Protein AF-0000000077058831 (afdb_homodimer)

Secondary structure (DSSP, 8-state):
-PPPEE-TT-SSEEEEEEEETTEEEEEEEEEEES-TT-HHHHTT-EEEEEEEEE--TT--EEEEE---TTT--HHHHHHHHHHHHHHHH-TTEEEEEE--TBSTTSBSBP-S-SSHHHHGGGTT---SSTTTTHHHHHHHHHHHHHHHHHHHGGGGGG-SHHHHHHHHHHHHHHTT---BS-TTT-GGGB-S-EEES---HHHHTSSS--GGGGTTHHHHHHHHHHHHHHHGGG-GGGGG-SSHHHHHHHHHHHHHHHHHSPEEEEEETTEEEEE-HHIIIIIIIHHHHH-GGGHHHHHHHHHHHHTT--HHHIIIIISS-S---SSSHHHHHHHHHS--STTTS-SSHHHHHHHHHHHHTTSTTGGGGHHHHHHHHH--SPP-------S-B--SSPPEEEEEEE-SSS-HHHHHHHHHHBTT-EEEEEEEESSSGGGS--HHHHHHHHHHHHH-PPPSS-EEEE--S-S--PPPTT-----SS--SSHHHHHHHHHHHHHHHTPPP---/-PPPEE-TT-SSEEEEEEEETTEEEEEEEEEEES-TT-HHHHTT-EEEEEEEEEPPTT--EEEEE---TTT--HHHHHHHHHHHHHHHH-TTEEEEEE--TBSTTSBSBP-S-SSHHHHGGGTT---SSTTTTHHHHHHHHHHHHHHHHHHHGGGGGG-SHHHHHHHHHHHHHHTT---BS-TTT-GGGB-S-EEES---HHHHTSSS--GGGGTTHHHHHHHHHHHHHHHGGG-GGGGG-SSHHHHHHHHHHHHHHHHHSPEEEEEETTEEEEE-HHIIIIIIIHHHHH-GGGHHHHHHHHHHHHTT--HHHIIIIISS-S---SSSHHHHHHHHHS--STTTS-SSHHHHHHHHHHHHTTSTTGGGGHHHHHHHHH--SPP-------S-B--SSPPEEEEEEE-SSS-HHHHHHHHHHBTT-EEEEEEEESSSGGGS--HHHHHHHHHHHHH-PPPSS-EEEE--S-S--PPPTT-----SS--SSHHHHHHHHHHHHHHHTPPP---

Nearest PDB structures (foldseek):
  5uno-assembly1_A  TM=7.651E-01  e=1.658E-23  Mycobacterium tuberculosis H37Rv
  5uoh-assembly1_A  TM=7.602E-01  e=5.276E-22  Mycobacterium tuberculosis H37Rv
  8e19-assembly1_A  TM=7.749E-01  e=6.687E-18  Streptomyces sp. CB03234
  5w8o-assembly1_A  TM=3.656E-01  e=7.103E-04  Mycolicibacterium hassiacum DSM 44199
  2vat-assembly4_H  TM=3.428E-01  e=1.626E-02  Hapsidospora chrysogena

Structure (mmCIF, N/CA/C/O backbone):
data_AF-0000000077058831-model_v1
#
loop_
_entity.id
_entity.type
_entity.pdbx_description
1 polymer 'Peptidase S33 tripeptidyl aminopeptidase-like C-terminal domain-containing protein'
#
loop_
_atom_site.group_PDB
_atom_site.id
_atom_site.type_symbol
_atom_site.label_atom_id
_atom_site.label_alt_id
_atom_site.label_comp_id
_atom_site.label_asym_id
_atom_site.label_entity_id
_atom_site.label_seq_id
_atom_site.pdbx_PDB_ins_code
_atom_site.Cartn_x
_atom_site.Cartn_y
_atom_site.Cartn_z
_atom_site.occupancy
_atom_site.B_iso_or_equiv
_atom_site.auth_seq_id
_atom_site.auth_comp_id
_atom_site.auth_asym_id
_atom_site.auth_atom_id
_atom_site.pdbx_PDB_model_num
ATOM 1 N N . MET A 1 1 ? -5.125 9.812 45.875 1 47.66 1 MET A N 1
ATOM 2 C CA . MET A 1 1 ? -5.676 10.695 44.844 1 47.66 1 MET A CA 1
ATOM 3 C C . MET A 1 1 ? -5.043 12.078 44.938 1 47.66 1 MET A C 1
ATOM 5 O O . MET A 1 1 ? -4.988 12.68 46 1 47.66 1 MET A O 1
ATOM 9 N N . THR A 1 2 ? -4.172 12.352 44.062 1 62.72 2 THR A N 1
ATOM 10 C CA . THR A 1 2 ? -3.475 13.625 44.219 1 62.72 2 THR A CA 1
ATOM 11 C C . THR A 1 2 ? -4.469 14.766 44.438 1 62.72 2 THR A C 1
ATOM 13 O O . THR A 1 2 ? -5.473 14.852 43.719 1 62.72 2 THR A O 1
ATOM 16 N N . PRO A 1 3 ? -4.414 15.438 45.469 1 80.38 3 PRO A N 1
ATOM 17 C CA . PRO A 1 3 ? -5.375 16.484 45.844 1 80.38 3 PRO A CA 1
ATOM 18 C C . PRO A 1 3 ? -5.578 17.516 44.75 1 80.38 3 PRO A C 1
ATOM 20 O O . PRO A 1 3 ? -4.617 17.906 44.062 1 80.38 3 PRO A O 1
ATOM 23 N N . ARG A 1 4 ? -6.855 17.719 44.312 1 90.88 4 ARG A N 1
ATOM 24 C CA . ARG A 1 4 ? -7.227 18.781 43.375 1 90.88 4 ARG A CA 1
ATOM 25 C C . ARG A 1 4 ? -7.219 20.141 44.094 1 90.88 4 ARG A C 1
ATOM 27 O O . ARG A 1 4 ? -7.531 20.25 45.281 1 90.88 4 ARG A O 1
ATOM 34 N N . ILE A 1 5 ? -6.734 21.188 43.406 1 94.88 5 ILE A N 1
ATOM 35 C CA . ILE A 1 5 ? -6.637 22.547 43.938 1 94.88 5 ILE A CA 1
ATOM 36 C C . ILE A 1 5 ? -7.547 23.469 43.125 1 94.88 5 ILE A C 1
ATOM 38 O O . ILE A 1 5 ? -7.52 23.469 41.906 1 94.88 5 ILE A O 1
ATOM 42 N N . GLN A 1 6 ? -8.344 24.203 43.812 1 95.25 6 GLN A N 1
ATOM 43 C CA . GLN A 1 6 ? -9.133 25.266 43.188 1 95.25 6 GLN A CA 1
ATOM 44 C C . GLN A 1 6 ? -8.609 26.641 43.594 1 95.25 6 GLN A C 1
ATOM 46 O O . GLN A 1 6 ? -8.516 26.953 44.781 1 95.25 6 GLN A O 1
ATOM 51 N N . TYR A 1 7 ? -8.281 27.406 42.656 1 94 7 TYR A N 1
ATOM 52 C CA . TYR A 1 7 ? -7.754 28.734 42.906 1 94 7 TYR A CA 1
ATOM 53 C C . TYR A 1 7 ? -8.883 29.75 43.062 1 94 7 TYR A C 1
ATOM 55 O O . TYR A 1 7 ? -9.977 29.547 42.531 1 94 7 TYR A O 1
ATOM 63 N N . ALA A 1 8 ? -8.586 30.844 43.719 1 91.69 8 ALA A N 1
ATOM 64 C CA . ALA A 1 8 ? -9.586 31.891 43.938 1 91.69 8 ALA A CA 1
ATOM 65 C C . ALA A 1 8 ? -10.07 32.469 42.594 1 91.69 8 ALA A C 1
ATOM 67 O O . ALA A 1 8 ? -9.266 32.812 41.719 1 91.69 8 ALA A O 1
ATOM 68 N N . GLY A 1 9 ? -11.352 32.469 42.5 1 91.5 9 GLY A N 1
ATOM 69 C CA . GLY A 1 9 ? -11.945 33.062 41.312 1 91.5 9 GLY A CA 1
ATOM 70 C C . GLY A 1 9 ? -12.188 32.062 40.188 1 91.5 9 GLY A C 1
ATOM 71 O O . GLY A 1 9 ? -12.867 32.375 39.188 1 91.5 9 GLY A O 1
ATOM 72 N N . GLU A 1 10 ? -11.664 30.953 40.375 1 94.75 10 GLU A N 1
ATOM 73 C CA . GLU A 1 10 ? -11.844 29.938 39.344 1 94.75 10 GLU A CA 1
ATOM 74 C C . GLU A 1 10 ? -12.969 28.969 39.688 1 94.75 10 GLU A C 1
ATOM 76 O O . GLU A 1 10 ? -13.234 28.75 40.875 1 94.75 10 GLU A O 1
ATOM 81 N N . LYS A 1 11 ? -13.625 28.5 38.688 1 95.94 11 LYS A N 1
ATOM 82 C CA . LYS A 1 11 ? -14.727 27.562 38.875 1 95.94 11 LYS A CA 1
ATOM 83 C C . LYS A 1 11 ? -14.305 26.141 38.531 1 95.94 11 LYS A C 1
ATOM 85 O O . LYS A 1 11 ? -15.148 25.297 38.25 1 95.94 11 LYS A O 1
ATOM 90 N N . ILE A 1 12 ? -13.055 25.922 38.406 1 96.75 12 ILE A N 1
ATOM 91 C CA . ILE A 1 12 ? -12.492 24.625 38.062 1 96.75 12 ILE A CA 1
ATOM 92 C C . ILE A 1 12 ? -11.367 24.266 39.062 1 96.75 12 ILE A C 1
ATOM 94 O O . ILE A 1 12 ? -10.805 25.156 39.688 1 96.75 12 ILE A O 1
ATOM 98 N N . SER A 1 13 ? -11.133 22.969 39.219 1 97.44 13 SER A N 1
ATOM 99 C CA . SER A 1 13 ? -10.031 22.484 40.031 1 97.44 13 SER A CA 1
ATOM 100 C C . SER A 1 13 ? -8.953 21.812 39.188 1 97.44 13 SER A C 1
ATOM 102 O O . SER A 1 13 ? -9.227 21.328 38.094 1 97.44 13 SER A O 1
ATOM 104 N N . TRP A 1 14 ? -7.77 21.859 39.656 1 97.75 14 TRP A N 1
ATOM 105 C CA . TRP A 1 14 ? -6.609 21.375 38.938 1 97.75 14 TRP A CA 1
ATOM 106 C C . TRP A 1 14 ? -5.898 20.266 39.719 1 97.75 14 TRP A C 1
ATOM 108 O O . TRP A 1 14 ? -5.949 20.25 40.938 1 97.75 14 TRP A O 1
ATOM 118 N N . GLU A 1 15 ? -5.273 19.391 39.062 1 97.06 15 GLU A N 1
ATOM 119 C CA . GLU A 1 15 ? -4.395 18.375 39.656 1 97.06 15 GLU A CA 1
ATOM 120 C C . GLU A 1 15 ? -3.023 18.375 38.969 1 97.06 15 GLU A C 1
ATOM 122 O O . GLU A 1 15 ? -2.916 18.609 37.781 1 97.06 15 GLU A O 1
ATOM 127 N N . PRO A 1 16 ? -2.025 18.172 39.812 1 95.38 16 PRO A N 1
ATOM 128 C CA . PRO A 1 16 ? -0.715 18.031 39.188 1 95.38 16 PRO A CA 1
ATOM 129 C C . PRO A 1 16 ? -0.685 16.938 38.125 1 95.38 16 PRO A C 1
ATOM 131 O O . PRO A 1 16 ? -1.271 15.867 38.344 1 95.38 16 PRO A O 1
ATOM 134 N N . CYS A 1 17 ? -0.046 17.281 37.031 1 95.06 17 CYS A N 1
ATOM 135 C CA . CYS A 1 17 ? -0.061 16.266 36 1 95.06 17 CYS A CA 1
ATOM 136 C C . CYS A 1 17 ? 1.304 16.141 35.312 1 95.06 17 CYS A C 1
ATOM 138 O O . CYS A 1 17 ? 1.396 15.75 34.156 1 95.06 17 CYS A O 1
ATOM 140 N N . GLY A 1 18 ? 2.322 16.562 35.938 1 92.75 18 GLY A N 1
ATOM 141 C CA . GLY A 1 18 ? 3.668 16.375 35.438 1 92.75 18 GLY A CA 1
ATOM 142 C C . GLY A 1 18 ? 4.547 17.594 35.594 1 92.75 18 GLY A C 1
ATOM 143 O O . GLY A 1 18 ? 4.258 18.469 36.406 1 92.75 18 GLY A O 1
ATOM 144 N N . ASP A 1 19 ? 5.715 17.516 34.781 1 91.06 19 ASP A N 1
ATOM 145 C CA . ASP A 1 19 ? 6.738 18.562 34.844 1 91.06 19 ASP A CA 1
ATOM 146 C C . ASP A 1 19 ? 7.301 18.828 33.438 1 91.06 19 ASP A C 1
ATOM 148 O O . ASP A 1 19 ? 7.488 17.891 32.656 1 91.06 19 ASP A O 1
ATOM 152 N N . VAL A 1 20 ? 7.441 20.094 33.188 1 91.06 20 VAL A N 1
ATOM 153 C CA . VAL A 1 20 ? 8.055 20.531 31.938 1 91.06 20 VAL A CA 1
ATOM 154 C C . VAL A 1 20 ? 9.359 21.266 32.219 1 91.06 20 VAL A C 1
ATOM 156 O O . VAL A 1 20 ? 9.352 22.438 32.594 1 91.06 20 VAL A O 1
ATOM 159 N N . SER A 1 21 ? 10.445 20.547 31.969 1 86.94 21 SER A N 1
ATOM 160 C CA . SER A 1 21 ? 11.781 21.109 32.156 1 86.94 21 SER A CA 1
ATOM 161 C C . SER A 1 21 ? 11.914 21.734 33.562 1 86.94 21 SER A C 1
ATOM 163 O O . SER A 1 21 ? 12.375 22.875 33.688 1 86.94 21 SER A O 1
ATOM 165 N N . GLY A 1 22 ? 11.422 21.172 34.562 1 87.06 22 GLY A N 1
ATOM 166 C CA . GLY A 1 22 ? 11.562 21.594 35.938 1 87.06 22 GLY A CA 1
ATOM 167 C C . GLY A 1 22 ? 10.406 22.438 36.438 1 87.06 22 GLY A C 1
ATOM 168 O O . GLY A 1 22 ? 10.359 22.812 37.594 1 87.06 22 GLY A O 1
ATOM 169 N N . ARG A 1 23 ? 9.484 22.766 35.562 1 91.44 23 ARG A N 1
ATOM 170 C CA . ARG A 1 23 ? 8.312 23.531 35.969 1 91.44 23 ARG A CA 1
ATOM 171 C C . ARG A 1 23 ? 7.078 22.641 36.062 1 91.44 23 ARG A C 1
ATOM 173 O O . ARG A 1 23 ? 6.723 21.969 35.094 1 91.44 23 ARG A O 1
ATOM 180 N N . PRO A 1 24 ? 6.543 22.688 37.219 1 93.56 24 PRO A N 1
ATOM 181 C CA . PRO A 1 24 ? 5.336 21.859 37.344 1 93.56 24 PRO A CA 1
ATOM 182 C C . PRO A 1 24 ? 4.195 22.359 36.438 1 93.56 24 PRO A C 1
ATOM 184 O O . PRO A 1 24 ? 4.039 23.562 36.25 1 93.56 24 PRO A O 1
ATOM 187 N N . VAL A 1 25 ? 3.369 21.422 35.969 1 96.94 25 VAL A N 1
ATOM 188 C CA . VAL A 1 25 ? 2.158 21.734 35.219 1 96.94 25 VAL A CA 1
ATOM 189 C C . VAL A 1 25 ? 0.95 21.094 35.906 1 96.94 25 VAL A C 1
ATOM 191 O O . VAL A 1 25 ? 1.091 20.109 36.625 1 96.94 25 VAL A O 1
ATOM 194 N N . GLU A 1 26 ? -0.157 21.688 35.719 1 97.56 26 GLU A N 1
ATOM 195 C CA . GLU A 1 26 ? -1.413 21.156 36.25 1 97.56 26 GLU A CA 1
ATOM 196 C C . GLU A 1 26 ? -2.43 20.953 35.125 1 97.56 26 GLU A C 1
ATOM 198 O O . GLU A 1 26 ? -2.377 21.625 34.094 1 97.56 26 GLU A O 1
ATOM 203 N N . CYS A 1 27 ? -3.275 19.953 35.344 1 97.75 27 CYS A N 1
ATOM 204 C CA . CYS A 1 27 ? -4.242 19.578 34.312 1 97.75 27 CYS A CA 1
ATOM 205 C C . CYS A 1 27 ? -5.656 19.562 34.875 1 97.75 27 CYS A C 1
ATOM 207 O O . CYS A 1 27 ? -5.844 19.469 36.094 1 97.75 27 CYS A O 1
ATOM 209 N N . SER A 1 28 ? -6.582 19.719 34.062 1 97.88 28 SER A N 1
ATOM 210 C CA . SER A 1 28 ? -8.008 19.625 34.344 1 97.88 28 SER A CA 1
ATOM 211 C C . SER A 1 28 ? -8.797 19.25 33.094 1 97.88 28 SER A C 1
ATOM 213 O O . SER A 1 28 ? -8.211 18.906 32.062 1 97.88 28 SER A O 1
ATOM 215 N N . ASN A 1 29 ? -10.078 19.156 33.25 1 97.88 29 ASN A N 1
ATOM 216 C CA . ASN A 1 29 ? -10.977 18.828 32.156 1 97.88 29 ASN A CA 1
ATOM 217 C C . ASN A 1 29 ? -12.312 19.562 32.281 1 97.88 29 ASN A C 1
ATOM 219 O O . ASN A 1 29 ? -12.82 19.734 33.375 1 97.88 29 ASN A O 1
ATOM 223 N N . ILE A 1 30 ? -12.82 19.969 31.141 1 98.06 30 ILE A N 1
ATOM 224 C CA . ILE A 1 30 ? -14.18 20.5 31.172 1 98.06 30 ILE A CA 1
ATOM 225 C C . ILE A 1 30 ? -15.055 19.703 30.219 1 98.06 30 ILE A C 1
ATOM 227 O O . ILE A 1 30 ? -14.555 19.078 29.266 1 98.06 30 ILE A O 1
ATOM 231 N N . THR A 1 31 ? -16.312 19.656 30.5 1 98.19 31 THR A N 1
ATOM 232 C CA . THR A 1 31 ? -17.312 19.047 29.625 1 98.19 31 THR A CA 1
ATOM 233 C C . THR A 1 31 ? -18.156 20.125 28.938 1 98.19 31 THR A C 1
ATOM 235 O O . THR A 1 31 ? -18.656 21.031 29.609 1 98.19 31 THR A O 1
ATOM 238 N N . VAL A 1 32 ? -18.266 20.047 27.641 1 98.19 32 VAL A N 1
ATOM 239 C CA . VAL A 1 32 ? -19.031 21.031 26.891 1 98.19 32 VAL A CA 1
ATOM 240 C C . VAL A 1 32 ? -20.094 20.312 26.047 1 98.19 32 VAL A C 1
ATOM 242 O O . VAL A 1 32 ? -19.953 19.141 25.719 1 98.19 32 VAL A O 1
ATOM 245 N N . PRO A 1 33 ? -21.172 21.062 25.703 1 98.12 33 PRO A N 1
ATOM 246 C CA . PRO A 1 33 ? -22.188 20.422 24.859 1 98.12 33 PRO A CA 1
ATOM 247 C C . PRO A 1 33 ? -21.672 20.109 23.453 1 98.12 33 PRO A C 1
ATOM 249 O O . PRO A 1 33 ? -20.719 20.719 22.984 1 98.12 33 PRO A O 1
ATOM 252 N N . MET A 1 34 ? -22.25 19.141 22.797 1 98.5 34 MET A N 1
ATOM 253 C CA . MET A 1 34 ? -21.922 18.812 21.406 1 98.5 34 MET A CA 1
ATOM 254 C C . MET A 1 34 ? -22.062 20.031 20.5 1 98.5 34 MET A C 1
ATOM 256 O O . MET A 1 34 ? -21.203 20.312 19.688 1 98.5 34 MET A O 1
ATOM 260 N N . ASP A 1 35 ? -23.172 20.703 20.688 1 98.25 35 ASP A N 1
ATOM 261 C CA . ASP A 1 35 ? -23.438 21.953 19.969 1 98.25 35 ASP A CA 1
ATOM 262 C C . ASP A 1 35 ? -23.5 23.125 20.938 1 98.25 35 ASP A C 1
ATOM 264 O O . ASP A 1 35 ? -24.469 23.281 21.688 1 98.25 35 ASP A O 1
ATOM 268 N N . GLN A 1 36 ? -22.516 23.953 20.875 1 96.75 36 GLN A N 1
ATOM 269 C CA . GLN A 1 36 ? -22.406 25.109 21.766 1 96.75 36 GLN A CA 1
ATOM 270 C C . GLN A 1 36 ? -23.469 26.156 21.453 1 96.75 36 GLN A C 1
ATOM 272 O O . GLN A 1 36 ? -23.75 27.031 22.281 1 96.75 36 GLN A O 1
ATOM 277 N N . PHE A 1 37 ? -24.047 26.109 20.312 1 96 37 PHE A N 1
ATOM 278 C CA . PHE A 1 37 ? -24.875 27.203 19.828 1 96 37 PHE A CA 1
ATOM 279 C C . PHE A 1 37 ? -26.359 26.844 19.906 1 96 37 PHE A C 1
ATOM 281 O O . PHE A 1 37 ? -27.219 27.703 19.734 1 96 37 PHE A O 1
ATOM 288 N N . ASP A 1 38 ? -26.609 25.609 20.047 1 95.88 38 ASP A N 1
ATOM 289 C CA . ASP A 1 38 ? -27.984 25.141 20.172 1 95.88 38 ASP A CA 1
ATOM 290 C C . ASP A 1 38 ? -28.078 23.922 21.109 1 95.88 38 ASP A C 1
ATOM 292 O O . ASP A 1 38 ? -27.891 22.781 20.672 1 95.88 38 ASP A O 1
ATOM 296 N N . ALA A 1 39 ? -28.453 24.125 22.266 1 92.31 39 ALA A N 1
ATOM 297 C CA . ALA A 1 39 ? -28.516 23.094 23.297 1 92.31 39 ALA A CA 1
ATOM 298 C C . ALA A 1 39 ? -29.453 21.969 22.891 1 92.31 39 ALA A C 1
ATOM 300 O O . ALA A 1 39 ? -29.266 20.812 23.281 1 92.31 39 ALA A O 1
ATOM 301 N N . ALA A 1 40 ? -30.453 22.297 22.125 1 94.5 40 ALA A N 1
ATOM 302 C CA . ALA A 1 40 ? -31.438 21.297 21.719 1 94.5 40 ALA A CA 1
ATOM 303 C C . ALA A 1 40 ? -30.797 20.25 20.812 1 94.5 40 ALA A C 1
ATOM 305 O O . ALA A 1 40 ? -31.219 19.078 20.812 1 94.5 40 ALA A O 1
ATOM 306 N N . ASN A 1 41 ? -29.812 20.641 20.062 1 93.88 41 ASN A N 1
ATOM 307 C CA . ASN A 1 41 ? -29.094 19.719 19.188 1 93.88 41 ASN A CA 1
ATOM 308 C C . ASN A 1 41 ? -28.25 18.734 19.984 1 93.88 41 ASN A C 1
ATOM 310 O O . ASN A 1 41 ? -27.938 17.641 19.5 1 93.88 41 ASN A O 1
ATOM 314 N N . SER A 1 42 ? -27.844 19.094 21.141 1 94.62 42 SER A N 1
ATOM 315 C CA . SER A 1 42 ? -26.906 18.297 21.922 1 94.62 42 SER A CA 1
ATOM 316 C C . SER A 1 42 ? -27.609 17.172 22.656 1 94.62 42 SER A C 1
ATOM 318 O O . SER A 1 42 ? -27.109 16.031 22.688 1 94.62 42 SER A O 1
ATOM 320 N N . GLY A 1 43 ? -28.797 17.484 23.25 1 93.88 43 GLY A N 1
ATOM 321 C CA . GLY A 1 43 ? -29.312 16.562 24.234 1 93.88 43 GLY A CA 1
ATOM 322 C C . GLY A 1 43 ? -28.344 16.266 25.375 1 93.88 43 GLY A C 1
ATOM 323 O O . GLY A 1 43 ? -27.891 17.188 26.047 1 93.88 43 GLY A O 1
ATOM 324 N N . ASP A 1 44 ? -27.984 14.992 25.516 1 95 44 ASP A N 1
ATOM 325 C CA . ASP A 1 44 ? -27.031 14.617 26.562 1 95 44 ASP A CA 1
ATOM 326 C C . ASP A 1 44 ? -25.641 14.406 26 1 95 44 ASP A C 1
ATOM 328 O O . ASP A 1 44 ? -24.719 14.031 26.719 1 95 44 ASP A O 1
ATOM 332 N N . LYS A 1 45 ? -25.438 14.68 24.734 1 96.94 45 LYS A N 1
ATOM 333 C CA . LYS A 1 45 ? -24.172 14.461 24.062 1 96.94 45 LYS A CA 1
ATOM 334 C C . LYS A 1 45 ? -23.188 15.586 24.359 1 96.94 45 LYS A C 1
ATOM 336 O O . LYS A 1 45 ? -23.562 16.766 24.344 1 96.94 45 LYS A O 1
ATOM 341 N N . THR A 1 46 ? -21.938 15.258 24.688 1 98.5 46 THR A N 1
ATOM 342 C CA . THR A 1 46 ? -20.922 16.219 25.109 1 98.5 46 THR A CA 1
ATOM 343 C C . THR A 1 46 ? -19.578 15.898 24.484 1 98.5 46 THR A C 1
ATOM 345 O O . THR A 1 46 ? -19.406 14.852 23.859 1 98.5 46 THR A O 1
ATOM 348 N N . PHE A 1 47 ? -18.719 16.844 24.547 1 98.56 47 PHE A N 1
ATOM 349 C CA . PHE A 1 47 ? -17.281 16.656 24.375 1 98.56 47 PHE A CA 1
ATOM 350 C C . PHE A 1 47 ? -16.547 16.875 25.688 1 98.56 47 PHE A C 1
ATOM 352 O O . PHE A 1 47 ? -16.891 17.781 26.453 1 98.56 47 PHE A O 1
ATOM 359 N N . SER A 1 48 ? -15.586 16.016 25.953 1 98.62 48 SER A N 1
ATOM 360 C CA . SER A 1 48 ? -14.633 16.25 27.016 1 98.62 48 SER A CA 1
ATOM 361 C C . SER A 1 48 ? -13.391 16.969 26.516 1 98.62 48 SER A C 1
ATOM 363 O O . SER A 1 48 ? -12.734 16.5 25.578 1 98.62 48 SER A O 1
ATOM 365 N N . ILE A 1 49 ? -13.016 18.125 27.125 1 98.5 49 ILE A N 1
ATOM 366 C CA . ILE A 1 49 ? -11.906 18.969 26.672 1 98.5 49 ILE A CA 1
ATOM 367 C C . ILE A 1 49 ? -10.82 19 27.734 1 98.5 49 ILE A C 1
ATOM 369 O O . ILE A 1 49 ? -10.938 19.734 28.719 1 98.5 49 ILE A O 1
ATOM 373 N N . PRO A 1 50 ? -9.719 18.328 27.516 1 98.31 50 PRO A N 1
ATOM 374 C CA . PRO A 1 50 ? -8.609 18.375 28.469 1 98.31 50 PRO A CA 1
ATOM 375 C C . PRO A 1 50 ? -7.867 19.703 28.453 1 98.31 50 PRO A C 1
ATOM 377 O O . PRO A 1 50 ? -7.656 20.297 27.391 1 98.31 50 PRO A O 1
ATOM 380 N N . LEU A 1 51 ? -7.445 20.141 29.656 1 98.19 51 LEU A N 1
ATOM 381 C CA . LEU A 1 51 ? -6.703 21.375 29.844 1 98.19 51 LEU A CA 1
ATOM 382 C C . LEU A 1 51 ? -5.352 21.125 30.5 1 98.19 51 LEU A C 1
ATOM 384 O O . LEU A 1 51 ? -5.211 20.188 31.297 1 98.19 51 LEU A O 1
ATOM 388 N N . ILE A 1 52 ? -4.43 21.969 30.141 1 97.94 52 ILE A N 1
ATOM 389 C CA . ILE A 1 52 ? -3.123 21.984 30.781 1 97.94 52 ILE A CA 1
ATOM 390 C C . ILE A 1 52 ? -2.699 23.422 31.078 1 97.94 52 ILE A C 1
ATOM 392 O O . ILE A 1 52 ? -2.957 24.312 30.266 1 97.94 52 ILE A O 1
ATOM 396 N N . ARG A 1 53 ? -2.035 23.625 32.219 1 97.56 53 ARG A N 1
ATOM 397 C CA . ARG A 1 53 ? -1.605 24.984 32.562 1 97.56 53 ARG A CA 1
ATOM 398 C C . ARG A 1 53 ? -0.233 24.953 33.25 1 97.56 53 ARG A C 1
ATOM 400 O O . ARG A 1 53 ? 0.046 24.094 34.094 1 97.56 53 ARG A O 1
ATOM 407 N N . MET A 1 54 ? 0.603 25.766 32.75 1 97.12 54 MET A N 1
ATOM 408 C CA . MET A 1 54 ? 1.856 26.125 33.406 1 97.12 54 MET A CA 1
ATOM 409 C C . MET A 1 54 ? 1.74 27.469 34.094 1 97.12 54 MET A C 1
ATOM 411 O O . MET A 1 54 ? 1.602 28.5 33.469 1 97.12 54 MET A O 1
ATOM 415 N N . ARG A 1 55 ? 1.854 27.484 35.375 1 95.38 55 ARG A N 1
ATOM 416 C CA . ARG A 1 55 ? 1.633 28.703 36.125 1 95.38 55 ARG A CA 1
ATOM 417 C C . ARG A 1 55 ? 2.836 29.641 36.031 1 95.38 55 ARG A C 1
ATOM 419 O O . ARG A 1 55 ? 3.982 29.188 36.062 1 95.38 55 ARG A O 1
ATOM 426 N N . GLY A 1 56 ? 2.543 30.875 35.875 1 94.69 56 GLY A N 1
ATOM 427 C CA . GLY A 1 56 ? 3.564 31.906 35.969 1 94.69 56 GLY A CA 1
ATOM 428 C C . GLY A 1 56 ? 3.842 32.312 37.406 1 94.69 56 GLY A C 1
ATOM 429 O O . GLY A 1 56 ? 2.943 32.281 38.25 1 94.69 56 GLY A O 1
ATOM 430 N N . LYS A 1 57 ? 5.012 32.812 37.656 1 91.62 57 LYS A N 1
ATOM 431 C CA . LYS A 1 57 ? 5.426 33.156 39.031 1 91.62 57 LYS A CA 1
ATOM 432 C C . LYS A 1 57 ? 4.727 34.438 39.5 1 91.62 57 LYS A C 1
ATOM 434 O O . LYS A 1 57 ? 4.414 34.562 40.688 1 91.62 57 LYS A O 1
ATOM 439 N N . ASN A 1 58 ? 4.492 35.281 38.656 1 89.88 58 ASN A N 1
ATOM 440 C CA . ASN A 1 58 ? 3.875 36.562 39 1 89.88 58 ASN A CA 1
ATOM 441 C C . ASN A 1 58 ? 2.564 36.781 38.25 1 89.88 58 ASN A C 1
ATOM 443 O O . ASN A 1 58 ? 2.188 37.906 37.969 1 89.88 58 ASN A O 1
ATOM 447 N N . ALA A 1 59 ? 1.881 35.688 38.031 1 91.5 59 ALA A N 1
ATOM 448 C CA . ALA A 1 59 ? 0.773 35.781 37.062 1 91.5 59 ALA A CA 1
ATOM 449 C C . ALA A 1 59 ? -0.568 35.812 37.812 1 91.5 59 ALA A C 1
ATOM 451 O O . ALA A 1 59 ? -0.738 35.156 38.844 1 91.5 59 ALA A O 1
ATOM 452 N N . THR A 1 60 ? -1.428 36.656 37.25 1 87.5 60 THR A N 1
ATOM 453 C CA . THR A 1 60 ? -2.803 36.656 37.719 1 87.5 60 THR A CA 1
ATOM 454 C C . THR A 1 60 ? -3.777 36.344 36.594 1 87.5 60 THR A C 1
ATOM 456 O O . THR A 1 60 ? -4.969 36.125 36.844 1 87.5 60 THR A O 1
ATOM 459 N N . GLN A 1 61 ? -3.291 36.281 35.406 1 90.5 61 GLN A N 1
ATOM 460 C CA . GLN A 1 61 ? -4.141 36 34.25 1 90.5 61 GLN A CA 1
ATOM 461 C C . GLN A 1 61 ? -3.631 34.812 33.469 1 90.5 61 GLN A C 1
ATOM 463 O O . GLN A 1 61 ? -2.449 34.469 33.531 1 90.5 61 GLN A O 1
ATOM 468 N N . ASN A 1 62 ? -4.57 34.219 32.812 1 94.75 62 ASN A N 1
ATOM 469 C CA . ASN A 1 62 ? -4.227 33.094 31.906 1 94.75 62 ASN A CA 1
ATOM 470 C C . ASN A 1 62 ? -4.051 33.594 30.469 1 94.75 62 ASN A C 1
ATOM 472 O O . ASN A 1 62 ? -4.809 34.438 30 1 94.75 62 ASN A O 1
ATOM 476 N N . LEU A 1 63 ? -3.035 33.156 29.828 1 95.31 63 LEU A N 1
ATOM 477 C CA . LEU A 1 63 ? -2.904 33.25 28.375 1 95.31 63 LEU A CA 1
ATOM 478 C C . LEU A 1 63 ? -3.33 31.953 27.703 1 95.31 63 LEU A C 1
ATOM 480 O O . LEU A 1 63 ? -2.645 30.938 27.828 1 95.31 63 LEU A O 1
ATOM 484 N N . LEU A 1 64 ? -4.445 32 27.031 1 95.62 64 LEU A N 1
ATOM 485 C CA . LEU A 1 64 ? -4.957 30.812 26.359 1 95.62 64 LEU A CA 1
ATOM 486 C C . LEU A 1 64 ? -4.234 30.594 25.031 1 95.62 64 LEU A C 1
ATOM 488 O O . LEU A 1 64 ? -4.199 31.484 24.188 1 95.62 64 LEU A O 1
ATOM 492 N N . LEU A 1 65 ? -3.625 29.438 24.906 1 95 65 LEU A N 1
ATOM 493 C CA . LEU A 1 65 ? -2.879 29.047 23.719 1 95 65 LEU A CA 1
ATOM 494 C C . LEU A 1 65 ? -3.668 28.047 22.875 1 95 65 LEU A C 1
ATOM 496 O O . LEU A 1 65 ? -4.004 26.969 23.359 1 95 65 LEU A O 1
ATOM 500 N N . ASN A 1 66 ? -3.994 28.438 21.703 1 92.44 66 ASN A N 1
ATOM 501 C CA . ASN A 1 66 ? -4.555 27.531 20.719 1 92.44 66 ASN A CA 1
ATOM 502 C C . ASN A 1 66 ? -3.469 26.938 19.812 1 92.44 66 ASN A C 1
ATOM 504 O O . ASN A 1 66 ? -2.834 27.672 19.047 1 92.44 66 ASN A O 1
ATOM 508 N N . PRO A 1 67 ? -3.17 25.703 19.984 1 84.81 67 PRO A N 1
ATOM 509 C CA . PRO A 1 67 ? -2.043 25.094 19.266 1 84.81 67 PRO A CA 1
ATOM 510 C C . PRO A 1 67 ? -2.199 25.188 17.75 1 84.81 67 PRO A C 1
ATOM 512 O O . PRO A 1 67 ? -1.202 25.203 17.016 1 84.81 67 PRO A O 1
ATOM 515 N N . GLY A 1 68 ? -3.477 25.203 17.344 1 82.25 68 GLY A N 1
ATOM 516 C CA . GLY A 1 68 ? -3.729 25.297 15.914 1 82.25 68 GLY A CA 1
ATOM 517 C C . GLY A 1 68 ? -3.541 23.984 15.188 1 82.25 68 GLY A C 1
ATOM 518 O O . GLY A 1 68 ? -3.791 22.922 15.75 1 82.25 68 GLY A O 1
ATOM 519 N N . GLY A 1 69 ? -3.234 24.062 14.016 1 73.44 69 GLY A N 1
ATOM 520 C CA . GLY A 1 69 ? -3.131 22.938 13.094 1 73.44 69 GLY A CA 1
ATOM 521 C C . GLY A 1 69 ? -3.795 23.203 11.75 1 73.44 69 GLY A C 1
ATOM 522 O O . GLY A 1 69 ? -3.113 23.453 10.75 1 73.44 69 GLY A O 1
ATOM 523 N N . PRO A 1 70 ? -5.484 23.047 11.93 1 79.38 70 PRO A N 1
ATOM 524 C CA . PRO A 1 70 ? -6.117 22.328 13.039 1 79.38 70 PRO A CA 1
ATOM 525 C C . PRO A 1 70 ? -5.531 20.938 13.273 1 79.38 70 PRO A C 1
ATOM 527 O O . PRO A 1 70 ? -4.824 20.422 12.406 1 79.38 70 PRO A O 1
ATOM 530 N N . GLY A 1 71 ? -5.664 20.422 14.531 1 83.75 71 GLY A N 1
ATOM 531 C CA . GLY A 1 71 ? -5.285 19.062 14.875 1 83.75 71 GLY A CA 1
ATOM 532 C C . GLY A 1 71 ? -4.199 19 15.938 1 83.75 71 GLY A C 1
ATOM 533 O O . GLY A 1 71 ? -3.908 17.922 16.469 1 83.75 71 GLY A O 1
ATOM 534 N N . GLY A 1 72 ? -3.711 20.141 16.219 1 89.62 72 GLY A N 1
ATOM 535 C CA . GLY A 1 72 ? -2.668 20.172 17.234 1 89.62 72 GLY A CA 1
ATOM 536 C C . GLY A 1 72 ? -3.201 19.984 18.641 1 89.62 72 GLY A C 1
ATOM 537 O O . GLY A 1 72 ? -4.277 20.484 18.984 1 89.62 72 GLY A O 1
ATOM 538 N N . SER A 1 73 ? -2.406 19.344 19.391 1 93.06 73 SER A N 1
ATOM 539 C CA . SER A 1 73 ? -2.719 19.125 20.797 1 93.06 73 SER A CA 1
ATOM 540 C C . SER A 1 73 ? -2.141 20.234 21.672 1 93.06 73 SER A C 1
ATOM 542 O O . SER A 1 73 ? -0.936 20.5 21.641 1 93.06 73 SER A O 1
ATOM 544 N N . GLY A 1 74 ? -3.014 20.828 22.453 1 94.69 74 GLY A N 1
ATOM 545 C CA . GLY A 1 74 ? -2.531 21.812 23.406 1 94.69 74 GLY A CA 1
ATOM 546 C C . GLY A 1 74 ? -1.738 21.219 24.547 1 94.69 74 GLY A C 1
ATOM 547 O O . GLY A 1 74 ? -0.774 21.828 25.016 1 94.69 74 GLY A O 1
ATOM 548 N N . THR A 1 75 ? -2.129 20.047 24.938 1 94.75 75 THR A N 1
ATOM 549 C CA . THR A 1 75 ? -1.414 19.344 26 1 94.75 75 THR A CA 1
ATOM 550 C C . THR A 1 75 ? 0.01 19.016 25.562 1 94.75 75 THR A C 1
ATOM 552 O O . THR A 1 75 ? 0.968 19.312 26.281 1 94.75 75 THR A O 1
ATOM 555 N N . GLU A 1 76 ? 0.092 18.484 24.438 1 91.88 76 GLU A N 1
ATOM 556 C CA . GLU A 1 76 ? 1.418 18.172 23.906 1 91.88 76 GLU A CA 1
ATOM 557 C C . GLU A 1 76 ? 2.238 19.453 23.688 1 91.88 76 GLU A C 1
ATOM 559 O O . GLU A 1 76 ? 3.445 19.469 23.938 1 91.88 76 GLU A O 1
ATOM 564 N N . PHE A 1 77 ? 1.561 20.422 23.219 1 92.38 77 PHE A N 1
ATOM 565 C CA . PHE A 1 77 ? 2.197 21.703 22.938 1 92.38 77 PHE A CA 1
ATOM 566 C C . PHE A 1 77 ? 2.879 22.266 24.188 1 92.38 77 PHE A C 1
ATOM 568 O O . PHE A 1 77 ? 4.055 22.641 24.141 1 92.38 77 PHE A O 1
ATOM 575 N N . VAL A 1 78 ? 2.232 22.266 25.281 1 94.88 78 VAL A N 1
ATOM 576 C CA . VAL A 1 78 ? 2.768 22.812 26.516 1 94.88 78 VAL A CA 1
ATOM 577 C C . VAL A 1 78 ? 3.871 21.906 27.062 1 94.88 78 VAL A C 1
ATOM 579 O O . VAL A 1 78 ? 4.902 22.391 27.531 1 94.88 78 VAL A O 1
ATOM 582 N N . PHE A 1 79 ? 3.697 20.641 26.969 1 92.81 79 PHE A N 1
ATOM 583 C CA . PHE A 1 79 ? 4.727 19.719 27.438 1 92.81 79 PHE A CA 1
ATOM 584 C C . PHE A 1 79 ? 6.016 19.891 26.641 1 92.81 79 PHE A C 1
ATOM 586 O O . PHE A 1 79 ? 7.109 19.797 27.203 1 92.81 79 PHE A O 1
ATOM 593 N N . ARG A 1 80 ? 5.859 20.188 25.406 1 90.44 80 ARG A N 1
ATOM 594 C CA . ARG A 1 80 ? 7.035 20.234 24.531 1 90.44 80 ARG A CA 1
ATOM 595 C C . ARG A 1 80 ? 7.668 21.625 24.547 1 90.44 80 ARG A C 1
ATOM 597 O O . ARG A 1 80 ? 8.891 21.766 24.453 1 90.44 80 ARG A O 1
ATOM 604 N N . ARG A 1 81 ? 6.785 22.688 24.672 1 92.25 81 ARG A N 1
ATOM 605 C CA . ARG A 1 81 ? 7.316 24.016 24.359 1 92.25 81 ARG A CA 1
ATOM 606 C C . ARG A 1 81 ? 6.949 25.016 25.453 1 92.25 81 ARG A C 1
ATOM 608 O O . ARG A 1 81 ? 7.246 26.203 25.328 1 92.25 81 ARG A O 1
ATOM 615 N N . GLY A 1 82 ? 6.391 24.578 26.469 1 93.31 82 GLY A N 1
ATOM 616 C CA . GLY A 1 82 ? 5.945 25.453 27.531 1 93.31 82 GLY A CA 1
ATOM 617 C C . GLY A 1 82 ? 7.062 26.297 28.125 1 93.31 82 GLY A C 1
ATOM 618 O O . GLY A 1 82 ? 6.875 27.484 28.391 1 93.31 82 GLY A O 1
ATOM 619 N N . LYS A 1 83 ? 8.203 25.734 28.297 1 93.25 83 LYS A N 1
ATOM 620 C CA . LYS A 1 83 ? 9.328 26.453 28.875 1 93.25 83 LYS A CA 1
ATOM 621 C C . LYS A 1 83 ? 9.758 27.609 27.984 1 93.25 83 LYS A C 1
ATOM 623 O O . LYS A 1 83 ? 9.945 28.734 28.469 1 93.25 83 LYS A O 1
ATOM 628 N N . GLN A 1 84 ? 9.93 27.344 26.734 1 93.81 84 GLN A N 1
ATOM 629 C CA . GLN A 1 84 ? 10.359 28.375 25.797 1 93.81 84 GLN A CA 1
ATOM 630 C C . GLN A 1 84 ? 9.328 29.5 25.688 1 93.81 84 GLN A C 1
ATOM 632 O O . GLN A 1 84 ? 9.68 30.672 25.656 1 93.81 84 GLN A O 1
ATOM 637 N N . LEU A 1 85 ? 8.062 29.109 25.688 1 94.75 85 LEU A N 1
ATOM 638 C CA . LEU A 1 85 ? 7.004 30.109 25.625 1 94.75 85 LEU A CA 1
ATOM 639 C C . LEU A 1 85 ? 6.992 30.984 26.859 1 94.75 85 LEU A C 1
ATOM 641 O O . LEU A 1 85 ? 6.809 32.188 26.781 1 94.75 85 LEU A O 1
ATOM 645 N N . ALA A 1 86 ? 7.172 30.375 27.953 1 94.62 86 ALA A N 1
ATOM 646 C CA . ALA A 1 86 ? 7.203 31.109 29.219 1 94.62 86 ALA A CA 1
ATOM 647 C C . ALA A 1 86 ? 8.352 32.125 29.219 1 94.62 86 ALA A C 1
ATOM 649 O O . ALA A 1 86 ? 8.219 33.219 29.75 1 94.62 86 ALA A O 1
ATOM 650 N N . GLU A 1 87 ? 9.453 31.688 28.703 1 93.94 87 GLU A N 1
ATOM 651 C CA . GLU A 1 87 ? 10.617 32.562 28.641 1 93.94 87 GLU A CA 1
ATOM 652 C C . GLU A 1 87 ? 10.359 33.75 27.703 1 93.94 87 GLU A C 1
ATOM 654 O O . GLU A 1 87 ? 10.82 34.844 27.969 1 93.94 87 GLU A O 1
ATOM 659 N N . ILE A 1 88 ? 9.711 33.562 26.656 1 95.62 88 ILE A N 1
ATOM 660 C CA . ILE A 1 88 ? 9.461 34.594 25.641 1 95.62 88 ILE A CA 1
ATOM 661 C C . ILE A 1 88 ? 8.375 35.562 26.141 1 95.62 88 ILE A C 1
ATOM 663 O O . ILE A 1 88 ? 8.539 36.781 26.062 1 95.62 88 ILE A O 1
ATOM 667 N N . VAL A 1 89 ? 7.309 34.969 26.672 1 95.31 89 VAL A N 1
ATOM 668 C CA . VAL A 1 89 ? 6.148 35.75 27.094 1 95.31 89 VAL A CA 1
ATOM 669 C C . VAL A 1 89 ? 6.434 36.438 28.422 1 95.31 89 VAL A C 1
ATOM 671 O O . VAL A 1 89 ? 5.973 37.562 28.672 1 95.31 89 VAL A O 1
ATOM 674 N N . GLY A 1 90 ? 7.164 35.781 29.297 1 94.31 90 GLY A N 1
ATOM 675 C CA . GLY A 1 90 ? 7.422 36.281 30.641 1 94.31 90 GLY A CA 1
ATOM 676 C C . GLY A 1 90 ? 6.578 35.594 31.703 1 94.31 90 GLY A C 1
ATOM 677 O O . GLY A 1 90 ? 5.707 34.781 31.375 1 94.31 90 GLY A O 1
ATOM 678 N N . GLU A 1 91 ? 6.746 36 32.938 1 95.06 91 GLU A N 1
ATOM 679 C CA . GLU A 1 91 ? 6.164 35.312 34.094 1 95.06 91 GLU A CA 1
ATOM 680 C C . GLU A 1 91 ? 4.871 35.969 34.531 1 95.06 91 GLU A C 1
ATOM 682 O O . GLU A 1 91 ? 4.32 35.656 35.562 1 95.06 91 GLU A O 1
ATOM 687 N N . GLY A 1 92 ? 4.391 36.844 33.688 1 95.31 92 GLY A N 1
ATOM 688 C CA . GLY A 1 92 ? 3.201 37.594 34.062 1 95.31 92 GLY A CA 1
ATOM 689 C C . GLY A 1 92 ? 1.91 36.906 33.656 1 95.31 92 GLY A C 1
ATOM 690 O O . GLY A 1 92 ? 0.819 37.406 33.938 1 95.31 92 GLY A O 1
ATOM 691 N N . PHE A 1 93 ? 1.984 35.719 33.031 1 95.88 93 PHE A N 1
ATOM 692 C CA . PHE A 1 93 ? 0.818 34.969 32.594 1 95.88 93 PHE A CA 1
ATOM 693 C C . PHE A 1 93 ? 0.962 33.5 32.969 1 95.88 93 PHE A C 1
ATOM 695 O O . PHE A 1 93 ? 2.07 32.969 32.938 1 95.88 93 PHE A O 1
ATOM 702 N N . HIS A 1 94 ? -0.179 32.875 33.344 1 96.19 94 HIS A N 1
ATOM 703 C CA . HIS A 1 94 ? -0.251 31.406 33.25 1 96.19 94 HIS A CA 1
ATOM 704 C C . HIS A 1 94 ? -0.438 30.969 31.797 1 96.19 94 HIS A C 1
ATOM 706 O O . HIS A 1 94 ? -1.249 31.531 31.062 1 96.19 94 HIS A O 1
ATOM 712 N N . LEU A 1 95 ? 0.344 30.031 31.391 1 96.94 95 LEU A N 1
ATOM 713 C CA . LEU A 1 95 ? 0.121 29.453 30.062 1 96.94 95 LEU A CA 1
ATOM 714 C C . LEU A 1 95 ? -0.916 28.344 30.125 1 96.94 95 LEU A C 1
ATOM 716 O O . LEU A 1 95 ? -0.683 27.312 30.75 1 96.94 95 LEU A O 1
ATOM 720 N N . LEU A 1 96 ? -2.023 28.625 29.531 1 97.25 96 LEU A N 1
ATOM 721 C CA . LEU A 1 96 ? -3.146 27.703 29.516 1 97.25 96 LEU A CA 1
ATOM 722 C C . LEU A 1 96 ? -3.43 27.203 28.109 1 97.25 96 LEU A C 1
ATOM 724 O O . LEU A 1 96 ? -3.545 28 27.172 1 97.25 96 LEU A O 1
ATOM 728 N N . SER A 1 97 ? -3.447 25.875 27.938 1 97.31 97 SER A N 1
ATOM 729 C CA . SER A 1 97 ? -3.801 25.297 26.641 1 97.31 97 SER A CA 1
ATOM 730 C C . SER A 1 97 ? -4.789 24.156 26.797 1 97.31 97 SER A C 1
ATOM 732 O O . SER A 1 97 ? -5.254 23.875 27.906 1 97.31 97 SER A O 1
ATOM 734 N N . PHE A 1 98 ? -5.207 23.594 25.672 1 97.25 98 PHE A N 1
ATOM 735 C CA . PHE A 1 98 ? -6.25 22.578 25.672 1 97.25 98 PHE A CA 1
ATOM 736 C C . PHE A 1 98 ? -6.168 21.703 24.438 1 97.25 98 PHE A C 1
ATOM 738 O O . PHE A 1 98 ? -5.523 22.078 23.453 1 97.25 98 PHE A O 1
ATOM 745 N N . ASP A 1 99 ? -6.707 20.516 24.562 1 96.94 99 ASP A N 1
ATOM 746 C CA . ASP A 1 99 ? -6.945 19.703 23.375 1 96.94 99 ASP A CA 1
ATOM 747 C C . ASP A 1 99 ? -8.305 20.016 22.75 1 96.94 99 ASP A C 1
ATOM 749 O O . ASP A 1 99 ? -9.344 19.672 23.312 1 96.94 99 ASP A O 1
ATOM 753 N N . PRO A 1 100 ? -8.289 20.609 21.625 1 96.75 100 PRO A N 1
ATOM 754 C CA . PRO A 1 100 ? -9.57 20.922 21 1 96.75 100 PRO A CA 1
ATOM 755 C C . PRO A 1 100 ? -10.469 19.703 20.812 1 96.75 100 PRO A C 1
ATOM 757 O O . PRO A 1 100 ? -9.984 18.578 20.828 1 96.75 100 PRO A O 1
ATOM 760 N N . ARG A 1 101 ? -11.75 20 20.75 1 97.44 101 ARG A N 1
ATOM 761 C CA . ARG A 1 101 ? -12.695 18.906 20.547 1 97.44 101 ARG A CA 1
ATOM 762 C C . ARG A 1 101 ? -12.266 18.016 19.375 1 97.44 101 ARG A C 1
ATOM 764 O O . ARG A 1 101 ? -11.922 18.516 18.312 1 97.44 101 ARG A O 1
ATOM 771 N N . GLY A 1 102 ? -12.234 16.703 19.641 1 96.44 102 GLY A N 1
ATOM 772 C CA . GLY A 1 102 ? -11.898 15.711 18.625 1 96.44 102 GLY A CA 1
ATOM 773 C C . GLY A 1 102 ? -10.406 15.484 18.484 1 96.44 102 GLY A C 1
ATOM 774 O O . GLY A 1 102 ? -9.969 14.672 17.656 1 96.44 102 GLY A O 1
ATOM 775 N N . ILE A 1 103 ? -9.57 16.125 19.266 1 95.25 103 ILE A N 1
ATOM 776 C CA . ILE A 1 103 ? -8.133 16.062 19.047 1 95.25 103 ILE A CA 1
ATOM 777 C C . ILE A 1 103 ? -7.445 15.5 20.281 1 95.25 103 ILE A C 1
ATOM 779 O O . ILE A 1 103 ? -7.746 15.898 21.406 1 95.25 103 ILE A O 1
ATOM 783 N N . ASN A 1 104 ? -6.551 14.539 19.984 1 93.62 104 ASN A N 1
ATOM 784 C CA . ASN A 1 104 ? -5.691 13.938 21 1 93.62 104 ASN A CA 1
ATOM 785 C C . ASN A 1 104 ? -6.508 13.375 22.156 1 93.62 104 ASN A C 1
ATOM 787 O O . ASN A 1 104 ? -7.336 12.484 21.969 1 93.62 104 ASN A O 1
ATOM 791 N N . ALA A 1 105 ? -6.504 14.039 23.422 1 95.81 105 ALA A N 1
ATOM 792 C CA . ALA A 1 105 ? -7.121 13.438 24.594 1 95.81 105 ALA A CA 1
ATOM 793 C C . ALA A 1 105 ? -8.586 13.859 24.719 1 95.81 105 ALA A C 1
ATOM 795 O O . ALA A 1 105 ? -9.312 13.344 25.562 1 95.81 105 ALA A O 1
ATOM 796 N N . SER A 1 106 ? -9.008 14.695 23.844 1 97.06 106 SER A N 1
ATOM 797 C CA . SER A 1 106 ? -10.43 15.031 23.828 1 97.06 106 SER A CA 1
ATOM 798 C C . SER A 1 106 ? -11.273 13.828 23.422 1 97.06 106 SER A C 1
ATOM 800 O O . SER A 1 106 ? -10.797 12.922 22.734 1 97.06 106 SER A O 1
ATOM 802 N N . ARG A 1 107 ? -12.547 13.852 23.984 1 97.44 107 ARG A N 1
ATOM 803 C CA . ARG A 1 107 ? -13.477 12.766 23.672 1 97.44 107 ARG A CA 1
ATOM 804 C C . ARG A 1 107 ? -14.859 13.312 23.344 1 97.44 107 ARG A C 1
ATOM 806 O O . ARG A 1 107 ? -15.359 14.203 24.031 1 97.44 107 ARG A O 1
ATOM 813 N N . PRO A 1 108 ? -15.422 12.672 22.344 1 97.06 108 PRO A N 1
ATOM 814 C CA . PRO A 1 108 ? -14.859 11.641 21.484 1 97.06 108 PRO A CA 1
ATOM 815 C C . PRO A 1 108 ? -13.719 12.164 20.609 1 97.06 108 PRO A C 1
ATOM 817 O O . PRO A 1 108 ? -13.672 13.352 20.297 1 97.06 108 PRO A O 1
ATOM 820 N N . LEU A 1 109 ? -12.797 11.258 20.281 1 96.5 109 LEU A N 1
ATOM 821 C CA . LEU A 1 109 ? -11.727 11.539 19.328 1 96.5 109 LEU A CA 1
ATOM 822 C C . LEU A 1 109 ? -12.242 11.5 17.891 1 96.5 109 LEU A C 1
ATOM 824 O O . LEU A 1 109 ? -13.023 10.617 17.531 1 96.5 109 LEU A O 1
ATOM 828 N N . ALA A 1 110 ? -11.852 12.484 17.141 1 96.62 110 ALA A N 1
ATOM 829 C CA . ALA A 1 110 ? -12.211 12.469 15.734 1 96.62 110 ALA A CA 1
ATOM 830 C C . ALA A 1 110 ? -11.531 11.305 15.008 1 96.62 110 ALA A C 1
ATOM 832 O O . ALA A 1 110 ? -10.305 11.266 14.898 1 96.62 110 ALA A O 1
ATOM 833 N N . GLU A 1 111 ? -12.367 10.438 14.484 1 95.38 111 GLU A N 1
ATOM 834 C CA . GLU A 1 111 ? -11.828 9.25 13.82 1 95.38 111 GLU A CA 1
ATOM 835 C C . GLU A 1 111 ? -12.695 8.844 12.633 1 95.38 111 GLU A C 1
ATOM 837 O O . GLU A 1 111 ? -13.922 8.961 12.688 1 95.38 111 GLU A O 1
ATOM 842 N N . CYS A 1 112 ? -12.023 8.367 11.602 1 95.81 112 CYS A N 1
ATOM 843 C CA . CYS A 1 112 ? -12.727 7.746 10.492 1 95.81 112 CYS A CA 1
ATOM 844 C C . CYS A 1 112 ? -12.539 6.234 10.5 1 95.81 112 CYS A C 1
ATOM 846 O O . CYS A 1 112 ? -13.281 5.504 9.836 1 95.81 112 CYS A O 1
ATOM 848 N N . PHE A 1 113 ? -11.547 5.824 11.234 1 93.81 113 PHE A N 1
ATOM 849 C CA . PHE A 1 113 ? -11.133 4.43 11.297 1 93.81 113 PHE A CA 1
ATOM 850 C C . PHE A 1 113 ? -11.227 3.902 12.727 1 93.81 113 PHE A C 1
ATOM 852 O O . PHE A 1 113 ? -10.344 4.172 13.547 1 93.81 113 PHE A O 1
ATOM 859 N N . PRO A 1 114 ? -12.133 3.1 13.023 1 92.69 114 PRO A N 1
ATOM 860 C CA . PRO A 1 114 ? -12.32 2.682 14.414 1 92.69 114 PRO A CA 1
ATOM 861 C C . PRO A 1 114 ? -11.234 1.716 14.891 1 92.69 114 PRO A C 1
ATOM 863 O O . PRO A 1 114 ? -11.094 1.489 16.094 1 92.69 114 PRO A O 1
ATOM 866 N N . THR A 1 115 ? -10.523 1.086 13.938 1 92.81 115 THR A N 1
ATOM 867 C CA . THR A 1 115 ? -9.445 0.167 14.305 1 92.81 115 THR A CA 1
ATOM 868 C C . THR A 1 115 ? -8.18 0.469 13.508 1 92.81 115 THR A C 1
ATOM 870 O O . THR A 1 115 ? -8.234 1.164 12.492 1 92.81 115 THR A O 1
ATOM 873 N N . ARG A 1 116 ? -7.121 -0.04 14.047 1 87.81 116 ARG A N 1
ATOM 874 C CA . ARG A 1 116 ? -5.863 0.078 13.312 1 87.81 116 ARG A CA 1
ATOM 875 C C . ARG A 1 116 ? -5.949 -0.626 11.961 1 87.81 116 ARG A C 1
ATOM 877 O O . ARG A 1 116 ? -5.387 -0.156 10.977 1 87.81 116 ARG A O 1
ATOM 884 N N . GLU A 1 117 ? -6.66 -1.701 11.93 1 89.75 117 GLU A N 1
ATOM 885 C CA . GLU A 1 117 ? -6.824 -2.471 10.703 1 89.75 117 GLU A CA 1
ATOM 886 C C . GLU A 1 117 ? -7.621 -1.688 9.664 1 89.75 117 GLU A C 1
ATOM 888 O O . GLU A 1 117 ? -7.293 -1.713 8.477 1 89.75 117 GLU A O 1
ATOM 893 N N . SER A 1 118 ? -8.586 -1.034 10.141 1 91.06 118 SER A N 1
ATOM 894 C CA . SER A 1 118 ? -9.391 -0.267 9.195 1 91.06 118 SER A CA 1
ATOM 895 C C . SER A 1 118 ? -8.609 0.921 8.641 1 91.06 118 SER A C 1
ATOM 897 O O . SER A 1 118 ? -8.828 1.343 7.504 1 91.06 118 SER A O 1
ATOM 899 N N . ARG A 1 119 ? -7.699 1.408 9.43 1 88.56 119 ARG A N 1
ATOM 900 C CA . ARG A 1 119 ? -6.859 2.5 8.945 1 88.56 119 ARG A CA 1
ATOM 901 C C . ARG A 1 119 ? -5.973 2.045 7.793 1 88.56 119 ARG A C 1
ATOM 903 O O . ARG A 1 119 ? -5.676 2.824 6.887 1 88.56 119 ARG A O 1
ATOM 910 N N . ARG A 1 120 ? -5.672 0.827 7.789 1 85.44 120 ARG A N 1
ATOM 911 C CA . ARG A 1 120 ? -4.758 0.29 6.785 1 85.44 120 ARG A CA 1
ATOM 912 C C . ARG A 1 120 ? -5.477 0.047 5.465 1 85.44 120 ARG A C 1
ATOM 914 O O . ARG A 1 120 ? -4.84 -0.172 4.434 1 85.44 120 ARG A O 1
ATOM 921 N N . LEU A 1 121 ? -6.762 0.16 5.449 1 85.31 121 LEU A N 1
ATOM 922 C CA . LEU A 1 121 ? -7.531 -0.068 4.23 1 85.31 121 LEU A CA 1
ATOM 923 C C . LEU A 1 121 ? -7.18 0.965 3.164 1 85.31 121 LEU A C 1
ATOM 925 O O . LEU A 1 121 ? -7.32 0.701 1.968 1 85.31 121 LEU A O 1
ATOM 929 N N . THR A 1 122 ? -6.699 2.055 3.596 1 82.12 122 THR A N 1
ATOM 930 C CA . THR A 1 122 ? -6.406 3.125 2.648 1 82.12 122 THR A CA 1
ATOM 931 C C . THR A 1 122 ? -4.926 3.127 2.273 1 82.12 122 THR A C 1
ATOM 933 O O . THR A 1 122 ? -4.492 3.924 1.44 1 82.12 122 THR A O 1
ATOM 936 N N . ASP A 1 123 ? -4.242 2.156 2.885 1 80.38 123 ASP A N 1
ATOM 937 C CA . ASP A 1 123 ? -2.814 2.084 2.58 1 80.38 123 ASP A CA 1
ATOM 938 C C . ASP A 1 123 ? -2.584 1.855 1.089 1 80.38 123 ASP A C 1
ATOM 940 O O . ASP A 1 123 ? -3.295 1.071 0.458 1 80.38 123 ASP A O 1
ATOM 944 N N . GLY A 1 124 ? -1.757 2.645 0.542 1 81.69 124 GLY A N 1
ATOM 945 C CA . GLY A 1 124 ? -1.374 2.436 -0.845 1 81.69 124 GLY A CA 1
ATOM 946 C C . GLY A 1 124 ? -2.168 3.285 -1.818 1 81.69 124 GLY A C 1
ATOM 947 O O . GLY A 1 124 ? -1.884 3.295 -3.018 1 81.69 124 GLY A O 1
ATOM 948 N N . THR A 1 125 ? -3.217 3.945 -1.319 1 89.44 125 THR A N 1
ATOM 949 C CA . THR A 1 125 ? -3.961 4.848 -2.189 1 89.44 125 THR A CA 1
ATOM 950 C C . THR A 1 125 ? -3.061 5.973 -2.699 1 89.44 125 THR A C 1
ATOM 952 O O . THR A 1 125 ? -2.328 6.59 -1.923 1 89.44 125 THR A O 1
ATOM 955 N N . ARG A 1 126 ? -3.111 6.219 -3.965 1 91.81 126 ARG A N 1
ATOM 956 C CA . ARG A 1 126 ? -2.273 7.254 -4.562 1 91.81 126 ARG A CA 1
ATOM 957 C C . ARG A 1 126 ? -3.109 8.453 -5.008 1 91.81 126 ARG A C 1
ATOM 959 O O . ARG A 1 126 ? -4.184 8.281 -5.586 1 91.81 126 ARG A O 1
ATOM 966 N N . THR A 1 127 ? -2.613 9.609 -4.695 1 94.06 127 THR A N 1
ATOM 967 C CA . THR A 1 127 ? -3.334 10.836 -5.035 1 94.06 127 THR A CA 1
ATOM 968 C C . THR A 1 127 ? -2.373 11.898 -5.551 1 94.06 127 THR A C 1
ATOM 970 O O . THR A 1 127 ? -2.783 13.031 -5.824 1 94.06 127 THR A O 1
ATOM 973 N N . SER A 1 128 ? -1.134 11.602 -5.715 1 92.94 128 SER A N 1
ATOM 974 C CA . SER A 1 128 ? -0.127 12.625 -5.957 1 92.94 128 SER A CA 1
ATOM 975 C C . SER A 1 128 ? -0.107 13.047 -7.422 1 92.94 128 SER A C 1
ATOM 977 O O . SER A 1 128 ? 0.188 14.203 -7.738 1 92.94 128 SER A O 1
ATOM 979 N N . GLU A 1 129 ? -0.279 12.094 -8.352 1 96 129 GLU A N 1
ATOM 980 C CA . GLU A 1 129 ? -0.453 12.453 -9.758 1 96 129 GLU A CA 1
ATOM 981 C C . GLU A 1 129 ? -1.893 12.867 -10.047 1 96 129 GLU A C 1
ATOM 983 O O . GLU A 1 129 ? -2.73 12.031 -10.383 1 96 129 GLU A O 1
ATOM 988 N N . VAL A 1 130 ? -2.125 14.102 -10.07 1 97.75 130 VAL A N 1
ATOM 989 C CA . VAL A 1 130 ? -3.459 14.688 -10 1 97.75 130 VAL A CA 1
ATOM 990 C C . VAL A 1 130 ? -4.352 14.07 -11.078 1 97.75 130 VAL A C 1
ATOM 992 O O . VAL A 1 130 ? -5.488 13.688 -10.805 1 97.75 130 VAL A O 1
ATOM 995 N N . GLU A 1 131 ? -3.834 13.961 -12.32 1 97.5 131 GLU A N 1
ATOM 996 C CA . GLU A 1 131 ? -4.652 13.453 -13.414 1 97.5 131 GLU A CA 1
ATOM 997 C C . GLU A 1 131 ? -4.734 11.93 -13.375 1 97.5 131 GLU A C 1
ATOM 999 O O . GLU A 1 131 ? -5.832 11.359 -13.375 1 97.5 131 GLU A O 1
ATOM 1004 N N . HIS A 1 132 ? -3.662 11.258 -13.25 1 96.62 132 HIS A N 1
ATOM 1005 C CA . HIS A 1 132 ? -3.613 9.805 -13.328 1 96.62 132 HIS A CA 1
ATOM 1006 C C . HIS A 1 132 ? -4.328 9.164 -12.133 1 96.62 132 HIS A C 1
ATOM 1008 O O . HIS A 1 132 ? -4.996 8.141 -12.281 1 96.62 132 HIS A O 1
ATOM 1014 N N . ASP A 1 133 ? -4.164 9.781 -10.945 1 97.12 133 ASP A N 1
ATOM 1015 C CA . ASP A 1 133 ? -4.684 9.18 -9.719 1 97.12 133 ASP A CA 1
ATOM 1016 C C . ASP A 1 133 ? -6.125 9.609 -9.469 1 97.12 133 ASP A C 1
ATOM 1018 O O . ASP A 1 133 ? -6.742 9.195 -8.484 1 97.12 133 ASP A O 1
ATOM 1022 N N . SER A 1 134 ? -6.695 10.445 -10.344 1 98.12 134 SER A N 1
ATOM 1023 C CA . SER A 1 134 ? -7.992 11.055 -10.078 1 98.12 134 SER A CA 1
ATOM 1024 C C . SER A 1 134 ? -9.07 9.992 -9.867 1 98.12 134 SER A C 1
ATOM 1026 O O . SER A 1 134 ? -9.938 10.148 -9.008 1 98.12 134 SER A O 1
ATOM 1028 N N . ALA A 1 135 ? -9.055 8.906 -10.609 1 98 135 ALA A N 1
ATOM 1029 C CA . ALA A 1 135 ? -10.086 7.875 -10.5 1 98 135 ALA A CA 1
ATOM 1030 C C . ALA A 1 135 ? -10.031 7.188 -9.141 1 98 135 ALA A C 1
ATOM 1032 O O . ALA A 1 135 ? -11.062 6.969 -8.508 1 98 135 ALA A O 1
ATOM 1033 N N . GLU A 1 136 ? -8.852 6.816 -8.781 1 96.75 136 GLU A N 1
ATOM 1034 C CA . GLU A 1 136 ? -8.656 6.184 -7.477 1 96.75 136 GLU A CA 1
ATOM 1035 C C . GLU A 1 136 ? -8.992 7.148 -6.34 1 96.75 136 GLU A C 1
ATOM 1037 O O . GLU A 1 136 ? -9.633 6.762 -5.363 1 96.75 136 GLU A O 1
ATOM 1042 N N . ALA A 1 137 ? -8.508 8.383 -6.426 1 97.44 137 ALA A N 1
ATOM 1043 C CA . ALA A 1 137 ? -8.781 9.398 -5.41 1 97.44 137 ALA A CA 1
ATOM 1044 C C . ALA A 1 137 ? -10.281 9.602 -5.227 1 97.44 137 ALA A C 1
ATOM 1046 O O . ALA A 1 137 ? -10.773 9.641 -4.094 1 97.44 137 ALA A O 1
ATOM 1047 N N . TYR A 1 138 ? -10.992 9.695 -6.316 1 98 138 TYR A N 1
ATOM 1048 C CA . TYR A 1 138 ? -12.445 9.883 -6.285 1 98 138 TYR A CA 1
ATOM 1049 C C . TYR A 1 138 ? -13.133 8.711 -5.605 1 98 138 TYR A C 1
ATOM 1051 O O . TYR A 1 138 ? -13.914 8.898 -4.672 1 98 138 TYR A O 1
ATOM 1059 N N . ALA A 1 139 ? -12.805 7.512 -6.012 1 97.75 139 ALA A N 1
ATOM 1060 C CA . ALA A 1 139 ? -13.469 6.324 -5.484 1 97.75 139 ALA A CA 1
ATOM 1061 C C . ALA A 1 139 ? -13.203 6.164 -3.988 1 97.75 139 ALA A C 1
ATOM 1063 O O . ALA A 1 139 ? -14.109 5.867 -3.217 1 97.75 139 ALA A O 1
ATOM 1064 N N . TRP A 1 140 ? -12.008 6.371 -3.572 1 96.81 140 TRP A N 1
ATOM 1065 C CA . TRP A 1 140 ? -11.648 6.203 -2.168 1 96.81 140 TRP A CA 1
ATOM 1066 C C . TRP A 1 140 ? -12.289 7.289 -1.309 1 96.81 140 TRP A C 1
ATOM 1068 O O . TRP A 1 140 ? -12.641 7.047 -0.153 1 96.81 140 TRP A O 1
ATOM 1078 N N . SER A 1 141 ? -12.398 8.492 -1.829 1 97.25 141 SER A N 1
ATOM 1079 C CA . SER A 1 141 ? -12.984 9.578 -1.051 1 97.25 141 SER A CA 1
ATOM 1080 C C . SER A 1 141 ? -14.445 9.297 -0.712 1 97.25 141 SER A C 1
ATOM 1082 O O . SER A 1 141 ? -14.93 9.703 0.346 1 97.25 141 SER A O 1
ATOM 1084 N N . LEU A 1 142 ? -15.188 8.602 -1.607 1 97.56 142 LEU A N 1
ATOM 1085 C CA . LEU A 1 142 ? -16.562 8.195 -1.317 1 97.56 142 LEU A CA 1
ATOM 1086 C C . LEU A 1 142 ? -16.609 7.293 -0.087 1 97.56 142 LEU A C 1
ATOM 1088 O O . LEU A 1 142 ? -17.422 7.512 0.815 1 97.56 142 LEU A O 1
ATOM 1092 N N . ASN A 1 143 ? -15.695 6.32 -0.06 1 97.38 143 ASN A N 1
ATOM 1093 C CA . ASN A 1 143 ? -15.625 5.395 1.066 1 97.38 143 ASN A CA 1
ATOM 1094 C C . ASN A 1 143 ? -15.227 6.109 2.354 1 97.38 143 ASN A C 1
ATOM 1096 O O . ASN A 1 143 ? -15.828 5.883 3.406 1 97.38 143 ASN A O 1
ATOM 1100 N N . LEU A 1 144 ? -14.25 6.957 2.223 1 96.56 144 LEU A N 1
ATOM 1101 C CA . LEU A 1 144 ? -13.742 7.648 3.402 1 96.56 144 LEU A CA 1
ATOM 1102 C C . LEU A 1 144 ? -14.812 8.555 4.004 1 96.56 144 LEU A C 1
ATOM 1104 O O . LEU A 1 144 ? -14.984 8.594 5.223 1 96.56 144 LEU A O 1
ATOM 1108 N N . ALA A 1 145 ? -15.5 9.258 3.18 1 97.25 145 ALA A N 1
ATOM 1109 C CA . ALA A 1 145 ? -16.562 10.133 3.645 1 97.25 145 ALA A CA 1
ATOM 1110 C C . ALA A 1 145 ? -17.625 9.352 4.418 1 97.25 145 ALA A C 1
ATOM 1112 O O . ALA A 1 145 ? -18.047 9.766 5.504 1 97.25 145 ALA A O 1
ATOM 1113 N N . GLN A 1 146 ? -18.016 8.227 3.914 1 97.62 146 GLN A N 1
ATOM 1114 C CA . GLN A 1 146 ? -19.031 7.406 4.566 1 97.62 146 GLN A CA 1
ATOM 1115 C C . GLN A 1 146 ? -18.484 6.797 5.863 1 97.62 146 GLN A C 1
ATOM 1117 O O . GLN A 1 146 ? -19.203 6.727 6.863 1 97.62 146 GLN A O 1
ATOM 1122 N N . ALA A 1 147 ? -17.25 6.344 5.844 1 97.69 147 ALA A N 1
ATOM 1123 C CA . ALA A 1 147 ? -16.641 5.762 7.035 1 97.69 147 ALA A CA 1
ATOM 1124 C C . ALA A 1 147 ? -16.547 6.785 8.164 1 97.69 147 ALA A C 1
ATOM 1126 O O . ALA A 1 147 ? -16.812 6.461 9.328 1 97.69 147 ALA A O 1
ATOM 1127 N N . CYS A 1 148 ? -16.156 7.965 7.84 1 97.62 148 CYS A N 1
ATOM 1128 C CA . CYS A 1 148 ? -16.094 9.023 8.844 1 97.62 148 CYS A CA 1
ATOM 1129 C C . CYS A 1 148 ? -17.453 9.273 9.469 1 97.62 148 CYS A C 1
ATOM 1131 O O . CYS A 1 148 ? -17.578 9.359 10.695 1 97.62 148 CYS A O 1
ATOM 1133 N N . LYS A 1 149 ? -18.438 9.375 8.625 1 98.12 149 LYS A N 1
ATOM 1134 C CA . LYS A 1 149 ? -19.797 9.609 9.102 1 98.12 149 LYS A CA 1
ATOM 1135 C C . LYS A 1 149 ? -20.266 8.484 10.023 1 98.12 149 LYS A C 1
ATOM 1137 O O . LYS A 1 149 ? -20.766 8.742 11.125 1 98.12 149 LYS A O 1
ATOM 1142 N N . ASP A 1 150 ? -20.016 7.262 9.578 1 97.94 150 ASP A N 1
ATOM 1143 C CA . ASP A 1 150 ? -20.5 6.109 10.336 1 97.94 150 ASP A CA 1
ATOM 1144 C C . ASP A 1 150 ? -19.734 5.957 11.648 1 97.94 150 ASP A C 1
ATOM 1146 O O . ASP A 1 150 ? -20.297 5.496 12.648 1 97.94 150 ASP A O 1
ATOM 1150 N N . THR A 1 151 ? -18.484 6.34 11.688 1 97.44 151 THR A N 1
ATOM 1151 C CA . THR A 1 151 ? -17.672 6.188 12.883 1 97.44 151 THR A CA 1
ATOM 1152 C C . THR A 1 151 ? -18.016 7.258 13.914 1 97.44 151 THR A C 1
ATOM 1154 O O . THR A 1 151 ? -18.094 6.965 15.109 1 97.44 151 THR A O 1
ATOM 1157 N N . MET A 1 152 ? -18.25 8.5 13.539 1 97.31 152 MET A N 1
ATOM 1158 C CA . MET A 1 152 ? -18.375 9.617 14.461 1 97.31 152 MET A CA 1
ATOM 1159 C C . MET A 1 152 ? -19.844 9.891 14.789 1 97.31 152 MET A C 1
ATOM 1161 O O . MET A 1 152 ? -20.156 10.586 15.758 1 97.31 152 MET A O 1
ATOM 1165 N N . SER A 1 153 ? -20.734 9.312 13.984 1 94.56 153 SER A N 1
ATOM 1166 C CA . SER A 1 153 ? -22.156 9.594 14.133 1 94.56 153 SER A CA 1
ATOM 1167 C C . SER A 1 153 ? -22.406 11.094 14.25 1 94.56 153 SER A C 1
ATOM 1169 O O . SER A 1 153 ? -21.844 11.883 13.492 1 94.56 153 SER A O 1
ATOM 1171 N N . GLU A 1 154 ? -23.203 11.562 15.195 1 96.56 154 GLU A N 1
ATOM 1172 C CA . GLU A 1 154 ? -23.656 12.945 15.25 1 96.56 154 GLU A CA 1
ATOM 1173 C C . GLU A 1 154 ? -22.531 13.875 15.68 1 96.56 154 GLU A C 1
ATOM 1175 O O . GLU A 1 154 ? -22.484 15.039 15.266 1 96.56 154 GLU A O 1
ATOM 1180 N N . HIS A 1 155 ? -21.562 13.383 16.469 1 98 155 HIS A N 1
ATOM 1181 C CA . HIS A 1 155 ? -20.484 14.219 16.984 1 98 155 HIS A CA 1
ATOM 1182 C C . HIS A 1 155 ? -19.625 14.758 15.852 1 98 155 HIS A C 1
ATOM 1184 O O . HIS A 1 155 ? -19.031 15.828 15.977 1 98 155 HIS A O 1
ATOM 1190 N N . GLY A 1 156 ? -19.578 14.039 14.727 1 97.94 156 GLY A N 1
ATOM 1191 C CA . GLY A 1 156 ? -18.688 14.406 13.633 1 97.94 156 GLY A CA 1
ATOM 1192 C C . GLY A 1 156 ? -18.984 15.781 13.055 1 97.94 156 GLY A C 1
ATOM 1193 O O . GLY A 1 156 ? -18.078 16.5 12.641 1 97.94 156 GLY A O 1
ATOM 1194 N N . GLY A 1 157 ? -20.234 16.125 13.055 1 97.94 157 GLY A N 1
ATOM 1195 C CA . GLY A 1 157 ? -20.641 17.391 12.461 1 97.94 157 GLY A CA 1
ATOM 1196 C C . GLY A 1 157 ? -20.266 18.594 13.297 1 97.94 157 GLY A C 1
ATOM 1197 O O . GLY A 1 157 ? -20.312 19.719 12.812 1 97.94 157 GLY A O 1
ATOM 1198 N N . TYR A 1 158 ? -19.812 18.344 14.508 1 98.38 158 TYR A N 1
ATOM 1199 C CA . TYR A 1 158 ? -19.609 19.453 15.422 1 98.38 158 TYR A CA 1
ATOM 1200 C C . TYR A 1 158 ? -18.141 19.594 15.797 1 98.38 158 TYR A C 1
ATOM 1202 O O . TYR A 1 158 ? -17.797 20.188 16.812 1 98.38 158 TYR A O 1
ATOM 1210 N N . ILE A 1 159 ? -17.297 18.953 15.047 1 97.88 159 ILE A N 1
ATOM 1211 C CA . ILE A 1 159 ? -15.859 19.188 15.109 1 97.88 159 ILE A CA 1
ATOM 1212 C C . ILE A 1 159 ? -15.453 20.203 14.055 1 97.88 159 ILE A C 1
ATOM 1214 O O . ILE A 1 159 ? -15.148 19.844 12.914 1 97.88 159 ILE A O 1
ATOM 1218 N N . ASN A 1 160 ? -15.547 21.406 14.422 1 96.62 160 ASN A N 1
ATOM 1219 C CA . ASN A 1 160 ? -15.273 22.516 13.531 1 96.62 160 ASN A CA 1
ATOM 1220 C C . ASN A 1 160 ? -14.805 23.75 14.305 1 96.62 160 ASN A C 1
ATOM 1222 O O . ASN A 1 160 ? -14.812 23.75 15.539 1 96.62 160 ASN A O 1
ATOM 1226 N N . THR A 1 161 ? -14.367 24.766 13.648 1 95.38 161 THR A N 1
ATOM 1227 C CA . THR A 1 161 ? -13.719 25.922 14.234 1 95.38 161 THR A CA 1
ATOM 1228 C C . THR A 1 161 ? -14.703 26.75 15.062 1 95.38 161 THR A C 1
ATOM 1230 O O . THR A 1 161 ? -14.391 27.172 16.172 1 95.38 161 THR A O 1
ATOM 1233 N N . PRO A 1 162 ? -15.945 26.984 14.656 1 95.69 162 PRO A N 1
ATOM 1234 C CA . PRO A 1 162 ? -16.875 27.75 15.492 1 95.69 162 PRO A CA 1
ATOM 1235 C C . PRO A 1 162 ? -17.125 27.078 16.844 1 95.69 162 PRO A C 1
ATOM 1237 O O . PRO A 1 162 ? -17.156 27.766 17.875 1 95.69 162 PRO A O 1
ATOM 1240 N N . GLN A 1 163 ? -17.328 25.812 16.797 1 96.94 163 GLN A N 1
ATOM 1241 C CA . GLN A 1 163 ? -17.516 25.094 18.047 1 96.94 163 GLN A CA 1
ATOM 1242 C C . GLN A 1 163 ? -16.297 25.219 18.953 1 96.94 163 GLN A C 1
ATOM 1244 O O . GLN A 1 163 ? -16.422 25.438 20.156 1 96.94 163 GLN A O 1
ATOM 1249 N N . THR A 1 164 ? -15.141 25.016 18.375 1 96.06 164 THR A N 1
ATOM 1250 C CA . THR A 1 164 ? -13.898 25.141 19.125 1 96.06 164 THR A CA 1
ATOM 1251 C C . THR A 1 164 ? -13.766 26.531 19.734 1 96.06 164 THR A C 1
ATOM 1253 O O . THR A 1 164 ? -13.32 26.672 20.875 1 96.06 164 THR A O 1
ATOM 1256 N N . ALA A 1 165 ? -14.078 27.547 18.969 1 94.5 165 ALA A N 1
ATOM 1257 C CA . ALA A 1 165 ? -14.062 28.922 19.469 1 94.5 165 ALA A CA 1
ATOM 1258 C C . ALA A 1 165 ? -14.969 29.062 20.703 1 94.5 165 ALA A C 1
ATOM 1260 O O . ALA A 1 165 ? -14.586 29.703 21.688 1 94.5 165 ALA A O 1
ATOM 1261 N N . ALA A 1 166 ? -16.141 28.5 20.625 1 95.38 166 ALA A N 1
ATOM 1262 C CA . ALA A 1 166 ? -17.062 28.547 21.75 1 95.38 166 ALA A CA 1
ATOM 1263 C C . ALA A 1 166 ? -16.531 27.766 22.953 1 95.38 166 ALA A C 1
ATOM 1265 O O . ALA A 1 166 ? -16.75 28.141 24.094 1 95.38 166 ALA A O 1
ATOM 1266 N N . ASP A 1 167 ? -15.867 26.656 22.656 1 96.44 167 ASP A N 1
ATOM 1267 C CA . ASP A 1 167 ? -15.219 25.906 23.734 1 96.44 167 ASP A CA 1
ATOM 1268 C C . ASP A 1 167 ? -14.211 26.781 24.469 1 96.44 167 ASP A C 1
ATOM 1270 O O . ASP A 1 167 ? -14.07 26.688 25.688 1 96.44 167 ASP A O 1
ATOM 1274 N N . MET A 1 168 ? -13.477 27.562 23.75 1 95.5 168 MET A N 1
ATOM 1275 C CA . MET A 1 168 ? -12.5 28.453 24.359 1 95.5 168 MET A CA 1
ATOM 1276 C C . MET A 1 168 ? -13.172 29.422 25.328 1 95.5 168 MET A C 1
ATOM 1278 O O . MET A 1 168 ? -12.617 29.75 26.375 1 95.5 168 MET A O 1
ATOM 1282 N N . ASN A 1 169 ? -14.344 29.891 25 1 94 169 ASN A N 1
ATOM 1283 C CA . ASN A 1 169 ? -15.102 30.734 25.938 1 94 169 ASN A CA 1
ATOM 1284 C C . ASN A 1 169 ? -15.469 29.969 27.203 1 94 169 ASN A C 1
ATOM 1286 O O . ASN A 1 169 ? -15.406 30.531 28.297 1 94 169 ASN A O 1
ATOM 1290 N N . SER A 1 170 ? -15.867 28.75 26.984 1 95.56 170 SER A N 1
ATOM 1291 C CA . SER A 1 170 ? -16.188 27.922 28.141 1 95.56 170 SER A CA 1
ATOM 1292 C C . SER A 1 170 ? -14.969 27.75 29.047 1 95.56 170 SER A C 1
ATOM 1294 O O . SER A 1 170 ? -15.102 27.719 30.266 1 95.56 170 SER A O 1
ATOM 1296 N N . ILE A 1 171 ? -13.852 27.562 28.469 1 96.44 171 ILE A N 1
ATOM 1297 C CA . ILE A 1 171 ? -12.617 27.422 29.219 1 96.44 171 ILE A CA 1
ATOM 1298 C C . ILE A 1 171 ? -12.344 28.703 30.016 1 96.44 171 ILE A C 1
ATOM 1300 O O . ILE A 1 171 ? -12.039 28.656 31.203 1 96.44 171 ILE A O 1
ATOM 1304 N N . LEU A 1 172 ? -12.43 29.844 29.375 1 94.44 172 LEU A N 1
ATOM 1305 C CA . LEU A 1 172 ? -12.188 31.125 30.016 1 94.44 172 LEU A CA 1
ATOM 1306 C C . LEU A 1 172 ? -13.172 31.359 31.156 1 94.44 172 LEU A C 1
ATOM 1308 O O . LEU A 1 172 ? -12.797 31.875 32.219 1 94.44 172 LEU A O 1
ATOM 1312 N N . ASP A 1 173 ? -14.406 31.016 30.938 1 94.12 173 ASP A N 1
ATOM 1313 C CA . ASP A 1 173 ? -15.406 31.109 32 1 94.12 173 ASP A CA 1
ATOM 1314 C C . ASP A 1 173 ? -15.016 30.25 33.219 1 94.12 173 ASP A C 1
ATOM 1316 O O . ASP A 1 173 ? -15.18 30.672 34.344 1 94.12 173 ASP A O 1
ATOM 1320 N N . ALA A 1 174 ? -14.523 29.141 32.906 1 95.75 174 ALA A N 1
ATOM 1321 C CA . ALA A 1 174 ? -14.141 28.203 33.969 1 95.75 174 ALA A CA 1
ATOM 1322 C C . ALA A 1 174 ? -13 28.766 34.812 1 95.75 174 ALA A C 1
ATOM 1324 O O . ALA A 1 174 ? -12.93 28.516 36.031 1 95.75 174 ALA A O 1
ATOM 1325 N N . VAL A 1 175 ? -12.125 29.516 34.156 1 94.75 175 VAL A N 1
ATOM 1326 C CA . VAL A 1 175 ? -10.984 30.031 34.906 1 94.75 175 VAL A CA 1
ATOM 1327 C C . VAL A 1 175 ? -11.258 31.453 35.375 1 94.75 175 VAL A C 1
ATOM 1329 O O . VAL A 1 175 ? -10.359 32.156 35.844 1 94.75 175 VAL A O 1
ATOM 1332 N N . GLY A 1 176 ? -12.453 31.922 35.125 1 89.5 176 GLY A N 1
ATOM 1333 C CA . GLY A 1 176 ? -12.914 33.188 35.688 1 89.5 176 GLY A CA 1
ATOM 1334 C C . GLY A 1 176 ? -12.438 34.406 34.906 1 89.5 176 GLY A C 1
ATOM 1335 O O . GLY A 1 176 ? -12.188 35.469 35.469 1 89.5 176 GLY A O 1
ATOM 1336 N N . GLN A 1 177 ? -12.195 34.188 33.688 1 85.06 177 GLN A N 1
ATOM 1337 C CA . GLN A 1 177 ? -11.75 35.281 32.844 1 85.06 177 GLN A CA 1
ATOM 1338 C C . GLN A 1 177 ? -12.812 35.625 31.797 1 85.06 177 GLN A C 1
ATOM 1340 O O . GLN A 1 177 ? -13.43 34.75 31.203 1 85.06 177 GLN A O 1
ATOM 1345 N N . GLU A 1 178 ? -13.156 36.906 31.703 1 73.31 178 GLU A N 1
ATOM 1346 C CA . GLU A 1 178 ? -14.273 37.344 30.844 1 73.31 178 GLU A CA 1
ATOM 1347 C C . GLU A 1 178 ? -13.805 37.594 29.422 1 73.31 178 GLU A C 1
ATOM 1349 O O . GLU A 1 178 ? -14.578 37.469 28.469 1 73.31 178 GLU A O 1
ATOM 1354 N N . ASP A 1 179 ? -12.633 38.031 29.172 1 56.75 179 ASP A N 1
ATOM 1355 C CA . ASP A 1 179 ? -12.25 38.469 27.828 1 56.75 179 ASP A CA 1
ATOM 1356 C C . ASP A 1 179 ? -11.727 37.312 26.984 1 56.75 179 ASP A C 1
ATOM 1358 O O . ASP A 1 179 ? -11.094 36.406 27.516 1 56.75 179 ASP A O 1
ATOM 1362 N N . LEU A 1 180 ? -12.422 37.156 25.609 1 62.59 180 LEU A N 1
ATOM 1363 C CA . LEU A 1 180 ? -12.281 35.906 24.859 1 62.59 180 LEU A CA 1
ATOM 1364 C C . LEU A 1 180 ? -11.477 36.156 23.578 1 62.59 180 LEU A C 1
ATOM 1366 O O . LEU A 1 180 ? -11.352 37.281 23.125 1 62.59 180 LEU A O 1
ATOM 1370 N N . THR A 1 181 ? -11.227 34.969 22.688 1 50.22 181 THR A N 1
ATOM 1371 C CA . THR A 1 181 ? -10.203 34.594 21.719 1 50.22 181 THR A CA 1
ATOM 1372 C C . THR A 1 181 ? -10.727 34.75 20.297 1 50.22 181 THR A C 1
ATOM 1374 O O . THR A 1 181 ? -10.055 35.344 19.453 1 50.22 181 THR A O 1
ATOM 1377 N N . TYR A 1 182 ? -11.859 34.25 19.969 1 65.44 182 TYR A N 1
ATOM 1378 C CA . TYR A 1 182 ? -12.117 34.219 18.531 1 65.44 182 TYR A CA 1
ATOM 1379 C C . TYR A 1 182 ? -12.891 35.469 18.094 1 65.44 182 TYR A C 1
ATOM 1381 O O . TYR A 1 182 ? -14.125 35.5 18.188 1 65.44 182 TYR A O 1
ATOM 1389 N N . ALA A 1 183 ? -12.203 36.25 17.406 1 75.12 183 ALA A N 1
ATOM 1390 C CA . ALA A 1 183 ? -12.469 37.656 17.281 1 75.12 183 ALA A CA 1
ATOM 1391 C C . ALA A 1 183 ? -13.656 37.938 16.359 1 75.12 183 ALA A C 1
ATOM 1393 O O . ALA A 1 183 ? -14.414 38.875 16.562 1 75.12 183 ALA A O 1
ATOM 1394 N N . SER A 1 184 ? -13.797 36.938 15.453 1 82.56 184 SER A N 1
ATOM 1395 C CA . SER A 1 184 ? -14.883 37.188 14.523 1 82.56 184 SER A CA 1
ATOM 1396 C C . SER A 1 184 ? -16.234 36.75 15.109 1 82.56 184 SER A C 1
ATOM 1398 O O . SER A 1 184 ? -17.25 37.406 14.883 1 82.56 184 SER A O 1
ATOM 1400 N N . LEU A 1 185 ? -16.25 35.719 15.875 1 88.25 185 LEU A N 1
ATOM 1401 C CA . LEU A 1 185 ? -17.484 35.156 16.438 1 88.25 185 LEU A CA 1
ATOM 1402 C C . LEU A 1 185 ? -17.875 35.906 17.719 1 88.25 185 LEU A C 1
ATOM 1404 O O . LEU A 1 185 ? -19.062 36.062 18 1 88.25 185 LEU A O 1
ATOM 1408 N N . PHE A 1 186 ? -16.828 36.312 18.422 1 90.81 186 PHE A N 1
ATOM 1409 C CA . PHE A 1 186 ? -17.062 36.938 19.719 1 90.81 186 PHE A CA 1
ATOM 1410 C C . PHE A 1 186 ? -16.234 38.219 19.859 1 90.81 186 PHE A C 1
ATOM 1412 O O . PHE A 1 186 ? -15.422 38.344 20.781 1 90.81 186 PHE A O 1
ATOM 1419 N N . PRO A 1 187 ? -16.469 39.188 19 1 91.25 187 PRO A N 1
ATOM 1420 C CA . PRO A 1 187 ? -15.625 40.375 18.984 1 91.25 187 PRO A CA 1
ATOM 1421 C C . PRO A 1 187 ? -15.656 41.156 20.297 1 91.25 187 PRO A C 1
ATOM 1423 O O . PRO A 1 187 ? -14.68 41.812 20.656 1 91.25 187 PRO A O 1
ATOM 1426 N N . GLU A 1 188 ? -16.672 41.062 21.031 1 89.06 188 GLU A N 1
ATOM 1427 C CA . GLU A 1 188 ? -16.828 41.812 22.281 1 89.06 188 GLU A CA 1
ATOM 1428 C C . GLU A 1 188 ? -16 41.188 23.391 1 89.06 188 GLU A C 1
ATOM 1430 O O . GLU A 1 188 ? -15.75 41.844 24.422 1 89.06 188 GLU A O 1
ATOM 1435 N N . ARG A 1 189 ? -15.523 40.031 23.188 1 88 189 ARG A N 1
ATOM 1436 C CA . ARG A 1 189 ? -14.727 39.344 24.188 1 88 189 ARG A CA 1
ATOM 1437 C C . ARG A 1 189 ? -13.266 39.281 23.781 1 88 189 ARG A C 1
ATOM 1439 O O . ARG A 1 189 ? -12.469 38.562 24.391 1 88 189 ARG A O 1
ATOM 1446 N N . SER A 1 190 ? -12.945 40 22.812 1 87.25 190 SER A N 1
ATOM 1447 C CA . SER A 1 190 ? -11.602 39.906 22.266 1 87.25 190 SER A CA 1
ATOM 1448 C C . SER A 1 190 ? -10.648 40.906 22.938 1 87.25 190 SER A C 1
ATOM 1450 O O . SER A 1 190 ? -10.766 42.094 22.719 1 87.25 190 SER A O 1
ATOM 1452 N N . SER A 1 191 ? -9.828 40.375 23.781 1 89 191 SER A N 1
ATOM 1453 C CA . SER A 1 191 ? -8.773 41.156 24.406 1 89 191 SER A CA 1
ATOM 1454 C C . SER A 1 191 ? -7.43 40.438 24.344 1 89 191 SER A C 1
ATOM 1456 O O . SER A 1 191 ? -7.34 39.25 24.672 1 89 191 SER A O 1
ATOM 1458 N N . ARG A 1 192 ? -6.402 41.156 23.938 1 92.56 192 ARG A N 1
ATOM 1459 C CA . ARG A 1 192 ? -5.039 40.625 23.844 1 92.56 192 ARG A CA 1
ATOM 1460 C C . ARG A 1 192 ? -4.988 39.375 22.969 1 92.56 192 ARG A C 1
ATOM 1462 O O . ARG A 1 192 ? -4.453 38.344 23.375 1 92.56 192 ARG A O 1
ATOM 1469 N N . VAL A 1 193 ? -5.57 39.469 21.781 1 94.94 193 VAL A N 1
ATOM 1470 C CA . VAL A 1 193 ? -5.59 38.375 20.859 1 94.94 193 VAL A CA 1
ATOM 1471 C C . VAL A 1 193 ? -4.469 38.531 19.828 1 94.94 193 VAL A C 1
ATOM 1473 O O . VAL A 1 193 ? -4.379 39.531 19.156 1 94.94 193 VAL A O 1
ATOM 1476 N N . ILE A 1 194 ? -3.652 37.531 19.781 1 96.19 194 ILE A N 1
ATOM 1477 C CA . ILE A 1 194 ? -2.6 37.469 18.766 1 96.19 194 ILE A CA 1
ATOM 1478 C C . ILE A 1 194 ? -2.904 36.344 17.781 1 96.19 194 ILE A C 1
ATOM 1480 O O . ILE A 1 194 ? -3.213 35.219 18.188 1 96.19 194 ILE A O 1
ATOM 1484 N N . ILE A 1 195 ? -2.939 36.594 16.5 1 96 195 ILE A N 1
ATOM 1485 C CA . ILE A 1 195 ? -3.045 35.562 15.484 1 96 195 ILE A CA 1
ATOM 1486 C C . ILE A 1 195 ? -1.76 35.5 14.664 1 96 195 ILE A C 1
ATOM 1488 O O . ILE A 1 195 ? -1.19 36.562 14.32 1 96 195 ILE A O 1
ATOM 1492 N N . ASP A 1 196 ? -1.229 34.344 14.523 1 95.94 196 ASP A N 1
ATOM 1493 C CA . ASP A 1 196 ? 0.036 34.062 13.844 1 95.94 196 ASP A CA 1
ATOM 1494 C C . ASP A 1 196 ? -0.119 32.969 12.812 1 95.94 196 ASP A C 1
ATOM 1496 O O . ASP A 1 196 ? -0.798 31.953 13.062 1 95.94 196 ASP A O 1
ATOM 1500 N N . GLY A 1 197 ? 0.565 33.094 11.625 1 94.88 197 GLY A N 1
ATOM 1501 C CA . GLY A 1 197 ? 0.3 32.156 10.555 1 94.88 197 GLY A CA 1
ATOM 1502 C C . GLY A 1 197 ? -1.138 32.188 10.07 1 94.88 197 GLY A C 1
ATOM 1503 O O . GLY A 1 197 ? -1.856 31.172 10.172 1 94.88 197 GLY A O 1
ATOM 1504 N N . VAL A 1 198 ? -1.518 33.25 9.445 1 95.56 198 VAL A N 1
ATOM 1505 C CA . VAL A 1 198 ? -2.918 33.562 9.203 1 95.56 198 VAL A CA 1
ATOM 1506 C C . VAL A 1 198 ? -3.354 33.031 7.848 1 95.56 198 VAL A C 1
ATOM 1508 O O . VAL A 1 198 ? -2.814 33.406 6.809 1 95.56 198 VAL A O 1
ATOM 1511 N N . ALA A 1 199 ? -4.258 32.094 7.891 1 94.38 199 ALA A N 1
ATOM 1512 C CA . ALA A 1 199 ? -4.926 31.688 6.664 1 94.38 199 ALA A CA 1
ATOM 1513 C C . ALA A 1 199 ? -6.012 32.688 6.258 1 94.38 199 ALA A C 1
ATOM 1515 O O . ALA A 1 199 ? -6.57 33.375 7.105 1 94.38 199 ALA A O 1
ATOM 1516 N N . ASN A 1 200 ? -6.25 32.781 4.953 1 96.5 200 ASN A N 1
ATOM 1517 C CA . ASN A 1 200 ? -7.352 33.625 4.5 1 96.5 200 ASN A CA 1
ATOM 1518 C C . ASN A 1 200 ? -8.703 33.031 4.875 1 96.5 200 ASN A C 1
ATOM 1520 O O . ASN A 1 200 ? -9.164 32.062 4.242 1 96.5 200 ASN A O 1
ATOM 1524 N N . ALA A 1 201 ? -9.352 33.594 5.84 1 95.38 201 ALA A N 1
ATOM 1525 C CA . ALA A 1 201 ? -10.602 33.062 6.379 1 95.38 201 ALA A CA 1
ATOM 1526 C C . ALA A 1 201 ? -11.703 33.094 5.324 1 95.38 201 ALA A C 1
ATOM 1528 O O . ALA A 1 201 ? -12.602 32.25 5.34 1 95.38 201 ALA A O 1
ATOM 1529 N N . PHE A 1 202 ? -11.641 34.062 4.406 1 95.75 202 PHE A N 1
ATOM 1530 C CA . PHE A 1 202 ? -12.625 34.125 3.334 1 95.75 202 PHE A CA 1
ATOM 1531 C C . PHE A 1 202 ? -12.523 32.906 2.443 1 95.75 202 PHE A C 1
ATOM 1533 O O . PHE A 1 202 ? -13.539 32.312 2.051 1 95.75 202 PHE A O 1
ATOM 1540 N N . ASN A 1 203 ? -11.328 32.469 2.127 1 95.5 203 ASN A N 1
ATOM 1541 C CA . ASN A 1 203 ? -11.094 31.281 1.33 1 95.5 203 ASN A CA 1
ATOM 1542 C C . ASN A 1 203 ? -11.375 30.016 2.131 1 95.5 203 ASN A C 1
ATOM 1544 O O . ASN A 1 203 ? -11.914 29.047 1.595 1 95.5 203 ASN A O 1
ATOM 1548 N N . TRP A 1 204 ? -11.07 30.016 3.412 1 94.75 204 TRP A N 1
ATOM 1549 C CA . TRP A 1 204 ? -11.188 28.859 4.293 1 94.75 204 TRP A CA 1
ATOM 1550 C C . TRP A 1 204 ? -12.633 28.359 4.355 1 94.75 204 TRP A C 1
ATOM 1552 O O . TRP A 1 204 ? -12.883 27.156 4.363 1 94.75 204 TRP A O 1
ATOM 1562 N N . TYR A 1 205 ? -13.562 29.25 4.34 1 95.19 205 TYR A N 1
ATOM 1563 C CA . TYR A 1 205 ? -14.969 28.906 4.527 1 95.19 205 TYR A CA 1
ATOM 1564 C C . TYR A 1 205 ? -15.719 28.906 3.201 1 95.19 205 TYR A C 1
ATOM 1566 O O . TYR A 1 205 ? -16.953 28.906 3.178 1 95.19 205 TYR A O 1
ATOM 1574 N N . SER A 1 206 ? -15.023 28.844 2.1 1 93.06 206 SER A N 1
ATOM 1575 C CA . SER A 1 206 ? -15.648 28.938 0.786 1 93.06 206 SER A CA 1
ATOM 1576 C C . SER A 1 206 ? -15.664 27.578 0.087 1 93.06 206 SER A C 1
ATOM 1578 O O . SER A 1 206 ? -15.18 26.578 0.634 1 93.06 206 SER A O 1
ATOM 1580 N N . ASP A 1 207 ? -16.266 27.484 -1.074 1 91.38 207 ASP A N 1
ATOM 1581 C CA . ASP A 1 207 ? -16.266 26.281 -1.902 1 91.38 207 ASP A CA 1
ATOM 1582 C C . ASP A 1 207 ? -15.266 26.391 -3.047 1 91.38 207 ASP A C 1
ATOM 1584 O O . ASP A 1 207 ? -15.406 25.734 -4.078 1 91.38 207 ASP A O 1
ATOM 1588 N N . GLU A 1 208 ? -14.188 27.172 -2.826 1 92.44 208 GLU A N 1
ATOM 1589 C CA . GLU A 1 208 ? -13.172 27.359 -3.855 1 92.44 208 GLU A CA 1
ATOM 1590 C C . GLU A 1 208 ? -11.883 26.625 -3.504 1 92.44 208 GLU A C 1
ATOM 1592 O O . GLU A 1 208 ? -11.609 26.375 -2.328 1 92.44 208 GLU A O 1
ATOM 1597 N N . VAL A 1 209 ? -11.125 26.281 -4.562 1 94.62 209 VAL A N 1
ATOM 1598 C CA . VAL A 1 209 ? -9.766 25.781 -4.375 1 94.62 209 VAL A CA 1
ATOM 1599 C C . VAL A 1 209 ? -8.859 26.922 -3.918 1 94.62 209 VAL A C 1
ATOM 1601 O O . VAL A 1 209 ? -8.742 27.938 -4.602 1 94.62 209 VAL A O 1
ATOM 1604 N N . ASP A 1 210 ? -8.289 26.734 -2.779 1 93.94 210 ASP A N 1
ATOM 1605 C CA . ASP A 1 210 ? -7.496 27.797 -2.174 1 93.94 210 ASP A CA 1
ATOM 1606 C C . ASP A 1 210 ? -6.047 27.75 -2.654 1 93.94 210 ASP A C 1
ATOM 1608 O O . ASP A 1 210 ? -5.168 27.25 -1.94 1 93.94 210 ASP A O 1
ATOM 1612 N N . ILE A 1 211 ? -5.75 28.391 -3.734 1 95.19 211 ILE A N 1
ATOM 1613 C CA . ILE A 1 211 ? -4.398 28.391 -4.285 1 95.19 211 ILE A CA 1
ATOM 1614 C C . ILE A 1 211 ? -3.586 29.516 -3.643 1 95.19 211 ILE A C 1
ATOM 1616 O O . ILE A 1 211 ? -2.355 29.531 -3.73 1 95.19 211 ILE A O 1
ATOM 1620 N N . GLU A 1 212 ? -4.273 30.438 -2.938 1 96.88 212 GLU A N 1
ATOM 1621 C CA . GLU A 1 212 ? -3.586 31.531 -2.273 1 96.88 212 GLU A CA 1
ATOM 1622 C C . GLU A 1 212 ? -2.584 31.016 -1.243 1 96.88 212 GLU A C 1
ATOM 1624 O O . GLU A 1 212 ? -1.526 31.625 -1.044 1 96.88 212 GLU A O 1
ATOM 1629 N N . SER A 1 213 ? -2.896 29.906 -0.637 1 96.69 213 SER A N 1
ATOM 1630 C CA . SER A 1 213 ? -2.029 29.328 0.388 1 96.69 213 SER A CA 1
ATOM 1631 C C . SER A 1 213 ? -0.626 29.078 -0.151 1 96.69 213 SER A C 1
ATOM 1633 O O . SER A 1 213 ? 0.352 29.141 0.597 1 96.69 213 SER A O 1
ATOM 1635 N N . PHE A 1 214 ? -0.5 28.891 -1.504 1 97.62 214 PHE A N 1
ATOM 1636 C CA . PHE A 1 214 ? 0.785 28.531 -2.088 1 97.62 214 PHE A CA 1
ATOM 1637 C C . PHE A 1 214 ? 1.464 29.75 -2.707 1 97.62 214 PHE A C 1
ATOM 1639 O O . PHE A 1 214 ? 2.465 29.609 -3.416 1 97.62 214 PHE A O 1
ATOM 1646 N N . THR A 1 215 ? 0.973 30.922 -2.418 1 98 215 THR A N 1
ATOM 1647 C CA . THR A 1 215 ? 1.433 32.156 -3.047 1 98 215 THR A CA 1
ATOM 1648 C C . THR A 1 215 ? 2.945 32.312 -2.918 1 98 215 THR A C 1
ATOM 1650 O O . THR A 1 215 ? 3.615 32.75 -3.85 1 98 215 THR A O 1
ATOM 1653 N N . ASN A 1 216 ? 3.477 31.922 -1.749 1 98.38 216 ASN A N 1
ATOM 1654 C CA . ASN A 1 216 ? 4.887 32.188 -1.487 1 98.38 216 ASN A CA 1
ATOM 1655 C C . ASN A 1 216 ? 5.668 30.906 -1.263 1 98.38 216 ASN A C 1
ATOM 1657 O O . ASN A 1 216 ? 6.809 30.938 -0.795 1 98.38 216 ASN A O 1
ATOM 1661 N N . THR A 1 217 ? 5.074 29.734 -1.57 1 98.19 217 THR A N 1
ATOM 1662 C CA . THR A 1 217 ? 5.75 28.469 -1.3 1 98.19 217 THR A CA 1
ATOM 1663 C C . THR A 1 217 ? 7.059 28.375 -2.078 1 98.19 217 THR A C 1
ATOM 1665 O O . THR A 1 217 ? 8.109 28.094 -1.5 1 98.19 217 THR A O 1
ATOM 1668 N N . GLU A 1 218 ? 7.016 28.656 -3.393 1 98.19 218 GLU A N 1
ATOM 1669 C CA . GLU A 1 218 ? 8.219 28.609 -4.219 1 98.19 218 GLU A CA 1
ATOM 1670 C C . GLU A 1 218 ? 9.18 29.734 -3.867 1 98.19 218 GLU A C 1
ATOM 1672 O O . GLU A 1 218 ? 10.398 29.578 -3.988 1 98.19 218 GLU A O 1
ATOM 1677 N N . ASP A 1 219 ? 8.617 30.828 -3.332 1 98.56 219 ASP A N 1
ATOM 1678 C CA . ASP A 1 219 ? 9.492 31.906 -2.873 1 98.56 219 ASP A CA 1
ATOM 1679 C C . ASP A 1 219 ? 10.367 31.453 -1.71 1 98.56 219 ASP A C 1
ATOM 1681 O O . ASP A 1 219 ? 11.531 31.844 -1.613 1 98.56 219 ASP A O 1
ATOM 1685 N N . VAL A 1 220 ? 9.766 30.688 -0.822 1 98.75 220 VAL A N 1
ATOM 1686 C CA . VAL A 1 220 ? 10.547 30.156 0.296 1 98.75 220 VAL A CA 1
ATOM 1687 C C . VAL A 1 220 ? 11.641 2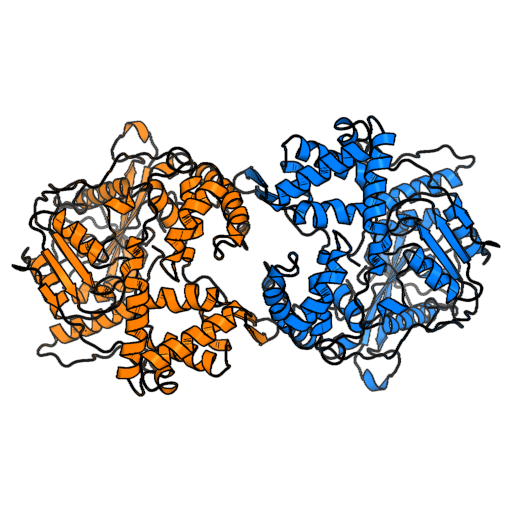9.234 -0.227 1 98.75 220 VAL A C 1
ATOM 1689 O O . VAL A 1 220 ? 12.781 29.266 0.249 1 98.75 220 VAL A O 1
ATOM 1692 N N . LEU A 1 221 ? 11.305 28.375 -1.219 1 98.62 221 LEU A N 1
ATOM 1693 C CA . LEU A 1 221 ? 12.297 27.484 -1.823 1 98.62 221 LEU A CA 1
ATOM 1694 C C . LEU A 1 221 ? 13.43 28.297 -2.453 1 98.62 221 LEU A C 1
ATOM 1696 O O . LEU A 1 221 ? 14.602 27.953 -2.289 1 98.62 221 LEU A O 1
ATOM 1700 N N . GLU A 1 222 ? 13.094 29.375 -3.176 1 98.5 222 GLU A N 1
ATOM 1701 C CA . GLU A 1 222 ? 14.109 30.25 -3.742 1 98.5 222 GLU A CA 1
ATOM 1702 C C . GLU A 1 222 ? 14.953 30.906 -2.646 1 98.5 222 GLU A C 1
ATOM 1704 O O . GLU A 1 222 ? 16.156 31.078 -2.812 1 98.5 222 GLU A O 1
ATOM 1709 N N . GLY A 1 223 ? 14.273 31.281 -1.546 1 98.5 223 GLY A N 1
ATOM 1710 C CA . GLY A 1 223 ? 14.992 31.781 -0.389 1 98.5 223 GLY A CA 1
ATOM 1711 C C . GLY A 1 223 ? 15.992 30.797 0.175 1 98.5 223 GLY A C 1
ATOM 1712 O O . GLY A 1 223 ? 17.094 31.172 0.571 1 98.5 223 GLY A O 1
ATOM 1713 N N . PHE A 1 224 ? 15.664 29.547 0.226 1 98.44 224 PHE A N 1
ATOM 1714 C CA . PHE A 1 224 ? 16.547 28.484 0.654 1 98.44 224 PHE A CA 1
ATOM 1715 C C . PHE A 1 224 ? 17.828 28.469 -0.18 1 98.44 224 PHE A C 1
ATOM 1717 O O . PHE A 1 224 ? 18.938 28.391 0.364 1 98.44 224 PHE A O 1
ATOM 1724 N N . PHE A 1 225 ? 17.672 28.531 -1.565 1 98.56 225 PHE A N 1
ATOM 1725 C CA . PHE A 1 225 ? 18.844 28.547 -2.439 1 98.56 225 PHE A CA 1
ATOM 1726 C C . PHE A 1 225 ? 19.688 29.781 -2.199 1 98.56 225 PHE A C 1
ATOM 1728 O O . PHE A 1 225 ? 20.906 29.703 -2.125 1 98.56 225 PHE A O 1
ATOM 1735 N N . ASP A 1 226 ? 19.047 30.891 -2.051 1 98.06 226 ASP A N 1
ATOM 1736 C CA . ASP A 1 226 ? 19.734 32.156 -1.837 1 98.06 226 ASP A CA 1
ATOM 1737 C C . ASP A 1 226 ? 20.531 32.125 -0.534 1 98.06 226 ASP A C 1
ATOM 1739 O O . ASP A 1 226 ? 21.719 32.469 -0.518 1 98.06 226 ASP A O 1
ATOM 1743 N N . GLU A 1 227 ? 19.859 31.766 0.538 1 97.81 227 GLU A N 1
ATOM 1744 C CA . GLU A 1 227 ? 20.5 31.734 1.851 1 97.81 227 GLU A CA 1
ATOM 1745 C C . GLU A 1 227 ? 21.609 30.672 1.903 1 97.81 227 GLU A C 1
ATOM 1747 O O . GLU A 1 227 ? 22.594 30.828 2.627 1 97.81 227 GLU A O 1
ATOM 1752 N N . CYS A 1 228 ? 21.406 29.641 1.167 1 97.94 228 CYS A N 1
ATOM 1753 C CA . CYS A 1 228 ? 22.422 28.609 1.098 1 97.94 228 CYS A CA 1
ATOM 1754 C C . CYS A 1 228 ? 23.719 29.156 0.51 1 97.94 228 CYS A C 1
ATOM 1756 O O . CYS A 1 228 ? 24.797 28.938 1.058 1 97.94 228 CYS A O 1
ATOM 1758 N N . ILE A 1 229 ? 23.641 29.875 -0.583 1 97.5 229 ILE A N 1
ATOM 1759 C CA . ILE A 1 229 ? 24.812 30.469 -1.215 1 97.5 229 ILE A CA 1
ATOM 1760 C C . ILE A 1 229 ? 25.469 31.453 -0.253 1 97.5 229 ILE A C 1
ATOM 1762 O O . ILE A 1 229 ? 26.688 31.453 -0.095 1 97.5 229 ILE A O 1
ATOM 1766 N N . LYS A 1 230 ? 24.703 32.188 0.484 1 96.25 230 LYS A N 1
ATOM 1767 C CA . LYS A 1 230 ? 25.203 33.188 1.426 1 96.25 230 LYS A CA 1
ATOM 1768 C C . LYS A 1 230 ? 25.891 32.531 2.607 1 96.25 230 LYS A C 1
ATOM 1770 O O . LYS A 1 230 ? 26.812 33.094 3.193 1 96.25 230 LYS A O 1
ATOM 1775 N N . ALA A 1 231 ? 25.469 31.344 2.877 1 95.69 231 ALA A N 1
ATOM 1776 C CA . ALA A 1 231 ? 25.953 30.656 4.074 1 95.69 231 ALA A CA 1
ATOM 1777 C C . ALA A 1 231 ? 27.344 30.094 3.861 1 95.69 231 ALA A C 1
ATOM 1779 O O . ALA A 1 231 ? 28.031 29.719 4.82 1 95.69 231 ALA A O 1
ATOM 1780 N N . GLY A 1 232 ? 27.812 29.984 2.645 1 94.06 232 GLY A N 1
ATOM 1781 C CA . GLY A 1 232 ? 29.156 29.469 2.363 1 94.06 232 GLY A CA 1
ATOM 1782 C C . GLY A 1 232 ? 29.359 28.047 2.842 1 94.06 232 GLY A C 1
ATOM 1783 O O . GLY A 1 232 ? 28.578 27.156 2.496 1 94.06 232 GLY A O 1
ATOM 1784 N N . LYS A 1 233 ? 30.266 27.844 3.766 1 92 233 LYS A N 1
ATOM 1785 C CA . LYS A 1 233 ? 30.672 26.5 4.199 1 92 233 LYS A CA 1
ATOM 1786 C C . LYS A 1 233 ? 29.594 25.859 5.066 1 92 233 LYS A C 1
ATOM 1788 O O . LYS A 1 233 ? 29.594 24.641 5.266 1 92 233 LYS A O 1
ATOM 1793 N N . ASN A 1 234 ? 28.703 26.641 5.527 1 93.25 234 ASN A N 1
ATOM 1794 C CA . ASN A 1 234 ? 27.672 26.125 6.414 1 93.25 234 ASN A CA 1
ATOM 1795 C C . ASN A 1 234 ? 26.516 25.516 5.629 1 93.25 234 ASN A C 1
ATOM 1797 O O . ASN A 1 234 ? 25.547 25.031 6.219 1 93.25 234 ASN A O 1
ATOM 1801 N N . CYS A 1 235 ? 26.578 25.547 4.352 1 96.38 235 CYS A N 1
ATOM 1802 C CA . CYS A 1 235 ? 25.625 24.859 3.49 1 96.38 235 CYS A CA 1
ATOM 1803 C C . CYS A 1 235 ? 26.328 23.953 2.508 1 96.38 235 CYS A C 1
ATOM 1805 O O . CYS A 1 235 ? 26.922 24.406 1.527 1 96.38 235 CYS A O 1
ATOM 1807 N N . THR A 1 236 ? 26.188 22.703 2.689 1 95.81 236 THR A N 1
ATOM 1808 C CA . THR A 1 236 ? 26.906 21.719 1.888 1 95.81 236 THR A CA 1
ATOM 1809 C C . THR A 1 236 ? 26.391 21.719 0.448 1 95.81 236 THR A C 1
ATOM 1811 O O . THR A 1 236 ? 27.156 21.438 -0.484 1 95.81 236 THR A O 1
ATOM 1814 N N . LEU A 1 237 ? 25.156 22.031 0.206 1 97.12 237 LEU A N 1
ATOM 1815 C CA . LEU A 1 237 ? 24.578 22.109 -1.134 1 97.12 237 LEU A CA 1
ATOM 1816 C C . LEU A 1 237 ? 25.219 23.234 -1.94 1 97.12 237 LEU A C 1
ATOM 1818 O O . LEU A 1 237 ? 25.406 23.109 -3.152 1 97.12 237 LEU A O 1
ATOM 1822 N N . GLY A 1 238 ? 25.531 24.297 -1.244 1 95.81 238 GLY A N 1
ATOM 1823 C CA . GLY A 1 238 ? 26.156 25.453 -1.875 1 95.81 238 GLY A CA 1
ATOM 1824 C C . GLY A 1 238 ? 27.531 25.172 -2.438 1 95.81 238 GLY A C 1
ATOM 1825 O O . GLY A 1 238 ? 28.031 25.922 -3.266 1 95.81 238 GLY A O 1
ATOM 1826 N N . GLU A 1 239 ? 28.094 24.094 -2.012 1 95.31 239 GLU A N 1
ATOM 1827 C CA . GLU A 1 239 ? 29.406 23.719 -2.529 1 95.31 239 GLU A CA 1
ATOM 1828 C C . GLU A 1 239 ? 29.297 23.234 -3.973 1 95.31 239 GLU A C 1
ATOM 1830 O O . GLU A 1 239 ? 30.312 23.141 -4.672 1 95.31 239 GLU A O 1
ATOM 1835 N N . LEU A 1 240 ? 28.172 22.906 -4.398 1 97.06 240 LEU A N 1
ATOM 1836 C CA . LEU A 1 240 ? 27.984 22.297 -5.711 1 97.06 240 LEU A CA 1
ATOM 1837 C C . LEU A 1 240 ? 27.766 23.359 -6.777 1 97.06 240 LEU A C 1
ATOM 1839 O O . LEU A 1 240 ? 27.797 23.078 -7.973 1 97.06 240 LEU A O 1
ATOM 1843 N N . ALA A 1 241 ? 27.5 24.547 -6.375 1 96.38 241 ALA A N 1
ATOM 1844 C CA . ALA A 1 241 ? 27.25 25.656 -7.297 1 96.38 241 ALA A CA 1
ATOM 1845 C C . ALA A 1 241 ? 27.672 26.984 -6.684 1 96.38 241 ALA A C 1
ATOM 1847 O O . ALA A 1 241 ? 27.656 27.141 -5.461 1 96.38 241 ALA A O 1
ATOM 1848 N N . ASP A 1 242 ? 27.891 28.031 -7.504 1 94.94 242 ASP A N 1
ATOM 1849 C CA . ASP A 1 242 ? 28.422 29.297 -6.996 1 94.94 242 ASP A CA 1
ATOM 1850 C C . ASP A 1 242 ? 27.359 30.391 -7.062 1 94.94 242 ASP A C 1
ATOM 1852 O O . ASP A 1 242 ? 27.656 31.562 -6.84 1 94.94 242 ASP A O 1
ATOM 1856 N N . SER A 1 243 ? 26.172 30.016 -7.438 1 97.56 243 SER A N 1
ATOM 1857 C CA . SER A 1 243 ? 25.078 31 -7.469 1 97.56 243 SER A CA 1
ATOM 1858 C C . SER A 1 243 ? 23.734 30.328 -7.203 1 97.56 243 SER A C 1
ATOM 1860 O O . SER A 1 243 ? 23.578 29.125 -7.398 1 97.56 243 SER A O 1
ATOM 1862 N N . LYS A 1 244 ? 22.828 31.172 -6.766 1 97.25 244 LYS A N 1
ATOM 1863 C CA . LYS A 1 244 ? 21.469 30.703 -6.504 1 97.25 244 LYS A CA 1
ATOM 1864 C C . LYS A 1 244 ? 20.844 30.094 -7.754 1 97.25 244 LYS A C 1
ATOM 1866 O O . LYS A 1 244 ? 20.188 29.047 -7.68 1 97.25 244 LYS A O 1
ATOM 1871 N N . HIS A 1 245 ? 21.078 30.719 -8.922 1 97.88 245 HIS A N 1
ATOM 1872 C CA . HIS A 1 245 ? 20.484 30.25 -10.172 1 97.88 245 HIS A CA 1
ATOM 1873 C C . HIS A 1 245 ? 21.031 28.875 -10.562 1 97.88 245 HIS A C 1
ATOM 1875 O O . HIS A 1 245 ? 20.281 28 -11.008 1 97.88 245 HIS A O 1
ATOM 1881 N N . LYS A 1 246 ? 22.297 28.719 -10.422 1 98 246 LYS A N 1
ATOM 1882 C CA . LYS A 1 246 ? 22.922 27.422 -10.75 1 98 246 LYS A CA 1
ATOM 1883 C C . LYS A 1 246 ? 22.453 26.344 -9.797 1 98 246 LYS A C 1
ATOM 1885 O O . LYS A 1 246 ? 22.219 25.203 -10.203 1 98 246 LYS A O 1
ATOM 1890 N N . LEU A 1 247 ? 22.391 26.719 -8.547 1 97.75 247 LEU A N 1
ATOM 1891 C CA . LEU A 1 247 ? 21.906 25.766 -7.551 1 97.75 247 LEU A CA 1
ATOM 1892 C C . LEU A 1 247 ? 20.484 25.328 -7.855 1 97.75 247 LEU A C 1
ATOM 1894 O O . LEU A 1 247 ? 20.156 24.141 -7.785 1 97.75 247 LEU A O 1
ATOM 1898 N N . HIS A 1 248 ? 19.625 26.297 -8.109 1 98.19 248 HIS A N 1
ATOM 1899 C CA . HIS A 1 248 ? 18.25 26.016 -8.531 1 98.19 248 HIS A CA 1
ATOM 1900 C C . HIS A 1 248 ? 18.234 25.047 -9.711 1 98.19 248 HIS A C 1
ATOM 1902 O O . HIS A 1 248 ? 17.516 24.047 -9.68 1 98.19 248 HIS A O 1
ATOM 1908 N N . LYS A 1 249 ? 18.984 25.281 -10.734 1 98.31 249 LYS A N 1
ATOM 1909 C CA . LYS A 1 249 ? 19.016 24.453 -11.938 1 98.31 249 LYS A CA 1
ATOM 1910 C C . LYS A 1 249 ? 19.469 23.031 -11.617 1 98.31 249 LYS A C 1
ATOM 1912 O O . LYS A 1 249 ? 18.906 22.078 -12.133 1 98.31 249 LYS A O 1
ATOM 1917 N N . LEU A 1 250 ? 20.484 22.953 -10.82 1 98.06 250 LEU A N 1
ATOM 1918 C CA . LEU A 1 250 ? 21.016 21.641 -10.453 1 98.06 250 LEU A CA 1
ATOM 1919 C C . LEU A 1 250 ? 19.938 20.797 -9.773 1 98.06 250 LEU A C 1
ATOM 1921 O O . LEU A 1 250 ? 19.75 19.625 -10.102 1 98.06 250 LEU A O 1
ATOM 1925 N N . VAL A 1 251 ? 19.234 21.359 -8.836 1 98.5 251 VAL A N 1
ATOM 1926 C CA . VAL A 1 251 ? 18.219 20.641 -8.062 1 98.5 251 VAL A CA 1
ATOM 1927 C C . VAL A 1 251 ? 17.047 20.281 -8.961 1 98.5 251 VAL A C 1
ATOM 1929 O O . VAL A 1 251 ? 16.531 19.172 -8.914 1 98.5 251 VAL A O 1
ATOM 1932 N N . PHE A 1 252 ? 16.625 21.188 -9.82 1 98.44 252 PHE A N 1
ATOM 1933 C CA . PHE A 1 252 ? 15.461 20.953 -10.664 1 98.44 252 PHE A CA 1
ATOM 1934 C C . PHE A 1 252 ? 15.789 19.984 -11.789 1 98.44 252 PHE A C 1
ATOM 1936 O O . PHE A 1 252 ? 14.938 19.188 -12.203 1 98.44 252 PHE A O 1
ATOM 1943 N N . ASP A 1 253 ? 17.047 20.047 -12.328 1 98.38 253 ASP A N 1
ATOM 1944 C CA . ASP A 1 253 ? 17.469 19.047 -13.305 1 98.38 253 ASP A CA 1
ATOM 1945 C C . ASP A 1 253 ? 17.438 17.641 -12.688 1 98.38 253 ASP A C 1
ATOM 1947 O O . ASP A 1 253 ? 16.969 16.703 -13.32 1 98.38 253 ASP A O 1
ATOM 1951 N N . PHE A 1 254 ? 18 17.578 -11.562 1 98.12 254 PHE A N 1
ATOM 1952 C CA . PHE A 1 254 ? 17.953 16.297 -10.859 1 98.12 254 PHE A CA 1
ATOM 1953 C C . PHE A 1 254 ? 16.516 15.859 -10.617 1 98.12 254 PHE A C 1
ATOM 1955 O O . PHE A 1 254 ? 16.188 14.68 -10.734 1 98.12 254 PHE A O 1
ATOM 1962 N N . SER A 1 255 ? 15.648 16.797 -10.211 1 97.88 255 SER A N 1
ATOM 1963 C CA . SER A 1 255 ? 14.227 16.562 -9.977 1 97.88 255 SER A CA 1
ATOM 1964 C C . SER A 1 255 ? 13.57 15.914 -11.195 1 97.88 255 SER A C 1
ATOM 1966 O O . SER A 1 255 ? 12.789 14.969 -11.062 1 97.88 255 SER A O 1
ATOM 1968 N N . ASP A 1 256 ? 13.844 16.422 -12.367 1 97.81 256 ASP A N 1
ATOM 1969 C CA . ASP A 1 256 ? 13.266 15.898 -13.602 1 97.81 256 ASP A CA 1
ATOM 1970 C C . ASP A 1 256 ? 13.68 14.438 -13.82 1 97.81 256 ASP A C 1
ATOM 1972 O O . ASP A 1 256 ? 12.867 13.617 -14.234 1 97.81 256 ASP A O 1
ATOM 1976 N N . LYS A 1 257 ? 14.914 14.156 -13.531 1 97.62 257 LYS A N 1
ATOM 1977 C CA . LYS A 1 257 ? 15.406 12.789 -13.656 1 97.62 257 LYS A CA 1
ATOM 1978 C C . LYS A 1 257 ? 14.727 11.867 -12.641 1 97.62 257 LYS A C 1
ATOM 1980 O O . LYS A 1 257 ? 14.375 10.727 -12.969 1 97.62 257 LYS A O 1
ATOM 1985 N N . LEU A 1 258 ? 14.586 12.359 -11.438 1 98.06 258 LEU A N 1
ATOM 1986 C CA . LEU A 1 258 ? 13.953 11.578 -10.383 1 98.06 258 LEU A CA 1
ATOM 1987 C C . LEU A 1 258 ? 12.492 11.297 -10.719 1 98.06 258 LEU A C 1
ATOM 1989 O O . LEU A 1 258 ? 11.969 10.234 -10.375 1 98.06 258 LEU A O 1
ATOM 1993 N N . LYS A 1 259 ? 11.836 12.281 -11.312 1 96.62 259 LYS A N 1
ATOM 1994 C CA . LYS A 1 259 ? 10.445 12.102 -11.719 1 96.62 259 LYS A CA 1
ATOM 1995 C C . LYS A 1 259 ? 10.32 10.992 -12.758 1 96.62 259 LYS A C 1
ATOM 1997 O O . LYS A 1 259 ? 9.328 10.25 -12.766 1 96.62 259 LYS A O 1
ATOM 2002 N N . GLU A 1 260 ? 11.305 10.852 -13.57 1 96.38 260 GLU A N 1
ATOM 2003 C CA . GLU A 1 260 ? 11.312 9.836 -14.617 1 96.38 260 GLU A CA 1
ATOM 2004 C C . GLU A 1 260 ? 11.641 8.461 -14.055 1 96.38 260 GLU A C 1
ATOM 2006 O O . GLU A 1 260 ? 11.078 7.453 -14.484 1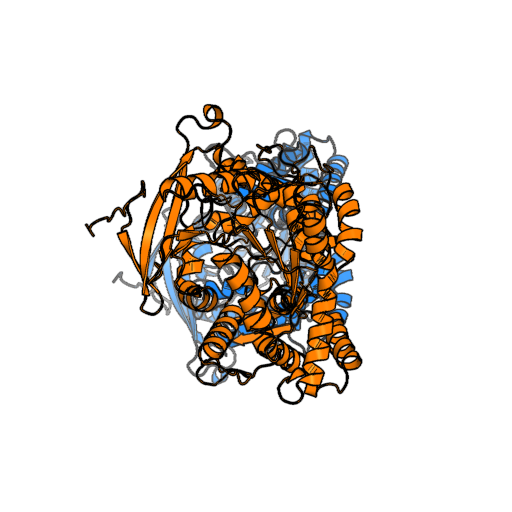 96.38 260 GLU A O 1
ATOM 2011 N N . GLN A 1 261 ? 12.578 8.461 -13.141 1 97.44 261 GLN A N 1
ATOM 2012 C CA . GLN A 1 261 ? 13.023 7.188 -12.586 1 97.44 261 GLN A CA 1
ATOM 2013 C C . GLN A 1 261 ? 13.344 7.316 -11.102 1 97.44 261 GLN A C 1
ATOM 2015 O O . GLN A 1 261 ? 14.391 7.855 -10.727 1 97.44 261 GLN A O 1
ATOM 2020 N N . PRO A 1 262 ? 12.438 6.777 -10.234 1 97.69 262 PRO A N 1
ATOM 2021 C CA . PRO A 1 262 ? 12.781 6.734 -8.812 1 97.69 262 PRO A CA 1
ATOM 2022 C C . PRO A 1 262 ? 14.062 5.957 -8.539 1 97.69 262 PRO A C 1
ATOM 2024 O O . PRO A 1 262 ? 14.445 5.09 -9.328 1 97.69 262 PRO A O 1
ATOM 2027 N N . ILE A 1 263 ? 14.703 6.18 -7.445 1 98.25 263 ILE A N 1
ATOM 2028 C CA . ILE A 1 263 ? 16 5.598 -7.129 1 98.25 263 ILE A CA 1
ATOM 2029 C C . ILE A 1 263 ? 15.82 4.434 -6.156 1 98.25 263 ILE A C 1
ATOM 2031 O O . ILE A 1 263 ? 15.156 4.578 -5.125 1 98.25 263 ILE A O 1
ATOM 2035 N N . SER A 1 264 ? 16.359 3.275 -6.469 1 97.69 264 SER A N 1
ATOM 2036 C CA . SER A 1 264 ? 16.406 2.154 -5.535 1 97.69 264 SER A CA 1
ATOM 2037 C C . SER A 1 264 ? 17.422 2.42 -4.418 1 97.69 264 SER A C 1
ATOM 2039 O O . SER A 1 264 ? 18.547 2.83 -4.676 1 97.69 264 SER A O 1
ATOM 2041 N N . VAL A 1 265 ? 17 2.254 -3.223 1 98.25 265 VAL A N 1
ATOM 2042 C CA . VAL A 1 265 ? 17.859 2.391 -2.057 1 98.25 265 VAL A CA 1
ATOM 2043 C C . VAL A 1 265 ? 17.891 1.078 -1.279 1 98.25 265 VAL A C 1
ATOM 2045 O O . VAL A 1 265 ? 16.859 0.598 -0.816 1 98.25 265 VAL A O 1
ATOM 2048 N N . TYR A 1 266 ? 19.078 0.535 -1.104 1 97.5 266 TYR A N 1
ATOM 2049 C CA . TYR A 1 266 ? 19.25 -0.737 -0.413 1 97.5 266 TYR A CA 1
ATOM 2050 C C . TYR A 1 266 ? 20.25 -0.597 0.734 1 97.5 266 TYR A C 1
ATOM 2052 O O . TYR A 1 266 ? 21.453 -0.453 0.508 1 97.5 266 TYR A O 1
ATOM 2060 N N . VAL A 1 267 ? 19.734 -0.609 1.93 1 97.06 267 VAL A N 1
ATOM 2061 C CA . VAL A 1 267 ? 20.594 -0.574 3.105 1 97.06 267 VAL A CA 1
ATOM 2062 C C . VAL A 1 267 ? 21 -1.996 3.5 1 97.06 267 VAL A C 1
ATOM 2064 O O . VAL A 1 267 ? 22.188 -2.299 3.652 1 97.06 267 VAL A O 1
ATOM 2067 N N . ASN A 1 268 ? 20.094 -2.889 3.66 1 96.5 268 ASN A N 1
ATOM 2068 C CA . ASN A 1 268 ? 20.234 -4.32 3.9 1 96.5 268 ASN A CA 1
ATOM 2069 C C . ASN A 1 268 ? 18.938 -5.07 3.602 1 96.5 268 ASN A C 1
ATOM 2071 O O . ASN A 1 268 ? 17.969 -4.484 3.109 1 96.5 268 ASN A O 1
ATOM 2075 N N . ASN A 1 269 ? 18.844 -6.336 3.93 1 95.88 269 ASN A N 1
ATOM 2076 C CA . ASN A 1 269 ? 17.734 -7.172 3.486 1 95.88 269 ASN A CA 1
ATOM 2077 C C . ASN A 1 269 ? 16.484 -6.93 4.328 1 95.88 269 ASN A C 1
ATOM 2079 O O . ASN A 1 269 ? 15.414 -7.473 4.031 1 95.88 269 ASN A O 1
ATOM 2083 N N . THR A 1 270 ? 16.547 -6.113 5.301 1 95.75 270 THR A N 1
ATOM 2084 C CA . THR A 1 270 ? 15.344 -5.773 6.062 1 95.75 270 THR A CA 1
ATOM 2085 C C . THR A 1 270 ? 15.047 -4.281 5.957 1 95.75 270 THR A C 1
ATOM 2087 O O . THR A 1 270 ? 14.062 -3.801 6.523 1 95.75 270 THR A O 1
ATOM 2090 N N . MET A 1 271 ? 15.945 -3.506 5.285 1 95.5 271 MET A N 1
ATOM 2091 C CA . MET A 1 271 ? 15.773 -2.059 5.188 1 95.5 271 MET A CA 1
ATOM 2092 C C . MET A 1 271 ? 16.109 -1.565 3.785 1 95.5 271 MET A C 1
ATOM 2094 O O . MET A 1 271 ? 17.281 -1.275 3.49 1 95.5 271 MET A O 1
ATOM 2098 N N . TYR A 1 272 ? 15.188 -1.467 2.945 1 96.31 272 TYR A N 1
ATOM 2099 C CA . TYR A 1 272 ? 15.344 -0.989 1.576 1 96.31 272 TYR A CA 1
ATOM 2100 C C . TYR A 1 272 ? 14.031 -0.429 1.041 1 96.31 272 TYR A C 1
ATOM 2102 O O . TYR A 1 272 ? 12.969 -0.664 1.62 1 96.31 272 TYR A O 1
ATOM 2110 N N . GLY A 1 273 ? 14.047 0.335 0.011 1 96.5 273 GLY A N 1
ATOM 2111 C CA . GLY A 1 273 ? 12.906 0.95 -0.646 1 96.5 273 GLY A CA 1
ATOM 2112 C C . GLY A 1 273 ? 13.289 1.83 -1.818 1 96.5 273 GLY A C 1
ATOM 2113 O O . GLY A 1 273 ? 14.391 1.703 -2.359 1 96.5 273 GLY A O 1
ATOM 2114 N N . ILE A 1 274 ? 12.344 2.578 -2.354 1 97.06 274 ILE A N 1
ATOM 2115 C CA . ILE A 1 274 ? 12.641 3.457 -3.477 1 97.06 274 ILE A CA 1
ATOM 2116 C C . ILE A 1 274 ? 12.43 4.91 -3.066 1 97.06 274 ILE A C 1
ATOM 2118 O O . ILE A 1 274 ? 11.508 5.219 -2.305 1 97.06 274 ILE A O 1
ATOM 2122 N N . LEU A 1 275 ? 13.289 5.766 -3.445 1 97.94 275 LEU A N 1
ATOM 2123 C CA . LEU A 1 275 ? 13.156 7.211 -3.285 1 97.94 275 LEU A CA 1
ATOM 2124 C C . LEU A 1 275 ? 12.484 7.832 -4.504 1 97.94 275 LEU A C 1
ATOM 2126 O O . LEU A 1 275 ? 13.062 7.867 -5.59 1 97.94 275 LEU A O 1
ATOM 2130 N N . THR A 1 276 ? 11.273 8.328 -4.355 1 97.12 276 THR A N 1
ATOM 2131 C CA . THR A 1 276 ? 10.5 8.883 -5.453 1 97.12 276 THR A CA 1
ATOM 2132 C C . THR A 1 276 ? 10.594 10.406 -5.461 1 97.12 276 THR A C 1
ATOM 2134 O O . THR A 1 276 ? 11.125 11.008 -4.52 1 97.12 276 THR A O 1
ATOM 2137 N N . TRP A 1 277 ? 10.172 10.969 -6.574 1 97.81 277 TRP A N 1
ATOM 2138 C CA . TRP A 1 277 ? 10.062 12.422 -6.684 1 97.81 277 TRP A CA 1
ATOM 2139 C C . TRP A 1 277 ? 9.188 12.984 -5.562 1 97.81 277 TRP A C 1
ATOM 2141 O O . TRP A 1 277 ? 9.562 13.969 -4.918 1 97.81 277 TRP A O 1
ATOM 2151 N N . GLU A 1 278 ? 8.07 12.336 -5.211 1 96.19 278 GLU A N 1
ATOM 2152 C CA . GLU A 1 278 ? 7.152 12.766 -4.16 1 96.19 278 GLU A CA 1
ATOM 2153 C C . GLU A 1 278 ? 7.82 12.719 -2.787 1 96.19 278 GLU A C 1
AT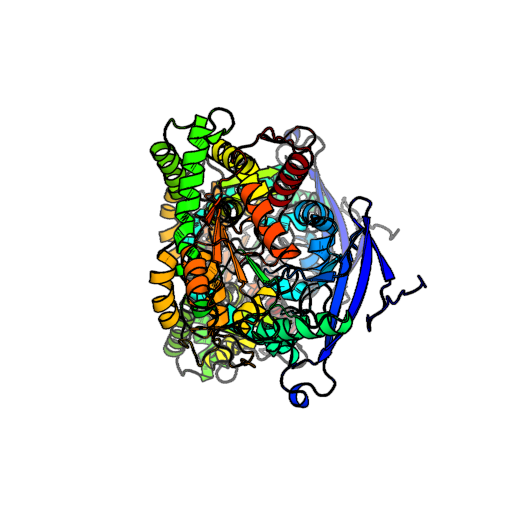OM 2155 O O . GLU A 1 278 ? 7.602 13.594 -1.952 1 96.19 278 GLU A O 1
ATOM 2160 N N . SER A 1 279 ? 8.633 11.656 -2.568 1 96.19 279 SER A N 1
ATOM 2161 C CA . SER A 1 279 ? 9.367 11.547 -1.312 1 96.19 279 SER A CA 1
ATOM 2162 C C . SER A 1 279 ? 10.227 12.789 -1.068 1 96.19 279 SER A C 1
ATOM 2164 O O . SER A 1 279 ? 10.227 13.344 0.031 1 96.19 279 SER A O 1
ATOM 2166 N N . VAL A 1 280 ? 10.875 13.18 -2.082 1 98.19 280 VAL A N 1
ATOM 2167 C CA . VAL A 1 280 ? 11.828 14.273 -1.936 1 98.19 280 VAL A CA 1
ATOM 2168 C C . VAL A 1 280 ? 11.086 15.602 -1.865 1 98.19 280 VAL A C 1
ATOM 2170 O O . VAL A 1 280 ? 11.367 16.438 -0.995 1 98.19 280 VAL A O 1
ATOM 2173 N N . TRP A 1 281 ? 10.125 15.797 -2.703 1 98 281 TRP A N 1
ATOM 2174 C CA . TRP A 1 281 ? 9.492 17.109 -2.826 1 98 281 TRP A CA 1
ATOM 2175 C C . TRP A 1 281 ? 8.406 17.297 -1.778 1 98 281 TRP A C 1
ATOM 2177 O O . TRP A 1 281 ? 8.312 18.344 -1.143 1 98 281 TRP A O 1
ATOM 2187 N N . PHE A 1 282 ? 7.59 16.266 -1.521 1 96.31 282 PHE A N 1
ATOM 2188 C CA . PHE A 1 282 ? 6.43 16.422 -0.648 1 96.31 282 PHE A CA 1
ATOM 2189 C C . PHE A 1 282 ? 6.785 16.047 0.789 1 96.31 282 PHE A C 1
ATOM 2191 O O . PHE A 1 282 ? 6.273 16.656 1.732 1 96.31 282 PHE A O 1
ATOM 2198 N N . ASN A 1 283 ? 7.66 15.078 0.989 1 95.44 283 ASN A N 1
ATOM 2199 C CA . ASN A 1 283 ? 8.023 14.641 2.332 1 95.44 283 ASN A CA 1
ATOM 2200 C C . ASN A 1 283 ? 9.336 15.273 2.795 1 95.44 283 ASN A C 1
ATOM 2202 O O . ASN A 1 283 ? 9.625 15.297 3.992 1 95.44 283 ASN A O 1
ATOM 2206 N N . GLY A 1 284 ? 10.125 15.719 1.888 1 96.56 284 GLY A N 1
ATOM 2207 C CA . GLY A 1 284 ? 11.398 16.344 2.213 1 96.56 284 GLY A CA 1
ATOM 2208 C C . GLY A 1 284 ? 11.367 17.859 2.119 1 96.56 284 GLY A C 1
ATOM 2209 O O . GLY A 1 284 ? 11.164 18.531 3.125 1 96.56 284 GLY A O 1
ATOM 2210 N N . ILE A 1 285 ? 11.297 18.375 0.893 1 98 285 ILE A N 1
ATOM 2211 C CA . ILE A 1 285 ? 11.453 19.812 0.63 1 98 285 ILE A CA 1
ATOM 2212 C C . ILE A 1 285 ? 10.289 20.578 1.246 1 98 285 ILE A C 1
ATOM 2214 O O . ILE A 1 285 ? 10.492 21.531 2.004 1 98 285 ILE A O 1
ATOM 2218 N N . PHE A 1 286 ? 9.117 20.203 1.03 1 97 286 PHE A N 1
ATOM 2219 C CA . PHE A 1 286 ? 7.938 20.969 1.42 1 97 286 PHE A CA 1
ATOM 2220 C C . PHE A 1 286 ? 7.895 21.172 2.932 1 97 286 PHE A C 1
ATOM 2222 O O . PHE A 1 286 ? 7.785 22.297 3.414 1 97 286 PHE A O 1
ATOM 2229 N N . PRO A 1 287 ? 8.023 20.094 3.742 1 95.5 287 PRO A N 1
ATOM 2230 C CA . PRO A 1 287 ? 7.992 20.297 5.191 1 95.5 287 PRO A CA 1
ATOM 2231 C C . PRO A 1 287 ? 9.086 21.234 5.684 1 95.5 287 PRO A C 1
ATOM 2233 O O . PRO A 1 287 ? 8.891 21.969 6.652 1 95.5 287 PRO A O 1
ATOM 2236 N N . TYR A 1 288 ? 10.164 21.281 5.02 1 95.56 288 TYR A N 1
ATOM 2237 C CA . TYR A 1 288 ? 11.281 22.109 5.461 1 95.56 288 TYR A CA 1
ATOM 2238 C C . TYR A 1 288 ? 11.078 23.562 5.031 1 95.56 288 TYR A C 1
ATOM 2240 O O . TYR A 1 288 ? 11.797 24.453 5.488 1 95.56 288 TYR A O 1
ATOM 2248 N N . MET A 1 289 ? 10.117 23.797 4.141 1 97.25 289 MET A N 1
ATOM 2249 C CA . MET A 1 289 ? 9.727 25.172 3.871 1 97.25 289 MET A CA 1
ATOM 2250 C C . MET A 1 289 ? 9 25.781 5.066 1 97.25 289 MET A C 1
ATOM 2252 O O . MET A 1 289 ? 9.047 27 5.281 1 97.25 289 MET A O 1
ATOM 2256 N N . TYR A 1 290 ? 8.453 24.906 5.879 1 95.56 290 TYR A N 1
ATOM 2257 C CA . TYR A 1 290 ? 7.781 25.359 7.094 1 95.56 290 TYR A CA 1
ATOM 2258 C C . TYR A 1 290 ? 8.797 25.75 8.156 1 95.56 290 TYR A C 1
ATOM 2260 O O . TYR A 1 290 ? 8.578 26.703 8.914 1 95.56 290 TYR A O 1
ATOM 2268 N N . ARG A 1 291 ? 9.914 25.047 8.164 1 94.31 291 ARG A N 1
ATOM 2269 C CA . ARG A 1 291 ? 10.828 25.125 9.297 1 94.31 291 ARG A CA 1
ATOM 2270 C C . ARG A 1 291 ? 12.266 25.344 8.836 1 94.31 291 ARG A C 1
ATOM 2272 O O . ARG A 1 291 ? 13.07 24.406 8.844 1 94.31 291 ARG A O 1
ATOM 2279 N N . PRO A 1 292 ? 12.664 26.516 8.719 1 95.25 292 PRO A N 1
ATOM 2280 C CA . PRO A 1 292 ? 14.016 26.812 8.227 1 95.25 292 PRO A CA 1
ATOM 2281 C C . PRO A 1 292 ? 15.109 26.281 9.156 1 95.25 292 PRO A C 1
ATOM 2283 O O . PRO A 1 292 ? 16.25 26.094 8.727 1 95.25 292 PRO A O 1
ATOM 2286 N N . SER A 1 293 ? 14.828 26.031 10.422 1 92.62 293 SER A N 1
ATOM 2287 C CA . SER A 1 293 ? 15.82 25.484 11.344 1 92.62 293 SER A CA 1
ATOM 2288 C C . SER A 1 293 ? 16.359 24.156 10.852 1 92.62 293 SER A C 1
ATOM 2290 O O . SER A 1 293 ? 17.438 23.719 11.289 1 92.62 293 SER A O 1
ATOM 2292 N N . GLY A 1 294 ? 15.633 23.516 9.938 1 93.81 294 GLY A N 1
ATOM 2293 C CA . GLY A 1 294 ? 16.047 22.25 9.383 1 93.81 294 GLY A CA 1
ATOM 2294 C C . GLY A 1 294 ? 16.766 22.375 8.055 1 93.81 294 GLY A C 1
ATOM 2295 O O . GLY A 1 294 ? 17.109 21.375 7.43 1 93.81 294 GLY A O 1
ATOM 2296 N N . TRP A 1 295 ? 17.062 23.547 7.598 1 96.81 295 TRP A N 1
ATOM 2297 C CA . TRP A 1 295 ? 17.594 23.781 6.258 1 96.81 295 TRP A CA 1
ATOM 2298 C C . TRP A 1 295 ? 19 23.203 6.129 1 96.81 295 TRP A C 1
ATOM 2300 O O . TRP A 1 295 ? 19.391 22.75 5.047 1 96.81 295 TRP A O 1
ATOM 2310 N N . TYR A 1 296 ? 19.766 23.234 7.215 1 95.44 296 TYR A N 1
ATOM 2311 C CA . TYR A 1 296 ? 21.094 22.609 7.164 1 95.44 296 TYR A CA 1
ATOM 2312 C C . TYR A 1 296 ? 20.984 21.141 6.777 1 95.44 296 TYR A C 1
ATOM 2314 O O . TYR A 1 296 ? 21.672 20.672 5.875 1 95.44 296 TYR A O 1
ATOM 2322 N N . SER A 1 297 ? 20.078 20.422 7.453 1 95.25 297 SER A N 1
ATOM 2323 C CA . SER A 1 297 ? 19.891 19 7.195 1 95.25 297 SER A CA 1
ATOM 2324 C C . SER A 1 297 ? 19.344 18.75 5.793 1 95.25 297 SER A C 1
ATOM 2326 O O . SER A 1 297 ? 19.766 17.812 5.113 1 95.25 297 SER A O 1
ATOM 2328 N N . LEU A 1 298 ? 18.391 19.547 5.34 1 97.25 298 LEU A N 1
ATOM 2329 C CA . LEU A 1 298 ? 17.844 19.422 3.992 1 97.25 298 LEU A CA 1
ATOM 2330 C C . LEU A 1 298 ? 18.938 19.594 2.945 1 97.25 298 LEU A C 1
ATOM 2332 O O . LEU A 1 298 ? 19.031 18.797 2.01 1 97.25 298 LEU A O 1
ATOM 2336 N N . ALA A 1 299 ? 19.75 20.656 3.148 1 98.12 299 ALA A N 1
ATOM 2337 C CA . ALA A 1 299 ? 20.844 20.938 2.215 1 98.12 299 ALA A CA 1
ATOM 2338 C C . ALA A 1 299 ? 21.828 19.766 2.162 1 98.12 299 ALA A C 1
ATOM 2340 O O . ALA A 1 299 ? 22.297 19.391 1.084 1 98.12 299 ALA A O 1
ATOM 2341 N N . ASP A 1 300 ? 22.125 19.25 3.309 1 97.56 300 ASP A N 1
ATOM 2342 C CA . ASP A 1 300 ? 23.078 18.156 3.387 1 97.56 300 ASP A CA 1
ATOM 2343 C C . ASP A 1 300 ? 22.547 16.922 2.666 1 97.56 300 ASP A C 1
ATOM 2345 O O . ASP A 1 300 ? 23.281 16.266 1.909 1 97.56 300 ASP A O 1
ATOM 2349 N N . ASN A 1 301 ? 21.328 16.562 2.895 1 98 301 ASN A N 1
ATOM 2350 C CA . ASN A 1 301 ? 20.719 15.422 2.225 1 98 301 ASN A CA 1
ATOM 2351 C C . ASN A 1 301 ? 20.672 15.617 0.713 1 98 301 ASN A C 1
ATOM 2353 O O . ASN A 1 301 ? 20.953 14.688 -0.047 1 98 301 ASN A O 1
ATOM 2357 N N . LEU A 1 302 ? 20.297 16.797 0.242 1 98.5 302 LEU A N 1
ATOM 2358 C CA . LEU A 1 302 ? 20.219 17.078 -1.186 1 98.5 302 LEU A CA 1
ATOM 2359 C C . LEU A 1 302 ? 21.594 17.016 -1.829 1 98.5 302 LEU A C 1
ATOM 2361 O O . LEU A 1 302 ? 21.734 16.531 -2.951 1 98.5 302 LEU A O 1
ATOM 2365 N N . ALA A 1 303 ? 22.578 17.562 -1.11 1 98.38 303 ALA A N 1
ATOM 2366 C CA . ALA A 1 303 ? 23.938 17.516 -1.63 1 98.38 303 ALA A CA 1
ATOM 2367 C C . ALA A 1 303 ? 24.391 16.078 -1.842 1 98.38 303 ALA A C 1
ATOM 2369 O O . ALA A 1 303 ? 24.922 15.734 -2.904 1 98.38 303 ALA A O 1
ATOM 2370 N N . LYS A 1 304 ? 24.203 15.242 -0.805 1 98.38 304 LYS A N 1
ATOM 2371 C CA . LYS A 1 304 ? 24.562 13.836 -0.918 1 98.38 304 LYS A CA 1
ATOM 2372 C C . LYS A 1 304 ? 23.812 13.164 -2.061 1 98.38 304 LYS A C 1
ATOM 2374 O O . LYS A 1 304 ? 24.391 12.383 -2.82 1 98.38 304 LYS A O 1
ATOM 2379 N N . LEU A 1 305 ? 22.516 13.453 -2.174 1 98.19 305 LEU A N 1
ATOM 2380 C CA . LEU A 1 305 ? 21.688 12.898 -3.229 1 98.19 305 LEU A CA 1
ATOM 2381 C C . LEU A 1 305 ? 22.219 13.273 -4.605 1 98.19 305 LEU A C 1
ATOM 2383 O O . LEU A 1 305 ? 22.312 12.43 -5.492 1 98.19 305 LEU A O 1
ATOM 2387 N N . LEU A 1 306 ? 22.578 14.562 -4.805 1 98.12 306 LEU A N 1
ATOM 2388 C CA . LEU A 1 306 ? 23.078 15.062 -6.078 1 98.12 306 LEU A CA 1
ATOM 2389 C C . LEU A 1 306 ? 24.438 14.445 -6.41 1 98.12 306 LEU A C 1
ATOM 2391 O O . LEU A 1 306 ? 24.812 14.352 -7.578 1 98.12 306 LEU A O 1
ATOM 2395 N N . LYS A 1 307 ? 25.156 14.031 -5.383 1 97.56 307 LYS A N 1
ATOM 2396 C CA . LYS A 1 307 ? 26.453 13.398 -5.574 1 97.56 307 LYS A CA 1
ATOM 2397 C C . LYS A 1 307 ? 26.297 11.891 -5.777 1 97.56 307 LYS A C 1
ATOM 2399 O O . LYS A 1 307 ? 27.297 11.164 -5.867 1 97.56 307 LYS A O 1
ATOM 2404 N N . GLY A 1 308 ? 25.062 11.359 -5.711 1 97.44 308 GLY A N 1
ATOM 2405 C CA . GLY A 1 308 ? 24.828 9.977 -6.094 1 97.44 308 GLY A CA 1
ATOM 2406 C C . GLY A 1 308 ? 24.531 9.07 -4.91 1 97.44 308 GLY A C 1
ATOM 2407 O O . GLY A 1 308 ? 24.453 7.852 -5.059 1 97.44 308 GLY A O 1
ATOM 2408 N N . ASN A 1 309 ? 24.375 9.648 -3.711 1 98.25 309 ASN A N 1
ATOM 2409 C CA . ASN A 1 309 ? 24.047 8.875 -2.52 1 98.25 309 ASN A CA 1
ATOM 2410 C C . ASN A 1 309 ? 22.641 9.203 -2.01 1 98.25 309 ASN A C 1
ATOM 2412 O O . ASN A 1 309 ? 22.438 10.242 -1.381 1 98.25 309 ASN A O 1
ATOM 2416 N N . ALA A 1 310 ? 21.688 8.273 -2.168 1 98.44 310 ALA A N 1
ATOM 2417 C CA . ALA A 1 310 ? 20.281 8.539 -1.873 1 98.44 310 ALA A CA 1
ATOM 2418 C C . ALA A 1 310 ? 19.906 8.023 -0.485 1 98.44 310 ALA A C 1
ATOM 2420 O O . ALA A 1 310 ? 18.766 8.188 -0.041 1 98.44 310 ALA A O 1
ATOM 2421 N N . THR A 1 311 ? 20.812 7.43 0.256 1 98.25 311 THR A N 1
ATOM 2422 C CA . THR A 1 311 ? 20.5 6.691 1.476 1 98.25 311 THR A CA 1
ATOM 2423 C C . THR A 1 311 ? 19.906 7.621 2.533 1 98.25 311 THR A C 1
ATOM 2425 O O . THR A 1 311 ? 18.828 7.355 3.066 1 98.25 311 THR A O 1
ATOM 2428 N N . ASP A 1 312 ? 20.531 8.758 2.84 1 98 312 ASP A N 1
ATOM 2429 C CA . ASP A 1 312 ? 20.062 9.648 3.898 1 98 312 ASP A CA 1
ATOM 2430 C C . ASP A 1 312 ? 18.719 10.266 3.547 1 98 312 ASP A C 1
ATOM 2432 O O . ASP A 1 312 ? 17.844 10.375 4.406 1 98 312 ASP A O 1
ATOM 2436 N N . ALA A 1 313 ? 18.594 10.664 2.277 1 98.25 313 ALA A N 1
ATOM 2437 C CA . ALA A 1 313 ? 17.312 11.219 1.835 1 98.25 313 ALA A CA 1
ATOM 2438 C C . ALA A 1 313 ? 16.188 10.188 1.972 1 98.25 313 ALA A C 1
ATOM 2440 O O . ALA A 1 313 ? 15.094 10.516 2.426 1 98.25 313 ALA A O 1
ATOM 2441 N N . TRP A 1 314 ? 16.438 8.922 1.586 1 97.94 314 TRP A N 1
ATOM 2442 C CA . TRP A 1 314 ? 15.414 7.887 1.684 1 97.94 314 TRP A CA 1
ATOM 2443 C C . TRP A 1 314 ? 15.055 7.617 3.141 1 97.94 314 TRP A C 1
ATOM 2445 O O . TRP A 1 314 ? 13.875 7.461 3.473 1 97.94 314 TRP A O 1
ATOM 2455 N N . LEU A 1 315 ? 16.078 7.551 4.016 1 96.94 315 LEU A N 1
ATOM 2456 C CA . LEU A 1 315 ? 15.82 7.316 5.434 1 96.94 315 LEU A CA 1
ATOM 2457 C C . LEU A 1 315 ? 14.984 8.445 6.027 1 96.94 315 LEU A C 1
ATOM 2459 O O . LEU A 1 315 ? 14.133 8.211 6.887 1 96.94 315 LEU A O 1
ATOM 2463 N N . ALA A 1 316 ? 15.18 9.648 5.523 1 96.12 316 ALA A N 1
ATOM 2464 C CA . ALA A 1 316 ? 14.508 10.82 6.082 1 96.12 316 ALA A CA 1
ATOM 2465 C C . ALA A 1 316 ? 13.125 11.008 5.473 1 96.12 316 ALA A C 1
ATOM 2467 O O . ALA A 1 316 ? 12.18 11.406 6.164 1 96.12 316 ALA A O 1
ATOM 2468 N N . TYR A 1 317 ? 13.047 10.695 4.145 1 96.31 317 TYR A N 1
ATOM 2469 C CA . TYR A 1 317 ? 11.859 11.164 3.436 1 96.31 317 TYR A CA 1
ATOM 2470 C C . TYR A 1 317 ? 11.117 10.008 2.787 1 96.31 317 TYR A C 1
ATOM 2472 O O . TYR A 1 317 ? 9.969 10.156 2.361 1 96.31 317 TYR A O 1
ATOM 2480 N N . GLY A 1 318 ? 11.719 8.883 2.635 1 93.69 318 GLY A N 1
ATOM 2481 C CA . GLY A 1 318 ? 11.203 7.836 1.761 1 93.69 318 GLY A CA 1
ATOM 2482 C C . GLY A 1 318 ? 10.469 6.742 2.506 1 93.69 318 GLY A C 1
ATOM 2483 O O . GLY A 1 318 ? 9.828 5.883 1.889 1 93.69 318 GLY A O 1
ATOM 2484 N N . ARG A 1 319 ? 10.469 6.719 3.822 1 88.12 319 ARG A N 1
ATOM 2485 C CA . ARG A 1 319 ? 9.945 5.582 4.574 1 88.12 319 ARG A CA 1
ATOM 2486 C C . ARG A 1 319 ? 8.555 5.879 5.113 1 88.12 319 ARG A C 1
ATOM 2488 O O . ARG A 1 319 ? 7.766 4.961 5.359 1 88.12 319 ARG A O 1
ATOM 2495 N N . GLN A 1 320 ? 8.305 7.109 5.316 1 81.25 320 GLN A N 1
ATOM 2496 C CA . GLN A 1 320 ? 7.02 7.5 5.887 1 81.25 320 GLN A CA 1
ATOM 2497 C C . GLN A 1 320 ? 6.617 8.898 5.434 1 81.25 320 GLN A C 1
ATOM 2499 O O . GLN A 1 320 ? 7.461 9.68 4.984 1 81.25 320 GLN A O 1
ATOM 2504 N N . ALA A 1 321 ? 5.355 9.125 5.566 1 78.12 321 ALA A N 1
ATOM 2505 C CA . ALA A 1 321 ? 4.871 10.469 5.27 1 78.12 321 ALA A CA 1
ATOM 2506 C C . ALA A 1 321 ? 5.395 11.477 6.289 1 78.12 321 ALA A C 1
ATOM 2508 O O . ALA A 1 321 ? 5.641 11.125 7.445 1 78.12 321 ALA A O 1
ATOM 2509 N N . ALA A 1 322 ? 5.566 12.648 5.797 1 76.81 322 ALA A N 1
ATOM 2510 C CA . ALA A 1 322 ? 6.168 13.688 6.621 1 76.81 322 ALA A CA 1
ATOM 2511 C C . ALA A 1 322 ? 5.207 14.141 7.719 1 76.81 322 ALA A C 1
ATOM 2513 O O . ALA A 1 322 ? 5.641 14.57 8.789 1 76.81 322 ALA A O 1
ATOM 2514 N N . TRP A 1 323 ? 3.924 14.047 7.406 1 73.19 323 TRP A N 1
ATOM 2515 C CA . TRP A 1 323 ? 2.941 14.617 8.32 1 73.19 323 TRP A CA 1
ATOM 2516 C C . TRP A 1 323 ? 2.125 13.523 9 1 73.19 323 TRP A C 1
ATOM 2518 O O . TRP A 1 323 ? 1.383 12.789 8.336 1 73.19 323 TRP A O 1
ATOM 2528 N N . GLU A 1 324 ? 2.535 12.984 10.078 1 66.88 324 GLU A N 1
ATOM 2529 C CA . GLU A 1 324 ? 1.755 11.977 10.797 1 66.88 324 GLU A CA 1
ATOM 2530 C C . GLU A 1 324 ? 0.975 12.602 11.953 1 66.88 324 GLU A C 1
ATOM 2532 O O . GLU A 1 324 ? 1.523 13.391 12.719 1 66.88 324 GLU A O 1
ATOM 2537 N N . MET A 1 325 ? -0.31 12.609 11.727 1 69.12 325 MET A N 1
ATOM 2538 C CA . MET A 1 325 ? -1.169 13.07 12.812 1 69.12 325 MET A CA 1
ATOM 2539 C C . MET A 1 325 ? -2.023 11.93 13.352 1 69.12 325 MET A C 1
ATOM 2541 O O . MET A 1 325 ? -2.494 11.086 12.586 1 69.12 325 MET A O 1
ATOM 2545 N N . GLU A 1 326 ? -2.02 11.938 14.672 1 71.94 326 GLU A N 1
ATOM 2546 C CA . GLU A 1 326 ? -2.938 10.977 15.273 1 71.94 326 GLU A CA 1
ATOM 2547 C C . GLU A 1 326 ? -4.391 11.406 15.086 1 71.94 326 GLU A C 1
ATOM 2549 O O . GLU A 1 326 ? -4.73 12.57 15.297 1 71.94 326 GLU A O 1
ATOM 2554 N N . GLY A 1 327 ? -5.137 10.516 14.664 1 79.25 327 GLY A N 1
ATOM 2555 C CA . GLY A 1 327 ? -6.547 10.797 14.469 1 79.25 327 GLY A CA 1
ATOM 2556 C C . GLY A 1 327 ? -6.832 11.57 13.195 1 79.25 327 GLY A C 1
ATOM 2557 O O . GLY A 1 327 ? -5.965 11.695 12.328 1 79.25 327 GLY A O 1
ATOM 2558 N N . GLU A 1 328 ? -8.07 12 13.086 1 92.12 328 GLU A N 1
ATOM 2559 C CA . GLU A 1 328 ? -8.531 12.641 11.859 1 92.12 328 GLU A CA 1
ATOM 2560 C C . GLU A 1 328 ? -9.039 14.055 12.141 1 92.12 328 GLU A C 1
ATOM 2562 O O . GLU A 1 328 ? -9.891 14.57 11.406 1 92.12 328 GLU A O 1
ATOM 2567 N N . GLY A 1 329 ? -8.547 14.648 13.266 1 93.19 329 GLY A N 1
ATOM 2568 C CA . GLY A 1 329 ? -9.039 15.961 13.656 1 93.19 329 GLY A CA 1
ATOM 2569 C C . GLY A 1 329 ? -8.867 17.016 12.578 1 93.19 329 GLY A C 1
ATOM 2570 O O . GLY A 1 329 ? -9.781 17.812 12.328 1 93.19 329 GLY A O 1
ATOM 2571 N N . ASN A 1 330 ? -7.746 17.016 11.953 1 93.06 330 ASN A N 1
ATOM 2572 C CA . ASN A 1 330 ? -7.484 17.984 10.891 1 93.06 330 ASN A CA 1
ATOM 2573 C C . ASN A 1 330 ? -8.469 17.828 9.742 1 93.06 330 ASN A C 1
ATOM 2575 O O . ASN A 1 330 ? -8.992 18.828 9.234 1 93.06 330 ASN A O 1
ATOM 2579 N N . ARG A 1 331 ? -8.711 16.672 9.391 1 94 331 ARG A N 1
ATOM 2580 C CA . ARG A 1 331 ? -9.641 16.406 8.305 1 94 331 ARG A CA 1
ATOM 2581 C C . ARG A 1 331 ? -11.047 16.891 8.664 1 94 331 ARG A C 1
ATOM 2583 O O . ARG A 1 331 ? -11.711 17.531 7.84 1 94 331 ARG A O 1
ATOM 2590 N N . PHE A 1 332 ? -11.484 16.594 9.836 1 96.69 332 PHE A N 1
ATOM 2591 C CA . PHE A 1 332 ? -12.828 16.984 10.25 1 96.69 332 PHE A CA 1
ATOM 2592 C C . PHE A 1 332 ? -12.961 18.5 10.305 1 96.69 332 PHE A C 1
ATOM 2594 O O . PHE A 1 332 ? -13.922 19.062 9.766 1 96.69 332 PHE A O 1
ATOM 2601 N N . VAL A 1 333 ? -11.992 19.172 10.914 1 95.81 333 VAL A N 1
ATOM 2602 C CA . VAL A 1 333 ? -12.102 20.609 11.078 1 95.81 333 VAL A CA 1
ATOM 2603 C C . VAL A 1 333 ? -12.078 21.297 9.711 1 95.81 333 VAL A C 1
ATOM 2605 O O . VAL A 1 333 ? -12.953 22.109 9.406 1 95.81 333 VAL A O 1
ATOM 2608 N N . THR A 1 334 ? -11.18 20.922 8.867 1 95 334 THR A N 1
ATOM 2609 C CA . THR A 1 334 ? -11.023 21.562 7.574 1 95 334 THR A CA 1
ATOM 2610 C C . THR A 1 334 ? -12.242 21.312 6.691 1 95 334 THR A C 1
ATOM 2612 O O . THR A 1 334 ? -12.734 22.234 6.027 1 95 334 THR A O 1
ATOM 2615 N N . THR A 1 335 ? -12.742 20.156 6.746 1 96.5 335 THR A N 1
ATOM 2616 C CA . THR A 1 335 ? -13.828 19.797 5.848 1 96.5 335 THR A CA 1
ATOM 2617 C C . THR A 1 335 ? -15.164 20.281 6.391 1 96.5 335 THR A C 1
ATOM 2619 O O . THR A 1 335 ? -16.047 20.672 5.625 1 96.5 335 THR A O 1
ATOM 2622 N N . ASN A 1 336 ? -15.32 20.281 7.707 1 97.25 336 ASN A N 1
ATOM 2623 C CA . ASN A 1 336 ? -16.547 20.781 8.305 1 97.25 336 ASN A CA 1
ATOM 2624 C C . ASN A 1 336 ? -16.641 22.297 8.219 1 97.25 336 ASN A C 1
ATOM 2626 O O . ASN A 1 336 ? -17.734 22.875 8.18 1 97.25 336 ASN A O 1
ATOM 2630 N N . ASP A 1 337 ? -15.508 22.953 8.266 1 96.31 337 ASP A N 1
ATOM 2631 C CA . ASP A 1 337 ? -15.477 24.406 8.156 1 96.31 337 ASP A CA 1
ATOM 2632 C C . ASP A 1 337 ? -15.836 24.859 6.742 1 96.31 337 ASP A C 1
ATOM 2634 O O . ASP A 1 337 ? -16.609 25.812 6.562 1 96.31 337 ASP A O 1
ATOM 2638 N N . ALA A 1 338 ? -15.344 24.188 5.793 1 95.88 338 ALA A N 1
ATOM 2639 C CA . ALA A 1 338 ? -15.539 24.547 4.391 1 95.88 338 ALA A CA 1
ATOM 2640 C C . ALA A 1 338 ? -16.938 24.156 3.908 1 95.88 338 ALA A C 1
ATOM 2642 O O . ALA A 1 338 ? -17.656 23.438 4.602 1 95.88 338 ALA A O 1
ATOM 2643 N N . LEU A 1 339 ? -17.281 24.781 2.75 1 96.44 339 LEU A N 1
ATOM 2644 C CA . LEU A 1 339 ? -18.453 24.281 2.049 1 96.44 339 LEU A CA 1
ATOM 2645 C C . LEU A 1 339 ? -18.156 22.938 1.395 1 96.44 339 LEU A C 1
ATOM 2647 O O . LEU A 1 339 ? -17.578 22.875 0.308 1 96.44 339 LEU A O 1
ATOM 2651 N N . SER A 1 340 ? -18.594 21.859 2.07 1 97.44 340 SER A N 1
ATOM 2652 C CA . SER A 1 340 ? -18.234 20.5 1.653 1 97.44 340 SER A CA 1
ATOM 2653 C C . SER A 1 340 ? -19.484 19.688 1.354 1 97.44 340 SER A C 1
ATOM 2655 O O . SER A 1 340 ? -20.547 19.906 1.939 1 97.44 340 SER A O 1
ATOM 2657 N N . GLY A 1 341 ? -19.312 18.75 0.49 1 96.75 341 GLY A N 1
ATOM 2658 C CA . GLY A 1 341 ? -20.391 17.844 0.115 1 96.75 341 GLY A CA 1
ATOM 2659 C C . GLY A 1 341 ? -20.891 18.078 -1.303 1 96.75 341 GLY A C 1
ATOM 2660 O O . GLY A 1 341 ? -20.5 19.047 -1.951 1 96.75 341 GLY A O 1
ATOM 2661 N N . PRO A 1 342 ? -21.688 17.172 -1.74 1 94 342 PRO A N 1
ATOM 2662 C CA . PRO A 1 342 ? -22.125 17.188 -3.139 1 94 342 PRO A CA 1
ATOM 2663 C C . PRO A 1 342 ? -22.969 18.406 -3.488 1 94 342 PRO A C 1
ATOM 2665 O O . PRO A 1 342 ? -23.141 18.719 -4.668 1 94 342 PRO A O 1
ATOM 2668 N N . GLU A 1 343 ? -23.469 19.109 -2.545 1 94.19 343 GLU A N 1
ATOM 2669 C CA . GLU A 1 343 ? -24.266 20.312 -2.789 1 94.19 343 GLU A CA 1
ATOM 2670 C C . GLU A 1 343 ? -23.391 21.469 -3.262 1 94.19 343 GLU A C 1
ATOM 2672 O O . GLU A 1 343 ? -23.875 22.391 -3.93 1 94.19 343 GLU A O 1
ATOM 2677 N N . TYR A 1 344 ? -22.109 21.391 -2.971 1 95.5 344 TYR A N 1
ATOM 2678 C CA . TYR A 1 344 ? -21.266 22.562 -3.189 1 95.5 344 TYR A CA 1
ATOM 2679 C C . TYR A 1 344 ? -20.234 22.281 -4.273 1 95.5 344 TYR A C 1
ATOM 2681 O O . TYR A 1 344 ? -19.578 23.203 -4.766 1 95.5 344 TYR A O 1
ATOM 2689 N N . TRP A 1 345 ? -20.031 21.031 -4.656 1 96.62 345 TRP A N 1
ATOM 2690 C CA . TRP A 1 345 ? -19 20.641 -5.609 1 96.62 345 TRP A CA 1
ATOM 2691 C C . TRP A 1 345 ? -19.594 19.797 -6.734 1 96.62 345 TRP A C 1
ATOM 2693 O O . TRP A 1 345 ? -20.641 19.172 -6.562 1 96.62 345 TRP A O 1
ATOM 2703 N N . PRO A 1 346 ? -18.859 19.812 -7.906 1 95.88 346 PRO A N 1
ATOM 2704 C CA . PRO A 1 346 ? -19.328 18.906 -8.953 1 95.88 346 PRO A CA 1
ATOM 2705 C C . PRO A 1 346 ? -19.391 17.453 -8.477 1 95.88 346 PRO A C 1
ATOM 2707 O O . PRO A 1 346 ? -18.516 17 -7.738 1 95.88 346 PRO A O 1
ATOM 2710 N N . HIS A 1 347 ? -20.391 16.797 -8.93 1 91.88 347 HIS A N 1
ATOM 2711 C CA . HIS A 1 347 ? -20.625 15.445 -8.422 1 91.88 347 HIS A CA 1
ATOM 2712 C C . HIS A 1 347 ? -19.719 14.43 -9.094 1 91.88 347 HIS A C 1
ATOM 2714 O O . HIS A 1 347 ? -19.266 13.477 -8.453 1 91.88 347 HIS A O 1
ATOM 2720 N N . ASP A 1 348 ? -19.328 14.672 -10.32 1 95.81 348 ASP A N 1
ATOM 2721 C CA . ASP A 1 348 ? -18.594 13.633 -11.031 1 95.81 348 ASP A CA 1
ATOM 2722 C C . ASP A 1 348 ? -17.094 13.914 -11.008 1 95.81 348 ASP A C 1
ATOM 2724 O O . ASP A 1 348 ? -16.672 15.062 -10.859 1 95.81 348 ASP A O 1
ATOM 2728 N N . ARG A 1 349 ? -16.297 12.844 -11.172 1 97.38 349 ARG A N 1
ATOM 2729 C CA . ARG A 1 349 ? -14.844 12.891 -11.102 1 97.38 349 ARG A CA 1
ATOM 2730 C C . ARG A 1 349 ? -14.273 13.828 -12.156 1 97.38 349 ARG A C 1
ATOM 2732 O O . ARG A 1 349 ? -13.406 14.656 -11.859 1 97.38 349 ARG A O 1
ATOM 2739 N N . GLN A 1 350 ? -14.711 13.688 -13.383 1 97.62 350 GLN A N 1
ATOM 2740 C CA . GLN A 1 350 ? -14.109 14.43 -14.484 1 97.62 350 GLN A CA 1
ATOM 2741 C C . GLN A 1 350 ? -14.297 15.938 -14.305 1 97.62 350 GLN A C 1
ATOM 2743 O O . GLN A 1 350 ? -13.367 16.719 -14.516 1 97.62 350 GLN A O 1
ATOM 2748 N N . SER A 1 351 ? -15.516 16.359 -13.945 1 97.75 351 SER A N 1
ATOM 2749 C CA . SER A 1 351 ? -15.773 17.766 -13.703 1 97.75 351 SER A CA 1
ATOM 2750 C C . SER A 1 351 ? -14.906 18.297 -12.562 1 97.75 351 SER A C 1
ATOM 2752 O O . SER A 1 351 ? -14.391 19.422 -12.641 1 97.75 351 SER A O 1
ATOM 2754 N N . MET A 1 352 ? -14.781 17.5 -11.531 1 97.62 352 MET A N 1
ATOM 2755 C CA . MET A 1 352 ? -13.922 17.891 -10.422 1 97.62 352 MET A CA 1
ATOM 2756 C C . MET A 1 352 ? -12.469 18.016 -10.875 1 97.62 352 MET A C 1
ATOM 2758 O O . MET A 1 352 ? -11.797 18.984 -10.523 1 97.62 352 MET A O 1
ATOM 2762 N N . LEU A 1 353 ? -11.984 17.047 -11.641 1 98 353 LEU A N 1
ATOM 2763 C CA . LEU A 1 353 ? -10.625 17.078 -12.156 1 98 353 LEU A CA 1
ATOM 2764 C C . LEU A 1 353 ? -10.383 18.312 -13 1 98 353 LEU A C 1
ATOM 2766 O O . LEU A 1 353 ? -9.328 18.953 -12.891 1 98 353 LEU A O 1
ATOM 2770 N N . ASP A 1 354 ? -11.312 18.688 -13.82 1 97.69 354 ASP A N 1
ATOM 2771 C CA . ASP A 1 354 ? -11.203 19.859 -14.68 1 97.69 354 ASP A CA 1
ATOM 2772 C C . ASP A 1 354 ? -11.055 21.125 -13.852 1 97.69 354 ASP A C 1
ATOM 2774 O O . ASP A 1 354 ? -10.375 22.078 -14.266 1 97.69 354 ASP A O 1
ATOM 2778 N N . GLU A 1 355 ? -11.664 21.141 -12.734 1 95.81 355 GLU A N 1
ATOM 2779 C CA . GLU A 1 355 ? -11.578 22.281 -11.836 1 95.81 355 GLU A CA 1
ATOM 2780 C C . GLU A 1 355 ? -10.25 22.297 -11.078 1 95.81 355 GLU A C 1
ATOM 2782 O O . GLU A 1 355 ? -9.633 23.344 -10.906 1 95.81 355 GLU A O 1
ATOM 2787 N N . LEU A 1 356 ? -9.773 21.156 -10.633 1 97.38 356 LEU A N 1
ATOM 2788 C CA . LEU A 1 356 ? -8.625 21.031 -9.75 1 97.38 356 LEU A CA 1
ATOM 2789 C C . LEU A 1 356 ? -7.32 21.219 -10.516 1 97.38 356 LEU A C 1
ATOM 2791 O O . LEU A 1 356 ? -6.406 21.891 -10.047 1 97.38 356 LEU A O 1
ATOM 2795 N N . LEU A 1 357 ? -7.258 20.609 -11.727 1 97.06 357 LEU A N 1
ATOM 2796 C CA . LEU A 1 357 ? -5.992 20.406 -12.422 1 97.06 357 LEU A CA 1
ATOM 2797 C C . LEU A 1 357 ? -5.301 21.734 -12.695 1 97.06 357 LEU A C 1
ATOM 2799 O O . LEU A 1 357 ? -4.148 21.938 -12.297 1 97.06 357 LEU A O 1
ATOM 2803 N N . PRO A 1 358 ? -5.957 22.766 -13.312 1 97 358 PRO A N 1
ATOM 2804 C CA . PRO A 1 358 ? -5.258 24.016 -13.578 1 97 358 PRO A CA 1
ATOM 2805 C C . PRO A 1 358 ? -4.852 24.75 -12.305 1 97 358 PRO A C 1
ATOM 2807 O O . PRO A 1 358 ? -3.838 25.453 -12.289 1 97 358 PRO A O 1
ATOM 2810 N N . LYS A 1 359 ? -5.598 24.641 -11.242 1 97.06 359 LYS A N 1
ATOM 2811 C CA . LYS A 1 359 ? -5.324 25.328 -9.984 1 97.06 359 LYS A CA 1
ATOM 2812 C C . LYS A 1 359 ? -4.176 24.672 -9.234 1 97.06 359 LYS A C 1
ATOM 2814 O O . LYS A 1 359 ? -3.23 25.328 -8.812 1 97.06 359 LYS A O 1
ATOM 2819 N N . LEU A 1 360 ? -4.227 23.359 -9.102 1 97.06 360 LEU A N 1
ATOM 2820 C CA . LEU A 1 360 ? -3.205 22.641 -8.344 1 97.06 360 LEU A CA 1
ATOM 2821 C C . LEU A 1 360 ? -1.865 22.672 -9.07 1 97.06 360 LEU A C 1
ATOM 2823 O O . LEU A 1 360 ? -0.813 22.5 -8.453 1 97.06 360 LEU A O 1
ATOM 2827 N N . ASN A 1 361 ? -1.885 22.969 -10.414 1 96.19 361 ASN A N 1
ATOM 2828 C CA . ASN A 1 361 ? -0.656 23.031 -11.195 1 96.19 361 ASN A CA 1
ATOM 2829 C C . ASN A 1 361 ? 0.046 24.375 -11.023 1 96.19 361 ASN A C 1
ATOM 2831 O O . ASN A 1 361 ? 1.157 24.562 -11.523 1 96.19 361 ASN A O 1
ATOM 2835 N N . GLN A 1 362 ? -0.553 25.25 -10.266 1 96.94 362 GLN A N 1
ATOM 2836 C CA . GLN A 1 362 ? 0.038 26.562 -10.062 1 96.94 362 GLN A CA 1
ATOM 2837 C C . GLN A 1 362 ? 1.216 26.5 -9.094 1 96.94 362 GLN A C 1
ATOM 2839 O O . GLN A 1 362 ? 1.998 27.438 -8.992 1 96.94 362 GLN A O 1
ATOM 2844 N N . SER A 1 363 ? 1.335 25.453 -8.383 1 97.75 363 SER A N 1
ATOM 2845 C CA . SER A 1 363 ? 2.461 25.203 -7.492 1 97.75 363 SER A CA 1
ATOM 2846 C C . SER A 1 363 ? 2.953 23.766 -7.613 1 97.75 363 SER A C 1
ATOM 2848 O O . SER A 1 363 ? 2.152 22.844 -7.758 1 97.75 363 SER A O 1
ATOM 2850 N N . ILE A 1 364 ? 4.273 23.594 -7.496 1 97.06 364 ILE A N 1
ATOM 2851 C CA . ILE A 1 364 ? 4.867 22.266 -7.48 1 97.06 364 ILE A CA 1
ATOM 2852 C C . ILE A 1 364 ? 4.273 21.453 -6.332 1 97.06 364 ILE A C 1
ATOM 2854 O O . ILE A 1 364 ? 4.184 20.219 -6.414 1 97.06 364 ILE A O 1
ATOM 2858 N N . PHE A 1 365 ? 3.74 22.125 -5.34 1 97.31 365 PHE A N 1
ATOM 2859 C CA . PHE A 1 365 ? 3.295 21.469 -4.117 1 97.31 365 PHE A CA 1
ATOM 2860 C C . PHE A 1 365 ? 1.773 21.391 -4.07 1 97.31 365 PHE A C 1
ATOM 2862 O O . PHE A 1 365 ? 1.204 20.859 -3.119 1 97.31 365 PHE A O 1
ATOM 2869 N N . GLY A 1 366 ? 1.085 21.906 -5.09 1 96.69 366 GLY A N 1
ATOM 2870 C CA . GLY A 1 366 ? -0.367 21.891 -5.172 1 96.69 366 GLY A CA 1
ATOM 2871 C C . GLY A 1 366 ? -0.969 20.516 -4.996 1 96.69 366 GLY A C 1
ATOM 2872 O O . GLY A 1 366 ? -1.942 20.344 -4.258 1 96.69 366 GLY A O 1
ATOM 2873 N N . PRO A 1 367 ? -0.301 19.484 -5.605 1 96.88 367 PRO A N 1
ATOM 2874 C CA . PRO A 1 367 ? -0.843 18.125 -5.566 1 96.88 367 PRO A CA 1
ATOM 2875 C C . PRO A 1 367 ? -0.949 17.578 -4.148 1 96.88 367 PRO A C 1
ATOM 2877 O O . PRO A 1 367 ? -1.665 16.594 -3.914 1 96.88 367 PRO A O 1
ATOM 2880 N N . THR A 1 368 ? -0.253 18.125 -3.168 1 95.12 368 THR A N 1
ATOM 2881 C CA . THR A 1 368 ? -0.335 17.656 -1.792 1 95.12 368 THR A CA 1
ATOM 2882 C C . THR A 1 368 ? -1.743 17.844 -1.236 1 95.12 368 THR A C 1
ATOM 2884 O O . THR A 1 368 ? -2.127 17.188 -0.263 1 95.12 368 THR A O 1
ATOM 2887 N N . GLU A 1 369 ? -2.564 18.719 -1.833 1 95.19 369 GLU A N 1
ATOM 2888 C CA . GLU A 1 369 ? -3.916 19 -1.361 1 95.19 369 GLU A CA 1
ATOM 2889 C C . GLU A 1 369 ? -4.953 18.203 -2.148 1 95.19 369 GLU A C 1
ATOM 2891 O O . GLU A 1 369 ? -6.148 18.266 -1.849 1 95.19 369 GLU A O 1
ATOM 2896 N N . ASN A 1 370 ? -4.527 17.453 -3.117 1 96.62 370 ASN A N 1
ATOM 2897 C CA . ASN A 1 370 ? -5.434 16.812 -4.066 1 96.62 370 ASN A CA 1
ATOM 2898 C C . ASN A 1 370 ? -6.445 15.922 -3.359 1 96.62 370 ASN A C 1
ATOM 2900 O O . ASN A 1 370 ? -7.648 16.016 -3.609 1 96.62 370 ASN A O 1
ATOM 2904 N N . SER A 1 371 ? -6.008 15.117 -2.484 1 95.25 371 SER A N 1
ATOM 2905 C CA . SER A 1 371 ? -6.883 14.18 -1.781 1 95.25 371 SER A CA 1
ATOM 2906 C C . SER A 1 371 ? -7.914 14.922 -0.938 1 95.25 371 SER A C 1
ATOM 2908 O O . SER A 1 371 ? -9.055 14.469 -0.792 1 95.25 371 SER A O 1
ATOM 2910 N N . ASP A 1 372 ? -7.543 16.031 -0.346 1 94.62 372 ASP A N 1
ATOM 2911 C CA . ASP A 1 372 ? -8.438 16.812 0.508 1 94.62 372 ASP A CA 1
ATOM 2912 C C . ASP A 1 372 ? -9.625 17.344 -0.283 1 94.62 372 ASP A C 1
ATOM 2914 O O . ASP A 1 372 ? -10.734 17.422 0.241 1 94.62 372 ASP A O 1
ATOM 2918 N N . TYR A 1 373 ? -9.406 17.688 -1.463 1 97 373 TYR A N 1
ATOM 2919 C CA . TYR A 1 373 ? -10.492 18.25 -2.254 1 97 373 TYR A CA 1
ATOM 2920 C C . TYR A 1 373 ? -11.492 17.172 -2.656 1 97 373 TYR A C 1
ATOM 2922 O O . TYR A 1 373 ? -12.695 17.422 -2.709 1 97 373 TYR A O 1
ATOM 2930 N N . TYR A 1 374 ? -10.992 16.016 -2.926 1 97.31 374 TYR A N 1
ATOM 2931 C CA . TYR A 1 374 ? -11.945 14.93 -3.166 1 97.31 374 TYR A CA 1
ATOM 2932 C C . TYR A 1 374 ? -12.734 14.609 -1.902 1 97.31 374 TYR A C 1
ATOM 2934 O O . TYR A 1 374 ? -13.906 14.242 -1.974 1 97.31 374 TYR A O 1
ATOM 2942 N N . ASN A 1 375 ? -12.078 14.695 -0.787 1 95.62 375 ASN A N 1
ATOM 2943 C CA . ASN A 1 375 ? -12.797 14.547 0.477 1 95.62 375 ASN A CA 1
ATOM 2944 C C . ASN A 1 375 ? -13.883 15.602 0.63 1 95.62 375 ASN A C 1
ATOM 2946 O O . ASN A 1 375 ? -14.992 15.297 1.08 1 95.62 375 ASN A O 1
ATOM 2950 N N . ARG A 1 376 ? -13.602 16.828 0.289 1 97.06 376 ARG A N 1
ATOM 2951 C CA . ARG A 1 376 ? -14.594 17.891 0.334 1 97.06 376 ARG A CA 1
ATOM 2952 C C . ARG A 1 376 ? -15.758 17.594 -0.603 1 97.06 376 ARG A C 1
ATOM 2954 O O . ARG A 1 376 ? -16.922 17.766 -0.229 1 97.06 376 ARG A O 1
ATOM 2961 N N . GLN A 1 377 ? -15.438 17.188 -1.761 1 97.75 377 GLN A N 1
ATOM 2962 C CA . GLN A 1 377 ? -16.438 16.875 -2.777 1 97.75 377 GLN A CA 1
ATOM 2963 C C . GLN A 1 377 ? -17.469 15.875 -2.254 1 97.75 377 GLN A C 1
ATOM 2965 O O . GLN A 1 377 ? -18.672 16.047 -2.471 1 97.75 377 GLN A O 1
ATOM 2970 N N . ASN A 1 378 ? -16.953 14.867 -1.546 1 97.94 378 ASN A N 1
ATOM 2971 C CA . ASN A 1 378 ? -17.812 13.719 -1.254 1 97.94 378 ASN A CA 1
ATOM 2972 C C . ASN A 1 378 ? -18.156 13.641 0.23 1 97.94 378 ASN A C 1
ATOM 2974 O O . ASN A 1 378 ? -18.688 12.633 0.694 1 97.94 378 ASN A O 1
ATOM 2978 N N . TRP A 1 379 ? -17.781 14.688 0.995 1 98.06 379 TRP A N 1
ATOM 2979 C CA . TRP A 1 379 ? -18.016 14.703 2.436 1 98.06 379 TRP A CA 1
ATOM 2980 C C . TRP A 1 379 ? -19.469 14.398 2.764 1 98.06 379 TRP A C 1
ATOM 2982 O O . TRP A 1 379 ? -20.375 14.977 2.17 1 98.06 379 TRP A O 1
ATOM 2992 N N . ALA A 1 380 ? -19.703 13.438 3.693 1 97.56 380 ALA A N 1
ATOM 2993 C CA . ALA A 1 380 ? -21.047 12.922 3.947 1 97.56 380 ALA A CA 1
ATOM 2994 C C . ALA A 1 380 ? -21.609 13.477 5.25 1 97.56 380 ALA A C 1
ATOM 2996 O O . ALA A 1 380 ? -22.75 13.203 5.605 1 97.56 380 ALA A O 1
ATOM 2997 N N . ILE A 1 381 ? -20.812 14.203 5.969 1 97.56 381 ILE A N 1
ATOM 2998 C CA . ILE A 1 381 ? -21.25 14.82 7.219 1 97.56 381 ILE A CA 1
ATOM 2999 C C . ILE A 1 381 ? -21.797 16.219 6.941 1 97.56 381 ILE A C 1
ATOM 3001 O O . ILE A 1 381 ? -21.109 17.047 6.34 1 97.56 381 ILE A O 1
ATOM 3005 N N . PRO A 1 382 ? -22.969 16.469 7.332 1 95.38 382 PRO A N 1
ATOM 3006 C CA . PRO A 1 382 ? -23.578 17.766 7.039 1 95.38 382 PRO A CA 1
ATOM 3007 C C . PRO A 1 382 ? -22.875 18.922 7.766 1 95.38 382 PRO A C 1
ATOM 3009 O O . PRO A 1 382 ? -22.422 18.75 8.898 1 95.38 382 PRO A O 1
ATOM 3012 N N . ARG A 1 383 ? -22.828 19.984 7.098 1 94.44 383 ARG A N 1
ATOM 3013 C CA . ARG A 1 383 ? -22.344 21.203 7.723 1 94.44 383 ARG A CA 1
ATOM 3014 C C . ARG A 1 383 ? -23.297 21.672 8.812 1 94.44 383 ARG A C 1
ATOM 3016 O O . ARG A 1 383 ? -24.516 21.75 8.602 1 94.44 383 ARG A O 1
ATOM 3023 N N . THR A 1 384 ? -22.797 22.062 9.992 1 96.75 384 THR A N 1
ATOM 3024 C CA . THR A 1 384 ? -23.656 22.344 11.133 1 96.75 384 THR A CA 1
ATOM 3025 C C . THR A 1 384 ? -23.5 23.797 11.57 1 96.75 384 THR A C 1
ATOM 3027 O O . THR A 1 384 ? -23.938 24.172 12.664 1 96.75 384 THR A O 1
ATOM 3030 N N . HIS A 1 385 ? -22.875 24.625 10.82 1 95.56 385 HIS A N 1
ATOM 3031 C CA . HIS A 1 385 ? -22.75 26.047 11.086 1 95.56 385 HIS A CA 1
ATOM 3032 C C . HIS A 1 385 ? -22.922 26.859 9.805 1 95.56 385 HIS A C 1
ATOM 3034 O O . HIS A 1 385 ? -22.828 26.312 8.703 1 95.56 385 HIS A O 1
ATOM 3040 N N . ASN A 1 386 ? -23.172 28.109 9.992 1 93.75 386 ASN A N 1
ATOM 3041 C CA . ASN A 1 386 ? -23.328 29 8.844 1 93.75 386 ASN A CA 1
ATOM 3042 C C . ASN A 1 386 ? -22.328 30.156 8.867 1 93.75 386 ASN A C 1
ATOM 3044 O O . ASN A 1 386 ? -22.578 31.203 8.281 1 93.75 386 ASN A O 1
ATOM 3048 N N . PHE A 1 387 ? -21.25 29.906 9.555 1 94.44 387 PHE A N 1
ATOM 3049 C CA . PHE A 1 387 ? -20.281 30.969 9.703 1 94.44 387 PHE A CA 1
ATOM 3050 C C . PHE A 1 387 ? -19.641 31.312 8.367 1 94.44 387 PHE A C 1
ATOM 3052 O O . PHE A 1 387 ? -19.312 30.422 7.582 1 94.44 387 PHE A O 1
ATOM 3059 N N . SER A 1 388 ? -19.5 32.531 8.07 1 93.19 388 SER A N 1
ATOM 3060 C CA . SER A 1 388 ? -18.672 33.125 7.02 1 93.19 388 SER A CA 1
ATOM 3061 C C . SER A 1 388 ? -17.922 34.344 7.535 1 93.19 388 SER A C 1
ATOM 3063 O O . SER A 1 388 ? -18.422 35.094 8.383 1 93.19 388 SER A O 1
ATOM 3065 N N . GLN A 1 389 ? -16.75 34.5 7.055 1 94.25 389 GLN A N 1
ATOM 3066 C CA . GLN A 1 389 ? -15.922 35.625 7.539 1 94.25 389 GLN A CA 1
ATOM 3067 C C . GLN A 1 389 ? -16.516 36.969 7.145 1 94.25 389 GLN A C 1
ATOM 3069 O O . GLN A 1 389 ? -16.703 37.25 5.957 1 94.25 389 GLN A O 1
ATOM 3074 N N . PRO A 1 390 ? -16.781 37.781 8.172 1 95.31 390 PRO A N 1
ATOM 3075 C CA . PRO A 1 390 ? -17.266 39.125 7.84 1 95.31 390 PRO A CA 1
ATOM 3076 C C . PRO A 1 390 ? -16.156 40 7.234 1 95.31 390 PRO A C 1
ATOM 3078 O O . PRO A 1 390 ? -15 39.906 7.637 1 95.31 390 PRO A O 1
ATOM 3081 N N . GLU A 1 391 ? -16.578 40.938 6.395 1 95.81 391 GLU A N 1
ATOM 3082 C CA . GLU A 1 391 ? -15.625 41.844 5.738 1 95.81 391 GLU A CA 1
ATOM 3083 C C . GLU A 1 391 ? -15 42.812 6.738 1 95.81 391 GLU A C 1
ATOM 3085 O O . GLU A 1 391 ? -13.867 43.25 6.551 1 95.81 391 GLU A O 1
ATOM 3090 N N . SER A 1 392 ? -15.828 43.125 7.719 1 95.94 392 SER A N 1
ATOM 3091 C CA . SER A 1 392 ? -15.367 44.062 8.758 1 95.94 392 SER A CA 1
ATOM 3092 C C . SER A 1 392 ? -15.781 43.562 10.141 1 95.94 392 SER A C 1
ATOM 3094 O O . SER A 1 392 ? -16.953 43.281 10.383 1 95.94 392 SER A O 1
ATOM 3096 N N . VAL A 1 393 ? -14.781 43.469 10.961 1 95.75 393 VAL A N 1
ATOM 3097 C CA . VAL A 1 393 ? -15.016 43.062 12.336 1 95.75 393 VAL A CA 1
ATOM 3098 C C . VAL A 1 393 ? -14.477 44.125 13.305 1 95.75 393 VAL A C 1
ATOM 3100 O O . VAL A 1 393 ? -13.312 44.5 13.211 1 95.75 393 VAL A O 1
ATOM 3103 N N . HIS A 1 394 ? -15.32 44.562 14.227 1 94.31 394 HIS A N 1
ATOM 3104 C CA . HIS A 1 394 ? -14.922 45.469 15.289 1 94.31 394 HIS A CA 1
ATOM 3105 C C . HIS A 1 394 ? -14.828 44.75 16.625 1 94.31 394 HIS A C 1
ATOM 3107 O O . HIS A 1 394 ? -15.852 44.469 17.266 1 94.31 394 HIS A O 1
ATOM 3113 N N . THR A 1 395 ? -13.586 44.469 17.016 1 93.56 395 THR A N 1
ATOM 3114 C CA . THR A 1 395 ? -13.352 43.781 18.266 1 93.56 395 THR A CA 1
ATOM 3115 C C . THR A 1 395 ? -13.258 44.781 19.422 1 93.56 395 THR A C 1
ATOM 3117 O O . THR A 1 395 ? -13.039 45.969 19.219 1 93.56 395 THR A O 1
ATOM 3120 N N . ALA A 1 396 ? -13.461 44.281 20.672 1 91.44 396 ALA A N 1
ATOM 3121 C CA . ALA A 1 396 ? -13.344 45.125 21.875 1 91.44 396 ALA A CA 1
ATOM 3122 C C . ALA A 1 396 ? -11.969 45.781 21.953 1 91.44 396 ALA A C 1
ATOM 3124 O O . ALA A 1 396 ? -11.852 46.938 22.375 1 91.44 396 ALA A O 1
ATOM 3125 N N . HIS A 1 397 ? -10.961 45.031 21.688 1 92 397 HIS A N 1
ATOM 3126 C CA . HIS A 1 397 ? -9.586 45.5 21.562 1 92 397 HIS A CA 1
ATOM 3127 C C . HIS A 1 397 ? -8.945 45.031 20.266 1 92 397 HIS A C 1
ATOM 3129 O O . HIS A 1 397 ? -9.281 43.969 19.766 1 92 397 HIS A O 1
ATOM 3135 N N . PRO A 1 398 ? -8.109 45.875 19.734 1 93.19 398 PRO A N 1
ATOM 3136 C CA . PRO A 1 398 ? -7.465 45.469 18.484 1 93.19 398 PRO A CA 1
ATOM 3137 C C . PRO A 1 398 ? -6.648 44.188 18.641 1 93.19 398 PRO A C 1
ATOM 3139 O O . PRO A 1 398 ? -6.164 43.875 19.734 1 93.19 398 PRO A O 1
ATOM 3142 N N . LEU A 1 399 ? -6.531 43.5 17.484 1 95.88 399 LEU A N 1
ATOM 3143 C CA . LEU A 1 399 ? -5.691 42.312 17.438 1 95.88 399 LEU A CA 1
ATOM 3144 C C . LEU A 1 399 ? -4.254 42.656 17.078 1 95.88 399 LEU A C 1
ATOM 3146 O O . LEU A 1 399 ? -4 43.719 16.516 1 95.88 399 LEU A O 1
ATOM 3150 N N . LEU A 1 400 ? -3.334 41.812 17.5 1 97.56 400 LEU A N 1
ATOM 3151 C CA . LEU A 1 400 ? -1.98 41.812 16.953 1 97.56 400 LEU A CA 1
ATOM 3152 C C . LEU A 1 400 ? -1.801 40.656 15.953 1 97.56 400 LEU A C 1
ATOM 3154 O O . LEU A 1 400 ? -1.927 39.5 16.312 1 97.56 400 LEU A O 1
ATOM 3158 N N . ILE A 1 401 ? -1.544 41.031 14.703 1 97.88 401 ILE A N 1
ATOM 3159 C CA . ILE A 1 401 ? -1.392 40.031 13.625 1 97.88 401 ILE A CA 1
ATOM 3160 C C . ILE A 1 401 ? 0.09 39.875 13.305 1 97.88 401 ILE A C 1
ATOM 3162 O O . ILE A 1 401 ? 0.817 40.844 13.117 1 97.88 401 ILE A O 1
ATOM 3166 N N . LEU A 1 402 ? 0.539 38.656 13.297 1 98.38 402 LEU A N 1
ATOM 3167 C CA . LEU A 1 402 ? 1.937 38.344 13.023 1 98.38 402 LEU A CA 1
ATOM 3168 C C . LEU A 1 402 ? 2.064 37.531 11.742 1 98.38 402 LEU A C 1
ATOM 3170 O O . LEU A 1 402 ? 1.216 36.688 11.453 1 98.38 402 LEU A O 1
ATOM 3174 N N . SER A 1 403 ? 3.07 37.719 10.945 1 98.25 403 SER A N 1
ATOM 3175 C CA . SER A 1 403 ? 3.361 36.938 9.742 1 98.25 403 SER A CA 1
ATOM 3176 C C . SER A 1 403 ? 4.828 37.062 9.344 1 98.25 403 SER A C 1
ATOM 3178 O O . SER A 1 403 ? 5.449 38.094 9.578 1 98.25 403 SER A O 1
ATOM 3180 N N . THR A 1 404 ? 5.363 36.031 8.805 1 98.38 404 THR A N 1
ATOM 3181 C CA . THR A 1 404 ? 6.617 36.188 8.078 1 98.38 404 THR A CA 1
ATOM 3182 C C . THR A 1 404 ? 6.367 36.719 6.672 1 98.38 404 THR A C 1
ATOM 3184 O O . THR A 1 404 ? 5.25 36.656 6.16 1 98.38 404 THR A O 1
ATOM 3187 N N . THR A 1 405 ? 7.434 37.281 6.109 1 98.62 405 THR A N 1
ATOM 3188 C CA . THR A 1 405 ? 7.309 37.781 4.742 1 98.62 405 THR A CA 1
ATOM 3189 C C . THR A 1 405 ? 6.973 36.625 3.783 1 98.62 405 THR A C 1
ATOM 3191 O O . THR A 1 405 ? 6.152 36.781 2.881 1 98.62 405 THR A O 1
ATOM 3194 N N . TYR A 1 406 ? 7.672 35.562 3.986 1 98.62 406 TYR A N 1
ATOM 3195 C CA . TYR A 1 406 ? 7.469 34.406 3.117 1 98.62 406 TYR A CA 1
ATOM 3196 C C . TYR A 1 406 ? 7.078 33.156 3.928 1 98.62 406 TYR A C 1
ATOM 3198 O O . TYR A 1 406 ? 7.941 32.438 4.402 1 98.62 406 TYR A O 1
ATOM 3206 N N . ASP A 1 407 ? 5.832 33 4.062 1 98.31 407 ASP A N 1
ATOM 3207 C CA . ASP A 1 407 ? 5.238 31.812 4.656 1 98.31 407 ASP A CA 1
ATOM 3208 C C . ASP A 1 407 ? 4.762 30.844 3.576 1 98.31 407 ASP A C 1
ATOM 3210 O O . ASP A 1 407 ? 4.062 31.234 2.643 1 98.31 407 ASP A O 1
ATOM 3214 N N . PRO A 1 408 ? 5.117 29.609 3.707 1 97.5 408 PRO A N 1
ATOM 3215 C CA . PRO A 1 408 ? 4.855 28.672 2.605 1 97.5 408 PRO A CA 1
ATOM 3216 C C . PRO A 1 408 ? 3.381 28.297 2.488 1 97.5 408 PRO A C 1
ATOM 3218 O O . PRO A 1 408 ? 2.959 27.75 1.47 1 97.5 408 PRO A O 1
ATOM 3221 N N . ILE A 1 409 ? 2.576 28.578 3.539 1 96.5 409 ILE A N 1
ATOM 3222 C CA . ILE A 1 409 ? 1.207 28.078 3.455 1 96.5 409 ILE A CA 1
ATOM 3223 C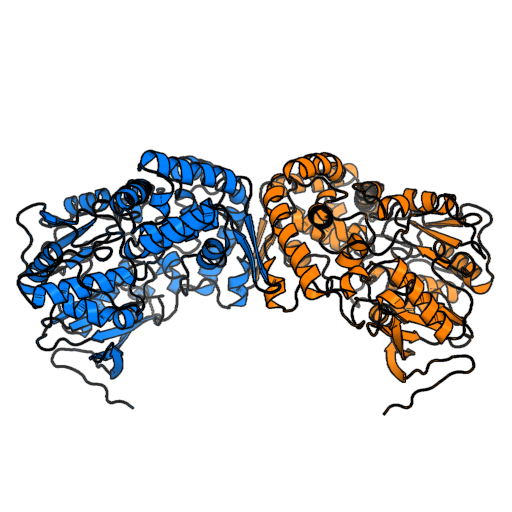 C . ILE A 1 409 ? 0.242 29.141 3.988 1 96.5 409 ILE A C 1
ATOM 3225 O O . ILE A 1 409 ? -0.973 29.031 3.807 1 96.5 409 ILE A O 1
ATOM 3229 N N . CYS A 1 410 ? 0.726 30.109 4.699 1 97.12 410 CYS A N 1
ATOM 3230 C CA . CYS A 1 410 ? -0.016 31.281 5.16 1 97.12 410 CYS A CA 1
ATOM 3231 C C . CYS A 1 410 ? 0.663 32.562 4.715 1 97.12 410 CYS A C 1
ATOM 3233 O O . CYS A 1 410 ? 1.236 33.281 5.535 1 97.12 410 CYS A O 1
ATOM 3235 N N . PRO A 1 411 ? 0.467 32.875 3.473 1 98.25 411 PRO A N 1
ATOM 3236 C CA . PRO A 1 411 ? 1.238 33.969 2.898 1 98.25 411 PRO A CA 1
ATOM 3237 C C . PRO A 1 411 ? 0.851 35.344 3.482 1 98.25 411 PRO A C 1
ATOM 3239 O O . PRO A 1 411 ? -0.264 35.5 3.984 1 98.25 411 PRO A O 1
ATOM 3242 N N . LEU A 1 412 ? 1.763 36.25 3.395 1 98.62 412 LEU A N 1
ATOM 3243 C CA . LEU A 1 412 ? 1.592 37.594 3.92 1 98.62 412 LEU A CA 1
ATOM 3244 C C . LEU A 1 412 ? 0.312 38.219 3.385 1 98.62 412 LEU A C 1
ATOM 3246 O O . LEU A 1 412 ? -0.349 39 4.09 1 98.62 412 LEU A O 1
ATOM 3250 N N . VAL A 1 413 ? -0.075 37.875 2.162 1 98.69 413 VAL A N 1
ATOM 3251 C CA . VAL A 1 413 ? -1.282 38.438 1.568 1 98.69 413 VAL A CA 1
ATOM 3252 C C . VAL A 1 413 ? -2.5 38.062 2.404 1 98.69 413 VAL A C 1
ATOM 3254 O O . VAL A 1 413 ? -3.443 38.844 2.537 1 98.69 413 VAL A O 1
ATOM 3257 N N . SER A 1 414 ? -2.508 36.906 2.969 1 98.25 414 SER A N 1
ATOM 3258 C CA . SER A 1 414 ? -3.607 36.469 3.824 1 98.25 414 SER A CA 1
ATOM 3259 C C . SER A 1 414 ? -3.65 37.281 5.117 1 98.25 414 SER A C 1
ATOM 3261 O O . SER A 1 414 ? -4.73 37.625 5.605 1 98.25 414 SER A O 1
ATOM 3263 N N . ALA A 1 415 ? -2.51 37.5 5.691 1 98.31 415 ALA A N 1
ATOM 3264 C CA . ALA A 1 415 ? -2.436 38.344 6.883 1 98.31 415 ALA A CA 1
ATOM 3265 C C . ALA A 1 415 ? -2.941 39.75 6.598 1 98.31 415 ALA A C 1
ATOM 3267 O O . ALA A 1 415 ? -3.623 40.344 7.434 1 98.31 415 ALA A O 1
ATOM 3268 N N . LYS A 1 416 ? -2.586 40.281 5.484 1 98.56 416 LYS A N 1
ATOM 3269 C CA . LYS A 1 416 ? -3.049 41.625 5.082 1 98.56 416 LYS A CA 1
ATOM 3270 C C . LYS A 1 416 ? -4.566 41.625 4.91 1 98.56 416 LYS A C 1
ATOM 3272 O O . LYS A 1 416 ? -5.215 42.625 5.215 1 98.56 416 LYS A O 1
ATOM 3277 N N . THR A 1 417 ? -5.062 40.562 4.352 1 98.12 417 THR A N 1
ATOM 3278 C CA . THR A 1 417 ? -6.516 40.438 4.25 1 98.12 417 THR A CA 1
ATOM 3279 C C . THR A 1 417 ? -7.16 40.469 5.633 1 98.12 417 THR A C 1
ATOM 3281 O O . THR A 1 417 ? -8.188 41.125 5.828 1 98.12 417 THR A O 1
ATOM 3284 N N . ALA A 1 418 ? -6.59 39.781 6.598 1 97.69 418 ALA A N 1
ATOM 3285 C CA . ALA A 1 418 ? -7.082 39.812 7.973 1 97.69 418 ALA A CA 1
ATOM 3286 C C . ALA A 1 418 ? -6.984 41.219 8.547 1 97.69 418 ALA A C 1
ATOM 3288 O O . ALA A 1 418 ? -7.891 41.688 9.25 1 97.69 418 ALA A O 1
ATOM 3289 N N . LEU A 1 419 ? -5.883 41.906 8.273 1 97.62 419 LEU A N 1
ATOM 3290 C CA . LEU A 1 419 ? -5.688 43.25 8.742 1 97.62 419 LEU A CA 1
ATOM 3291 C C . LEU A 1 419 ? -6.809 44.156 8.25 1 97.62 419 LEU A C 1
ATOM 3293 O O . LEU A 1 419 ? -7.289 45.031 8.992 1 97.62 419 LEU A O 1
ATOM 3297 N N . LYS A 1 420 ? -7.219 44 7.051 1 97.5 420 LYS A N 1
ATOM 3298 C CA . LYS A 1 420 ? -8.305 44.781 6.48 1 97.5 420 LYS A CA 1
ATOM 3299 C C . LYS A 1 420 ? -9.633 44.469 7.164 1 97.5 420 LYS A C 1
ATOM 3301 O O . LYS A 1 420 ? -10.477 45.344 7.34 1 97.5 420 LYS A O 1
ATOM 3306 N N . ALA A 1 421 ? -9.812 43.219 7.504 1 97.06 421 ALA A N 1
ATOM 3307 C CA . ALA A 1 421 ? -11.086 42.781 8.062 1 97.06 421 ALA A CA 1
ATOM 3308 C C . ALA A 1 421 ? -11.219 43.188 9.523 1 97.06 421 ALA A C 1
ATOM 3310 O O . ALA A 1 421 ? -12.312 43.531 9.984 1 97.06 421 ALA A O 1
ATOM 3311 N N . PHE A 1 422 ? -10.156 43.156 10.336 1 96.62 422 PHE A N 1
ATOM 3312 C CA . PHE A 1 422 ? -10.188 43.438 11.758 1 96.62 422 PHE A CA 1
ATOM 3313 C C . PHE A 1 422 ? -9.781 44.906 12.008 1 96.62 422 PHE A C 1
ATOM 3315 O O . PHE A 1 422 ? -8.594 45.219 12.141 1 96.62 422 PHE A O 1
ATOM 3322 N N . LYS A 1 423 ? -10.766 45.656 12.266 1 94.94 423 LYS A N 1
ATOM 3323 C CA . LYS A 1 423 ? -10.57 47.125 12.336 1 94.94 423 LYS A CA 1
ATOM 3324 C C . LYS A 1 423 ? -9.758 47.5 13.57 1 94.94 423 LYS A C 1
ATOM 3326 O O . LYS A 1 423 ? -9.984 46.969 14.656 1 94.94 423 LYS A O 1
ATOM 3331 N N . GLY A 1 424 ? -8.797 48.375 13.328 1 94.12 424 GLY A N 1
ATOM 3332 C CA . GLY A 1 424 ? -7.973 48.875 14.422 1 94.12 424 GLY A CA 1
ATOM 3333 C C . GLY A 1 424 ? -6.781 47.969 14.719 1 94.12 424 GLY A C 1
ATOM 3334 O O . GLY A 1 424 ? -5.871 48.375 15.453 1 94.12 424 GLY A O 1
ATOM 3335 N N . SER A 1 425 ? -6.715 46.781 14.172 1 96.38 425 SER A N 1
ATOM 3336 C CA . SER A 1 425 ? -5.629 45.844 14.406 1 96.38 425 SER A CA 1
ATOM 3337 C C . SER A 1 425 ? -4.363 46.281 13.664 1 96.38 425 SER A C 1
ATOM 3339 O O . SER A 1 425 ? -4.395 47.188 12.836 1 96.38 425 SER A O 1
ATOM 3341 N N . GLN A 1 426 ? -3.266 45.688 14.07 1 97.75 426 GLN A N 1
ATOM 3342 C CA . GLN A 1 426 ? -2.002 46 13.406 1 97.75 426 GLN A CA 1
ATOM 3343 C C . GLN A 1 426 ? -1.233 44.719 13.078 1 97.75 426 GLN A C 1
ATOM 3345 O O . GLN A 1 426 ? -1.456 43.688 13.688 1 97.75 426 GLN A O 1
ATOM 3350 N N . LEU A 1 427 ? -0.349 44.844 12.047 1 98.38 427 LEU A N 1
ATOM 3351 C CA . LEU A 1 427 ? 0.419 43.719 11.523 1 98.38 427 LEU A CA 1
ATOM 3352 C C . LEU A 1 427 ? 1.91 43.906 11.773 1 98.38 427 LEU A C 1
ATOM 3354 O O . LEU A 1 427 ? 2.449 45 11.531 1 98.38 427 LEU A O 1
ATOM 3358 N N . ILE A 1 428 ? 2.508 42.969 12.43 1 98.75 428 ILE A N 1
ATOM 3359 C CA . ILE A 1 428 ? 3.963 42.875 12.5 1 98.75 428 ILE A CA 1
ATOM 3360 C C . ILE A 1 428 ? 4.465 41.812 11.516 1 98.75 428 ILE A C 1
ATOM 3362 O O . ILE A 1 428 ? 4.09 40.656 11.602 1 98.75 428 ILE A O 1
ATOM 3366 N N . GLU A 1 429 ? 5.227 42.219 10.609 1 98.69 429 GLU A N 1
ATOM 3367 C CA . GLU A 1 429 ? 5.871 41.375 9.617 1 98.69 429 GLU A CA 1
ATOM 3368 C C . GLU A 1 429 ? 7.312 41.062 10.016 1 98.69 429 GLU A C 1
ATOM 3370 O O . GLU A 1 429 ? 8.125 41.969 10.203 1 98.69 429 GLU A O 1
ATOM 3375 N N . VAL A 1 430 ? 7.586 39.812 10.227 1 98.56 430 VAL A N 1
ATOM 3376 C CA . VAL A 1 430 ? 8.977 39.438 10.367 1 98.56 430 VAL A CA 1
ATOM 3377 C C . VAL A 1 430 ? 9.586 39.156 8.992 1 98.56 430 VAL A C 1
ATOM 3379 O O . VAL A 1 430 ? 9.125 38.281 8.266 1 98.56 430 VAL A O 1
ATOM 3382 N N . GLU A 1 431 ? 10.586 39.906 8.656 1 98.38 431 GLU A N 1
ATOM 3383 C CA . GLU A 1 431 ? 11.203 39.781 7.348 1 98.38 431 GLU A CA 1
ATOM 3384 C C . GLU A 1 431 ? 12.055 38.531 7.254 1 98.38 431 GLU A C 1
ATOM 3386 O O . GLU A 1 431 ? 13.289 38.594 7.246 1 98.38 431 GLU A O 1
ATOM 3391 N N . GLY A 1 432 ? 11.336 37.438 7 1 97.62 432 GLY A N 1
ATOM 3392 C CA . GLY A 1 432 ? 12.008 36.156 6.988 1 97.62 432 GLY A CA 1
ATOM 3393 C C . GLY A 1 432 ? 11.195 35.062 6.32 1 97.62 432 GLY A C 1
ATOM 3394 O O . GLY A 1 432 ? 10.188 35.344 5.668 1 97.62 432 GLY A O 1
ATOM 3395 N N . TYR A 1 433 ? 11.75 33.844 6.324 1 98.06 433 TYR A N 1
ATOM 3396 C CA . TYR A 1 433 ? 11.141 32.656 5.73 1 98.06 433 TYR A CA 1
ATOM 3397 C C . TYR A 1 433 ? 10.617 31.719 6.805 1 98.06 433 TYR A C 1
ATOM 3399 O O . TYR A 1 433 ? 11.234 31.578 7.867 1 98.06 433 TYR A O 1
ATOM 3407 N N . GLY A 1 434 ? 9.477 31.016 6.465 1 97.44 434 GLY A N 1
ATOM 3408 C CA . GLY A 1 434 ? 9 29.969 7.344 1 97.44 434 GLY A CA 1
ATOM 3409 C C . GLY A 1 434 ? 7.559 30.156 7.781 1 97.44 434 GLY A C 1
ATOM 3410 O O . GLY A 1 434 ? 7.008 31.25 7.656 1 97.44 434 GLY A O 1
ATOM 3411 N N . HIS A 1 435 ? 6.984 29.109 8.266 1 96.56 435 HIS A N 1
ATOM 3412 C CA . HIS A 1 435 ? 5.574 29.141 8.641 1 96.56 435 HIS A CA 1
ATOM 3413 C C . HIS A 1 435 ? 5.395 29.703 10.047 1 96.56 435 HIS A C 1
ATOM 3415 O O . HIS A 1 435 ? 5.926 29.156 11.016 1 96.56 435 HIS A O 1
ATOM 3421 N N . CYS A 1 436 ? 4.617 30.734 10.156 1 95.81 436 CYS A N 1
ATOM 3422 C CA . CYS A 1 436 ? 4.367 31.453 11.406 1 95.81 436 CYS A CA 1
ATOM 3423 C C . CYS A 1 436 ? 5.609 32.188 11.875 1 95.81 436 CYS A C 1
ATOM 3425 O O . CYS A 1 436 ? 6.723 31.891 11.43 1 95.81 436 CYS A O 1
ATOM 3427 N N . SER A 1 437 ? 5.48 33.125 12.719 1 95.44 437 SER A N 1
ATOM 3428 C CA . SER A 1 437 ? 6.582 33.969 13.219 1 95.44 437 SER A CA 1
ATOM 3429 C C . SER A 1 437 ? 7.523 33.125 14.094 1 95.44 437 SER A C 1
ATOM 3431 O O . SER A 1 437 ? 8.688 33.5 14.273 1 95.44 437 SER A O 1
ATOM 3433 N N . VAL A 1 438 ? 7.059 32 14.586 1 93.81 438 VAL A N 1
ATOM 3434 C CA . VAL A 1 438 ? 7.848 31.172 15.484 1 93.81 438 VAL A CA 1
ATOM 3435 C C . VAL A 1 438 ? 8.922 30.422 14.695 1 93.81 438 VAL A C 1
ATOM 3437 O O . VAL A 1 438 ? 9.852 29.859 15.273 1 93.81 438 VAL A O 1
ATOM 3440 N N . ALA A 1 439 ? 8.852 30.469 13.398 1 95.31 439 ALA A N 1
ATOM 3441 C CA . ALA A 1 439 ? 9.789 29.75 12.547 1 95.31 439 ALA A CA 1
ATOM 3442 C C . ALA A 1 439 ? 11.195 30.328 12.656 1 95.31 439 ALA A C 1
ATOM 3444 O O . ALA A 1 439 ? 12.18 29.672 12.305 1 95.31 439 ALA A O 1
ATOM 3445 N N . VAL A 1 440 ? 11.289 31.594 13.117 1 95.69 440 VAL A N 1
ATOM 3446 C CA . VAL A 1 440 ? 12.57 32.281 13.227 1 95.69 440 VAL A CA 1
ATOM 3447 C C . VAL A 1 440 ? 12.625 33.062 14.531 1 95.69 440 VAL A C 1
ATOM 3449 O O . VAL A 1 440 ? 11.594 33.281 15.172 1 95.69 440 VAL A O 1
ATOM 3452 N N . ALA A 1 441 ? 13.852 33.438 14.898 1 96 441 ALA A N 1
ATOM 3453 C CA . ALA A 1 441 ? 14.023 34.281 16.094 1 96 441 ALA A CA 1
ATOM 3454 C C . ALA A 1 441 ? 14.008 35.75 15.734 1 96 441 ALA A C 1
ATOM 3456 O O . ALA A 1 441 ? 14.602 36.156 14.734 1 96 441 ALA A O 1
ATOM 3457 N N . SER A 1 442 ? 13.312 36.5 16.453 1 97.19 442 SER A N 1
ATOM 3458 C CA . SER A 1 442 ? 13.266 37.969 16.312 1 97.19 442 SER A CA 1
ATOM 3459 C C . SER A 1 442 ? 12.977 38.625 17.656 1 97.19 442 SER A C 1
ATOM 3461 O O . SER A 1 442 ? 11.836 38.625 18.125 1 97.19 442 SER A O 1
ATOM 3463 N N . THR A 1 443 ? 13.961 39.25 18.297 1 96.44 443 THR A N 1
ATOM 3464 C CA . THR A 1 443 ? 13.766 39.938 19.562 1 96.44 443 THR A CA 1
ATOM 3465 C C . THR A 1 443 ? 12.906 41.188 19.391 1 96.44 443 THR A C 1
ATOM 3467 O O . THR A 1 443 ? 12.172 41.594 20.297 1 96.44 443 THR A O 1
ATOM 3470 N N . CYS A 1 444 ? 13.008 41.781 18.188 1 96.56 444 CYS A N 1
ATOM 3471 C CA . CYS A 1 444 ? 12.102 42.875 17.844 1 96.56 444 CYS A CA 1
ATOM 3472 C C . CYS A 1 444 ? 10.648 42.438 17.953 1 96.56 444 CYS A C 1
ATOM 3474 O O . CYS A 1 444 ? 9.828 43.125 18.562 1 96.56 444 CYS A O 1
ATOM 3476 N N . LEU A 1 445 ? 10.312 41.312 17.391 1 97.81 445 LEU A N 1
ATOM 3477 C CA . LEU A 1 445 ? 8.961 40.781 17.484 1 97.81 445 LEU A CA 1
ATOM 3478 C C . LEU A 1 445 ? 8.578 40.5 18.938 1 97.81 445 LEU A C 1
ATOM 3480 O O . LEU A 1 445 ? 7.465 40.844 19.359 1 97.81 445 LEU A O 1
ATOM 3484 N N . ALA A 1 446 ? 9.477 39.844 19.672 1 97.25 446 ALA A N 1
ATOM 3485 C CA . ALA A 1 446 ? 9.203 39.5 21.062 1 97.25 446 ALA A CA 1
ATOM 3486 C C . ALA A 1 446 ? 8.852 40.75 21.875 1 97.25 446 ALA A C 1
ATOM 3488 O O . ALA A 1 446 ? 7.969 40.688 22.75 1 97.25 446 ALA A O 1
ATOM 3489 N N . LYS A 1 447 ? 9.539 41.75 21.625 1 96.5 447 LYS A N 1
ATOM 3490 C CA . LYS A 1 447 ? 9.266 43 22.328 1 96.5 447 LYS A CA 1
ATOM 3491 C C . LYS A 1 447 ? 7.848 43.5 22.062 1 96.5 447 LYS A C 1
ATOM 3493 O O . LYS A 1 447 ? 7.133 43.875 22.984 1 96.5 447 LYS A O 1
ATOM 3498 N N . HIS A 1 448 ? 7.469 43.5 20.844 1 97.62 448 HIS A N 1
ATOM 3499 C CA . HIS A 1 448 ? 6.125 43.969 20.5 1 97.62 448 HIS A CA 1
ATOM 3500 C C . HIS A 1 448 ? 5.062 43.031 21.094 1 97.62 448 HIS A C 1
ATOM 3502 O O . HIS A 1 448 ? 4.004 43.5 21.516 1 97.62 448 HIS A O 1
ATOM 3508 N N . VAL A 1 449 ? 5.316 41.75 21.062 1 97.5 449 VAL A N 1
ATOM 3509 C CA . VAL A 1 449 ? 4.398 40.781 21.656 1 97.5 449 VAL A CA 1
ATOM 3510 C C . VAL A 1 449 ? 4.219 41.062 23.141 1 97.5 449 VAL A C 1
ATOM 3512 O O . VAL A 1 449 ? 3.09 41.125 23.641 1 97.5 449 VAL A O 1
ATOM 3515 N N . ARG A 1 450 ? 5.266 41.312 23.859 1 96.94 450 ARG A N 1
ATOM 3516 C CA . ARG A 1 450 ? 5.195 41.594 25.281 1 96.94 450 ARG A CA 1
ATOM 3517 C C . ARG A 1 450 ? 4.477 42.938 25.547 1 96.94 450 ARG A C 1
ATOM 3519 O O . ARG A 1 450 ? 3.631 43.031 26.438 1 96.94 450 ARG A O 1
ATOM 3526 N N . ASP A 1 451 ? 4.828 43.906 24.781 1 97.19 451 ASP A N 1
ATOM 3527 C CA . ASP A 1 451 ? 4.148 45.188 24.922 1 97.19 451 ASP A CA 1
ATOM 3528 C C . ASP A 1 451 ? 2.641 45.031 24.734 1 97.19 451 ASP A C 1
ATOM 3530 O O . ASP A 1 451 ? 1.855 45.656 25.453 1 97.19 451 ASP A O 1
ATOM 3534 N N . PHE A 1 452 ? 2.258 44.281 23.844 1 97.06 452 PHE A N 1
ATOM 3535 C CA . PHE A 1 452 ? 0.844 44.062 23.578 1 97.06 452 PHE A CA 1
ATOM 3536 C C . PHE A 1 452 ? 0.19 43.312 24.719 1 97.06 452 PHE A C 1
ATOM 3538 O O . PHE A 1 452 ? -0.882 43.688 25.203 1 97.06 452 PHE A O 1
ATOM 3545 N N . LEU A 1 453 ? 0.801 42.188 25.094 1 95.88 453 LEU A N 1
ATOM 3546 C CA . LEU A 1 453 ? 0.208 41.312 26.109 1 95.88 453 LEU A CA 1
ATOM 3547 C C . LEU A 1 453 ? 0.096 42.062 27.453 1 95.88 453 LEU A C 1
ATOM 3549 O O . LEU A 1 453 ? -0.925 41.969 28.125 1 95.88 453 LEU A O 1
ATOM 3553 N N . TYR A 1 454 ? 1.091 42.844 27.844 1 95.44 454 TYR A N 1
ATOM 3554 C CA . TYR A 1 454 ? 1.14 43.438 29.188 1 95.44 454 TYR A CA 1
ATOM 3555 C C . TYR A 1 454 ? 0.489 44.812 29.188 1 95.44 454 TYR A C 1
ATOM 3557 O O . TYR A 1 454 ? -0.106 45.219 30.188 1 95.44 454 TYR A O 1
ATOM 3565 N N . ASN A 1 455 ? 0.544 45.469 28.016 1 95.25 455 ASN A N 1
ATOM 3566 C CA . ASN A 1 455 ? 0.092 46.875 28.016 1 95.25 455 ASN A CA 1
ATOM 3567 C C . ASN A 1 455 ? -1.07 47.094 27.047 1 95.25 455 ASN A C 1
ATOM 3569 O O . ASN A 1 455 ? -1.711 48.125 27.062 1 95.25 455 ASN A O 1
ATOM 3573 N N . GLY A 1 456 ? -1.319 46.156 26.219 1 93.69 456 GLY A N 1
ATOM 3574 C CA . GLY A 1 456 ? -2.354 46.312 25.203 1 93.69 456 GLY A CA 1
ATOM 3575 C C . GLY A 1 456 ? -1.933 47.219 24.062 1 93.69 456 GLY A C 1
ATOM 3576 O O . GLY A 1 456 ? -2.773 47.688 23.281 1 93.69 456 GLY A O 1
ATOM 3577 N N . THR A 1 457 ? -0.665 47.406 23.938 1 94.62 457 THR A N 1
ATOM 3578 C CA . THR A 1 457 ? -0.141 48.344 22.953 1 94.62 457 THR A CA 1
ATOM 3579 C C . THR A 1 457 ? 0.093 47.656 21.609 1 94.62 457 THR A C 1
ATOM 3581 O O . THR A 1 457 ? 0.769 46.625 21.547 1 94.62 457 THR A O 1
ATOM 3584 N N . VAL A 1 458 ? -0.514 48.188 20.594 1 95.31 458 VAL A N 1
ATOM 3585 C CA . VAL A 1 458 ? -0.176 47.812 19.219 1 95.31 458 VAL A CA 1
ATOM 3586 C C . VAL A 1 458 ? 0.693 48.875 18.578 1 95.31 458 VAL A C 1
ATOM 3588 O O . VAL A 1 458 ? 0.614 50.062 18.953 1 95.31 458 VAL A O 1
ATOM 3591 N N . PRO A 1 459 ? 1.546 48.469 17.719 1 95.81 459 PRO A N 1
ATOM 3592 C CA . PRO A 1 459 ? 2.336 49.5 17.062 1 95.81 459 PRO A CA 1
ATOM 3593 C C . PRO A 1 459 ? 1.473 50.531 16.312 1 95.81 459 PRO A C 1
ATOM 3595 O O . PRO A 1 459 ? 0.33 50.219 15.953 1 95.81 459 PRO A O 1
ATOM 3598 N N . ASP A 1 460 ? 1.987 51.688 16.094 1 92.56 460 ASP A N 1
ATOM 3599 C CA . ASP A 1 460 ? 1.24 52.781 15.461 1 92.56 460 ASP A CA 1
ATOM 3600 C C . ASP A 1 460 ? 1.007 52.5 13.977 1 92.56 460 ASP A C 1
ATOM 3602 O O . ASP A 1 460 ? 0.062 53.031 13.383 1 92.56 460 ASP A O 1
ATOM 3606 N N . GLN A 1 461 ? 1.844 51.719 13.438 1 93.38 461 GLN A N 1
ATOM 3607 C CA . GLN A 1 461 ? 1.764 51.438 12.008 1 93.38 461 GLN A CA 1
ATOM 3608 C C . GLN A 1 461 ? 2.291 50.031 11.711 1 93.38 461 GLN A C 1
ATOM 3610 O O . GLN A 1 461 ? 2.787 49.344 12.602 1 93.38 461 GLN A O 1
ATOM 3615 N N . TYR A 1 462 ? 1.992 49.688 10.445 1 95.38 462 TYR A N 1
ATOM 3616 C CA . TYR A 1 462 ? 2.605 48.469 9.93 1 95.38 462 TYR A CA 1
ATOM 3617 C C . TYR A 1 462 ? 4.094 48.438 10.258 1 95.38 462 TYR A C 1
ATOM 3619 O O . TYR A 1 462 ? 4.836 49.375 9.93 1 95.38 462 TYR A O 1
ATOM 3627 N N . THR A 1 463 ? 4.512 47.375 11.008 1 97.81 463 THR A N 1
ATOM 3628 C CA . THR A 1 463 ? 5.871 47.312 11.531 1 97.81 463 THR A CA 1
ATOM 3629 C C . THR A 1 463 ? 6.605 46.094 10.961 1 97.81 463 THR A C 1
ATOM 3631 O O . THR A 1 463 ? 6.023 45.031 10.828 1 97.81 463 THR A O 1
ATOM 3634 N N . LYS A 1 464 ? 7.836 46.312 10.656 1 98.44 464 LYS A N 1
ATOM 3635 C CA . LYS A 1 464 ? 8.703 45.25 10.18 1 98.44 464 LYS A CA 1
ATOM 3636 C C . LYS A 1 464 ? 9.789 44.906 11.203 1 98.44 464 LYS A C 1
ATOM 3638 O O . LYS A 1 464 ? 10.352 45.812 11.82 1 98.44 464 LYS A O 1
ATOM 3643 N N . CYS A 1 465 ? 9.992 43.688 11.484 1 98.12 465 CYS A N 1
ATOM 3644 C CA . CYS A 1 465 ? 11.047 43.156 12.352 1 98.12 465 CYS A CA 1
ATOM 3645 C C . CYS A 1 465 ? 12.008 42.281 11.57 1 98.12 465 CYS A C 1
ATOM 3647 O O . CYS A 1 465 ? 11.594 41.562 10.648 1 98.12 465 CYS A O 1
ATOM 3649 N N . GLU A 1 466 ? 13.234 42.312 11.969 1 97.12 466 GLU A N 1
ATOM 3650 C CA . GLU A 1 466 ? 14.242 41.469 11.32 1 97.12 466 GLU A CA 1
ATOM 3651 C C . GLU A 1 466 ? 14.383 40.125 12.023 1 97.12 466 GLU A C 1
ATOM 3653 O O . GLU A 1 466 ? 13.969 39.969 13.172 1 97.12 466 GLU A O 1
ATOM 3658 N N . VAL A 1 467 ? 14.945 39.156 11.25 1 96.69 467 VAL A N 1
ATOM 3659 C CA . VAL A 1 467 ? 15.312 37.844 11.812 1 96.69 467 VAL A CA 1
ATOM 3660 C C . VAL A 1 467 ? 16.656 37.969 12.539 1 96.69 467 VAL A C 1
ATOM 3662 O O . VAL A 1 467 ? 17.609 38.562 12.008 1 96.69 467 VAL A O 1
ATOM 3665 N N . ASP A 1 468 ? 16.719 37.469 13.758 1 95.12 468 ASP A N 1
ATOM 3666 C CA . ASP A 1 468 ? 17.938 37.469 14.555 1 95.12 468 ASP A CA 1
ATOM 3667 C C . ASP A 1 468 ? 18.703 36.156 14.414 1 95.12 468 ASP A C 1
ATOM 3669 O O . ASP A 1 468 ? 18.766 35.375 15.367 1 95.12 468 ASP A O 1
ATOM 3673 N N . GLY A 1 469 ? 19.344 35.938 13.312 1 89.69 469 GLY A N 1
ATOM 3674 C CA . GLY A 1 469 ? 20.156 34.719 13.172 1 89.69 469 GLY A CA 1
ATOM 3675 C C . GLY A 1 469 ? 20.25 34.25 11.742 1 89.69 469 GLY A C 1
ATOM 3676 O O . GLY A 1 469 ? 19.609 34.781 10.852 1 89.69 469 GLY A O 1
ATOM 3677 N N . SER A 1 470 ? 21.047 33.219 11.602 1 89.94 470 SER A N 1
ATOM 3678 C CA . SER A 1 470 ? 21.266 32.594 10.297 1 89.94 470 SER A CA 1
ATOM 3679 C C . SER A 1 470 ? 20.266 31.453 10.062 1 89.94 470 SER A C 1
ATOM 3681 O O . SER A 1 470 ? 19.734 30.875 11.008 1 89.94 470 SER A O 1
ATOM 3683 N N . TYR A 1 471 ? 19.984 31.234 8.805 1 94.31 471 TYR A N 1
ATOM 3684 C CA . TYR A 1 471 ? 19.109 30.125 8.445 1 94.31 471 TYR A CA 1
ATOM 3685 C C . TYR A 1 471 ? 19.875 28.812 8.422 1 94.31 471 TYR A C 1
ATOM 3687 O O . TYR A 1 471 ? 19.281 27.734 8.539 1 94.31 471 TYR A O 1
ATOM 3695 N N . PHE A 1 472 ? 21.172 28.906 8.195 1 94 472 PHE A N 1
ATOM 3696 C CA . PHE A 1 472 ? 22 27.703 8.148 1 94 472 PHE A CA 1
ATOM 3697 C C . PHE A 1 472 ? 22.953 27.641 9.344 1 94 472 PHE A C 1
ATOM 3699 O O . PHE A 1 472 ? 24.016 28.266 9.312 1 94 472 PHE A O 1
ATOM 3706 N N . ILE A 1 473 ? 22.453 26.969 10.336 1 84.19 473 ILE A N 1
ATOM 3707 C CA . ILE A 1 473 ? 23.219 26.812 11.562 1 84.19 473 ILE A CA 1
ATOM 3708 C C . ILE A 1 473 ? 23.734 25.375 11.656 1 84.19 473 ILE A C 1
ATOM 3710 O O . ILE A 1 473 ? 22.953 24.422 11.609 1 84.19 473 ILE A O 1
ATOM 3714 N N . VAL A 1 474 ? 24.969 25.219 11.797 1 81.19 474 VAL A N 1
ATOM 3715 C CA . VAL A 1 474 ? 25.547 23.891 11.977 1 81.19 474 VAL A CA 1
ATOM 3716 C C . VAL A 1 474 ? 25.188 23.359 13.367 1 81.19 474 VAL A C 1
ATOM 3718 O O . VAL A 1 474 ? 25.484 24 14.375 1 81.19 474 VAL A O 1
ATOM 3721 N N . PRO A 1 475 ? 24.516 22.312 13.375 1 79.12 475 PRO A N 1
ATOM 3722 C CA . PRO A 1 475 ? 24.141 21.781 14.688 1 79.12 475 PRO A CA 1
ATOM 3723 C C . PRO A 1 475 ? 25.375 21.422 15.539 1 79.12 475 PRO A C 1
ATOM 3725 O O . PRO A 1 475 ? 26.375 20.922 15.016 1 79.12 475 PRO A O 1
ATOM 3728 N N . GLU A 1 476 ? 25.234 21.812 16.75 1 77.5 476 GLU A N 1
ATOM 3729 C CA . GLU A 1 476 ? 26.297 21.422 17.672 1 77.5 476 GLU A CA 1
ATOM 3730 C C . GLU A 1 476 ? 26.297 19.922 17.922 1 77.5 476 GLU A C 1
ATOM 3732 O O . GLU A 1 476 ? 25.25 19.281 17.828 1 77.5 476 GLU A O 1
ATOM 3737 N N . GLU A 1 477 ? 27.406 19.375 18.297 1 76.75 477 GLU A N 1
ATOM 3738 C CA . GLU A 1 477 ? 27.547 17.953 18.547 1 76.75 477 GLU A CA 1
ATOM 3739 C C . GLU A 1 477 ? 26.656 17.5 19.688 1 76.75 477 GLU A C 1
ATOM 3741 O O . GLU A 1 477 ? 26.109 16.391 19.656 1 76.75 477 GLU A O 1
ATOM 3746 N N . ASP A 1 478 ? 26.5 18.438 20.594 1 76.44 478 ASP A N 1
ATOM 3747 C CA . ASP A 1 478 ? 25.719 18.047 21.766 1 76.44 478 ASP A CA 1
ATOM 3748 C C . ASP A 1 478 ? 24.25 18.422 21.594 1 76.44 478 ASP A C 1
ATOM 3750 O O . ASP A 1 478 ? 23.438 18.203 22.484 1 76.44 478 ASP A O 1
ATOM 3754 N N . GLY A 1 479 ? 23.969 18.922 20.547 1 76.94 479 GLY A N 1
ATOM 3755 C CA . GLY A 1 479 ? 22.594 19.25 20.234 1 76.94 479 GLY A CA 1
ATOM 3756 C C . GLY A 1 479 ? 22.109 20.531 20.891 1 76.94 479 GLY A C 1
ATOM 3757 O O . GLY A 1 479 ? 20.953 20.938 20.719 1 76.94 479 GLY A O 1
ATOM 3758 N N . LYS A 1 480 ? 23.172 21.109 21.672 1 76.88 480 LYS A N 1
ATOM 3759 C CA . LYS A 1 480 ? 22.812 22.328 22.406 1 76.88 480 LYS A CA 1
ATOM 3760 C C . LYS A 1 480 ? 22.688 23.516 21.469 1 76.88 480 LYS A C 1
ATOM 3762 O O . LYS A 1 480 ? 23.453 23.641 20.516 1 76.88 480 LYS A O 1
ATOM 3767 N N . VAL A 1 481 ? 21.531 24.547 21.641 1 83.94 481 VAL A N 1
ATOM 3768 C CA . VAL A 1 481 ? 21.297 25.766 20.875 1 83.94 481 VAL A CA 1
ATOM 3769 C C . VAL A 1 481 ? 22.094 26.922 21.469 1 83.94 481 VAL A C 1
ATOM 3771 O O . VAL A 1 481 ? 22.078 27.109 22.688 1 83.94 481 VAL A O 1
ATOM 3774 N N . VAL A 1 482 ? 22.828 27.656 20.625 1 80.5 482 VAL A N 1
ATOM 3775 C CA . VAL A 1 482 ? 23.625 28.781 21.094 1 80.5 482 VAL A CA 1
ATOM 3776 C C . VAL A 1 482 ? 23.141 30.062 20.453 1 80.5 482 VAL A C 1
ATOM 3778 O O . VAL A 1 482 ? 22.609 30.062 19.328 1 80.5 482 VAL A O 1
ATOM 3781 N N . ALA A 1 483 ? 23.297 31.125 21.203 1 82.5 483 ALA A N 1
ATOM 3782 C CA . ALA A 1 483 ? 22.906 32.438 20.688 1 82.5 483 ALA A CA 1
ATOM 3783 C C . ALA A 1 483 ? 23.688 32.781 19.422 1 82.5 483 ALA A C 1
ATOM 3785 O O . ALA A 1 483 ? 24.875 32.5 19.328 1 82.5 483 ALA A O 1
ATOM 3786 N N . GLN A 1 484 ? 23.031 33.469 18.578 1 83.81 484 GLN A N 1
ATOM 3787 C CA . GLN A 1 484 ? 23.625 33.75 17.281 1 83.81 484 GLN A CA 1
ATOM 3788 C C . GLN A 1 484 ? 24.031 35.219 17.156 1 83.81 484 GLN A C 1
ATOM 3790 O O . GLN A 1 484 ? 24.609 35.625 16.156 1 83.81 484 GLN A O 1
ATOM 3795 N N . LYS A 1 485 ? 23.578 35.906 18.141 1 84.25 485 LYS A N 1
ATOM 3796 C CA . LYS A 1 485 ? 23.906 37.344 18.203 1 84.25 485 LYS A CA 1
ATOM 3797 C C . LYS A 1 485 ? 24.094 37.812 19.641 1 84.25 485 LYS A C 1
ATOM 3799 O O . LYS A 1 485 ? 23.688 37.094 20.578 1 84.25 485 LYS A O 1
ATOM 3804 N N . SER A 1 486 ? 24.859 38.906 19.781 1 86.81 486 SER A N 1
ATOM 3805 C CA . SER A 1 486 ? 25.047 39.469 21.109 1 86.81 486 SER A CA 1
ATOM 3806 C C . SER A 1 486 ? 23.953 40.5 21.422 1 86.81 486 SER A C 1
ATOM 3808 O O . SER A 1 486 ? 23.484 41.219 20.547 1 86.81 486 SER A O 1
ATOM 3810 N N . PHE A 1 487 ? 23.547 40.438 22.688 1 90.69 487 PHE A N 1
ATOM 3811 C CA . PHE A 1 487 ? 22.484 41.344 23.109 1 90.69 487 PHE A CA 1
ATOM 3812 C C . PHE A 1 487 ? 22.938 42.188 24.297 1 90.69 487 PHE A C 1
ATOM 3814 O O . PHE A 1 487 ? 23.891 41.812 25 1 90.69 487 PHE A O 1
ATOM 3821 N N . GLU A 1 488 ? 22.234 43.25 24.516 1 89.31 488 GLU A N 1
ATOM 3822 C CA . GLU A 1 488 ? 22.594 44.188 25.562 1 89.31 488 GLU A CA 1
ATOM 3823 C C . GLU A 1 488 ? 22.219 43.656 26.938 1 89.31 488 GLU A C 1
ATOM 3825 O O . GLU A 1 488 ? 22.891 43.969 27.938 1 89.31 488 GLU A O 1
ATOM 3830 N N . THR A 1 489 ? 21.141 42.938 27 1 92 489 THR A N 1
ATOM 3831 C CA . THR A 1 489 ? 20.672 42.438 28.297 1 92 489 THR A CA 1
ATOM 3832 C C . THR A 1 489 ? 20.578 40.906 28.281 1 92 489 THR A C 1
ATOM 3834 O O . THR A 1 489 ? 20.406 40.312 27.219 1 92 489 THR A O 1
ATOM 3837 N N . THR A 1 490 ? 20.656 40.438 29.453 1 91.88 490 THR A N 1
ATOM 3838 C CA . THR A 1 490 ? 20.516 39 29.625 1 91.88 490 THR A CA 1
ATOM 3839 C C . THR A 1 490 ? 19.109 38.531 29.25 1 91.88 490 THR A C 1
ATOM 3841 O O . THR A 1 490 ? 18.922 37.438 28.719 1 91.88 490 THR A O 1
ATOM 3844 N N . GLU A 1 491 ? 18.234 39.344 29.484 1 92.12 491 GLU A N 1
ATOM 3845 C CA . GLU A 1 491 ? 16.844 39 29.156 1 92.12 491 GLU A CA 1
ATOM 3846 C C . GLU A 1 491 ? 16.672 38.812 27.656 1 92.12 491 GLU A C 1
ATOM 3848 O O . GLU A 1 491 ? 16.016 37.875 27.219 1 92.12 491 GLU A O 1
ATOM 3853 N N . GLN A 1 492 ? 17.234 39.688 26.938 1 93.06 492 GLN A N 1
ATOM 3854 C CA . GLN A 1 492 ? 17.156 39.594 25.484 1 93.06 492 GLN A CA 1
ATOM 3855 C C . GLN A 1 492 ? 17.844 38.344 24.984 1 93.06 492 GLN A C 1
ATOM 3857 O O . GLN A 1 492 ? 17.375 37.688 24.047 1 93.06 492 GLN A O 1
ATOM 3862 N N . GLU A 1 493 ? 18.922 38.062 25.594 1 94.31 493 GLU A N 1
ATOM 3863 C CA . GLU A 1 493 ? 19.656 36.844 25.234 1 94.31 493 GLU A CA 1
ATOM 3864 C C . GLU A 1 493 ? 18.812 35.594 25.516 1 94.31 493 GLU A C 1
ATOM 3866 O O . GLU A 1 493 ? 18.781 34.656 24.703 1 94.31 493 GLU A O 1
ATOM 3871 N N . ASN A 1 494 ? 18.203 35.594 26.656 1 94.56 494 ASN A N 1
ATOM 3872 C CA . ASN A 1 494 ? 17.359 34.469 27.031 1 94.56 494 ASN A CA 1
ATOM 3873 C C . ASN A 1 494 ? 16.172 34.312 26.062 1 94.56 494 ASN A C 1
ATOM 3875 O O . ASN A 1 494 ? 15.812 33.188 25.703 1 94.56 494 ASN A O 1
ATOM 3879 N N . ILE A 1 495 ? 15.617 35.406 25.703 1 95.56 495 ILE A N 1
ATOM 3880 C CA . ILE A 1 495 ? 14.5 35.375 24.766 1 95.56 495 ILE A CA 1
ATOM 3881 C C . ILE A 1 495 ? 14.961 34.844 23.422 1 95.56 495 ILE A C 1
ATOM 3883 O O . ILE A 1 495 ? 14.297 34 22.812 1 95.56 495 ILE A O 1
ATOM 3887 N N . HIS A 1 496 ? 16.094 35.344 22.969 1 95.69 496 HIS A N 1
ATOM 3888 C CA . HIS A 1 496 ? 16.672 34.906 21.703 1 95.69 496 HIS A CA 1
ATOM 3889 C C . HIS A 1 496 ? 16.906 33.406 21.719 1 95.69 496 HIS A C 1
ATOM 3891 O O . HIS A 1 496 ? 16.516 32.688 20.766 1 95.69 496 HIS A O 1
ATOM 3897 N N . LEU A 1 497 ? 17.469 32.875 22.766 1 93.88 497 LEU A N 1
ATOM 3898 C CA . LEU A 1 497 ? 17.75 31.453 22.891 1 93.88 497 LEU A CA 1
ATOM 3899 C C . LEU A 1 497 ? 16.453 30.641 22.906 1 93.88 497 LEU A C 1
ATOM 3901 O O . LEU A 1 497 ? 16.359 29.594 22.266 1 93.88 497 LEU A O 1
ATOM 3905 N N . ALA A 1 498 ? 15.461 31.109 23.609 1 94.88 498 ALA A N 1
ATOM 3906 C CA . ALA A 1 498 ? 14.164 30.438 23.672 1 94.88 498 ALA A CA 1
ATOM 3907 C C . ALA A 1 498 ? 13.508 30.391 22.297 1 94.88 498 ALA A C 1
ATOM 3909 O O . ALA A 1 498 ? 12.883 29.391 21.938 1 94.88 498 ALA A O 1
ATOM 3910 N N . GLN A 1 499 ? 13.648 31.438 21.562 1 95.5 499 GLN A N 1
ATOM 3911 C CA . GLN A 1 499 ? 13.078 31.484 20.219 1 95.5 499 GLN A CA 1
ATOM 3912 C C . GLN A 1 499 ? 13.773 30.484 19.297 1 95.5 499 GLN A C 1
ATOM 3914 O O . GLN A 1 499 ? 13.117 29.828 18.484 1 95.5 499 GLN A O 1
ATOM 3919 N N . LEU A 1 500 ? 15.07 30.406 19.406 1 93.06 500 LEU A N 1
ATOM 3920 C CA . LEU A 1 500 ? 15.82 29.453 18.609 1 93.06 500 LEU A CA 1
ATOM 3921 C C . LEU A 1 500 ? 15.398 28.016 18.938 1 93.06 500 LEU A C 1
ATOM 3923 O O . LEU A 1 500 ? 15.242 27.188 18.031 1 93.06 500 LEU A O 1
ATOM 3927 N N . GLU A 1 501 ? 15.18 27.766 20.172 1 91.88 501 GLU A N 1
ATOM 3928 C CA . GLU A 1 501 ? 14.758 26.438 20.594 1 91.88 501 GLU A CA 1
ATOM 3929 C C . GLU A 1 501 ? 13.344 26.125 20.109 1 91.88 501 GLU A C 1
ATOM 3931 O O . GLU A 1 501 ? 13.055 25 19.703 1 91.88 501 GLU A O 1
ATOM 3936 N N . LEU A 1 502 ? 12.5 27.078 20.188 1 91.94 502 LEU A N 1
ATOM 3937 C CA . LEU A 1 502 ? 11.133 26.922 19.719 1 91.94 502 LEU A CA 1
ATOM 3938 C C . LEU A 1 502 ? 11.109 26.625 18.219 1 91.94 502 LEU A C 1
ATOM 3940 O O . LEU A 1 502 ? 10.391 25.734 17.781 1 91.94 502 LEU A O 1
ATOM 3944 N N . ALA A 1 503 ? 11.867 27.344 17.469 1 90.31 503 ALA A N 1
ATOM 3945 C CA . ALA A 1 503 ? 11.914 27.203 16.016 1 90.31 503 ALA A CA 1
ATOM 3946 C C . ALA A 1 503 ? 12.445 25.812 15.625 1 90.31 503 ALA A C 1
ATOM 3948 O O . ALA A 1 503 ? 12.016 25.25 14.625 1 90.31 503 ALA A O 1
ATOM 3949 N N . ARG A 1 504 ? 13.305 25.25 16.375 1 85.81 504 ARG A N 1
ATOM 3950 C CA . ARG A 1 504 ? 13.961 23.969 16.078 1 85.81 504 ARG A CA 1
ATOM 3951 C C . ARG A 1 504 ? 12.992 22.812 16.25 1 85.81 504 ARG A C 1
ATOM 3953 O O . ARG A 1 504 ? 13.078 21.812 15.523 1 85.81 504 ARG A O 1
ATOM 3960 N N . ASP A 1 505 ? 12.062 22.906 17.125 1 80.44 505 ASP A N 1
ATOM 3961 C CA . ASP A 1 505 ? 11.273 21.734 17.453 1 80.44 505 ASP A CA 1
ATOM 3962 C C . ASP A 1 505 ? 9.773 22.031 17.375 1 80.44 505 ASP A C 1
ATOM 3964 O O . ASP A 1 505 ? 8.977 21.453 18.109 1 80.44 505 ASP A O 1
ATOM 3968 N N . TRP A 1 506 ? 9.477 23.031 16.641 1 74.44 506 TRP A N 1
ATOM 3969 C CA . TRP A 1 506 ? 8.055 23.297 16.453 1 74.44 506 TRP A CA 1
ATOM 3970 C C . TRP A 1 506 ? 7.406 22.219 15.602 1 74.44 506 TRP A C 1
ATOM 3972 O O . TRP A 1 506 ? 7.957 21.812 14.578 1 74.44 506 TRP A O 1
ATOM 3982 N N . LYS A 1 507 ? 6.32 21.641 16.141 1 71.62 507 LYS A N 1
ATOM 3983 C CA . LYS A 1 507 ? 5.594 20.625 15.375 1 71.62 507 LYS A CA 1
ATOM 3984 C C . LYS A 1 507 ? 4.535 21.266 14.477 1 71.62 507 LYS A C 1
ATOM 3986 O O . LYS A 1 507 ? 3.658 21.984 14.961 1 71.62 507 LYS A O 1
ATOM 3991 N N . TYR A 1 508 ? 4.75 21.016 13.219 1 69.25 508 TYR A N 1
ATOM 3992 C CA . TYR A 1 508 ? 3.779 21.531 12.266 1 69.25 508 TYR A CA 1
ATOM 3993 C C . TYR A 1 508 ? 2.811 20.453 11.82 1 69.25 508 TYR A C 1
ATOM 3995 O O . TYR A 1 508 ? 3.154 19.266 11.82 1 69.25 508 TYR A O 1
ATOM 4003 N N . TYR A 1 509 ? 1.614 20.859 11.602 1 66.56 509 TYR A N 1
ATOM 4004 C CA . TYR A 1 509 ? 0.584 19.984 11.062 1 66.56 509 TYR A CA 1
ATOM 4005 C C . TYR A 1 509 ? 0.193 20.406 9.648 1 66.56 509 TYR A C 1
ATOM 4007 O O . TYR A 1 509 ? 0.338 21.562 9.281 1 66.56 509 TYR A O 1
ATOM 4015 N N . TYR A 1 510 ? 0.045 19.344 8.898 1 58.5 510 TYR A N 1
ATOM 4016 C CA . TYR A 1 510 ? -0.294 19.656 7.516 1 58.5 510 TYR A CA 1
ATOM 4017 C C . TYR A 1 510 ? -1.538 20.531 7.441 1 58.5 510 TYR A C 1
ATOM 4019 O O . TYR A 1 510 ? -2.512 20.312 8.164 1 58.5 510 TYR A O 1
ATOM 4027 N N . HIS A 1 511 ? -1.357 21.812 6.816 1 60 511 HIS A N 1
ATOM 4028 C CA . HIS A 1 511 ? -2.461 22.734 6.555 1 60 511 HIS A CA 1
ATOM 4029 C C . HIS A 1 511 ? -3.215 22.344 5.289 1 60 511 HIS A C 1
ATOM 4031 O O . HIS A 1 511 ? -2.605 21.906 4.309 1 60 511 HIS A O 1
ATOM 4037 N N . MET B 1 1 ? 7.855 -41.438 21.562 1 47.44 1 MET B N 1
ATOM 4038 C CA . MET B 1 1 ? 8.359 -41.219 20.203 1 47.44 1 MET B CA 1
ATOM 4039 C C . MET B 1 1 ? 7.684 -42.188 19.219 1 47.44 1 MET B C 1
ATOM 4041 O O . MET B 1 1 ? 7.645 -43.406 19.453 1 47.44 1 MET B O 1
ATOM 4045 N N . THR B 1 2 ? 6.758 -41.719 18.516 1 62.38 2 THR B N 1
ATOM 4046 C CA . THR B 1 2 ? 6.027 -42.656 17.672 1 62.38 2 THR B CA 1
ATOM 4047 C C . THR B 1 2 ? 6.992 -43.531 16.875 1 62.38 2 THR B C 1
ATOM 4049 O O . THR B 1 2 ? 7.961 -43.031 16.297 1 62.38 2 THR B O 1
ATOM 4052 N N . PRO B 1 3 ? 6.949 -44.781 17.031 1 80.44 3 PRO B N 1
ATOM 4053 C CA . PRO B 1 3 ? 7.891 -45.719 16.422 1 80.44 3 PRO B CA 1
ATOM 4054 C C . PRO B 1 3 ? 8.008 -45.531 14.906 1 80.44 3 PRO B C 1
ATOM 4056 O O . PRO B 1 3 ? 7.008 -45.312 14.227 1 80.44 3 PRO B O 1
ATOM 4059 N N . ARG B 1 4 ? 9.266 -45.312 14.398 1 91 4 ARG B N 1
ATOM 4060 C CA . ARG B 1 4 ? 9.562 -45.281 12.969 1 91 4 ARG B CA 1
ATOM 4061 C C . ARG B 1 4 ? 9.555 -46.688 12.383 1 91 4 ARG B C 1
ATOM 4063 O O . ARG B 1 4 ? 9.922 -47.656 13.055 1 91 4 ARG B O 1
ATOM 4070 N N . ILE B 1 5 ? 9.016 -46.844 11.172 1 94.88 5 ILE B N 1
ATOM 4071 C CA . ILE B 1 5 ? 8.906 -48.125 10.477 1 94.88 5 ILE B CA 1
ATOM 4072 C C . ILE B 1 5 ? 9.75 -48.094 9.203 1 94.88 5 ILE B C 1
ATOM 4074 O O . ILE B 1 5 ? 9.656 -47.125 8.414 1 94.88 5 ILE B O 1
ATOM 4078 N N . GLN B 1 6 ? 10.57 -49.062 9.039 1 95.25 6 GLN B N 1
ATOM 4079 C CA . GLN B 1 6 ? 11.297 -49.25 7.785 1 95.25 6 GLN B CA 1
ATOM 4080 C C . GLN B 1 6 ? 10.75 -50.438 7.016 1 95.25 6 GLN B C 1
ATOM 4082 O O . GLN B 1 6 ? 10.711 -51.562 7.539 1 95.25 6 GLN B O 1
ATOM 4087 N N . TYR B 1 7 ? 10.344 -50.219 5.832 1 94 7 TYR B N 1
ATOM 4088 C CA . TYR B 1 7 ? 9.789 -51.312 5.012 1 94 7 TYR B CA 1
ATOM 4089 C C . TYR B 1 7 ? 10.898 -52.031 4.254 1 94 7 TYR B C 1
ATOM 4091 O O . TYR B 1 7 ? 11.961 -51.469 3.998 1 94 7 TYR B O 1
ATOM 4099 N N . ALA B 1 8 ? 10.602 -53.25 3.855 1 91.81 8 ALA B N 1
ATOM 4100 C CA . ALA B 1 8 ? 11.586 -54.062 3.143 1 91.81 8 ALA B CA 1
ATOM 4101 C C . ALA B 1 8 ? 11.984 -53.406 1.821 1 91.81 8 ALA B C 1
ATOM 4103 O O . ALA B 1 8 ? 11.117 -52.969 1.046 1 91.81 8 ALA B O 1
ATOM 4104 N N . GLY B 1 9 ? 13.266 -53.281 1.69 1 91.56 9 GLY B N 1
ATOM 4105 C CA . GLY B 1 9 ? 13.766 -52.75 0.434 1 91.56 9 GLY B CA 1
ATOM 4106 C C . GLY B 1 9 ? 13.977 -51.25 0.463 1 91.56 9 GLY B C 1
ATOM 4107 O O . GLY B 1 9 ? 14.586 -50.688 -0.448 1 91.56 9 GLY B O 1
ATOM 4108 N N . GLU B 1 10 ? 13.5 -50.688 1.466 1 94.81 10 GLU B N 1
ATOM 4109 C CA . GLU B 1 10 ? 13.648 -49.25 1.57 1 94.81 10 GLU B CA 1
ATOM 4110 C C . GLU B 1 10 ? 14.812 -48.875 2.484 1 94.81 10 GLU B C 1
ATOM 4112 O O . GLU B 1 10 ? 15.141 -49.625 3.408 1 94.81 10 GLU B O 1
ATOM 4117 N N . LYS B 1 11 ? 15.438 -47.781 2.166 1 96 11 LYS B N 1
ATOM 4118 C CA . LYS B 1 11 ? 16.562 -47.281 2.943 1 96 11 LYS B CA 1
ATOM 4119 C C . LYS B 1 11 ? 16.172 -46.094 3.824 1 96 11 LYS B C 1
ATOM 4121 O O . LYS B 1 11 ? 17.016 -45.312 4.254 1 96 11 LYS B O 1
ATOM 4126 N N . ILE B 1 12 ? 14.922 -45.906 3.998 1 96.75 12 ILE B N 1
ATOM 4127 C CA . ILE B 1 12 ? 14.383 -44.844 4.809 1 96.75 12 ILE B CA 1
ATOM 4128 C C . ILE B 1 12 ? 13.32 -45.375 5.762 1 96.75 12 ILE B C 1
ATOM 4130 O O . ILE B 1 12 ? 12.773 -46.469 5.539 1 96.75 12 ILE B O 1
ATOM 4134 N N . SER B 1 13 ? 13.125 -44.656 6.883 1 97.44 13 SER B N 1
ATOM 4135 C CA . SER B 1 13 ? 12.078 -45 7.836 1 97.44 13 SER B CA 1
ATOM 4136 C C . SER B 1 13 ? 10.969 -43.969 7.863 1 97.44 13 SER B C 1
ATOM 4138 O O . SER B 1 13 ? 11.195 -42.812 7.504 1 97.44 13 SER B O 1
ATOM 4140 N N . TRP B 1 14 ? 9.812 -44.406 8.188 1 97.75 14 TRP B N 1
ATOM 4141 C CA . TRP B 1 14 ? 8.617 -43.562 8.164 1 97.75 14 TRP B CA 1
ATOM 4142 C C . TRP B 1 14 ? 7.984 -43.469 9.547 1 97.75 14 TRP B C 1
ATOM 4144 O O . TRP B 1 14 ? 8.109 -44.375 10.352 1 97.75 14 TRP B O 1
ATOM 4154 N N . GLU B 1 15 ? 7.348 -42.375 9.844 1 97 15 GLU B N 1
ATOM 4155 C CA . GLU B 1 15 ? 6.531 -42.219 11.047 1 97 15 GLU B CA 1
ATOM 4156 C C . GLU B 1 15 ? 5.125 -41.75 10.695 1 97 15 GLU B C 1
ATOM 4158 O O . GLU B 1 15 ? 4.945 -40.969 9.75 1 97 15 GLU B O 1
ATOM 4163 N N . PRO B 1 16 ? 4.172 -42.281 11.43 1 95.38 16 PRO B N 1
ATOM 4164 C CA . PRO B 1 16 ? 2.834 -41.719 11.203 1 95.38 16 PRO B CA 1
ATOM 4165 C C . PRO B 1 16 ? 2.781 -40.219 11.375 1 95.38 16 PRO B C 1
ATOM 4167 O O . PRO B 1 16 ? 3.408 -39.656 12.289 1 95.38 16 PRO B O 1
ATOM 4170 N N . CYS B 1 17 ? 2.082 -39.625 10.422 1 95 17 CYS B N 1
ATOM 4171 C CA . CYS B 1 17 ? 2.072 -38.156 10.539 1 95 17 CYS B CA 1
ATOM 4172 C C . CYS B 1 17 ? 0.676 -37.594 10.289 1 95 17 CYS B C 1
ATOM 4174 O O . CYS B 1 17 ? 0.529 -36.438 9.875 1 95 17 CYS B O 1
ATOM 4176 N N . GLY B 1 18 ? -0.321 -38.375 10.406 1 92.81 18 GLY B N 1
ATOM 4177 C CA . GLY B 1 18 ? -1.688 -37.906 10.297 1 92.81 18 GLY B CA 1
ATOM 4178 C C . GLY B 1 18 ? -2.592 -38.812 9.508 1 92.81 18 GLY B C 1
ATOM 4179 O O . GLY B 1 18 ? -2.285 -40 9.352 1 92.81 18 GLY B O 1
ATOM 4180 N N . ASP B 1 19 ? -3.803 -38.188 9.133 1 91.12 19 ASP B N 1
ATOM 4181 C CA . ASP B 1 19 ? -4.852 -38.906 8.422 1 91.12 19 ASP B CA 1
ATOM 4182 C C . ASP B 1 19 ? -5.496 -38.031 7.355 1 91.12 19 ASP B C 1
ATOM 4184 O O . ASP B 1 19 ? -5.699 -36.844 7.57 1 91.12 19 ASP B O 1
ATOM 4188 N N . VAL B 1 20 ? -5.684 -38.688 6.238 1 91 20 VAL B N 1
ATOM 4189 C CA . VAL B 1 20 ? -6.371 -38 5.141 1 91 20 VAL B CA 1
ATOM 4190 C C . VAL B 1 20 ? -7.684 -38.719 4.832 1 91 20 VAL B C 1
ATOM 4192 O O . VAL B 1 20 ? -7.688 -39.75 4.145 1 91 20 VAL B O 1
ATOM 4195 N N . SER B 1 21 ? -8.758 -38.094 5.258 1 86.81 21 SER B N 1
ATOM 4196 C CA . SER B 1 21 ? -10.094 -38.625 5.035 1 86.81 21 SER B CA 1
ATOM 4197 C C . SER B 1 21 ? -10.172 -40.094 5.453 1 86.81 21 SER B C 1
ATOM 4199 O O . SER B 1 21 ? -10.648 -40.938 4.691 1 86.81 21 SER B O 1
ATOM 4201 N N . GLY B 1 22 ? -9.602 -40.5 6.504 1 87.06 22 GLY B N 1
ATOM 4202 C CA . GLY B 1 22 ? -9.68 -41.812 7.086 1 87.06 22 GLY B CA 1
ATOM 4203 C C . GLY B 1 22 ? -8.523 -42.719 6.684 1 87.06 22 GLY B C 1
ATOM 4204 O O . GLY B 1 22 ? -8.43 -43.844 7.152 1 87.06 22 GLY B O 1
ATOM 4205 N N . ARG B 1 23 ? -7.668 -42.25 5.836 1 91.44 23 ARG B N 1
ATOM 4206 C CA . ARG B 1 23 ? -6.496 -43 5.426 1 91.44 23 ARG B CA 1
ATOM 4207 C C . ARG B 1 23 ? -5.23 -42.469 6.094 1 91.44 23 ARG B C 1
ATOM 4209 O O . ARG B 1 23 ? -4.906 -41.312 5.973 1 91.44 23 ARG B O 1
ATOM 4216 N N . PRO B 1 24 ? -4.633 -43.375 6.797 1 93.56 24 PRO B N 1
ATOM 4217 C CA . PRO B 1 24 ? -3.396 -42.938 7.438 1 93.56 24 PRO B CA 1
ATOM 4218 C C . PRO B 1 24 ? -2.32 -42.531 6.426 1 93.56 24 PRO B C 1
ATOM 4220 O O . PRO B 1 24 ? -2.207 -43.156 5.367 1 93.56 24 PRO B O 1
ATOM 4223 N N . VAL B 1 25 ? -1.494 -41.562 6.781 1 96.94 25 VAL B N 1
ATOM 4224 C CA . VAL B 1 25 ? -0.335 -41.156 5.988 1 96.94 25 VAL B CA 1
ATOM 4225 C C . VAL B 1 25 ? 0.926 -41.219 6.848 1 96.94 25 VAL B C 1
ATOM 4227 O O . VAL B 1 25 ? 0.853 -41.156 8.078 1 96.94 25 VAL B O 1
ATOM 4230 N N . GLU B 1 26 ? 2.008 -41.469 6.223 1 97.56 26 GLU B N 1
ATOM 4231 C CA . GLU B 1 26 ? 3.305 -41.5 6.895 1 97.56 26 GLU B CA 1
ATOM 4232 C C . GLU B 1 26 ? 4.262 -40.469 6.285 1 97.56 26 GLU B C 1
ATOM 4234 O O . GLU B 1 26 ? 4.133 -40.125 5.109 1 97.56 26 GLU B O 1
ATOM 4239 N N . CYS B 1 27 ? 5.145 -39.969 7.121 1 97.75 27 CYS B N 1
ATOM 4240 C CA . CYS B 1 27 ? 6.062 -38.906 6.691 1 97.75 27 CYS B CA 1
ATOM 4241 C C . CYS B 1 27 ? 7.508 -39.281 6.992 1 97.75 27 CYS B C 1
ATOM 4243 O O . CYS B 1 27 ? 7.762 -40.156 7.82 1 97.75 27 CYS B O 1
ATOM 4245 N N . SER B 1 28 ? 8.391 -38.781 6.32 1 97.88 28 SER B N 1
ATOM 4246 C CA . SER B 1 28 ? 9.828 -38.875 6.5 1 97.88 28 SER B CA 1
ATOM 4247 C C . SER B 1 28 ? 10.555 -37.656 5.934 1 97.88 28 SER B C 1
ATOM 4249 O O . SER B 1 28 ? 9.922 -36.656 5.57 1 97.88 28 SER B O 1
ATOM 4251 N N . ASN B 1 29 ? 11.844 -37.688 6.027 1 97.88 29 ASN B N 1
ATOM 4252 C CA . ASN B 1 29 ? 12.688 -36.594 5.527 1 97.88 29 ASN B CA 1
ATOM 4253 C C . ASN B 1 29 ? 14.016 -37.125 4.984 1 97.88 29 ASN B C 1
ATOM 4255 O O . ASN B 1 29 ? 14.578 -38.094 5.539 1 97.88 29 ASN B O 1
ATOM 4259 N N . ILE B 1 30 ? 14.438 -36.531 3.914 1 98.06 30 ILE B N 1
ATOM 4260 C CA . ILE B 1 30 ? 15.789 -36.844 3.463 1 98.06 30 ILE B CA 1
ATOM 4261 C C . ILE B 1 30 ? 16.625 -35.562 3.404 1 98.06 30 ILE B C 1
ATOM 4263 O O . ILE B 1 30 ? 16.094 -34.469 3.305 1 98.06 30 ILE B O 1
ATOM 4267 N N . THR B 1 31 ? 17.891 -35.719 3.547 1 98.19 31 THR B N 1
ATOM 4268 C CA . THR B 1 31 ? 18.875 -34.656 3.391 1 98.19 31 THR B CA 1
ATOM 4269 C C . THR B 1 31 ? 19.641 -34.812 2.084 1 98.19 31 THR B C 1
ATOM 4271 O O . THR B 1 31 ? 20.156 -35.875 1.782 1 98.19 31 THR B O 1
ATOM 4274 N N . VAL B 1 32 ? 19.688 -33.75 1.302 1 98.19 32 VAL B N 1
ATOM 4275 C CA . VAL B 1 32 ? 20.375 -33.781 0.022 1 98.19 32 VAL B CA 1
ATOM 4276 C C . VAL B 1 32 ? 21.422 -32.656 -0.029 1 98.19 32 VAL B C 1
ATOM 4278 O O . VAL B 1 32 ? 21.281 -31.656 0.669 1 98.19 32 VAL B O 1
ATOM 4281 N N . PRO B 1 33 ? 22.453 -32.844 -0.882 1 98.12 33 PRO B N 1
ATOM 4282 C CA . PRO B 1 33 ? 23.438 -31.766 -0.989 1 98.12 33 PRO B CA 1
ATOM 4283 C C . PRO B 1 33 ? 22.859 -30.5 -1.619 1 98.12 33 PRO B C 1
ATOM 4285 O O . PRO B 1 33 ? 21.844 -30.578 -2.336 1 98.12 33 PRO B O 1
ATOM 4288 N N . MET B 1 34 ? 23.422 -29.375 -1.34 1 98.5 34 MET B N 1
ATOM 4289 C CA . MET B 1 34 ? 23.031 -28.109 -1.954 1 98.5 34 MET B CA 1
ATOM 4290 C C . MET B 1 34 ? 23.094 -28.203 -3.475 1 98.5 34 MET B C 1
ATOM 4292 O O . MET B 1 34 ? 22.172 -27.766 -4.168 1 98.5 34 MET B O 1
ATOM 4296 N N . ASP B 1 35 ? 24.203 -28.734 -3.928 1 98.25 35 ASP B N 1
ATOM 4297 C CA . ASP B 1 35 ? 24.391 -29 -5.352 1 98.25 35 ASP B CA 1
ATOM 4298 C C . ASP B 1 35 ? 24.469 -30.484 -5.637 1 98.25 35 ASP B C 1
ATOM 4300 O O . ASP B 1 35 ? 25.469 -31.141 -5.34 1 98.25 35 ASP B O 1
ATOM 4304 N N . GLN B 1 36 ? 23.453 -31 -6.262 1 96.81 36 GLN B N 1
ATOM 4305 C CA . GLN B 1 36 ? 23.359 -32.438 -6.574 1 96.81 36 GLN B CA 1
ATOM 4306 C C . GLN B 1 36 ? 24.375 -32.812 -7.637 1 96.81 36 GLN B C 1
ATOM 4308 O O . GLN B 1 36 ? 24.703 -34 -7.785 1 96.81 36 GLN B O 1
ATOM 4313 N N . PHE B 1 37 ? 24.906 -31.906 -8.359 1 96.19 37 PHE B N 1
ATOM 4314 C CA . PHE B 1 37 ? 25.672 -32.25 -9.555 1 96.19 37 PHE B CA 1
ATOM 4315 C C . PHE B 1 37 ? 27.156 -32 -9.312 1 96.19 37 PHE B C 1
ATOM 4317 O O . PHE B 1 37 ? 28 -32.406 -10.125 1 96.19 37 PHE B O 1
ATOM 4324 N N . ASP B 1 38 ? 27.453 -31.328 -8.273 1 96 38 ASP B N 1
ATOM 4325 C CA . ASP B 1 38 ? 28.844 -31.078 -7.914 1 96 38 ASP B CA 1
ATOM 4326 C C . ASP B 1 38 ? 29.016 -31.016 -6.398 1 96 38 ASP B C 1
ATOM 4328 O O . ASP B 1 38 ? 28.828 -29.953 -5.797 1 96 38 ASP B O 1
ATOM 4332 N N . ALA B 1 39 ? 29.453 -32.031 -5.824 1 92.44 39 ALA B N 1
ATOM 4333 C CA . ALA B 1 39 ? 29.594 -32.156 -4.375 1 92.44 39 ALA B CA 1
ATOM 4334 C C . ALA B 1 39 ? 30.547 -31.094 -3.824 1 92.44 39 ALA B C 1
ATOM 4336 O O . ALA B 1 39 ? 30.391 -30.641 -2.686 1 92.44 39 ALA B O 1
ATOM 4337 N N . ALA B 1 40 ? 31.5 -30.672 -4.617 1 94.62 40 ALA B N 1
ATOM 4338 C CA . ALA B 1 40 ? 32.469 -29.688 -4.172 1 94.62 40 ALA B CA 1
ATOM 4339 C C . ALA B 1 40 ? 31.812 -28.344 -3.908 1 94.62 40 ALA B C 1
ATOM 4341 O O . ALA B 1 40 ? 32.25 -27.578 -3.043 1 94.62 40 ALA B O 1
ATOM 4342 N N . ASN B 1 41 ? 30.781 -28.047 -4.629 1 94.06 41 ASN B N 1
ATOM 4343 C CA . ASN B 1 41 ? 30.047 -26.812 -4.457 1 94.06 41 ASN B CA 1
ATOM 4344 C C . ASN B 1 41 ? 29.25 -26.797 -3.154 1 94.06 41 ASN B C 1
ATOM 4346 O O . ASN B 1 41 ? 28.938 -25.734 -2.621 1 94.06 41 ASN B O 1
ATOM 4350 N N . SER B 1 42 ? 28.922 -27.922 -2.66 1 94.69 42 SER B N 1
ATOM 4351 C CA . SER B 1 42 ? 28.031 -28.031 -1.509 1 94.69 42 SER B CA 1
ATOM 4352 C C . SER B 1 42 ? 28.797 -27.859 -0.202 1 94.69 42 SER B C 1
ATOM 4354 O O . SER B 1 42 ? 28.328 -27.156 0.702 1 94.69 42 SER B O 1
ATOM 4356 N N . GLY B 1 43 ? 30 -28.469 -0.122 1 93.88 43 GLY B N 1
ATOM 4357 C CA . GLY B 1 43 ? 30.609 -28.609 1.195 1 93.88 43 GLY B CA 1
ATOM 4358 C C . GLY B 1 43 ? 29.703 -29.328 2.189 1 93.88 43 GLY B C 1
ATOM 4359 O O . GLY B 1 43 ? 29.266 -30.438 1.939 1 93.88 43 GLY B O 1
ATOM 4360 N N . ASP B 1 44 ? 29.391 -28.625 3.283 1 95 44 ASP B N 1
ATOM 4361 C CA . ASP B 1 44 ? 28.516 -29.219 4.289 1 95 44 ASP B CA 1
ATOM 4362 C C . ASP B 1 44 ? 27.094 -28.688 4.16 1 95 44 ASP B C 1
ATOM 4364 O O . ASP B 1 44 ? 26.219 -29.031 4.961 1 95 44 ASP B O 1
ATOM 4368 N N . LYS B 1 45 ? 26.844 -27.891 3.15 1 96.62 45 LYS B N 1
ATOM 4369 C CA . LYS B 1 45 ? 25.547 -27.266 2.961 1 96.62 45 LYS B CA 1
ATOM 4370 C C . LYS B 1 45 ? 24.547 -28.25 2.344 1 96.62 45 LYS B C 1
ATOM 4372 O O . LYS B 1 45 ? 24.891 -28.969 1.406 1 96.62 45 LYS B O 1
ATOM 4377 N N . THR B 1 46 ? 23.312 -28.312 2.877 1 98.5 46 THR B N 1
ATOM 4378 C CA . THR B 1 46 ? 22.312 -29.281 2.463 1 98.5 46 THR B CA 1
ATOM 4379 C C . THR B 1 46 ? 20.922 -28.625 2.389 1 98.5 46 THR B C 1
ATOM 4381 O O . THR B 1 46 ? 20.766 -27.484 2.801 1 98.5 46 THR B O 1
ATOM 4384 N N . PHE B 1 47 ? 20.047 -29.312 1.734 1 98.56 47 PHE B N 1
ATOM 4385 C CA . PHE B 1 47 ? 18.625 -29.094 1.859 1 98.56 47 PHE B CA 1
ATOM 4386 C C . PHE B 1 47 ? 17.953 -30.266 2.568 1 98.56 47 PHE B C 1
ATOM 4388 O O . PHE B 1 47 ? 18.312 -31.422 2.346 1 98.56 47 PHE B O 1
ATOM 4395 N N . SER B 1 48 ? 17.031 -29.922 3.455 1 98.62 48 SER B N 1
ATOM 4396 C CA . SER B 1 48 ? 16.125 -30.922 4.016 1 98.62 48 SER B CA 1
ATOM 4397 C C . SER B 1 48 ? 14.844 -31.031 3.201 1 98.62 48 SER B C 1
ATOM 4399 O O . SER B 1 48 ? 14.148 -30.031 2.994 1 98.62 48 SER B O 1
ATOM 4401 N N . ILE B 1 49 ? 14.461 -32.25 2.723 1 98.5 49 ILE B N 1
ATOM 4402 C CA . ILE B 1 49 ? 13.312 -32.469 1.853 1 98.5 49 ILE B CA 1
ATOM 4403 C C . ILE B 1 49 ? 12.289 -33.344 2.566 1 98.5 49 ILE B C 1
ATOM 4405 O O . ILE B 1 49 ? 12.438 -34.562 2.637 1 98.5 49 ILE B O 1
ATOM 4409 N N . PRO B 1 50 ? 11.195 -32.781 3.006 1 98.38 50 PRO B N 1
ATOM 4410 C CA . PRO B 1 50 ? 10.141 -33.562 3.648 1 98.38 50 PRO B CA 1
ATOM 4411 C C . PRO B 1 50 ? 9.359 -34.406 2.658 1 98.38 50 PRO B C 1
ATOM 4413 O O . PRO B 1 50 ? 9.078 -33.969 1.54 1 98.38 50 PRO B O 1
ATOM 4416 N N . LEU B 1 51 ? 9 -35.625 3.123 1 98.25 51 LEU B N 1
ATOM 4417 C CA . LEU B 1 51 ? 8.234 -36.594 2.324 1 98.25 51 LEU B CA 1
ATOM 4418 C C . LEU B 1 51 ? 6.93 -36.969 3.018 1 98.25 51 LEU B C 1
ATOM 4420 O O . LEU B 1 51 ? 6.855 -36.969 4.25 1 98.25 51 LEU B O 1
ATOM 4424 N N . ILE B 1 52 ? 5.965 -37.25 2.193 1 97.94 52 ILE B N 1
ATOM 4425 C CA . ILE B 1 52 ? 4.699 -37.781 2.674 1 97.94 52 ILE B CA 1
ATOM 4426 C C . ILE B 1 52 ? 4.254 -38.938 1.779 1 97.94 52 ILE B C 1
ATOM 4428 O O . ILE B 1 52 ? 4.438 -38.906 0.561 1 97.94 52 ILE B O 1
ATOM 4432 N N . ARG B 1 53 ? 3.643 -39.969 2.389 1 97.56 53 ARG B N 1
ATOM 4433 C CA . ARG B 1 53 ? 3.197 -41.125 1.607 1 97.56 53 ARG B CA 1
ATOM 4434 C C . ARG B 1 53 ? 1.863 -41.656 2.123 1 97.56 53 ARG B C 1
ATOM 4436 O O . ARG B 1 53 ? 1.651 -41.75 3.334 1 97.56 53 ARG B O 1
ATOM 4443 N N . MET B 1 54 ? 0.979 -41.812 1.225 1 97.19 54 MET B N 1
ATOM 4444 C CA . MET B 1 54 ? -0.246 -42.562 1.449 1 97.19 54 MET B CA 1
ATOM 4445 C C . MET B 1 54 ? -0.126 -43.969 0.866 1 97.19 54 MET B C 1
ATOM 4447 O O . MET B 1 54 ? -0.038 -44.156 -0.353 1 97.19 54 MET B O 1
ATOM 4451 N N . ARG B 1 55 ? -0.181 -44.969 1.686 1 95.38 55 ARG B N 1
ATOM 4452 C CA . ARG B 1 55 ? 0.049 -46.312 1.219 1 95.38 55 ARG B CA 1
ATOM 4453 C C . ARG B 1 55 ? -1.182 -46.875 0.505 1 95.38 55 ARG B C 1
ATOM 4455 O O . ARG B 1 55 ? -2.312 -46.625 0.93 1 95.38 55 ARG B O 1
ATOM 4462 N N . GLY B 1 56 ? -0.926 -47.531 -0.577 1 94.69 56 GLY B N 1
ATOM 4463 C CA . GLY B 1 56 ? -1.965 -48.312 -1.233 1 94.69 56 GLY B CA 1
ATOM 4464 C C . GLY B 1 56 ? -2.18 -49.656 -0.603 1 94.69 56 GLY B C 1
ATOM 4465 O O . GLY B 1 56 ? -1.24 -50.281 -0.081 1 94.69 56 GLY B O 1
ATOM 4466 N N . LYS B 1 57 ? -3.344 -50.219 -0.758 1 91.5 57 LYS B N 1
ATOM 4467 C CA . LYS B 1 57 ? -3.693 -51.5 -0.124 1 91.5 57 LYS B CA 1
ATOM 4468 C C . LYS B 1 57 ? -2.998 -52.656 -0.813 1 91.5 57 LYS B C 1
ATOM 4470 O O . LYS B 1 57 ? -2.619 -53.625 -0.161 1 91.5 57 LYS B O 1
ATOM 4475 N N . ASN B 1 58 ? -2.846 -52.562 -2.041 1 89.62 58 ASN B N 1
ATOM 4476 C CA . ASN B 1 58 ? -2.24 -53.625 -2.824 1 89.62 58 ASN B CA 1
ATOM 4477 C C . ASN B 1 58 ? -0.985 -53.156 -3.551 1 89.62 58 ASN B C 1
ATOM 4479 O O . ASN B 1 58 ? -0.676 -53.625 -4.645 1 89.62 58 ASN B O 1
ATOM 4483 N N . ALA B 1 59 ? -0.279 -52.25 -2.898 1 91.44 59 ALA B N 1
ATOM 4484 C CA . ALA B 1 59 ? 0.77 -51.594 -3.656 1 91.44 59 ALA B CA 1
ATOM 4485 C C . ALA B 1 59 ? 2.148 -52.125 -3.285 1 91.44 59 ALA B C 1
ATOM 4487 O O . ALA B 1 59 ? 2.391 -52.5 -2.131 1 91.44 59 ALA B O 1
ATOM 4488 N N . THR B 1 60 ? 2.965 -52.188 -4.312 1 87.31 60 THR B N 1
ATOM 4489 C CA . THR B 1 60 ? 4.363 -52.531 -4.074 1 87.31 60 THR B CA 1
ATOM 4490 C C . THR B 1 60 ? 5.281 -51.438 -4.605 1 87.31 60 THR B C 1
ATOM 4492 O O . THR B 1 60 ? 6.492 -51.469 -4.363 1 87.31 60 THR B O 1
ATOM 4495 N N . GLN B 1 61 ? 4.738 -50.5 -5.301 1 90.44 61 GLN B N 1
ATOM 4496 C CA . GLN B 1 61 ? 5.531 -49.438 -5.887 1 90.44 61 GLN B CA 1
ATOM 4497 C C . GLN B 1 61 ? 5.008 -48.062 -5.453 1 90.44 61 GLN B C 1
ATOM 4499 O O . GLN B 1 61 ? 3.842 -47.938 -5.074 1 90.44 61 GLN B O 1
ATOM 4504 N N . ASN B 1 62 ? 5.93 -47.156 -5.465 1 94.75 62 ASN B N 1
ATOM 4505 C CA . ASN B 1 62 ? 5.562 -45.75 -5.184 1 94.75 62 ASN B CA 1
ATOM 4506 C C . ASN B 1 62 ? 5.301 -44.969 -6.465 1 94.75 62 ASN B C 1
ATOM 4508 O O . ASN B 1 62 ? 6.016 -45.156 -7.457 1 94.75 62 ASN B O 1
ATOM 4512 N N . LEU B 1 63 ? 4.246 -44.25 -6.5 1 95.38 63 LEU B N 1
ATOM 4513 C CA . LEU B 1 63 ? 4.035 -43.188 -7.496 1 95.38 63 LEU B CA 1
ATOM 4514 C C . LEU B 1 63 ? 4.457 -41.844 -6.953 1 95.38 63 LEU B C 1
ATOM 4516 O O . LEU B 1 63 ? 3.801 -41.281 -6.066 1 95.38 63 LEU B O 1
ATOM 4520 N N . LEU B 1 64 ? 5.547 -41.344 -7.477 1 95.62 64 LEU B N 1
ATOM 4521 C CA . LEU B 1 64 ? 6.051 -40.031 -7.027 1 95.62 64 LEU B CA 1
ATOM 4522 C C . LEU B 1 64 ? 5.266 -38.906 -7.664 1 95.62 64 LEU B C 1
ATOM 4524 O O . LEU B 1 64 ? 5.156 -38.812 -8.891 1 95.62 64 LEU B O 1
ATOM 4528 N N . LEU B 1 65 ? 4.672 -38.062 -6.824 1 95.12 65 LEU B N 1
ATOM 4529 C CA . LEU B 1 65 ? 3.871 -36.938 -7.262 1 95.12 65 LEU B CA 1
ATOM 4530 C C . LEU B 1 65 ? 4.637 -35.625 -7.074 1 95.12 65 LEU B C 1
ATOM 4532 O O . LEU B 1 65 ? 5.02 -35.281 -5.957 1 95.12 65 LEU B O 1
ATOM 4536 N N . ASN B 1 66 ? 4.902 -34.969 -8.141 1 92.69 66 ASN B N 1
ATOM 4537 C CA . ASN B 1 66 ? 5.43 -33.625 -8.102 1 92.69 66 ASN B CA 1
ATOM 4538 C C . ASN B 1 66 ? 4.309 -32.594 -8.172 1 92.69 66 ASN B C 1
ATOM 4540 O O . ASN B 1 66 ? 3.609 -32.5 -9.18 1 92.69 66 ASN B O 1
ATOM 4544 N N . PRO B 1 67 ? 4.051 -31.906 -7.094 1 85.5 67 PRO B N 1
ATOM 4545 C CA . PRO B 1 67 ? 2.902 -31.016 -7.035 1 85.5 67 PRO B CA 1
ATOM 4546 C C . PRO B 1 67 ? 2.965 -29.906 -8.086 1 85.5 67 PRO B C 1
ATOM 4548 O O . PRO B 1 67 ? 1.927 -29.375 -8.492 1 85.5 67 PRO B O 1
ATOM 4551 N N . GLY B 1 68 ? 4.199 -29.562 -8.438 1 82.69 68 GLY B N 1
ATOM 4552 C CA . GLY B 1 68 ? 4.355 -28.531 -9.445 1 82.69 68 GLY B CA 1
ATOM 4553 C C . GLY B 1 68 ? 4.195 -27.125 -8.883 1 82.69 68 GLY B C 1
ATOM 4554 O O . GLY B 1 68 ? 4.527 -26.875 -7.723 1 82.69 68 GLY B O 1
ATOM 4555 N N . GLY B 1 69 ? 3.812 -26.266 -9.68 1 73.88 69 GLY B N 1
ATOM 4556 C CA . GLY B 1 69 ? 3.734 -24.828 -9.414 1 73.88 69 GLY B CA 1
ATOM 4557 C C . GLY B 1 69 ? 4.383 -23.984 -10.492 1 73.88 69 GLY B C 1
ATOM 4558 O O . GLY B 1 69 ? 3.691 -23.453 -11.359 1 73.88 69 GLY B O 1
ATOM 4559 N N . PRO B 1 70 ? 5.988 -23.969 -10.344 1 80 70 PRO B N 1
ATOM 4560 C CA . PRO B 1 70 ? 6.715 -24.359 -9.133 1 80 70 PRO B CA 1
ATOM 4561 C C . PRO B 1 70 ? 6.195 -23.656 -7.887 1 80 70 PRO B C 1
ATOM 4563 O O . PRO B 1 70 ? 5.473 -22.656 -7.992 1 80 70 PRO B O 1
ATOM 4566 N N . GLY B 1 71 ? 6.406 -24.281 -6.699 1 84.56 71 GLY B N 1
ATOM 4567 C CA . GLY B 1 71 ? 6.09 -23.688 -5.414 1 84.56 71 GLY B CA 1
ATOM 4568 C C . GLY B 1 71 ? 5.059 -24.469 -4.625 1 84.56 71 GLY B C 1
ATOM 4569 O O . GLY B 1 71 ? 4.828 -24.188 -3.447 1 84.56 71 GLY B O 1
ATOM 4570 N N . GLY B 1 72 ? 4.551 -25.438 -5.301 1 89.94 72 GLY B N 1
ATOM 4571 C CA . GLY B 1 72 ? 3.562 -26.266 -4.617 1 89.94 72 GLY B CA 1
ATOM 4572 C C . GLY B 1 72 ? 4.172 -27.203 -3.598 1 89.94 72 GLY B C 1
ATOM 4573 O O . GLY B 1 72 ? 5.246 -27.766 -3.826 1 89.94 72 GLY B O 1
ATOM 4574 N N . SER B 1 73 ? 3.43 -27.375 -2.58 1 93.38 73 SER B N 1
ATOM 4575 C CA . SER B 1 73 ? 3.822 -28.312 -1.527 1 93.38 73 SER B CA 1
ATOM 4576 C C . SER B 1 73 ? 3.264 -29.703 -1.783 1 93.38 73 SER B C 1
ATOM 4578 O O . SER B 1 73 ? 2.053 -29.875 -1.938 1 93.38 73 SER B O 1
ATOM 4580 N N . GLY B 1 74 ? 4.168 -30.672 -1.782 1 94.81 74 GLY B N 1
ATOM 4581 C CA . GLY B 1 74 ? 3.711 -32.031 -1.909 1 94.81 74 GLY B CA 1
ATOM 4582 C C . GLY B 1 74 ? 2.996 -32.562 -0.672 1 94.81 74 GLY B C 1
ATOM 4583 O O . GLY B 1 74 ? 2.043 -33.344 -0.773 1 94.81 74 GLY B O 1
ATOM 4584 N N . THR B 1 75 ? 3.436 -32.094 0.467 1 94.81 75 THR B N 1
ATOM 4585 C CA . THR B 1 75 ? 2.793 -32.469 1.722 1 94.81 75 THR B CA 1
ATOM 4586 C C . THR B 1 75 ? 1.356 -31.953 1.77 1 94.81 75 THR B C 1
ATOM 4588 O O . THR B 1 75 ? 0.43 -32.719 2.057 1 94.81 75 THR B O 1
ATOM 4591 N N . GLU B 1 76 ? 1.231 -30.75 1.439 1 92.06 76 GLU B N 1
ATOM 4592 C CA . GLU B 1 76 ? -0.113 -30.172 1.409 1 92.06 76 GLU B CA 1
ATOM 4593 C C . GLU B 1 76 ? -0.974 -30.844 0.346 1 92.06 76 GLU B C 1
ATOM 4595 O O . GLU B 1 76 ? -2.164 -31.094 0.562 1 92.06 76 GLU B O 1
ATOM 4600 N N . PHE B 1 77 ? -0.343 -31.109 -0.741 1 92.56 77 PHE B N 1
ATOM 4601 C CA . PHE B 1 77 ? -1.022 -31.734 -1.869 1 92.56 77 PHE B CA 1
ATOM 4602 C C . PHE B 1 77 ? -1.651 -33.062 -1.457 1 92.56 77 PHE B C 1
ATOM 4604 O O . PHE B 1 77 ? -2.834 -33.281 -1.71 1 92.56 77 PHE B O 1
ATOM 4611 N N . VAL B 1 78 ? -0.952 -33.875 -0.782 1 95 78 VAL B N 1
ATOM 4612 C CA . VAL B 1 78 ? -1.436 -35.188 -0.377 1 95 78 VAL B CA 1
ATOM 4613 C C . VAL B 1 78 ? -2.486 -35.062 0.72 1 95 78 VAL B C 1
ATOM 4615 O O . VAL B 1 78 ? -3.506 -35.75 0.711 1 95 78 VAL B O 1
ATOM 4618 N N . PHE B 1 79 ? -2.285 -34.156 1.62 1 92.94 79 PHE B N 1
ATOM 4619 C CA . PHE B 1 79 ? -3.264 -33.969 2.68 1 92.94 79 PHE B CA 1
ATOM 4620 C C . PHE B 1 79 ? -4.598 -33.5 2.104 1 92.94 79 PHE B C 1
ATOM 4622 O O . PHE B 1 79 ? -5.66 -33.875 2.592 1 92.94 79 PHE B O 1
ATOM 4629 N N . ARG B 1 80 ? -4.52 -32.719 1.066 1 90.62 80 ARG B N 1
ATOM 4630 C CA . ARG B 1 80 ? -5.738 -32.125 0.536 1 90.62 80 ARG B CA 1
ATOM 4631 C C . ARG B 1 80 ? -6.402 -33.031 -0.486 1 90.62 80 ARG B C 1
ATOM 4633 O O . ARG B 1 80 ? -7.629 -33.094 -0.579 1 90.62 80 ARG B O 1
ATOM 4640 N N . ARG B 1 81 ? -5.543 -33.812 -1.266 1 92.31 81 ARG B N 1
ATOM 4641 C CA . ARG B 1 81 ? -6.125 -34.438 -2.445 1 92.31 81 ARG B CA 1
ATOM 4642 C C . ARG B 1 81 ? -5.727 -35.906 -2.535 1 92.31 81 ARG B C 1
ATOM 4644 O O . ARG B 1 81 ? -6.059 -36.562 -3.51 1 92.31 81 ARG B O 1
ATOM 4651 N N . GLY B 1 82 ? -5.105 -36.375 -1.571 1 93.5 82 GLY B N 1
ATOM 4652 C CA . GLY B 1 82 ? -4.625 -37.75 -1.583 1 93.5 82 GLY B CA 1
ATOM 4653 C C . GLY B 1 82 ? -5.73 -38.781 -1.792 1 93.5 82 GLY B C 1
ATOM 4654 O O . GLY B 1 82 ? -5.562 -39.75 -2.541 1 93.5 82 GLY B O 1
ATOM 4655 N N . LYS B 1 83 ? -6.855 -38.562 -1.188 1 93.38 83 LYS B N 1
ATOM 4656 C CA . LYS B 1 83 ? -7.965 -39.5 -1.303 1 93.38 83 LYS B CA 1
ATOM 4657 C C . LYS B 1 83 ? -8.469 -39.594 -2.74 1 93.38 83 LYS B C 1
ATOM 4659 O O . LYS B 1 83 ? -8.664 -40.688 -3.273 1 93.38 83 LYS B O 1
ATOM 4664 N N . GLN B 1 84 ? -8.695 -38.469 -3.33 1 93.94 84 GLN B N 1
ATOM 4665 C CA . GLN B 1 84 ? -9.203 -38.406 -4.695 1 93.94 84 GLN B CA 1
ATOM 4666 C C . GLN B 1 84 ? -8.211 -39.031 -5.676 1 93.94 84 GLN B C 1
ATOM 4668 O O . GLN B 1 84 ? -8.602 -39.781 -6.578 1 93.94 84 GLN B O 1
ATOM 4673 N N . LEU B 1 85 ? -6.938 -38.75 -5.453 1 94.81 85 LEU B N 1
ATOM 4674 C CA . LEU B 1 85 ? -5.91 -39.312 -6.324 1 94.81 85 LEU B CA 1
ATOM 4675 C C . LEU B 1 85 ? -5.855 -40.844 -6.195 1 94.81 85 LEU B C 1
ATOM 4677 O O . LEU B 1 85 ? -5.707 -41.531 -7.191 1 94.81 85 LEU B O 1
ATOM 4681 N N . ALA B 1 86 ? -5.957 -41.281 -5 1 94.69 86 ALA B N 1
ATOM 4682 C CA . ALA B 1 86 ? -5.941 -42.719 -4.77 1 94.69 86 ALA B CA 1
ATOM 4683 C C . ALA B 1 86 ? -7.117 -43.406 -5.465 1 94.69 86 ALA B C 1
ATOM 4685 O O . ALA B 1 86 ? -6.98 -44.5 -5.992 1 94.69 86 ALA B O 1
ATOM 4686 N N . GLU B 1 87 ? -8.227 -42.719 -5.418 1 94.06 87 GLU B N 1
ATOM 4687 C CA . GLU B 1 87 ? -9.414 -43.281 -6.07 1 94.06 87 GLU B CA 1
ATOM 4688 C C . GLU B 1 87 ? -9.242 -43.312 -7.586 1 94.06 87 GLU B C 1
ATOM 4690 O O . GLU B 1 87 ? -9.695 -44.25 -8.242 1 94.06 87 GLU B O 1
ATOM 4695 N N . ILE B 1 88 ? -8.641 -42.375 -8.164 1 95.69 88 ILE B N 1
ATOM 4696 C CA . ILE B 1 88 ? -8.477 -42.25 -9.609 1 95.69 88 ILE B CA 1
ATOM 4697 C C . ILE B 1 88 ? -7.395 -43.219 -10.086 1 95.69 88 ILE B C 1
ATOM 4699 O O . ILE B 1 88 ? -7.59 -43.969 -11.062 1 95.69 88 ILE B O 1
ATOM 4703 N N . VAL B 1 89 ? -6.285 -43.25 -9.352 1 95.31 89 VAL B N 1
ATOM 4704 C CA . VAL B 1 89 ? -5.125 -44.062 -9.75 1 95.31 89 VAL B CA 1
ATOM 4705 C C . VAL B 1 89 ? -5.355 -45.531 -9.398 1 95.31 89 VAL B C 1
ATOM 4707 O O . VAL B 1 89 ? -4.91 -46.406 -10.125 1 95.31 89 VAL B O 1
ATOM 4710 N N . GLY B 1 90 ? -6.02 -45.75 -8.289 1 94.31 90 GLY B N 1
ATOM 4711 C CA . GLY B 1 90 ? -6.219 -47.125 -7.797 1 94.31 90 GLY B CA 1
ATOM 4712 C C . GLY B 1 90 ? -5.297 -47.469 -6.645 1 94.31 90 GLY B C 1
ATOM 4713 O O . GLY B 1 90 ? -4.426 -46.688 -6.273 1 94.31 90 GLY B O 1
ATOM 4714 N N . GLU B 1 91 ? -5.406 -48.688 -6.137 1 95.06 91 GLU B N 1
ATOM 4715 C CA . GLU B 1 91 ? -4.75 -49.094 -4.906 1 95.06 91 GLU B CA 1
ATOM 4716 C C . GLU B 1 91 ? -3.453 -49.844 -5.207 1 95.06 91 GLU B C 1
ATOM 4718 O O . GLU B 1 91 ? -2.842 -50.438 -4.309 1 95.06 91 GLU B O 1
ATOM 4723 N N . GLY B 1 92 ? -3.041 -49.75 -6.418 1 95.25 92 GLY B N 1
ATOM 4724 C CA . GLY B 1 92 ? -1.852 -50.5 -6.82 1 95.25 92 GLY B CA 1
ATOM 4725 C C . GLY B 1 92 ? -0.57 -49.688 -6.637 1 95.25 92 GLY B C 1
ATOM 4726 O O . GLY B 1 92 ? 0.522 -50.219 -6.895 1 95.25 92 GLY B O 1
ATOM 4727 N N . PHE B 1 93 ? -0.646 -48.469 -6.137 1 95.88 93 PHE B N 1
ATOM 4728 C CA . PHE B 1 93 ? 0.512 -47.625 -5.898 1 95.88 93 PHE B CA 1
ATOM 4729 C C . PHE B 1 93 ? 0.423 -46.969 -4.527 1 95.88 93 PHE B C 1
ATOM 4731 O O . PHE B 1 93 ? -0.669 -46.625 -4.062 1 95.88 93 PHE B O 1
ATOM 4738 N N . HIS B 1 94 ? 1.605 -46.812 -3.861 1 96.19 94 HIS B N 1
ATOM 4739 C CA . HIS B 1 94 ? 1.71 -45.812 -2.816 1 96.19 94 HIS B CA 1
ATOM 4740 C C . HIS B 1 94 ? 1.828 -44.406 -3.41 1 96.19 94 HIS B C 1
ATOM 4742 O O . HIS B 1 94 ? 2.574 -44.188 -4.371 1 96.19 94 HIS B O 1
ATOM 4748 N N . LEU B 1 95 ? 1.048 -43.5 -2.918 1 96.94 95 LEU B N 1
ATOM 4749 C CA . LEU B 1 95 ? 1.215 -42.125 -3.34 1 96.94 95 LEU B CA 1
ATOM 4750 C C . LEU B 1 95 ? 2.283 -41.438 -2.504 1 96.94 95 LEU B C 1
ATOM 4752 O O . LEU B 1 95 ? 2.109 -41.25 -1.296 1 96.94 95 LEU B O 1
ATOM 4756 N N . LEU B 1 96 ? 3.357 -41.125 -3.158 1 97.25 96 LEU B N 1
ATOM 4757 C CA . LEU B 1 96 ? 4.504 -40.5 -2.516 1 97.25 96 LEU B CA 1
ATOM 4758 C C . LEU B 1 96 ? 4.723 -39.094 -3.061 1 97.25 96 LEU B C 1
ATOM 4760 O O . LEU B 1 96 ? 4.77 -38.875 -4.277 1 97.25 96 LEU B O 1
ATOM 4764 N N . SER B 1 97 ? 4.754 -38.094 -2.166 1 97.38 97 SER B N 1
ATOM 4765 C CA . SER B 1 97 ? 5.055 -36.75 -2.574 1 97.38 97 SER B CA 1
ATOM 4766 C C . SER B 1 97 ? 6.082 -36.094 -1.647 1 97.38 97 SER B C 1
ATOM 4768 O O . SER B 1 97 ? 6.617 -36.75 -0.754 1 97.38 97 SER B O 1
ATOM 4770 N N . PHE B 1 98 ? 6.457 -34.844 -1.955 1 97.31 98 PHE B N 1
ATOM 4771 C CA . PHE B 1 98 ? 7.527 -34.188 -1.228 1 97.31 98 PHE B CA 1
ATOM 4772 C C . PHE B 1 98 ? 7.402 -32.656 -1.36 1 97.31 98 PHE B C 1
ATOM 4774 O O . PHE B 1 98 ? 6.703 -32.188 -2.248 1 97.31 98 PHE B O 1
ATOM 4781 N N . ASP B 1 99 ? 7.977 -32 -0.407 1 97 99 ASP B N 1
ATOM 4782 C CA . ASP B 1 99 ? 8.172 -30.562 -0.556 1 97 99 ASP B CA 1
ATOM 4783 C C . ASP B 1 99 ? 9.484 -30.266 -1.274 1 97 99 ASP B C 1
ATOM 4785 O O . ASP B 1 99 ? 10.562 -30.438 -0.708 1 97 99 ASP B O 1
ATOM 4789 N N . PRO B 1 100 ? 9.391 -29.766 -2.439 1 96.81 100 PRO B N 1
ATOM 4790 C CA . PRO B 1 100 ? 10.633 -29.469 -3.156 1 96.81 100 PRO B CA 1
ATOM 4791 C C . PRO B 1 100 ? 11.547 -28.516 -2.385 1 96.81 100 PRO B C 1
ATOM 4793 O O . PRO B 1 100 ? 11.086 -27.812 -1.484 1 96.81 100 PRO B O 1
ATOM 4796 N N . ARG B 1 101 ? 12.812 -28.609 -2.732 1 97.56 101 ARG B N 1
ATOM 4797 C CA . ARG B 1 101 ? 13.773 -27.734 -2.078 1 97.56 101 ARG B CA 1
ATOM 4798 C C . ARG B 1 101 ? 13.305 -26.281 -2.117 1 97.56 101 ARG B C 1
ATOM 4800 O O . ARG B 1 101 ? 12.891 -25.781 -3.168 1 97.56 101 ARG B O 1
ATOM 4807 N N . GLY B 1 102 ? 13.32 -25.625 -0.939 1 96.5 102 GLY B N 1
ATOM 4808 C CA . GLY B 1 102 ? 12.953 -24.219 -0.812 1 96.5 102 GLY B CA 1
ATOM 4809 C C . GLY B 1 102 ? 11.461 -24.016 -0.654 1 96.5 102 GLY B C 1
ATOM 4810 O O . GLY B 1 102 ? 11 -22.875 -0.523 1 96.5 102 GLY B O 1
ATOM 4811 N N . ILE B 1 103 ? 10.664 -25.047 -0.6 1 95.31 103 ILE B N 1
ATOM 4812 C CA . ILE B 1 103 ? 9.219 -24.875 -0.618 1 95.31 103 ILE B CA 1
ATOM 4813 C C . ILE B 1 103 ? 8.617 -25.484 0.652 1 95.31 103 ILE B C 1
ATOM 4815 O O . ILE B 1 103 ? 8.969 -26.594 1.051 1 95.31 103 ILE B O 1
ATOM 4819 N N . ASN B 1 104 ? 7.727 -24.656 1.247 1 93.75 104 ASN B N 1
ATOM 4820 C CA . ASN B 1 104 ? 6.938 -25.062 2.402 1 93.75 104 ASN B CA 1
ATOM 4821 C C . ASN B 1 104 ? 7.824 -25.578 3.535 1 93.75 104 ASN B C 1
ATOM 4823 O O . ASN B 1 104 ? 8.664 -24.828 4.055 1 93.75 104 ASN B O 1
ATOM 4827 N N . ALA B 1 105 ? 7.879 -26.953 3.836 1 95.88 105 ALA B N 1
ATOM 4828 C CA . ALA B 1 105 ? 8.578 -27.453 5.016 1 95.88 105 ALA B CA 1
ATOM 4829 C C . ALA B 1 105 ? 10.031 -27.781 4.695 1 95.88 105 ALA B C 1
ATOM 4831 O O . ALA B 1 105 ? 10.82 -28.078 5.598 1 95.88 105 ALA B O 1
ATOM 4832 N N . SER B 1 106 ? 10.391 -27.641 3.467 1 97.12 106 SER B N 1
ATOM 4833 C CA . SER B 1 106 ? 11.797 -27.797 3.119 1 97.12 106 SER B CA 1
ATOM 4834 C C . SER B 1 106 ? 12.648 -26.703 3.746 1 97.12 106 SER B C 1
ATOM 4836 O O . SER B 1 106 ? 12.156 -25.609 4.027 1 97.12 106 SER B O 1
ATOM 4838 N N . ARG B 1 107 ? 13.945 -27.094 4.012 1 97.5 107 ARG B N 1
ATOM 4839 C CA . ARG B 1 107 ? 14.875 -26.141 4.594 1 97.5 107 ARG B CA 1
ATOM 4840 C C . ARG B 1 107 ? 16.234 -26.203 3.895 1 97.5 107 ARG B C 1
ATOM 4842 O O . ARG B 1 107 ? 16.75 -27.281 3.621 1 97.5 107 ARG B O 1
ATOM 4849 N N . PRO B 1 108 ? 16.766 -25.031 3.713 1 97.06 108 PRO B N 1
ATOM 4850 C CA . PRO B 1 108 ? 16.172 -23.719 3.977 1 97.06 108 PRO B CA 1
ATOM 4851 C C . PRO B 1 108 ? 14.977 -23.406 3.084 1 97.06 108 PRO B C 1
ATOM 4853 O O . PRO B 1 108 ? 14.875 -23.938 1.974 1 97.06 108 PRO B O 1
ATOM 4856 N N . LEU B 1 109 ? 14.07 -22.594 3.613 1 96.56 109 LEU B N 1
ATOM 4857 C CA . LEU B 1 109 ? 12.938 -22.078 2.85 1 96.56 109 LEU B CA 1
ATOM 4858 C C . LEU B 1 109 ? 13.383 -20.938 1.928 1 96.56 109 LEU B C 1
ATOM 4860 O O . LEU B 1 109 ? 14.164 -20.078 2.328 1 96.56 109 LEU B O 1
ATOM 4864 N N . ALA B 1 110 ? 12.914 -21.016 0.713 1 96.69 110 ALA B N 1
ATOM 4865 C CA . ALA B 1 110 ? 13.195 -19.922 -0.208 1 96.69 110 ALA B CA 1
ATOM 4866 C C . ALA B 1 110 ? 12.516 -18.625 0.25 1 96.69 110 ALA B C 1
ATOM 4868 O O . ALA B 1 110 ? 11.281 -18.547 0.284 1 96.69 110 ALA B O 1
ATOM 4869 N N . GLU B 1 111 ? 13.336 -17.641 0.546 1 95.44 111 GLU B N 1
ATOM 4870 C CA . GLU B 1 111 ? 12.789 -16.391 1.053 1 95.44 111 GLU B CA 1
ATOM 4871 C C . GLU B 1 111 ? 13.609 -15.195 0.56 1 95.44 111 GLU B C 1
ATOM 4873 O O . GLU B 1 111 ? 14.836 -15.281 0.448 1 95.44 111 GLU B O 1
ATOM 4878 N N . CYS B 1 112 ? 12.898 -14.125 0.286 1 95.75 112 CYS B N 1
ATOM 4879 C CA . CYS B 1 112 ? 13.555 -12.859 0.011 1 95.75 112 CYS B CA 1
ATOM 4880 C C . CYS B 1 112 ? 13.414 -11.898 1.188 1 95.75 112 CYS B C 1
ATOM 4882 O O . CYS B 1 112 ? 14.133 -10.906 1.281 1 95.75 112 CYS B O 1
ATOM 4884 N N . PHE B 1 113 ? 12.469 -12.219 2.021 1 93.5 113 PHE B N 1
ATOM 4885 C CA . PHE B 1 113 ? 12.094 -11.375 3.154 1 93.5 113 PHE B CA 1
ATOM 4886 C C . PHE B 1 113 ? 12.281 -12.133 4.469 1 93.5 113 PHE B C 1
ATOM 4888 O O . PHE B 1 113 ? 11.445 -12.961 4.836 1 93.5 113 PHE B O 1
ATOM 4895 N N . PRO B 1 114 ? 13.227 -11.805 5.227 1 92.5 114 PRO B N 1
ATOM 4896 C CA . PRO B 1 114 ? 13.492 -12.602 6.426 1 92.5 114 PRO B CA 1
ATOM 4897 C C . PRO B 1 114 ? 12.469 -12.367 7.531 1 92.5 114 PRO B C 1
ATOM 4899 O O . PRO B 1 114 ? 12.391 -13.148 8.484 1 92.5 114 PRO B O 1
ATOM 4902 N N . THR B 1 115 ? 11.719 -11.25 7.445 1 92.69 115 THR B N 1
ATOM 4903 C CA . THR B 1 115 ? 10.688 -10.969 8.445 1 92.69 115 THR B CA 1
ATOM 4904 C C . THR B 1 115 ? 9.375 -10.586 7.773 1 92.69 115 THR B C 1
ATOM 4906 O O . THR B 1 115 ? 9.344 -10.258 6.586 1 92.69 115 THR B O 1
ATOM 4909 N N . ARG B 1 116 ? 8.359 -10.695 8.57 1 87.62 116 ARG B N 1
ATOM 4910 C CA . ARG B 1 116 ? 7.059 -10.25 8.078 1 87.62 116 ARG B CA 1
ATOM 4911 C C . ARG B 1 116 ? 7.082 -8.766 7.746 1 87.62 116 ARG B C 1
ATOM 4913 O O . ARG B 1 116 ? 6.453 -8.328 6.781 1 87.62 116 ARG B O 1
ATOM 4920 N N . GLU B 1 117 ? 7.812 -8.023 8.508 1 89.69 117 GLU B N 1
ATOM 4921 C CA . GLU B 1 117 ? 7.926 -6.582 8.297 1 89.69 117 GLU B CA 1
ATOM 4922 C C . GLU B 1 117 ? 8.641 -6.27 6.984 1 89.69 117 GLU B C 1
ATOM 4924 O O . GLU B 1 117 ? 8.242 -5.359 6.254 1 89.69 117 GLU B O 1
ATOM 4929 N N . SER B 1 118 ? 9.609 -7.039 6.738 1 90.94 118 SER B N 1
ATOM 4930 C CA . SER B 1 118 ? 10.336 -6.789 5.5 1 90.94 118 SER B CA 1
ATOM 4931 C C . SER B 1 118 ? 9.5 -7.156 4.281 1 90.94 118 SER B C 1
ATOM 4933 O O . SER B 1 118 ? 9.648 -6.562 3.213 1 90.94 118 SER B O 1
ATOM 4935 N N . ARG B 1 119 ? 8.625 -8.094 4.473 1 88.44 119 ARG B N 1
ATOM 4936 C CA . ARG B 1 119 ? 7.734 -8.461 3.375 1 88.44 119 ARG B CA 1
ATOM 4937 C C . ARG B 1 119 ? 6.793 -7.316 3.027 1 88.44 119 ARG B C 1
ATOM 4939 O O . ARG B 1 119 ? 6.418 -7.141 1.866 1 88.44 119 ARG B O 1
ATOM 4946 N N . ARG B 1 120 ? 6.527 -6.523 3.967 1 85.38 120 ARG B N 1
ATOM 4947 C CA . ARG B 1 120 ? 5.57 -5.438 3.781 1 85.38 120 ARG B CA 1
ATOM 4948 C C . ARG B 1 120 ? 6.219 -4.25 3.078 1 85.38 120 ARG B C 1
ATOM 4950 O O . ARG B 1 120 ? 5.527 -3.334 2.629 1 85.38 120 ARG B O 1
ATOM 4957 N N . LEU B 1 121 ? 7.504 -4.277 2.906 1 85.31 121 LEU B N 1
ATOM 4958 C CA . LEU B 1 121 ? 8.211 -3.172 2.262 1 85.31 121 LEU B CA 1
ATOM 4959 C C . LEU B 1 121 ? 7.77 -3.021 0.81 1 85.31 121 LEU B C 1
ATOM 4961 O O . LEU B 1 121 ? 7.832 -1.923 0.25 1 85.31 121 LEU B O 1
ATOM 4965 N N . THR B 1 122 ? 7.297 -4.07 0.263 1 82.25 122 THR B N 1
ATOM 4966 C CA . THR B 1 122 ? 6.93 -4.031 -1.148 1 82.25 122 THR B CA 1
ATOM 4967 C C . THR B 1 122 ? 5.43 -3.811 -1.313 1 82.25 122 THR B C 1
ATOM 4969 O O . THR B 1 122 ? 4.93 -3.729 -2.438 1 82.25 122 THR B O 1
ATOM 4972 N N . ASP B 1 123 ? 4.816 -3.66 -0.128 1 80.12 123 ASP B N 1
ATOM 4973 C CA . ASP B 1 123 ? 3.375 -3.43 -0.192 1 80.12 123 ASP B CA 1
ATOM 4974 C C . ASP B 1 123 ? 3.059 -2.148 -0.959 1 80.12 123 ASP B C 1
ATOM 4976 O O . ASP B 1 123 ? 3.742 -1.136 -0.797 1 80.12 123 ASP B O 1
ATOM 4980 N N . GLY B 1 124 ? 2.201 -2.252 -1.881 1 81.38 124 GLY B N 1
ATOM 4981 C CA . GLY B 1 124 ? 1.746 -1.065 -2.588 1 81.38 124 GLY B CA 1
ATOM 4982 C C . GLY B 1 124 ? 2.461 -0.846 -3.906 1 81.38 124 GLY B C 1
ATOM 4983 O O . GLY B 1 124 ? 2.107 0.059 -4.668 1 81.38 124 GLY B O 1
ATOM 4984 N N . THR B 1 125 ? 3.525 -1.625 -4.145 1 89.31 125 THR B N 1
ATOM 4985 C CA . THR B 1 125 ? 4.191 -1.524 -5.438 1 89.31 125 THR B CA 1
ATOM 4986 C C . THR B 1 125 ? 3.23 -1.882 -6.566 1 89.31 125 THR B C 1
ATOM 4988 O O . THR B 1 125 ? 2.531 -2.895 -6.5 1 89.31 125 THR B O 1
ATOM 4991 N N . ARG B 1 126 ? 3.203 -1.069 -7.566 1 91.75 126 ARG B N 1
ATOM 4992 C CA . ARG B 1 126 ? 2.301 -1.304 -8.688 1 91.75 126 ARG B CA 1
ATOM 4993 C C . ARG B 1 126 ? 3.078 -1.693 -9.945 1 91.75 126 ARG B C 1
ATOM 4995 O O . ARG B 1 126 ? 4.113 -1.099 -10.25 1 91.75 126 ARG B O 1
ATOM 5002 N N . THR B 1 127 ? 2.572 -2.693 -10.602 1 94 127 THR B N 1
ATOM 5003 C CA . THR B 1 127 ? 3.242 -3.189 -11.805 1 94 127 THR B CA 1
ATOM 5004 C C . THR B 1 127 ? 2.227 -3.508 -12.898 1 94 127 THR B C 1
ATOM 5006 O O . THR B 1 127 ? 2.592 -4.008 -13.961 1 94 127 THR B O 1
ATOM 5009 N N . SER B 1 128 ? 0.986 -3.225 -12.703 1 93 128 SER B N 1
ATOM 5010 C CA . SER B 1 128 ? -0.058 -3.721 -13.594 1 93 128 SER B CA 1
ATOM 5011 C C . SER B 1 128 ? -0.163 -2.869 -14.852 1 93 128 SER B C 1
ATOM 5013 O O . SER B 1 128 ? -0.502 -3.373 -15.922 1 93 128 SER B O 1
ATOM 5015 N N . GLU B 1 129 ? -0.012 -1.542 -14.727 1 96 129 GLU B N 1
ATOM 5016 C CA . GLU B 1 129 ? 0.08 -0.693 -15.906 1 96 129 GLU B CA 1
ATOM 5017 C C . GLU B 1 129 ? 1.493 -0.703 -16.484 1 96 129 GLU B C 1
ATOM 5019 O O . GLU B 1 129 ? 2.332 0.115 -16.094 1 96 129 GLU B O 1
ATOM 5024 N N . VAL B 1 130 ? 1.697 -1.47 -17.469 1 97.75 130 VAL B N 1
ATOM 5025 C CA . VAL B 1 130 ? 3.02 -1.864 -17.953 1 97.75 130 VAL B CA 1
ATOM 5026 C C . VAL B 1 130 ? 3.863 -0.622 -18.219 1 97.75 130 VAL B C 1
ATOM 5028 O O . VAL B 1 130 ? 5.023 -0.551 -17.812 1 97.75 130 VAL B O 1
ATOM 5031 N N . GLU B 1 131 ? 3.271 0.385 -18.891 1 97.44 131 GLU B N 1
ATOM 5032 C CA . GLU B 1 131 ? 4.035 1.577 -19.25 1 97.44 131 GLU B CA 1
ATOM 5033 C C . GLU B 1 131 ? 4.156 2.527 -18.062 1 97.44 131 GLU B C 1
ATOM 5035 O O . GLU B 1 131 ? 5.262 2.928 -17.688 1 97.44 131 GLU B O 1
ATOM 5040 N N . HIS B 1 132 ? 3.109 2.838 -17.406 1 96.62 132 HIS B N 1
ATOM 5041 C CA . HIS B 1 132 ? 3.09 3.83 -16.328 1 96.62 132 HIS B CA 1
ATOM 5042 C C . HIS B 1 132 ? 3.883 3.35 -15.125 1 96.62 132 HIS B C 1
ATOM 5044 O O . HIS B 1 132 ? 4.562 4.141 -14.469 1 96.62 132 HIS B O 1
ATOM 5050 N N . ASP B 1 133 ? 3.779 2.029 -14.82 1 97.12 133 ASP B N 1
ATOM 5051 C CA . ASP B 1 133 ? 4.383 1.493 -13.609 1 97.12 133 ASP B CA 1
ATOM 5052 C C . ASP B 1 133 ? 5.824 1.062 -13.852 1 97.12 133 ASP B C 1
ATOM 5054 O O . ASP B 1 133 ? 6.504 0.592 -12.938 1 97.12 133 ASP B O 1
ATOM 5058 N N . SER B 1 134 ? 6.328 1.223 -15.086 1 98.12 134 SER B N 1
ATOM 5059 C CA . SER B 1 134 ? 7.625 0.662 -15.453 1 98.12 134 SER B CA 1
ATOM 5060 C C . SER B 1 134 ? 8.734 1.204 -14.562 1 98.12 134 SER B C 1
ATOM 5062 O O . SER B 1 134 ? 9.641 0.465 -14.172 1 98.12 134 SER B O 1
ATOM 5064 N N . ALA B 1 135 ? 8.703 2.469 -14.203 1 98 135 ALA B N 1
ATOM 5065 C CA . ALA B 1 135 ? 9.766 3.072 -13.398 1 98 135 ALA B CA 1
ATOM 5066 C C . ALA B 1 135 ? 9.797 2.471 -12 1 98 135 ALA B C 1
ATOM 5068 O O . ALA B 1 135 ? 10.867 2.152 -11.477 1 98 135 ALA B O 1
ATOM 5069 N N . GLU B 1 136 ? 8.648 2.398 -11.422 1 96.75 136 GLU B N 1
ATOM 5070 C CA . GLU B 1 136 ? 8.539 1.801 -10.094 1 96.75 136 GLU B CA 1
ATOM 5071 C C . GLU B 1 136 ? 8.906 0.32 -10.125 1 96.75 136 GLU B C 1
ATOM 5073 O O . GLU B 1 136 ? 9.617 -0.165 -9.234 1 96.75 136 GLU B O 1
ATOM 5078 N N . ALA B 1 137 ? 8.398 -0.411 -11.094 1 97.38 137 ALA B N 1
ATOM 5079 C CA . ALA B 1 137 ? 8.703 -1.833 -11.234 1 97.38 137 ALA B CA 1
ATOM 5080 C C . ALA B 1 137 ? 10.203 -2.066 -11.352 1 97.38 137 ALA B C 1
ATOM 5082 O O . ALA B 1 137 ? 10.758 -2.945 -10.688 1 97.38 137 ALA B O 1
ATOM 5083 N N . TYR B 1 138 ? 10.859 -1.283 -12.172 1 98 138 TYR B N 1
ATOM 5084 C CA . TYR B 1 138 ? 12.297 -1.391 -12.375 1 98 138 TYR B CA 1
ATOM 5085 C C . TYR B 1 138 ? 13.055 -1.141 -11.078 1 98 138 TYR B C 1
ATOM 5087 O O . TYR B 1 138 ? 13.883 -1.956 -10.664 1 98 138 TYR B O 1
ATOM 5095 N N . ALA B 1 139 ? 12.727 -0.066 -10.398 1 97.81 139 ALA B N 1
ATOM 5096 C CA . ALA B 1 139 ? 13.445 0.31 -9.18 1 97.81 139 ALA B CA 1
ATOM 5097 C C . ALA B 1 139 ? 13.266 -0.74 -8.094 1 97.81 139 ALA B C 1
ATOM 5099 O O . ALA B 1 139 ? 14.227 -1.118 -7.418 1 97.81 139 ALA B O 1
ATOM 5100 N N . TRP B 1 140 ? 12.094 -1.218 -7.91 1 96.81 140 TRP B N 1
ATOM 5101 C CA . TRP B 1 140 ? 11.812 -2.195 -6.863 1 96.81 140 TRP B CA 1
ATOM 5102 C C . TRP B 1 140 ? 12.477 -3.533 -7.18 1 96.81 140 TRP B C 1
ATOM 5104 O O . TRP B 1 140 ? 12.898 -4.254 -6.273 1 96.81 140 TRP B O 1
ATOM 5114 N N . SER B 1 141 ? 12.539 -3.902 -8.445 1 97.25 141 SER B N 1
ATOM 5115 C CA . SER B 1 141 ? 13.133 -5.184 -8.805 1 97.25 141 SER B CA 1
ATOM 5116 C C . SER B 1 141 ? 14.617 -5.223 -8.453 1 97.25 141 SER B C 1
ATOM 5118 O O . SER B 1 141 ? 15.148 -6.281 -8.109 1 97.25 141 SER B O 1
ATOM 5120 N N . LEU B 1 142 ? 15.328 -4.082 -8.539 1 97.56 142 LEU B N 1
ATOM 5121 C CA . LEU B 1 142 ? 16.719 -4.004 -8.109 1 97.56 142 LEU B CA 1
ATOM 5122 C C . LEU B 1 142 ? 16.859 -4.371 -6.641 1 97.56 142 LEU B C 1
ATOM 5124 O O . LEU B 1 142 ? 17.719 -5.188 -6.273 1 97.56 142 LEU B O 1
ATOM 5128 N N . ASN B 1 143 ? 15.984 -3.787 -5.828 1 97.31 143 ASN B N 1
ATOM 5129 C CA . ASN B 1 143 ? 16 -4.055 -4.391 1 97.31 143 ASN B CA 1
ATOM 5130 C C . ASN B 1 143 ? 15.648 -5.508 -4.09 1 97.31 143 ASN B C 1
ATOM 5132 O O . ASN B 1 143 ? 16.312 -6.152 -3.273 1 97.31 143 ASN B O 1
ATOM 5136 N N . LEU B 1 144 ? 14.641 -5.969 -4.77 1 96.5 144 LEU B N 1
ATOM 5137 C CA . LEU B 1 144 ? 14.18 -7.328 -4.512 1 96.5 144 LEU B CA 1
ATOM 5138 C C . LEU B 1 144 ? 15.25 -8.344 -4.883 1 96.5 144 LEU B C 1
ATOM 5140 O O . LEU B 1 144 ? 15.484 -9.305 -4.141 1 96.5 144 LEU B O 1
ATOM 5144 N N . ALA B 1 145 ? 15.875 -8.156 -5.984 1 97.19 145 ALA B N 1
ATOM 5145 C CA . ALA B 1 145 ? 16.938 -9.055 -6.422 1 97.19 145 ALA B CA 1
ATOM 5146 C C . ALA B 1 145 ? 18.062 -9.117 -5.383 1 97.19 145 ALA B C 1
ATOM 5148 O O . ALA B 1 145 ? 18.516 -10.211 -5.027 1 97.19 145 ALA B O 1
ATOM 5149 N N . GLN B 1 146 ? 18.453 -7.996 -4.859 1 97.56 146 GLN B N 1
ATOM 5150 C CA . GLN B 1 146 ? 19.516 -7.945 -3.869 1 97.56 146 GLN B CA 1
ATOM 5151 C C . GLN B 1 146 ? 19.062 -8.562 -2.545 1 97.56 146 GLN B C 1
ATOM 5153 O O . GLN B 1 146 ? 19.844 -9.266 -1.889 1 97.56 146 GLN B O 1
ATOM 5158 N N . ALA B 1 147 ? 17.844 -8.289 -2.146 1 97.69 147 ALA B N 1
ATOM 5159 C CA . ALA B 1 147 ? 17.297 -8.836 -0.906 1 97.69 147 ALA B CA 1
ATOM 5160 C C . ALA B 1 147 ? 17.25 -10.367 -0.962 1 97.69 147 ALA B C 1
ATOM 5162 O O . ALA B 1 147 ? 17.578 -11.039 0.016 1 97.69 147 ALA B O 1
ATOM 5163 N N . CYS B 1 148 ? 16.828 -10.875 -2.053 1 97.62 148 CYS B N 1
ATOM 5164 C CA . CYS B 1 148 ? 16.781 -12.328 -2.219 1 97.62 148 CYS B CA 1
ATOM 5165 C C . CYS B 1 148 ? 18.172 -12.93 -2.086 1 97.62 148 CYS B C 1
ATOM 5167 O O . CYS B 1 148 ? 18.359 -13.922 -1.373 1 97.62 148 CYS B O 1
ATOM 5169 N N . LYS B 1 149 ? 19.109 -12.328 -2.75 1 98.12 149 LYS B N 1
ATOM 5170 C CA . LYS B 1 149 ? 20.484 -12.812 -2.701 1 98.12 149 LYS B CA 1
ATOM 5171 C C . LYS B 1 149 ? 21.016 -12.789 -1.273 1 98.12 149 LYS B C 1
ATOM 5173 O O . LYS B 1 149 ? 21.562 -13.781 -0.794 1 98.12 149 LYS B O 1
ATOM 5178 N N . ASP B 1 150 ? 20.781 -11.664 -0.616 1 97.94 150 ASP B N 1
ATOM 5179 C CA . ASP B 1 150 ? 21.328 -11.492 0.724 1 97.94 150 ASP B CA 1
ATOM 5180 C C . ASP B 1 150 ? 20.656 -12.422 1.724 1 97.94 150 ASP B C 1
ATOM 5182 O O . ASP B 1 150 ? 21.281 -12.883 2.68 1 97.94 150 ASP B O 1
ATOM 5186 N N . THR B 1 151 ? 19.406 -12.727 1.533 1 97.44 151 THR B N 1
ATOM 5187 C CA . THR B 1 151 ? 18.656 -13.555 2.463 1 97.44 151 THR B CA 1
ATOM 5188 C C . THR B 1 151 ? 19.016 -15.031 2.291 1 97.44 151 THR B C 1
ATOM 5190 O O . THR B 1 151 ? 19.172 -15.75 3.275 1 97.44 151 THR B O 1
ATOM 5193 N N . MET B 1 152 ? 19.203 -15.523 1.085 1 97.25 152 MET B N 1
ATOM 5194 C CA . MET B 1 152 ? 19.359 -16.953 0.82 1 97.25 152 MET B CA 1
ATOM 5195 C C . MET B 1 152 ? 20.828 -17.344 0.739 1 97.25 152 MET B C 1
ATOM 5197 O O . MET B 1 152 ? 21.172 -18.516 0.801 1 97.25 152 MET B O 1
ATOM 5201 N N . SER B 1 153 ? 21.688 -16.344 0.626 1 94.62 153 SER B N 1
ATOM 5202 C CA . SER B 1 153 ? 23.109 -16.609 0.43 1 94.62 153 SER B CA 1
ATOM 5203 C C . SER B 1 153 ? 23.328 -17.641 -0.66 1 94.62 153 SER B C 1
ATOM 5205 O O . SER B 1 153 ? 22.703 -17.594 -1.718 1 94.62 153 SER B O 1
ATOM 5207 N N . GLU B 1 154 ? 24.172 -18.641 -0.459 1 96.62 154 GLU B N 1
ATOM 5208 C CA . GLU B 1 154 ? 24.578 -19.562 -1.511 1 96.62 154 GLU B CA 1
ATOM 5209 C C . GLU B 1 154 ? 23.453 -20.516 -1.886 1 96.62 154 GLU B C 1
ATOM 5211 O O . GLU B 1 154 ? 23.359 -20.953 -3.033 1 96.62 154 GLU B O 1
ATOM 5216 N N . HIS B 1 155 ? 22.562 -20.844 -0.945 1 98 155 HIS B N 1
ATOM 5217 C CA . HIS B 1 155 ? 21.484 -21.797 -1.191 1 98 155 HIS B CA 1
ATOM 5218 C C . HIS B 1 155 ? 20.547 -21.297 -2.283 1 98 155 HIS B C 1
ATOM 5220 O O . HIS B 1 155 ? 19.922 -22.109 -2.988 1 98 155 HIS B O 1
ATOM 5226 N N . GLY B 1 156 ? 20.453 -19.984 -2.451 1 98 156 GLY B N 1
ATOM 5227 C CA . GLY B 1 156 ? 19.5 -19.406 -3.387 1 98 156 GLY B CA 1
ATOM 5228 C C . GLY B 1 156 ? 19.734 -19.844 -4.82 1 98 156 GLY B C 1
ATOM 5229 O O . GLY B 1 156 ? 18.781 -20 -5.586 1 98 156 GLY B O 1
ATOM 5230 N N . GLY B 1 157 ? 20.953 -20.031 -5.152 1 97.94 157 GLY B N 1
ATOM 5231 C CA . GLY B 1 157 ? 21.312 -20.375 -6.523 1 97.94 157 GLY B CA 1
ATOM 5232 C C . GLY B 1 157 ? 20.953 -21.797 -6.887 1 97.94 157 GLY B C 1
ATOM 5233 O O . GLY B 1 157 ? 20.938 -22.156 -8.062 1 97.94 157 GLY B O 1
ATOM 5234 N N . TYR B 1 158 ? 20.562 -22.578 -5.898 1 98.38 158 TYR B N 1
ATOM 5235 C CA . TYR B 1 158 ? 20.391 -24 -6.145 1 98.38 158 TYR B CA 1
ATOM 5236 C C . TYR B 1 158 ? 18.938 -24.406 -5.938 1 98.38 158 TYR B C 1
ATOM 5238 O O . TYR B 1 158 ? 18.641 -25.594 -5.723 1 98.38 158 TYR B O 1
ATOM 5246 N N . ILE B 1 159 ? 18.078 -23.453 -5.887 1 97.94 159 ILE B N 1
ATOM 5247 C CA . ILE B 1 159 ? 16.641 -23.688 -5.938 1 97.94 159 ILE B CA 1
ATOM 5248 C C . ILE B 1 159 ? 16.141 -23.547 -7.375 1 97.94 159 ILE B C 1
ATOM 5250 O O . ILE B 1 159 ? 15.789 -22.453 -7.816 1 97.94 159 ILE B O 1
ATOM 5254 N N . ASN B 1 160 ? 16.219 -24.594 -8.062 1 96.75 160 ASN B N 1
ATOM 5255 C CA . ASN B 1 160 ? 15.867 -24.641 -9.477 1 96.75 160 ASN B CA 1
ATOM 5256 C C . ASN B 1 160 ? 15.414 -26.031 -9.891 1 96.75 160 ASN B C 1
ATOM 5258 O O . ASN B 1 160 ? 15.484 -26.984 -9.102 1 96.75 160 ASN B O 1
ATOM 5262 N N . THR B 1 161 ? 14.914 -26.188 -11.062 1 95.5 161 THR B N 1
ATOM 5263 C CA . THR B 1 161 ? 14.258 -27.406 -11.539 1 95.5 161 THR B CA 1
ATOM 5264 C C . THR B 1 161 ? 15.273 -28.531 -11.695 1 95.5 161 THR B C 1
ATOM 5266 O O . THR B 1 161 ? 15.008 -29.672 -11.281 1 95.5 161 THR B O 1
ATOM 5269 N N . PRO B 1 162 ? 16.484 -28.344 -12.203 1 95.88 162 PRO B N 1
ATOM 5270 C CA . PRO B 1 162 ? 17.438 -29.453 -12.297 1 95.88 162 PRO B CA 1
ATOM 5271 C C . PRO B 1 162 ? 17.781 -30.062 -10.938 1 95.88 162 PRO B C 1
ATOM 5273 O O . PRO B 1 162 ? 17.859 -31.281 -10.805 1 95.88 162 PRO B O 1
ATOM 5276 N N . GLN B 1 163 ? 18.016 -29.203 -10.016 1 97.06 163 GLN B N 1
ATOM 5277 C CA . GLN B 1 163 ? 18.297 -29.703 -8.672 1 97.06 163 GLN B CA 1
ATOM 5278 C C . GLN B 1 163 ? 17.109 -30.484 -8.117 1 97.06 163 GLN B C 1
ATOM 5280 O O . GLN B 1 163 ? 17.297 -31.547 -7.52 1 97.06 163 GLN B O 1
ATOM 5285 N N . THR B 1 164 ? 15.938 -29.953 -8.273 1 96.12 164 THR B N 1
ATOM 5286 C CA . THR B 1 164 ? 14.734 -30.625 -7.812 1 96.12 164 THR B CA 1
ATOM 5287 C C . THR B 1 164 ? 14.594 -32 -8.484 1 96.12 164 THR B C 1
ATOM 5289 O O . THR B 1 164 ? 14.203 -32.969 -7.84 1 96.12 164 THR B O 1
ATOM 5292 N N . ALA B 1 165 ? 14.844 -32.062 -9.766 1 94.62 165 ALA B N 1
ATOM 5293 C CA . ALA B 1 165 ? 14.812 -33.312 -10.492 1 94.62 165 ALA B CA 1
ATOM 5294 C C . ALA B 1 165 ? 15.781 -34.312 -9.875 1 94.62 165 ALA B C 1
ATOM 5296 O O . ALA B 1 165 ? 15.438 -35.5 -9.703 1 94.62 165 ALA B O 1
ATOM 5297 N N . ALA B 1 166 ? 16.969 -33.875 -9.555 1 95.5 166 ALA B N 1
ATOM 5298 C CA . ALA B 1 166 ? 17.953 -34.75 -8.922 1 95.5 166 ALA B CA 1
ATOM 5299 C C . ALA B 1 166 ? 17.5 -35.188 -7.527 1 95.5 166 ALA B C 1
ATOM 5301 O O . ALA B 1 166 ? 17.781 -36.312 -7.09 1 95.5 166 ALA B O 1
ATOM 5302 N N . ASP B 1 167 ? 16.844 -34.25 -6.816 1 96.5 167 ASP B N 1
ATOM 5303 C CA . ASP B 1 167 ? 16.281 -34.625 -5.523 1 96.5 167 ASP B CA 1
ATOM 5304 C C . ASP B 1 167 ? 15.289 -35.781 -5.664 1 96.5 167 ASP B C 1
ATOM 5306 O O . ASP B 1 167 ? 15.234 -36.656 -4.801 1 96.5 167 ASP B O 1
ATOM 5310 N N . MET B 1 168 ? 14.5 -35.75 -6.684 1 95.56 168 MET B N 1
ATOM 5311 C CA . MET B 1 168 ? 13.531 -36.812 -6.914 1 95.56 168 MET B CA 1
ATOM 5312 C C . MET B 1 168 ? 14.227 -38.156 -7.078 1 95.56 168 MET B C 1
ATOM 5314 O O . MET B 1 168 ? 13.727 -39.188 -6.617 1 95.56 168 MET B O 1
ATOM 5318 N N . ASN B 1 169 ? 15.375 -38.188 -7.715 1 94 169 ASN B N 1
ATOM 5319 C CA . ASN B 1 169 ? 16.156 -39.406 -7.805 1 94 169 ASN B CA 1
ATOM 5320 C C . ASN B 1 169 ? 16.625 -39.875 -6.43 1 94 169 ASN B C 1
ATOM 5322 O O . ASN B 1 169 ? 16.594 -41.062 -6.145 1 94 169 ASN B O 1
ATOM 5326 N N . SER B 1 170 ? 17.031 -38.906 -5.648 1 95.62 170 SER B N 1
ATOM 5327 C CA . SER B 1 170 ? 17.438 -39.25 -4.289 1 95.62 170 SER B CA 1
ATOM 5328 C C . SER B 1 170 ? 16.281 -39.875 -3.51 1 95.62 170 SER B C 1
ATOM 5330 O O . SER B 1 170 ? 16.469 -40.781 -2.711 1 95.62 170 SER B O 1
ATOM 5332 N N . ILE B 1 171 ? 15.133 -39.344 -3.682 1 96.5 171 ILE B N 1
ATOM 5333 C CA . ILE B 1 171 ? 13.945 -39.875 -3.018 1 96.5 171 ILE B CA 1
ATOM 5334 C C . ILE B 1 171 ? 13.68 -41.281 -3.484 1 96.5 171 ILE B C 1
ATOM 5336 O O . ILE B 1 171 ? 13.445 -42.188 -2.666 1 96.5 171 ILE B O 1
ATOM 5340 N N . LEU B 1 172 ? 13.695 -41.531 -4.773 1 94.44 172 LEU B N 1
ATOM 5341 C CA . LEU B 1 172 ? 13.453 -42.844 -5.336 1 94.44 172 LEU B CA 1
ATOM 5342 C C . LEU B 1 172 ? 14.492 -43.844 -4.844 1 94.44 172 LEU B C 1
ATOM 5344 O O . LEU B 1 172 ? 14.164 -45 -4.527 1 94.44 172 LEU B O 1
ATOM 5348 N N . ASP B 1 173 ? 15.734 -43.438 -4.773 1 94.19 173 ASP B N 1
ATOM 5349 C CA . ASP B 1 173 ? 16.781 -44.281 -4.223 1 94.19 173 ASP B CA 1
ATOM 5350 C C . ASP B 1 173 ? 16.469 -44.656 -2.775 1 94.19 173 ASP B C 1
ATOM 5352 O O . ASP B 1 173 ? 16.688 -45.812 -2.369 1 94.19 173 ASP B O 1
ATOM 5356 N N . ALA B 1 174 ? 16 -43.719 -2.066 1 95.81 174 ALA B N 1
ATOM 5357 C CA . ALA B 1 174 ? 15.703 -43.938 -0.653 1 95.81 174 ALA B CA 1
ATOM 5358 C C . ALA B 1 174 ? 14.594 -44.969 -0.479 1 95.81 174 ALA B C 1
ATOM 5360 O O . ALA B 1 174 ? 14.602 -45.75 0.485 1 95.81 174 ALA B O 1
ATOM 5361 N N . VAL B 1 175 ? 13.664 -45 -1.427 1 95.06 175 VAL B N 1
ATOM 5362 C CA . VAL B 1 175 ? 12.547 -45.938 -1.275 1 95.06 175 VAL B CA 1
ATOM 5363 C C . VAL B 1 175 ? 12.812 -47.188 -2.094 1 95.06 175 VAL B C 1
ATOM 5365 O O . VAL B 1 175 ? 11.922 -48.031 -2.26 1 95.06 175 VAL B O 1
ATOM 5368 N N . GLY B 1 176 ? 13.977 -47.312 -2.66 1 90.5 176 GLY B N 1
ATOM 5369 C CA . GLY B 1 176 ? 14.438 -48.531 -3.301 1 90.5 176 GLY B CA 1
ATOM 5370 C C . GLY B 1 176 ? 13.875 -48.719 -4.699 1 90.5 176 GLY B C 1
ATOM 5371 O O . GLY B 1 176 ? 13.633 -49.844 -5.129 1 90.5 176 GLY B O 1
ATOM 5372 N N . GLN B 1 177 ? 13.562 -47.656 -5.301 1 86.31 177 GLN B N 1
ATOM 5373 C CA . GLN B 1 177 ? 13.039 -47.719 -6.664 1 86.31 177 GLN B CA 1
ATOM 5374 C C . GLN B 1 177 ? 14.039 -47.125 -7.66 1 86.31 177 GLN B C 1
ATOM 5376 O O . GLN B 1 177 ? 14.633 -46.094 -7.406 1 86.31 177 GLN B O 1
ATOM 5381 N N . GLU B 1 178 ? 14.352 -47.906 -8.703 1 74.5 178 GLU B N 1
ATOM 5382 C CA . GLU B 1 178 ? 15.398 -47.531 -9.641 1 74.5 178 GLU B CA 1
ATOM 5383 C C . GLU B 1 178 ? 14.852 -46.625 -10.742 1 74.5 178 GLU B C 1
ATOM 5385 O O . GLU B 1 178 ? 15.578 -45.812 -11.305 1 74.5 178 GLU B O 1
ATOM 5390 N N . ASP B 1 179 ? 13.656 -46.75 -11.156 1 58.28 179 ASP B N 1
ATOM 5391 C CA . ASP B 1 179 ? 13.188 -46 -12.328 1 58.28 179 ASP B CA 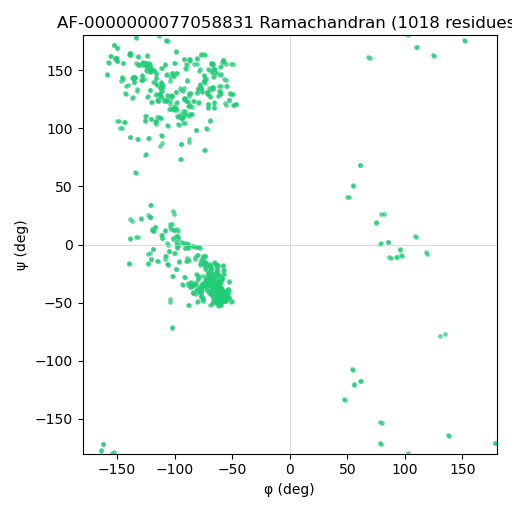1
ATOM 5392 C C . ASP B 1 179 ? 12.664 -44.625 -11.953 1 58.28 179 ASP B C 1
ATOM 5394 O O . ASP B 1 179 ? 12.117 -44.438 -10.867 1 58.28 179 ASP B O 1
ATOM 5398 N N . LEU B 1 180 ? 13.266 -43.469 -12.805 1 62.44 180 LEU B N 1
ATOM 5399 C CA . LEU B 1 180 ? 13.219 -42.062 -12.383 1 62.44 180 LEU B CA 1
ATOM 5400 C C . LEU B 1 180 ? 12.219 -41.281 -13.219 1 62.44 180 LEU B C 1
ATOM 5402 O O . LEU B 1 180 ? 11.875 -41.688 -14.328 1 62.44 180 LEU B O 1
ATOM 5406 N N . THR B 1 181 ? 11.992 -39.875 -12.828 1 50.22 181 THR B N 1
ATOM 5407 C CA . THR B 1 181 ? 10.914 -38.938 -13.109 1 50.22 181 THR B CA 1
ATOM 5408 C C . THR B 1 181 ? 11.336 -37.906 -14.164 1 50.22 181 THR B C 1
ATOM 5410 O O . THR B 1 181 ? 10.57 -37.594 -15.07 1 50.22 181 THR B O 1
ATOM 5413 N N . TYR B 1 182 ? 12.484 -37.281 -14.086 1 65.38 182 TYR B N 1
ATOM 5414 C CA . TYR B 1 182 ? 12.68 -36.156 -14.992 1 65.38 182 TYR B CA 1
ATOM 5415 C C . TYR B 1 182 ? 13.406 -36.594 -16.266 1 65.38 182 TYR B C 1
ATOM 5417 O O . TYR B 1 182 ? 14.633 -36.688 -16.281 1 65.38 182 TYR B O 1
ATOM 5425 N N . ALA B 1 183 ? 12.688 -36.531 -17.281 1 74.56 183 ALA B N 1
ATOM 5426 C CA . ALA B 1 183 ? 12.898 -37.344 -18.484 1 74.56 183 ALA B CA 1
ATOM 5427 C C . ALA B 1 183 ? 14.023 -36.781 -19.344 1 74.56 183 ALA B C 1
ATOM 5429 O O . ALA B 1 183 ? 14.773 -37.531 -19.969 1 74.56 183 ALA B O 1
ATOM 5430 N N . SER B 1 184 ? 14.148 -35.438 -19.156 1 82.19 184 SER B N 1
ATOM 5431 C CA . SER B 1 184 ? 15.18 -34.875 -20.016 1 82.19 184 SER B CA 1
ATOM 5432 C C . SER B 1 184 ? 16.562 -35 -19.391 1 82.19 184 SER B C 1
ATOM 5434 O O . SER B 1 184 ? 17.547 -35.25 -20.094 1 82.19 184 SER B O 1
ATOM 5436 N N . LEU B 1 185 ? 16.656 -34.875 -18.094 1 88.56 185 LEU B N 1
ATOM 5437 C CA . LEU B 1 185 ? 17.938 -34.938 -17.391 1 88.56 185 LEU B CA 1
ATOM 5438 C C . LEU B 1 185 ? 18.375 -36.375 -17.156 1 88.56 185 LEU B C 1
ATOM 5440 O O . LEU B 1 185 ? 19.578 -36.656 -17.172 1 88.56 185 LEU B O 1
ATOM 5444 N N . PHE B 1 186 ? 17.359 -37.219 -16.969 1 90.81 186 PHE B N 1
ATOM 5445 C CA . PHE B 1 186 ? 17.656 -38.594 -16.625 1 90.81 186 PHE B CA 1
ATOM 5446 C C . PHE B 1 186 ? 16.797 -39.562 -17.469 1 90.81 186 PHE B C 1
ATOM 5448 O O . PHE B 1 186 ? 16.047 -40.344 -16.906 1 90.81 186 PHE B O 1
ATOM 5455 N N . PRO B 1 187 ? 16.969 -39.531 -18.781 1 91.19 187 PRO B N 1
ATOM 5456 C CA . PRO B 1 187 ? 16.094 -40.281 -19.656 1 91.19 187 PRO B CA 1
ATOM 5457 C C . PRO B 1 187 ? 16.172 -41.781 -19.406 1 91.19 187 PRO B C 1
ATOM 5459 O O . PRO B 1 187 ? 15.195 -42.5 -19.625 1 91.19 187 PRO B O 1
ATOM 5462 N N . GLU B 1 188 ? 17.234 -42.281 -18.906 1 89.06 188 GLU B N 1
ATOM 5463 C CA . GLU B 1 188 ? 17.438 -43.688 -18.688 1 89.06 188 GLU B CA 1
ATOM 5464 C C . GLU B 1 188 ? 16.672 -44.188 -17.453 1 89.06 188 GLU B C 1
ATOM 5466 O O . GLU B 1 188 ? 16.469 -45.375 -17.281 1 89.06 188 GLU B O 1
ATOM 5471 N N . ARG B 1 189 ? 16.219 -43.281 -16.688 1 87.88 189 ARG B N 1
ATOM 5472 C CA . ARG B 1 189 ? 15.492 -43.625 -15.461 1 87.88 189 ARG B CA 1
ATOM 5473 C C . ARG B 1 189 ? 14.008 -43.312 -15.602 1 87.88 189 ARG B C 1
ATOM 5475 O O . ARG B 1 189 ? 13.266 -43.344 -14.609 1 87.88 189 ARG B O 1
ATOM 5482 N N . SER B 1 190 ? 13.617 -43.062 -16.766 1 87.25 190 SER B N 1
ATOM 5483 C CA . SER B 1 190 ? 12.25 -42.594 -16.969 1 87.25 190 SER B CA 1
ATOM 5484 C C . SER B 1 190 ? 11.305 -43.781 -17.25 1 87.25 190 SER B C 1
ATOM 5486 O O . SER B 1 190 ? 11.391 -44.406 -18.312 1 87.25 190 SER B O 1
ATOM 5488 N N . SER B 1 191 ? 10.547 -44.094 -16.234 1 89.06 191 SER B N 1
ATOM 5489 C CA . SER B 1 191 ? 9.508 -45.094 -16.391 1 89.06 191 SER B CA 1
ATOM 5490 C C . SER B 1 191 ? 8.18 -44.625 -15.805 1 89.06 191 SER B C 1
ATOM 5492 O O . SER B 1 191 ? 8.133 -44.094 -14.695 1 89.06 191 SER B O 1
ATOM 5494 N N . ARG B 1 192 ? 7.109 -44.812 -16.562 1 92.56 192 ARG B N 1
ATOM 5495 C CA . ARG B 1 192 ? 5.762 -44.438 -16.156 1 92.56 192 ARG B CA 1
ATOM 5496 C C . ARG B 1 192 ? 5.695 -42.969 -15.758 1 92.56 192 ARG B C 1
ATOM 5498 O O . ARG B 1 192 ? 5.207 -42.625 -14.672 1 92.56 192 ARG B O 1
ATOM 5505 N N . VAL B 1 193 ? 6.207 -42.094 -16.641 1 95 193 VAL B N 1
ATOM 5506 C CA . VAL B 1 193 ? 6.207 -40.656 -16.375 1 95 193 VAL B CA 1
ATOM 5507 C C . VAL B 1 193 ? 5.027 -40 -17.094 1 95 193 VAL B C 1
ATOM 5509 O O . VAL B 1 193 ? 4.875 -40.156 -18.297 1 95 193 VAL B O 1
ATOM 5512 N N . ILE B 1 194 ? 4.227 -39.375 -16.312 1 96.25 194 ILE B N 1
ATOM 5513 C CA . ILE B 1 194 ? 3.121 -38.594 -16.844 1 96.25 194 ILE B CA 1
ATOM 5514 C C . ILE B 1 194 ? 3.4 -37.094 -16.641 1 96.25 194 ILE B C 1
ATOM 5516 O O . ILE B 1 194 ? 3.756 -36.688 -15.531 1 96.25 194 ILE B O 1
ATOM 5520 N N . ILE B 1 195 ? 3.369 -36.281 -17.672 1 96.12 195 ILE B N 1
ATOM 5521 C CA . ILE B 1 195 ? 3.447 -34.844 -17.531 1 96.12 195 ILE B CA 1
ATOM 5522 C C . ILE B 1 195 ? 2.121 -34.188 -17.953 1 96.12 195 ILE B C 1
ATOM 5524 O O . ILE B 1 195 ? 1.505 -34.625 -18.922 1 96.12 195 ILE B O 1
ATOM 5528 N N . ASP B 1 196 ? 1.61 -33.344 -17.109 1 96.06 196 ASP B N 1
ATOM 5529 C CA . ASP B 1 196 ? 0.319 -32.688 -17.281 1 96.06 196 ASP B CA 1
ATOM 5530 C C . ASP B 1 196 ? 0.448 -31.172 -17.094 1 96.06 196 ASP B C 1
ATOM 5532 O O . ASP B 1 196 ? 1.164 -30.719 -16.203 1 96.06 196 ASP B O 1
ATOM 5536 N N . GLY B 1 197 ? -0.302 -30.375 -17.922 1 95 197 GLY B N 1
ATOM 5537 C CA . GLY B 1 197 ? -0.073 -28.938 -17.906 1 95 197 GLY B CA 1
ATOM 5538 C C . GLY B 1 197 ? 1.336 -28.547 -18.312 1 95 197 GLY B C 1
ATOM 5539 O O . GLY B 1 197 ? 2.078 -27.953 -17.516 1 95 197 GLY B O 1
ATOM 5540 N N . VAL B 1 198 ? 1.656 -28.75 -19.547 1 95.75 198 VAL B N 1
ATOM 5541 C CA . VAL B 1 198 ? 3.033 -28.75 -20.031 1 95.75 198 VAL B CA 1
ATOM 5542 C C . VAL B 1 198 ? 3.408 -27.344 -20.484 1 95.75 198 VAL B C 1
ATOM 5544 O O . VAL B 1 198 ? 2.807 -26.812 -21.422 1 95.75 198 VAL B O 1
ATOM 5547 N N . ALA B 1 199 ? 4.332 -26.766 -19.797 1 94.5 199 ALA B N 1
ATOM 5548 C CA . ALA B 1 199 ? 4.945 -25.531 -20.297 1 94.5 199 ALA B CA 1
ATOM 5549 C C . ALA B 1 199 ? 5.984 -25.828 -21.375 1 94.5 199 ALA B C 1
ATOM 5551 O O . ALA B 1 199 ? 6.574 -26.922 -21.391 1 94.5 199 ALA B O 1
ATOM 5552 N N . ASN B 1 200 ? 6.145 -24.891 -22.312 1 96.62 200 ASN B N 1
ATOM 5553 C CA . ASN B 1 200 ? 7.199 -25.062 -23.297 1 96.62 200 ASN B CA 1
ATOM 5554 C C . ASN B 1 200 ? 8.586 -24.922 -22.672 1 96.62 200 ASN B C 1
ATOM 5556 O O . ASN B 1 200 ? 9.023 -23.812 -22.375 1 96.62 200 ASN B O 1
ATOM 5560 N N . ALA B 1 201 ? 9.273 -26.031 -22.531 1 95.56 201 ALA B N 1
ATOM 5561 C CA . ALA B 1 201 ? 10.562 -26.062 -21.844 1 95.56 201 ALA B CA 1
ATOM 5562 C C . ALA B 1 201 ? 11.602 -25.25 -22.594 1 95.56 201 ALA B C 1
ATOM 5564 O O . ALA B 1 201 ? 12.523 -24.688 -21.984 1 95.56 201 ALA B O 1
ATOM 5565 N N . PHE B 1 202 ? 11.469 -25.172 -23.938 1 96 202 PHE B N 1
ATOM 5566 C CA . PHE B 1 202 ? 12.391 -24.359 -24.719 1 96 202 PHE B CA 1
ATOM 5567 C C . PHE B 1 202 ? 12.258 -22.891 -24.344 1 96 202 PHE B C 1
ATOM 5569 O O . PHE B 1 202 ? 13.258 -22.188 -24.219 1 96 202 PHE B O 1
ATOM 5576 N N . ASN B 1 203 ? 11.047 -22.422 -24.172 1 95.62 203 ASN B N 1
ATOM 5577 C CA . ASN B 1 203 ? 10.797 -21.047 -23.75 1 95.62 203 ASN B CA 1
ATOM 5578 C C . ASN B 1 203 ? 11.156 -20.828 -22.281 1 95.62 203 ASN B C 1
ATOM 5580 O O . ASN B 1 203 ? 11.68 -19.781 -21.922 1 95.62 203 ASN B O 1
ATOM 5584 N N . TRP B 1 204 ? 10.93 -21.828 -21.438 1 94.94 204 TRP B N 1
ATOM 5585 C CA . TRP B 1 204 ? 11.133 -21.75 -20 1 94.94 204 TRP B CA 1
ATOM 5586 C C . TRP B 1 204 ? 12.586 -21.438 -19.672 1 94.94 204 TRP B C 1
ATOM 5588 O O . TRP B 1 204 ? 12.875 -20.656 -18.75 1 94.94 204 TRP B O 1
ATOM 5598 N N . TYR B 1 205 ? 13.5 -21.953 -20.422 1 95.38 205 TYR B N 1
ATOM 5599 C CA . TYR B 1 205 ? 14.922 -21.844 -20.125 1 95.38 205 TYR B CA 1
ATOM 5600 C C . TYR B 1 205 ? 15.586 -20.812 -21.031 1 95.38 205 TYR B C 1
ATOM 5602 O O . TYR B 1 205 ? 16.812 -20.75 -21.109 1 95.38 205 TYR B O 1
ATOM 5610 N N . SER B 1 206 ? 14.812 -19.953 -21.641 1 93.06 206 SER B N 1
ATOM 5611 C CA . SER B 1 206 ? 15.352 -18.984 -22.609 1 93.06 206 SER B CA 1
ATOM 5612 C C . SER B 1 206 ? 15.398 -17.578 -22.016 1 93.06 206 SER B C 1
ATOM 5614 O O . SER B 1 206 ? 14.969 -17.359 -20.891 1 93.06 206 SER B O 1
ATOM 5616 N N . ASP B 1 207 ? 15.938 -16.641 -22.719 1 91.06 207 ASP B N 1
ATOM 5617 C CA . ASP B 1 207 ? 15.969 -15.227 -22.344 1 91.06 207 ASP B CA 1
ATOM 5618 C C . ASP B 1 207 ? 14.898 -14.43 -23.078 1 91.06 207 ASP B C 1
ATOM 5620 O O . ASP B 1 207 ? 15.008 -13.211 -23.219 1 91.06 207 ASP B O 1
ATOM 5624 N N . GLU B 1 208 ? 13.812 -15.102 -23.484 1 92.38 208 GLU B N 1
ATOM 5625 C CA . GLU B 1 208 ? 12.742 -14.445 -24.219 1 92.38 208 GLU B CA 1
ATOM 5626 C C . GLU B 1 208 ? 11.492 -14.289 -23.359 1 92.38 208 GLU B C 1
ATOM 5628 O O . GLU B 1 208 ? 11.297 -15.047 -22.406 1 92.38 208 GLU B O 1
ATOM 5633 N N . VAL B 1 209 ? 10.672 -13.273 -23.734 1 94.62 209 VAL B N 1
ATOM 5634 C CA . VAL B 1 209 ? 9.336 -13.148 -23.156 1 94.62 209 VAL B CA 1
ATOM 5635 C C . VAL B 1 209 ? 8.43 -14.258 -23.688 1 94.62 209 VAL B C 1
ATOM 5637 O O . VAL B 1 209 ? 8.258 -14.391 -24.906 1 94.62 209 VAL B O 1
ATOM 5640 N N . ASP B 1 210 ? 7.93 -15.023 -22.781 1 93.88 210 ASP B N 1
ATOM 5641 C CA . ASP B 1 210 ? 7.133 -16.188 -23.172 1 93.88 210 ASP B CA 1
ATOM 5642 C C . ASP B 1 210 ? 5.668 -15.805 -23.359 1 93.88 210 ASP B C 1
ATOM 5644 O O . ASP B 1 210 ? 4.844 -16.031 -22.453 1 93.88 210 ASP B O 1
ATOM 5648 N N . ILE B 1 211 ? 5.289 -15.445 -24.531 1 95.12 211 ILE B N 1
ATOM 5649 C CA . ILE B 1 211 ? 3.91 -15.062 -24.812 1 95.12 211 ILE B CA 1
ATOM 5650 C C . ILE B 1 211 ? 3.104 -16.297 -25.219 1 95.12 211 ILE B C 1
ATOM 5652 O O . ILE B 1 211 ? 1.871 -16.266 -25.219 1 95.12 211 ILE B O 1
ATOM 5656 N N . GLU B 1 212 ? 3.814 -17.406 -25.484 1 96.88 212 GLU B N 1
ATOM 5657 C CA . GLU B 1 212 ? 3.137 -18.641 -25.859 1 96.88 212 GLU B CA 1
ATOM 5658 C C . GLU B 1 212 ? 2.205 -19.125 -24.75 1 96.88 212 GLU B C 1
ATOM 5660 O O . GLU B 1 212 ? 1.143 -19.688 -25.031 1 96.88 212 GLU B O 1
ATOM 5665 N N . SER B 1 213 ? 2.578 -18.859 -23.531 1 96.69 213 SER B N 1
ATOM 5666 C CA . SER B 1 213 ? 1.78 -19.297 -22.391 1 96.69 213 SER B CA 1
ATOM 5667 C C . SER B 1 213 ? 0.357 -18.75 -22.469 1 96.69 213 SER B C 1
ATOM 5669 O O . SER B 1 213 ? -0.582 -19.391 -21.984 1 96.69 213 SER B O 1
ATOM 5671 N N . PHE B 1 214 ? 0.169 -17.594 -23.188 1 97.62 214 PHE B N 1
ATOM 5672 C CA . PHE B 1 214 ? -1.135 -16.953 -23.219 1 97.62 214 PHE B CA 1
ATOM 5673 C C . PHE B 1 214 ? -1.88 -17.281 -24.5 1 97.62 214 PHE B C 1
ATOM 5675 O O . PHE B 1 214 ? -2.914 -16.672 -24.797 1 97.62 214 PHE B O 1
ATOM 5682 N N . THR B 1 215 ? -1.407 -18.25 -25.25 1 98 215 THR B N 1
ATOM 5683 C CA . THR B 1 215 ? -1.93 -18.562 -26.562 1 98 215 THR B CA 1
ATOM 5684 C C . THR B 1 215 ? -3.438 -18.797 -26.516 1 98 215 THR B C 1
ATOM 5686 O O . THR B 1 215 ? -4.168 -18.391 -27.422 1 98 215 THR B O 1
ATOM 5689 N N . ASN B 1 216 ? -3.891 -19.453 -25.438 1 98.38 216 ASN B N 1
ATOM 5690 C CA . ASN B 1 216 ? -5.289 -19.859 -25.406 1 98.38 216 ASN B CA 1
ATOM 5691 C C . ASN B 1 216 ? -6.027 -19.234 -24.234 1 98.38 216 ASN B C 1
ATOM 5693 O O . ASN B 1 216 ? -7.141 -19.641 -23.891 1 98.38 216 ASN B O 1
ATOM 5697 N N . THR B 1 217 ? -5.426 -18.219 -23.578 1 98.19 217 THR B N 1
ATOM 5698 C CA . THR B 1 217 ? -6.055 -17.641 -22.391 1 98.19 217 THR B CA 1
ATOM 5699 C C . THR B 1 217 ? -7.402 -17.016 -22.75 1 98.19 217 THR B C 1
ATOM 5701 O O . THR B 1 217 ? -8.414 -17.312 -22.109 1 98.19 217 THR B O 1
ATOM 5704 N N . GLU B 1 218 ? -7.434 -16.172 -23.812 1 98.25 218 GLU B N 1
ATOM 5705 C CA . GLU B 1 218 ? -8.672 -15.539 -24.234 1 98.25 218 GLU B CA 1
ATOM 5706 C C . GLU B 1 218 ? -9.648 -16.562 -24.812 1 98.25 218 GLU B C 1
ATOM 5708 O O . GLU B 1 218 ? -10.859 -16.391 -24.719 1 98.25 218 GLU B O 1
ATOM 5713 N N . ASP B 1 219 ? -9.086 -17.672 -25.344 1 98.56 219 ASP B N 1
ATOM 5714 C CA . ASP B 1 219 ? -9.953 -18.734 -25.828 1 98.56 219 ASP B CA 1
ATOM 5715 C C . ASP B 1 219 ? -10.758 -19.344 -24.688 1 98.56 219 ASP B C 1
ATOM 5717 O O . ASP B 1 219 ? -11.93 -19.703 -24.859 1 98.56 219 ASP B O 1
ATOM 5721 N N . VAL B 1 220 ? -10.102 -19.516 -23.562 1 98.75 220 VAL B N 1
ATOM 5722 C CA . VAL B 1 220 ? -10.805 -20.062 -22.391 1 98.75 220 VAL B CA 1
ATOM 5723 C C . VAL B 1 220 ? -11.898 -19.078 -21.969 1 98.75 220 VAL B C 1
ATOM 5725 O O . VAL B 1 220 ? -13.008 -19.5 -21.641 1 98.75 220 VAL B O 1
ATOM 5728 N N . LEU B 1 221 ? -11.594 -17.766 -21.969 1 98.69 221 LEU B N 1
ATOM 5729 C CA . LEU B 1 221 ? -12.586 -16.766 -21.625 1 98.69 221 LEU B CA 1
ATOM 5730 C C . LEU B 1 221 ? -13.773 -16.812 -22.578 1 98.69 221 LEU B C 1
ATOM 5732 O O . LEU B 1 221 ? -14.93 -16.766 -22.156 1 98.69 221 LEU B O 1
ATOM 5736 N N . GLU B 1 222 ? -13.516 -16.953 -23.891 1 98.5 222 GLU B N 1
ATOM 5737 C CA . GLU B 1 222 ? -14.578 -17.109 -24.875 1 98.5 222 GLU B CA 1
ATOM 5738 C C . GLU B 1 222 ? -15.375 -18.391 -24.625 1 98.5 222 GLU B C 1
ATOM 5740 O O . GLU B 1 222 ? -16.594 -18.406 -24.797 1 98.5 222 GLU B O 1
ATOM 5745 N N . GLY B 1 223 ? -14.648 -19.453 -24.234 1 98.5 223 GLY B N 1
ATOM 5746 C CA . GLY B 1 223 ? -15.32 -20.688 -23.844 1 98.5 223 GLY B CA 1
ATOM 5747 C C . GLY B 1 223 ? -16.266 -20.5 -22.672 1 98.5 223 GLY B C 1
ATOM 5748 O O . GLY B 1 223 ? -17.344 -21.078 -22.641 1 98.5 223 GLY B O 1
ATOM 5749 N N . PHE B 1 224 ? -15.898 -19.734 -21.703 1 98.44 224 PHE B N 1
ATOM 5750 C CA . PHE B 1 224 ? -16.734 -19.391 -20.562 1 98.44 224 PHE B CA 1
ATOM 5751 C C . PHE B 1 224 ? -18.047 -18.781 -21.016 1 98.44 224 PHE B C 1
ATOM 5753 O O . PHE B 1 224 ? -19.125 -19.188 -20.562 1 98.44 224 PHE B O 1
ATOM 5760 N N . PHE B 1 225 ? -17.969 -17.766 -21.969 1 98.56 225 PHE B N 1
ATOM 5761 C CA . PHE B 1 225 ? -19.172 -17.125 -22.469 1 98.56 225 PHE B CA 1
ATOM 5762 C C . PHE B 1 225 ? -20.047 -18.141 -23.219 1 98.56 225 PHE B C 1
ATOM 5764 O O . PHE B 1 225 ? -21.266 -18.172 -23.047 1 98.56 225 PHE B O 1
ATOM 5771 N N . ASP B 1 226 ? -19.422 -18.953 -24.016 1 98.06 226 ASP B N 1
ATOM 5772 C CA . ASP B 1 226 ? -20.141 -19.953 -24.797 1 98.06 226 ASP B CA 1
ATOM 5773 C C . ASP B 1 226 ? -20.859 -20.953 -23.906 1 98.06 226 ASP B C 1
ATOM 5775 O O . ASP B 1 226 ? -22.062 -21.203 -24.078 1 98.06 226 ASP B O 1
ATOM 5779 N N . GLU B 1 227 ? -20.125 -21.516 -22.969 1 97.81 227 GLU B N 1
ATOM 5780 C CA . GLU B 1 227 ? -20.703 -22.5 -22.062 1 97.81 227 GLU B CA 1
ATOM 5781 C C . GLU B 1 227 ? -21.766 -21.891 -21.156 1 97.81 227 GLU B C 1
ATOM 5783 O O . GLU B 1 227 ? -22.703 -22.578 -20.766 1 97.81 227 GLU B O 1
ATOM 5788 N N . CYS B 1 228 ? -21.578 -20.656 -20.859 1 97.88 228 CYS B N 1
ATOM 5789 C CA . CYS B 1 228 ? -22.578 -19.969 -20.062 1 97.88 228 CYS B CA 1
ATOM 5790 C C . CYS B 1 228 ? -23.922 -19.906 -20.781 1 97.88 228 CYS B C 1
ATOM 5792 O O . CYS B 1 228 ? -24.969 -20.203 -20.203 1 97.88 228 CYS B O 1
ATOM 5794 N N . ILE B 1 229 ? -23.891 -19.516 -22.047 1 97.56 229 ILE B N 1
ATOM 5795 C CA . ILE B 1 229 ? -25.109 -19.453 -22.844 1 97.56 229 ILE B CA 1
ATOM 5796 C C . ILE B 1 229 ? -25.734 -20.844 -22.938 1 97.56 229 ILE B C 1
ATOM 5798 O O . ILE B 1 229 ? -26.953 -21 -22.766 1 97.56 229 ILE B O 1
ATOM 5802 N N . LYS B 1 230 ? -24.969 -21.859 -23.078 1 96.25 230 LYS B N 1
ATOM 5803 C CA . LYS B 1 230 ? -25.438 -23.234 -23.203 1 96.25 230 LYS B CA 1
ATOM 5804 C C . LYS B 1 230 ? -26.047 -23.734 -21.906 1 96.25 230 LYS B C 1
ATOM 5806 O O . LYS B 1 230 ? -26.953 -24.578 -21.906 1 96.25 230 LYS B O 1
ATOM 5811 N N . ALA B 1 231 ? -25.594 -23.172 -20.844 1 95.75 231 ALA B N 1
ATOM 5812 C CA . ALA B 1 231 ? -25.984 -23.656 -19.516 1 95.75 231 ALA B CA 1
ATOM 5813 C C . ALA B 1 231 ? -27.375 -23.172 -19.156 1 95.75 231 ALA B C 1
ATOM 5815 O O . ALA B 1 231 ? -28 -23.672 -18.219 1 95.75 231 ALA B O 1
ATOM 5816 N N . GLY B 1 232 ? -27.906 -22.172 -19.812 1 94.12 232 GLY B N 1
ATOM 5817 C CA . GLY B 1 232 ? -29.25 -21.656 -19.531 1 94.12 232 GLY B CA 1
ATOM 5818 C C . GLY B 1 232 ? -29.391 -21.109 -18.125 1 94.12 232 GLY B C 1
ATOM 5819 O O . GLY B 1 232 ? -28.609 -20.25 -17.703 1 94.12 232 GLY B O 1
ATOM 5820 N N . LYS B 1 233 ? -30.234 -21.703 -17.344 1 92 233 LYS B N 1
ATOM 5821 C CA . LYS B 1 233 ? -30.594 -21.188 -16.016 1 92 233 LYS B CA 1
ATOM 5822 C C . LYS B 1 233 ? -29.453 -21.422 -15.031 1 92 233 LYS B C 1
ATOM 5824 O O . LYS B 1 233 ? -29.406 -20.797 -13.969 1 92 233 LYS B O 1
ATOM 5829 N N . ASN B 1 234 ? -28.562 -22.25 -15.383 1 93.19 234 ASN B N 1
ATOM 5830 C CA . ASN B 1 234 ? -27.469 -22.562 -14.477 1 93.19 234 ASN B CA 1
ATOM 5831 C C . ASN B 1 234 ? -26.344 -21.547 -14.578 1 93.19 234 ASN B C 1
ATOM 5833 O O . ASN B 1 234 ? -25.344 -21.656 -13.867 1 93.19 234 ASN B O 1
ATOM 5837 N N . CYS B 1 235 ? -26.469 -20.594 -15.422 1 96.31 235 CYS B N 1
ATOM 5838 C CA . CYS B 1 235 ? -25.547 -19.469 -15.5 1 96.31 235 CYS B CA 1
ATOM 5839 C C . CYS B 1 235 ? -26.281 -18.141 -15.383 1 96.31 235 CYS B C 1
ATOM 5841 O O . CYS B 1 235 ? -26.938 -17.719 -16.344 1 96.31 235 CYS B O 1
ATOM 5843 N N . THR B 1 236 ? -26.094 -17.484 -14.32 1 95.81 236 THR B N 1
ATOM 5844 C CA . THR B 1 236 ? -26.812 -16.25 -14.039 1 95.81 236 THR B CA 1
ATOM 5845 C C . THR B 1 236 ? -26.391 -15.141 -15 1 95.81 236 THR B C 1
ATOM 5847 O O . THR B 1 236 ? -27.188 -14.273 -15.344 1 95.81 236 THR B O 1
ATOM 5850 N N . LEU B 1 237 ? -25.172 -15.133 -15.461 1 97.06 237 LEU B N 1
ATOM 5851 C CA . LEU B 1 237 ? -24.672 -14.133 -16.406 1 97.06 237 LEU B CA 1
ATOM 5852 C C . LEU B 1 237 ? -25.391 -14.258 -17.75 1 97.06 237 LEU B C 1
ATOM 5854 O O . LEU B 1 237 ? -25.641 -13.25 -18.422 1 97.06 237 LEU B O 1
ATOM 5858 N N . GLY B 1 238 ? -25.703 -15.484 -18.094 1 95.81 238 GLY B N 1
ATOM 5859 C CA . GLY B 1 238 ? -26.375 -15.766 -19.344 1 95.81 238 GLY B CA 1
ATOM 5860 C C . GLY B 1 238 ? -27.781 -15.18 -19.406 1 95.81 238 GLY B C 1
ATOM 5861 O O . GLY B 1 238 ? -28.344 -15.055 -20.5 1 95.81 238 GLY B O 1
ATOM 5862 N N . GLU B 1 239 ? -28.281 -14.836 -18.297 1 95.31 239 GLU B N 1
ATOM 5863 C CA . GLU B 1 239 ? -29.609 -14.227 -18.266 1 95.31 239 GLU B CA 1
ATOM 5864 C C . GLU B 1 239 ? -29.578 -12.805 -18.828 1 95.31 239 GLU B C 1
ATOM 5866 O O . GLU B 1 239 ? -30.625 -12.242 -19.156 1 95.31 239 GLU B O 1
ATOM 5871 N N . LEU B 1 240 ? -28.469 -12.234 -18.922 1 97.06 240 LEU B N 1
ATOM 5872 C CA . LEU B 1 240 ? -28.328 -10.836 -19.312 1 97.06 240 LEU B CA 1
ATOM 5873 C C . LEU B 1 240 ? -28.188 -10.703 -20.828 1 97.06 240 LEU B C 1
ATOM 5875 O O . LEU B 1 240 ? -28.281 -9.594 -21.359 1 97.06 240 LEU B O 1
ATOM 5879 N N . ALA B 1 241 ? -27.938 -11.766 -21.484 1 96.44 241 ALA B N 1
ATOM 5880 C CA . ALA B 1 241 ? -27.766 -11.766 -22.938 1 96.44 241 ALA B CA 1
ATOM 5881 C C . ALA B 1 241 ? -28.188 -13.094 -23.531 1 96.44 241 ALA B C 1
ATOM 5883 O O . ALA B 1 241 ? -28.109 -14.141 -22.875 1 96.44 241 ALA B O 1
ATOM 5884 N N . ASP B 1 242 ? -28.484 -13.156 -24.859 1 94.94 242 ASP B N 1
ATOM 5885 C CA . ASP B 1 242 ? -29.016 -14.367 -25.469 1 94.94 242 ASP B CA 1
ATOM 5886 C C . ASP B 1 242 ? -27.984 -14.992 -26.406 1 94.94 242 ASP B C 1
ATOM 5888 O O . ASP B 1 242 ? -28.312 -15.93 -27.156 1 94.94 242 ASP B O 1
ATOM 5892 N N . SER B 1 243 ? -26.797 -14.438 -26.422 1 97.56 243 SER B N 1
ATOM 5893 C CA . SER B 1 243 ? -25.75 -15.016 -27.25 1 97.56 243 SER B CA 1
ATOM 5894 C C . SER B 1 243 ? -24.375 -14.766 -26.641 1 97.56 243 SER B C 1
ATOM 5896 O O . SER B 1 243 ? -24.203 -13.836 -25.844 1 97.56 243 SER B O 1
ATOM 5898 N N . LYS B 1 244 ? -23.469 -15.617 -27.062 1 97.31 244 LYS B N 1
ATOM 5899 C CA . LYS B 1 244 ? -22.078 -15.484 -26.609 1 97.31 244 LYS B CA 1
ATOM 5900 C C . LYS B 1 244 ? -21.516 -14.109 -26.969 1 97.31 244 LYS B C 1
ATOM 5902 O O . LYS B 1 244 ? -20.828 -13.484 -26.172 1 97.31 244 LYS B O 1
ATOM 5907 N N . HIS B 1 245 ? -21.828 -13.625 -28.188 1 97.88 245 HIS B N 1
ATOM 5908 C CA . HIS B 1 245 ? -21.297 -12.352 -28.672 1 97.88 245 HIS B CA 1
ATOM 5909 C C . HIS B 1 245 ? -21.828 -11.188 -27.844 1 97.88 245 HIS B C 1
ATOM 5911 O O . HIS B 1 245 ? -21.078 -10.273 -27.5 1 97.88 245 HIS B O 1
ATOM 5917 N N . LYS B 1 246 ? -23.078 -11.211 -27.547 1 98 246 LYS B N 1
ATOM 5918 C CA . LYS B 1 246 ? -23.672 -10.148 -26.734 1 98 246 LYS B CA 1
ATOM 5919 C C . LYS B 1 246 ? -23.141 -10.172 -25.312 1 98 246 LYS B C 1
ATOM 5921 O O . LYS B 1 246 ? -22.891 -9.117 -24.719 1 98 246 LYS B O 1
ATOM 5926 N N . LEU B 1 247 ? -23 -11.383 -24.828 1 97.81 247 LEU B N 1
ATOM 5927 C CA . LEU B 1 247 ? -22.453 -11.516 -23.484 1 97.81 247 LEU B CA 1
ATOM 5928 C C . LEU B 1 247 ? -21.031 -10.961 -23.422 1 97.81 247 LEU B C 1
ATOM 5930 O O . LEU B 1 247 ? -20.688 -10.242 -22.484 1 97.81 247 LEU B O 1
ATOM 5934 N N . HIS B 1 248 ? -20.219 -11.367 -24.359 1 98.25 248 HIS B N 1
ATOM 5935 C CA . HIS B 1 248 ? -18.875 -10.828 -24.5 1 98.25 248 HIS B CA 1
ATOM 5936 C C . HIS B 1 248 ? -18.875 -9.305 -24.516 1 98.25 248 HIS B C 1
ATOM 5938 O O . HIS B 1 248 ? -18.141 -8.664 -23.766 1 98.25 248 HIS B O 1
ATOM 5944 N N . LYS B 1 249 ? -19.703 -8.703 -25.297 1 98.31 249 LYS B N 1
ATOM 5945 C CA . LYS B 1 249 ? -19.781 -7.246 -25.438 1 98.31 249 LYS B CA 1
ATOM 5946 C C . LYS B 1 249 ? -20.172 -6.59 -24.109 1 98.31 249 LYS B C 1
ATOM 5948 O O . LYS B 1 249 ? -19.609 -5.562 -23.734 1 98.31 249 LYS B O 1
ATOM 5953 N N . LEU B 1 250 ? -21.141 -7.168 -23.484 1 98.06 250 LEU B N 1
ATOM 5954 C CA . LEU B 1 250 ? -21.609 -6.625 -22.219 1 98.06 250 LEU B CA 1
ATOM 5955 C C . LEU B 1 250 ? -20.469 -6.578 -21.188 1 98.06 250 LEU B C 1
ATOM 5957 O O . LEU B 1 250 ? -20.281 -5.562 -20.516 1 98.06 250 LEU B O 1
ATOM 5961 N N . VAL B 1 251 ? -19.734 -7.637 -21.062 1 98.5 251 VAL B N 1
ATOM 5962 C CA . VAL B 1 251 ? -18.672 -7.746 -20.078 1 98.5 251 VAL B CA 1
ATOM 5963 C C . VAL B 1 251 ? -17.531 -6.801 -20.453 1 98.5 251 VAL B C 1
ATOM 5965 O O . VAL B 1 251 ? -16.984 -6.105 -19.594 1 98.5 251 VAL B O 1
ATOM 5968 N N . PHE B 1 252 ? -17.172 -6.711 -21.703 1 98.44 252 PHE B N 1
ATOM 5969 C CA . PHE B 1 252 ? -16.047 -5.891 -22.141 1 98.44 252 PHE B CA 1
ATOM 5970 C C . PHE B 1 252 ? -16.422 -4.41 -22.109 1 98.44 252 PHE B C 1
ATOM 5972 O O . PHE B 1 252 ? -15.57 -3.564 -21.812 1 98.44 252 PHE B O 1
ATOM 5979 N N . ASP B 1 253 ? -17.703 -4.07 -22.422 1 98.38 253 ASP B N 1
ATOM 5980 C CA . ASP B 1 253 ? -18.156 -2.691 -22.25 1 98.38 253 ASP B CA 1
ATOM 5981 C C . ASP B 1 253 ? -18.062 -2.26 -20.797 1 98.38 253 ASP B C 1
ATOM 5983 O O . ASP B 1 253 ? -17.594 -1.157 -20.5 1 98.38 253 ASP B O 1
ATOM 5987 N N . PHE B 1 254 ? -18.547 -3.088 -19.984 1 98.12 254 PHE B N 1
ATOM 5988 C CA . PHE B 1 254 ? -18.438 -2.807 -18.547 1 98.12 254 PHE B CA 1
ATOM 5989 C C . PHE B 1 254 ? -16.969 -2.676 -18.141 1 98.12 254 PHE B C 1
ATOM 5991 O O . PHE B 1 254 ? -16.625 -1.817 -17.328 1 98.12 254 PHE B O 1
ATOM 5998 N N . SER B 1 255 ? -16.109 -3.572 -18.656 1 97.88 255 SER B N 1
ATOM 5999 C CA . SER B 1 255 ? -14.672 -3.557 -18.391 1 97.88 255 SER B CA 1
ATOM 6000 C C . SER B 1 255 ? -14.07 -2.195 -18.719 1 97.88 255 SER B C 1
ATOM 6002 O O . SER B 1 255 ? -13.258 -1.67 -17.953 1 97.88 255 SER B O 1
ATOM 6004 N N . ASP B 1 256 ? -14.414 -1.625 -19.844 1 97.81 256 ASP B N 1
ATOM 6005 C CA . ASP B 1 256 ? -13.891 -0.327 -20.266 1 97.81 256 ASP B CA 1
ATOM 6006 C C . ASP B 1 256 ? -14.281 0.768 -19.281 1 97.81 256 ASP B C 1
ATOM 6008 O O . ASP B 1 256 ? -13.477 1.64 -18.953 1 97.81 256 ASP B O 1
ATOM 6012 N N . LYS B 1 257 ? -15.492 0.687 -18.797 1 97.62 257 LYS B N 1
ATOM 6013 C CA . LYS B 1 257 ? -15.961 1.651 -17.812 1 97.62 257 LYS B CA 1
ATOM 6014 C C . LYS B 1 257 ? -15.211 1.493 -16.484 1 97.62 257 LYS B C 1
ATOM 6016 O O . LYS B 1 257 ? -14.844 2.484 -15.852 1 97.62 257 LYS B O 1
ATOM 6021 N N . LEU B 1 258 ? -15.008 0.258 -16.109 1 98.06 258 LEU B N 1
ATOM 6022 C CA . LEU B 1 258 ? -14.297 -0.032 -14.867 1 98.06 258 LEU B CA 1
ATOM 6023 C C . LEU B 1 258 ? -12.852 0.449 -14.945 1 98.06 258 LEU B C 1
ATOM 6025 O O . LEU B 1 258 ? -12.281 0.889 -13.945 1 98.06 258 LEU B O 1
ATOM 6029 N N . LYS B 1 259 ? -12.25 0.289 -16.109 1 96.62 259 LYS B N 1
ATOM 6030 C CA . LYS B 1 259 ? -10.883 0.757 -16.312 1 96.62 259 LYS B CA 1
ATOM 6031 C C . LYS B 1 259 ? -10.789 2.27 -16.141 1 96.62 259 LYS B C 1
ATOM 6033 O O . LYS B 1 259 ? -9.789 2.779 -15.633 1 96.62 259 LYS B O 1
ATOM 6038 N N . GLU B 1 260 ? -11.812 2.943 -16.5 1 96.31 260 GLU B N 1
ATOM 6039 C CA . GLU B 1 260 ? -11.859 4.398 -16.406 1 96.31 260 GLU B CA 1
ATOM 6040 C C . GLU B 1 260 ? -12.125 4.844 -14.961 1 96.31 260 GLU B C 1
ATOM 6042 O O . GLU B 1 260 ? -11.562 5.84 -14.508 1 96.31 260 GLU B O 1
ATOM 6047 N N . GLN B 1 261 ? -13 4.113 -14.328 1 97.44 261 GLN B N 1
ATOM 6048 C CA . GLN B 1 261 ? -13.383 4.5 -12.969 1 97.44 261 GLN B CA 1
ATOM 6049 C C . GLN B 1 261 ? -13.617 3.273 -12.094 1 97.44 261 GLN B C 1
ATOM 6051 O O . GLN B 1 261 ? -14.656 2.613 -12.211 1 97.44 261 GLN B O 1
ATOM 6056 N N . PRO B 1 262 ? -12.648 2.988 -11.18 1 97.69 262 PRO B N 1
ATOM 6057 C CA . PRO B 1 262 ? -12.914 1.92 -10.211 1 97.69 262 PRO B CA 1
ATOM 6058 C C . PRO B 1 262 ? -14.164 2.182 -9.375 1 97.69 262 PRO B C 1
ATOM 6060 O O . PRO B 1 262 ? -14.562 3.336 -9.195 1 97.69 262 PRO B O 1
ATOM 6063 N N . ILE B 1 263 ? -14.742 1.19 -8.797 1 98.25 263 ILE B N 1
ATOM 6064 C CA . ILE B 1 263 ? -16 1.295 -8.078 1 98.25 263 ILE B CA 1
ATOM 6065 C C . ILE B 1 263 ? -15.75 1.297 -6.574 1 98.25 263 ILE B C 1
ATOM 6067 O O . ILE B 1 263 ? -15.039 0.431 -6.059 1 98.25 263 ILE B O 1
ATOM 6071 N N . SER B 1 264 ? -16.266 2.268 -5.867 1 97.69 264 SER B N 1
ATOM 6072 C CA . SER B 1 264 ? -16.25 2.268 -4.406 1 97.69 264 SER B CA 1
ATOM 6073 C C . SER B 1 264 ? -17.203 1.215 -3.842 1 97.69 264 SER B C 1
ATOM 6075 O O . SER B 1 264 ? -18.359 1.121 -4.266 1 97.69 264 SER B O 1
ATOM 6077 N N . VAL B 1 265 ? -16.719 0.42 -2.969 1 98.25 265 VAL B N 1
ATOM 6078 C CA . VAL B 1 265 ? -17.516 -0.583 -2.279 1 98.25 265 VAL B CA 1
ATOM 6079 C C . VAL B 1 265 ? -17.484 -0.334 -0.774 1 98.25 265 VAL B C 1
ATOM 6081 O O . VAL B 1 265 ? -16.406 -0.351 -0.166 1 98.25 265 VAL B O 1
ATOM 6084 N N . TYR B 1 266 ? -18.625 -0.159 -0.182 1 97.5 266 TYR B N 1
ATOM 6085 C CA . TYR B 1 266 ? -18.75 0.123 1.245 1 97.5 266 TYR B CA 1
ATOM 6086 C C . TYR B 1 266 ? -19.672 -0.873 1.927 1 97.5 266 TYR B C 1
ATOM 6088 O O . TYR B 1 266 ? -20.891 -0.826 1.733 1 97.5 266 TYR B O 1
ATOM 6096 N N . VAL B 1 267 ? -19.109 -1.758 2.682 1 97.12 267 VAL B N 1
ATOM 6097 C CA . VAL B 1 267 ? -19.906 -2.699 3.459 1 97.12 267 VAL B CA 1
ATOM 6098 C C . VAL B 1 267 ? -20.25 -2.094 4.82 1 97.12 267 VAL B C 1
ATOM 6100 O O . VAL B 1 267 ? -21.406 -2.045 5.211 1 97.12 267 VAL B O 1
ATOM 6103 N N . ASN B 1 268 ? -19.297 -1.62 5.551 1 96.56 268 ASN B N 1
ATOM 6104 C CA . ASN B 1 268 ? -19.391 -0.882 6.809 1 96.56 268 ASN B CA 1
ATOM 6105 C C . ASN B 1 268 ? -18.094 -0.137 7.117 1 96.56 268 ASN B C 1
ATOM 6107 O O . ASN B 1 268 ? -17.172 -0.122 6.305 1 96.56 268 ASN B O 1
ATOM 6111 N N . ASN B 1 269 ? -17.969 0.427 8.297 1 95.94 269 ASN B N 1
ATOM 6112 C CA . ASN B 1 269 ? -16.859 1.331 8.594 1 95.94 269 ASN B CA 1
ATOM 6113 C C . ASN B 1 269 ? -15.562 0.565 8.875 1 95.94 269 ASN B C 1
ATOM 6115 O O . ASN B 1 269 ? -14.5 1.167 9.023 1 95.94 269 ASN B O 1
ATOM 6119 N N . THR B 1 270 ? -15.594 -0.706 8.883 1 95.75 270 THR B N 1
ATOM 6120 C CA . THR B 1 270 ? -14.367 -1.475 9.047 1 95.75 270 THR B CA 1
ATOM 6121 C C . THR B 1 270 ? -14.109 -2.35 7.824 1 95.75 270 THR B C 1
ATOM 6123 O O . THR B 1 270 ? -13.109 -3.064 7.766 1 95.75 270 THR B O 1
ATOM 6126 N N . MET B 1 271 ? -15.062 -2.354 6.84 1 95.56 271 MET B N 1
ATOM 6127 C CA . MET B 1 271 ? -14.945 -3.209 5.664 1 95.56 271 MET B CA 1
ATOM 6128 C C . MET B 1 271 ? -15.375 -2.465 4.402 1 95.56 271 MET B C 1
ATOM 6130 O O . MET B 1 271 ? -16.547 -2.459 4.051 1 95.56 271 MET B O 1
ATOM 6134 N N . TYR B 1 272 ? -14.484 -1.867 3.73 1 96.38 272 TYR B N 1
ATOM 6135 C CA . TYR B 1 272 ? -14.727 -1.134 2.494 1 96.38 272 TYR B CA 1
ATOM 6136 C C . TYR B 1 272 ? -13.461 -1.048 1.653 1 96.38 272 TYR B C 1
ATOM 6138 O O . TYR B 1 272 ? -12.359 -1.313 2.146 1 96.38 272 TYR B O 1
ATOM 6146 N N . GLY B 1 273 ? -13.555 -0.753 0.411 1 96.56 273 GLY B N 1
ATOM 6147 C CA . GLY B 1 273 ? -12.461 -0.611 -0.541 1 96.56 273 GLY B CA 1
ATOM 6148 C C . GLY B 1 273 ? -12.938 -0.295 -1.947 1 96.56 273 GLY B C 1
ATOM 6149 O O . GLY B 1 273 ? -14.062 0.168 -2.141 1 96.56 273 GLY B O 1
ATOM 6150 N N . ILE B 1 274 ? -12.031 -0.337 -2.912 1 97.12 274 ILE B N 1
ATOM 6151 C CA . ILE B 1 274 ? -12.406 -0.049 -4.289 1 97.12 274 ILE B CA 1
ATOM 6152 C C . ILE B 1 274 ? -12.211 -1.296 -5.152 1 97.12 274 ILE B C 1
ATOM 6154 O O . ILE B 1 274 ? -11.266 -2.057 -4.945 1 97.12 274 ILE B O 1
ATOM 6158 N N . LEU B 1 275 ? -13.117 -1.575 -6.004 1 97.94 275 LEU B N 1
ATOM 6159 C CA . LEU B 1 275 ? -13.008 -2.623 -7.016 1 97.94 275 LEU B CA 1
ATOM 6160 C C . LEU B 1 275 ? -12.422 -2.072 -8.305 1 97.94 275 LEU B C 1
ATOM 6162 O O . LEU B 1 275 ? -13.062 -1.275 -9 1 97.94 275 LEU B O 1
ATOM 6166 N N . THR B 1 276 ? -11.219 -2.479 -8.656 1 97.19 276 THR B N 1
ATOM 6167 C CA . THR B 1 276 ? -10.516 -1.979 -9.828 1 97.19 276 THR B CA 1
ATOM 6168 C C . THR B 1 276 ? -10.656 -2.951 -11 1 97.19 276 THR B C 1
ATOM 6170 O O . THR B 1 276 ? -11.141 -4.07 -10.828 1 97.19 276 THR B O 1
ATOM 6173 N N . TRP B 1 277 ? -10.297 -2.455 -12.164 1 97.81 277 TRP B N 1
ATOM 6174 C CA . TRP B 1 277 ? -10.227 -3.305 -13.344 1 97.81 277 TRP B CA 1
ATOM 6175 C C . TRP B 1 277 ? -9.312 -4.504 -13.102 1 97.81 277 TRP B C 1
ATOM 6177 O O . TRP B 1 277 ? -9.672 -5.637 -13.422 1 97.81 277 TRP B O 1
ATOM 6187 N N . GLU B 1 278 ? -8.164 -4.328 -12.438 1 96.19 278 GLU B N 1
ATOM 6188 C CA . GLU B 1 278 ? -7.203 -5.387 -12.141 1 96.19 278 GLU B CA 1
ATOM 6189 C C . GLU B 1 278 ? -7.801 -6.422 -11.188 1 96.19 278 GLU B C 1
ATOM 6191 O O . GLU B 1 278 ? -7.559 -7.621 -11.336 1 96.19 278 GLU B O 1
ATOM 6196 N N . SER B 1 279 ? -8.57 -5.914 -10.203 1 96.31 279 SER B N 1
ATOM 6197 C CA . SER B 1 279 ? -9.234 -6.824 -9.273 1 96.31 279 SER B CA 1
ATOM 6198 C C . SER B 1 279 ? -10.109 -7.828 -10.016 1 96.31 279 SER B C 1
ATOM 6200 O O . SER B 1 279 ? -10.055 -9.031 -9.742 1 96.31 279 SER B O 1
ATOM 6202 N N . VAL B 1 280 ? -10.82 -7.32 -10.93 1 98.19 280 VAL B N 1
ATOM 6203 C CA . VAL B 1 280 ? -11.797 -8.156 -11.625 1 98.19 280 VAL B CA 1
ATOM 6204 C C . VAL B 1 280 ? -11.078 -9.055 -12.633 1 98.19 280 VAL B C 1
ATOM 6206 O O . VAL B 1 280 ? -11.336 -10.258 -12.695 1 98.19 280 VAL B O 1
ATOM 6209 N N . TRP B 1 281 ? -10.172 -8.508 -13.375 1 98 281 TRP B N 1
ATOM 6210 C CA . TRP B 1 281 ? -9.586 -9.242 -14.492 1 98 281 TRP B CA 1
ATOM 6211 C C . TRP B 1 281 ? -8.445 -10.133 -14.023 1 98 281 TRP B C 1
ATOM 6213 O O . TRP B 1 281 ? -8.344 -11.297 -14.422 1 98 281 TRP B O 1
ATOM 6223 N N . PHE B 1 282 ? -7.59 -9.656 -13.117 1 96.38 282 PHE B N 1
ATOM 6224 C CA . PHE B 1 282 ? -6.391 -10.398 -12.734 1 96.38 282 PHE B CA 1
ATOM 6225 C C . PHE B 1 282 ? -6.66 -11.273 -11.516 1 96.38 282 PHE B C 1
ATOM 6227 O O . PHE B 1 282 ? -6.117 -12.375 -11.406 1 96.38 282 PHE B O 1
ATOM 6234 N N . ASN B 1 283 ? -7.504 -10.82 -10.594 1 95.5 283 ASN B N 1
ATOM 6235 C CA . ASN B 1 283 ? -7.781 -11.57 -9.383 1 95.5 283 ASN B CA 1
ATOM 6236 C C . ASN B 1 283 ? -9.078 -12.367 -9.492 1 95.5 283 ASN B C 1
ATOM 6238 O O . ASN B 1 283 ? -9.305 -13.305 -8.734 1 95.5 283 ASN B O 1
ATOM 6242 N N . GLY B 1 284 ? -9.93 -11.969 -10.375 1 96.62 284 GLY B N 1
ATOM 6243 C CA . GLY B 1 284 ? -11.203 -12.648 -10.57 1 96.62 284 GLY B CA 1
ATOM 6244 C C . GLY B 1 284 ? -11.211 -13.555 -11.797 1 96.62 284 GLY B C 1
ATOM 6245 O O . GLY B 1 284 ? -10.969 -14.758 -11.68 1 96.62 284 GLY B O 1
ATOM 6246 N N . ILE B 1 285 ? -11.211 -12.961 -12.984 1 98.06 285 ILE B N 1
ATOM 6247 C CA . ILE B 1 285 ? -11.422 -13.68 -14.234 1 98.06 285 ILE B CA 1
ATOM 6248 C C . ILE B 1 285 ? -10.25 -14.617 -14.492 1 98.06 285 ILE B C 1
ATOM 6250 O O . ILE B 1 285 ? -10.438 -15.812 -14.719 1 98.06 285 ILE B O 1
ATOM 6254 N N . PHE B 1 286 ? -9.07 -14.18 -14.414 1 97.06 286 PHE B N 1
ATOM 6255 C CA . PHE B 1 286 ? -7.898 -14.945 -14.82 1 97.06 286 PHE B CA 1
ATOM 6256 C C . PHE B 1 286 ? -7.777 -16.219 -14 1 97.06 286 PHE B C 1
ATOM 6258 O O . PHE B 1 286 ? -7.672 -17.312 -14.562 1 97.06 286 PHE B O 1
ATOM 6265 N N . PRO B 1 287 ? -7.836 -16.156 -12.656 1 95.5 287 PRO B N 1
ATOM 6266 C CA . PRO B 1 287 ? -7.73 -17.391 -11.875 1 95.5 287 PRO B CA 1
ATOM 6267 C C . PRO B 1 287 ? -8.82 -18.406 -12.227 1 95.5 287 PRO B C 1
ATOM 6269 O O . PRO B 1 287 ? -8.586 -19.609 -12.172 1 95.5 287 PRO B O 1
ATOM 6272 N N . TYR B 1 288 ? -9.938 -17.953 -12.625 1 95.56 288 TYR B N 1
ATOM 6273 C CA . TYR B 1 288 ? -11.039 -18.859 -12.914 1 95.56 288 TYR B CA 1
ATOM 6274 C C . TYR B 1 288 ? -10.906 -19.438 -14.312 1 95.56 288 TYR B C 1
ATOM 6276 O O . TYR B 1 288 ? -11.617 -20.391 -14.672 1 95.56 288 TYR B O 1
ATOM 6284 N N . MET B 1 289 ? -9.992 -18.891 -15.117 1 97.25 289 MET B N 1
ATOM 6285 C CA . MET B 1 289 ? -9.648 -19.562 -16.359 1 97.25 289 MET B CA 1
ATOM 6286 C C . MET B 1 289 ? -8.883 -20.844 -16.094 1 97.25 289 MET B C 1
ATOM 6288 O O . MET B 1 289 ? -8.953 -21.797 -16.891 1 97.25 289 MET B O 1
ATOM 6292 N N . TYR B 1 290 ? -8.266 -20.891 -14.93 1 95.69 290 TYR B N 1
ATOM 6293 C CA . TYR B 1 290 ? -7.551 -22.109 -14.539 1 95.69 290 TYR B CA 1
ATOM 6294 C C . TYR B 1 290 ? -8.523 -23.203 -14.109 1 95.69 290 TYR B C 1
ATOM 6296 O O . TYR B 1 290 ? -8.289 -24.375 -14.359 1 95.69 290 TYR B O 1
ATOM 6304 N N . ARG B 1 291 ? -9.625 -22.766 -13.508 1 94.31 291 ARG B N 1
ATOM 6305 C CA . ARG B 1 291 ? -10.477 -23.719 -12.781 1 94.31 291 ARG B CA 1
ATOM 6306 C C . ARG B 1 291 ? -11.945 -23.531 -13.164 1 94.31 291 ARG B C 1
ATOM 6308 O O . ARG B 1 291 ? -12.719 -22.953 -12.406 1 94.31 291 ARG B O 1
ATOM 6315 N N . PRO B 1 292 ? -12.375 -24.203 -14.109 1 95.31 292 PRO B N 1
ATOM 6316 C CA . PRO B 1 292 ? -13.758 -24.062 -14.578 1 95.31 292 PRO B CA 1
ATOM 6317 C C . PRO B 1 292 ? -14.781 -24.453 -13.523 1 95.31 292 PRO B C 1
ATOM 6319 O O . PRO B 1 292 ? -15.938 -24.031 -13.594 1 95.31 292 PRO B O 1
ATOM 6322 N N . SER B 1 293 ? -14.43 -25.266 -12.531 1 92.69 293 SER B N 1
ATOM 6323 C CA . SER B 1 293 ? -15.359 -25.641 -11.469 1 92.69 293 SER B CA 1
ATOM 6324 C C . SER B 1 293 ? -15.891 -24.422 -10.734 1 92.69 293 SER B C 1
ATOM 6326 O O . SER B 1 293 ? -16.922 -24.5 -10.055 1 92.69 293 SER B O 1
ATOM 6328 N N . GLY B 1 294 ? -15.188 -23.297 -10.891 1 93.81 294 GLY B N 1
ATOM 6329 C CA . GLY B 1 294 ? -15.609 -22.062 -10.242 1 93.81 294 GLY B CA 1
ATOM 6330 C C . GLY B 1 294 ? -16.391 -21.141 -11.156 1 93.81 294 GLY B C 1
ATOM 6331 O O . GLY B 1 294 ? -16.75 -20.031 -10.773 1 93.81 294 GLY B O 1
ATOM 6332 N N . TRP B 1 295 ? -16.734 -21.562 -12.328 1 96.81 295 TRP B N 1
ATOM 6333 C CA . TRP B 1 295 ? -17.344 -20.703 -13.328 1 96.81 295 TRP B CA 1
ATOM 6334 C C . TRP B 1 295 ? -18.75 -20.25 -12.891 1 96.81 295 TRP B C 1
ATOM 6336 O O . TRP B 1 295 ? -19.188 -19.156 -13.219 1 96.81 295 TRP B O 1
ATOM 6346 N N . TYR B 1 296 ? -19.453 -21.125 -12.172 1 95.5 296 TYR B N 1
ATOM 6347 C CA . TYR B 1 296 ? -20.75 -20.719 -11.648 1 95.5 296 TYR B CA 1
ATOM 6348 C C . TYR B 1 296 ? -20.625 -19.469 -10.773 1 95.5 296 TYR B C 1
ATOM 6350 O O . TYR B 1 296 ? -21.359 -18.5 -10.961 1 95.5 296 TYR B O 1
ATOM 6358 N N . SER B 1 297 ? -19.672 -19.5 -9.852 1 95.25 297 SER B N 1
ATOM 6359 C CA . SER B 1 297 ? -19.469 -18.391 -8.938 1 95.25 297 SER B CA 1
ATOM 6360 C C . SER B 1 297 ? -18.984 -17.141 -9.688 1 95.25 297 SER B C 1
ATOM 6362 O O . SER B 1 297 ? -19.422 -16.031 -9.375 1 95.25 297 SER B O 1
ATOM 6364 N N . LEU B 1 298 ? -18.078 -17.281 -10.633 1 97.25 298 LEU B N 1
ATOM 6365 C CA . LEU B 1 298 ? -17.609 -16.156 -11.438 1 97.25 298 LEU B CA 1
ATOM 6366 C C . LEU B 1 298 ? -18.75 -15.5 -12.18 1 97.25 298 LEU B C 1
ATOM 6368 O O . LEU B 1 298 ? -18.891 -14.273 -12.164 1 97.25 298 LEU B O 1
ATOM 6372 N N . ALA B 1 299 ? -19.594 -16.359 -12.797 1 98.12 299 ALA B N 1
ATOM 6373 C CA . ALA B 1 299 ? -20.734 -15.844 -13.555 1 98.12 299 ALA B CA 1
ATOM 6374 C C . ALA B 1 299 ? -21.688 -15.086 -12.648 1 98.12 299 ALA B C 1
ATOM 6376 O O . ALA B 1 299 ? -22.203 -14.031 -13.023 1 98.12 299 ALA B O 1
ATOM 6377 N N . ASP B 1 300 ? -21.922 -15.641 -11.5 1 97.56 300 ASP B N 1
ATOM 6378 C CA . ASP B 1 300 ? -22.828 -15.016 -10.555 1 97.56 300 ASP B CA 1
ATOM 6379 C C . ASP B 1 300 ? -22.312 -13.656 -10.102 1 97.56 300 ASP B C 1
ATOM 6381 O O . ASP B 1 300 ? -23.062 -12.68 -10.055 1 97.56 300 ASP B O 1
ATOM 6385 N N . ASN B 1 301 ? -21.078 -13.562 -9.758 1 98 301 ASN B N 1
ATOM 6386 C CA . ASN B 1 301 ? -20.453 -12.305 -9.352 1 98 301 ASN B CA 1
ATOM 6387 C C . ASN B 1 301 ? -20.5 -11.273 -10.477 1 98 301 ASN B C 1
ATOM 6389 O O . ASN B 1 301 ? -20.797 -10.102 -10.234 1 98 301 ASN B O 1
ATOM 6393 N N . LEU B 1 302 ? -20.188 -11.664 -11.688 1 98.5 302 LEU B N 1
ATOM 6394 C CA . LEU B 1 302 ? -20.188 -10.758 -12.836 1 98.5 302 LEU B CA 1
ATOM 6395 C C . LEU B 1 302 ? -21.609 -10.258 -13.117 1 98.5 302 LEU B C 1
ATOM 6397 O O . LEU B 1 302 ? -21.797 -9.086 -13.453 1 98.5 302 LEU B O 1
ATOM 6401 N N . ALA B 1 303 ? -22.562 -11.18 -13.016 1 98.38 303 ALA B N 1
ATOM 6402 C CA . ALA B 1 303 ? -23.953 -10.781 -13.234 1 98.38 303 ALA B CA 1
ATOM 6403 C C . ALA B 1 303 ? -24.375 -9.703 -12.242 1 98.38 303 ALA B C 1
ATOM 6405 O O . ALA B 1 303 ? -24.938 -8.68 -12.633 1 98.38 303 ALA B O 1
ATOM 6406 N N . LYS B 1 304 ? -24.109 -9.969 -10.969 1 98.38 304 LYS B N 1
ATOM 6407 C CA . LYS B 1 304 ? -24.438 -8.984 -9.945 1 98.38 304 LYS B CA 1
ATOM 6408 C C . LYS B 1 304 ? -23.719 -7.66 -10.203 1 98.38 304 LYS B C 1
ATOM 6410 O O . LYS B 1 304 ? -24.312 -6.59 -10.062 1 98.38 304 LYS B O 1
ATOM 6415 N N . LEU B 1 305 ? -22.453 -7.719 -10.57 1 98.19 305 LEU B N 1
ATOM 6416 C CA . LEU B 1 305 ? -21.656 -6.535 -10.867 1 98.19 305 LEU B CA 1
ATOM 6417 C C . LEU B 1 305 ? -22.266 -5.738 -12.008 1 98.19 305 LEU B C 1
ATOM 6419 O O . LEU B 1 305 ? -22.406 -4.516 -11.922 1 98.19 305 LEU B O 1
ATOM 6423 N N . LEU B 1 306 ? -22.688 -6.418 -13.094 1 98.12 306 LEU B N 1
ATOM 6424 C CA . LEU B 1 306 ? -23.266 -5.781 -14.266 1 98.12 306 LEU B CA 1
ATOM 6425 C C . LEU B 1 306 ? -24.625 -5.168 -13.93 1 98.12 306 LEU B C 1
ATOM 6427 O O . LEU B 1 306 ? -25.062 -4.223 -14.594 1 98.12 306 LEU B O 1
ATOM 6431 N N . LYS B 1 307 ? -25.266 -5.695 -12.914 1 97.56 307 LYS B N 1
ATOM 6432 C CA . LYS B 1 307 ? -26.562 -5.172 -12.477 1 97.56 307 LYS B CA 1
ATOM 6433 C C . LYS B 1 307 ? -26.375 -4.047 -11.461 1 97.56 307 LYS B C 1
ATOM 6435 O O . LYS B 1 307 ? -27.359 -3.539 -10.914 1 97.56 307 LYS B O 1
ATOM 6440 N N . GLY B 1 308 ? -25.141 -3.732 -11.07 1 97.44 308 GLY B N 1
ATOM 6441 C CA . GLY B 1 308 ? -24.875 -2.543 -10.273 1 97.44 308 GLY B CA 1
ATOM 6442 C C . GLY B 1 308 ? -24.484 -2.859 -8.844 1 97.44 308 GLY B C 1
ATOM 6443 O O . GLY B 1 308 ? -24.391 -1.957 -8.008 1 97.44 308 GLY B O 1
ATOM 6444 N N . ASN B 1 309 ? -24.297 -4.137 -8.531 1 98.25 309 ASN B N 1
ATOM 6445 C CA . ASN B 1 309 ? -23.875 -4.539 -7.191 1 98.25 309 ASN B CA 1
ATOM 6446 C C . ASN B 1 309 ? -22.453 -5.105 -7.195 1 98.25 309 ASN B C 1
ATOM 6448 O O . ASN B 1 309 ? -22.234 -6.25 -7.598 1 98.25 309 ASN B O 1
ATOM 6452 N N . ALA B 1 310 ? -21.5 -4.375 -6.645 1 98.44 310 ALA B N 1
ATOM 6453 C CA . ALA B 1 310 ? -20.078 -4.73 -6.73 1 98.44 310 ALA B CA 1
ATOM 6454 C C . ALA B 1 310 ? -19.625 -5.457 -5.473 1 98.44 310 ALA B C 1
ATOM 6456 O O . ALA B 1 310 ? -18.469 -5.875 -5.375 1 98.44 310 ALA B O 1
ATOM 6457 N N . THR B 1 311 ? -20.469 -5.672 -4.492 1 98.25 311 THR B N 1
ATOM 6458 C CA . THR B 1 311 ? -20.078 -6.125 -3.162 1 98.25 311 THR B CA 1
ATOM 6459 C C . THR B 1 311 ? -19.453 -7.516 -3.227 1 98.25 311 THR B C 1
ATOM 6461 O O . THR B 1 311 ? -18.344 -7.727 -2.742 1 98.25 311 THR B O 1
ATOM 6464 N N . ASP B 1 312 ? -20.078 -8.484 -3.867 1 98 312 ASP B N 1
ATOM 6465 C CA . ASP B 1 312 ? -19.578 -9.859 -3.896 1 98 312 ASP B CA 1
ATOM 6466 C C . ASP B 1 312 ? -18.266 -9.945 -4.668 1 98 312 ASP B C 1
ATOM 6468 O O . ASP B 1 312 ? -17.344 -10.656 -4.25 1 98 312 ASP B O 1
ATOM 6472 N N . ALA B 1 313 ? -18.219 -9.234 -5.793 1 98.25 313 ALA B N 1
ATOM 6473 C CA . ALA B 1 313 ? -16.984 -9.219 -6.57 1 98.25 313 ALA B CA 1
ATOM 6474 C C . ALA B 1 313 ? -15.828 -8.633 -5.758 1 98.25 313 ALA B C 1
ATOM 6476 O O . ALA B 1 313 ? -14.719 -9.172 -5.777 1 98.25 313 ALA B O 1
ATOM 6477 N N . TRP B 1 314 ? -16.062 -7.535 -5.02 1 97.94 314 TRP B N 1
ATOM 6478 C CA . TRP B 1 314 ? -15.016 -6.922 -4.219 1 97.94 314 TRP B CA 1
ATOM 6479 C C . TRP B 1 314 ? -14.562 -7.852 -3.1 1 97.94 314 TRP B C 1
ATOM 6481 O O . TRP B 1 314 ? -13.367 -7.977 -2.832 1 97.94 314 TRP B O 1
ATOM 6491 N N . LEU B 1 315 ? -15.531 -8.508 -2.447 1 96.94 315 LEU B N 1
ATOM 6492 C CA . LEU B 1 315 ? -15.195 -9.438 -1.373 1 96.94 315 LEU B CA 1
ATOM 6493 C C . LEU B 1 315 ? -14.359 -10.602 -1.901 1 96.94 315 LEU B C 1
ATOM 6495 O O . LEU B 1 315 ? -13.461 -11.086 -1.212 1 96.94 315 LEU B O 1
ATOM 6499 N N . ALA B 1 316 ? -14.609 -10.984 -3.125 1 96.19 316 ALA B N 1
ATOM 6500 C CA . ALA B 1 316 ? -13.938 -12.148 -3.699 1 96.19 316 ALA B CA 1
ATOM 6501 C C . ALA B 1 316 ? -12.594 -11.766 -4.312 1 96.19 316 ALA B C 1
ATOM 6503 O O . ALA B 1 316 ? -11.625 -12.523 -4.223 1 96.19 316 ALA B O 1
ATOM 6504 N N . TYR B 1 317 ? -12.586 -10.539 -4.934 1 96.31 317 TYR B N 1
ATOM 6505 C CA . TYR B 1 317 ? -11.453 -10.273 -5.812 1 96.31 317 TYR B CA 1
ATOM 6506 C C . TYR B 1 317 ? -10.711 -9.008 -5.379 1 96.31 317 TYR B C 1
ATOM 6508 O O . TYR B 1 317 ? -9.594 -8.75 -5.832 1 96.31 317 TYR B O 1
ATOM 6516 N N . GLY B 1 318 ? -11.297 -8.188 -4.57 1 93.75 318 GLY B N 1
ATOM 6517 C CA . GLY B 1 318 ? -10.805 -6.84 -4.355 1 93.75 318 GLY B CA 1
ATOM 6518 C C . GLY B 1 318 ? -10 -6.691 -3.082 1 93.75 318 GLY B C 1
ATOM 6519 O O . GLY B 1 318 ? -9.367 -5.652 -2.855 1 93.75 318 GLY B O 1
ATOM 6520 N N . ARG B 1 319 ? -9.93 -7.695 -2.227 1 88.06 319 ARG B N 1
ATOM 6521 C CA . ARG B 1 319 ? -9.336 -7.531 -0.904 1 88.06 319 ARG B CA 1
ATOM 6522 C C . ARG B 1 319 ? -7.922 -8.109 -0.863 1 88.06 319 ARG B C 1
ATOM 6524 O O . ARG B 1 319 ? -7.098 -7.688 -0.047 1 88.06 319 ARG B O 1
ATOM 6531 N N . GLN B 1 320 ? -7.695 -9.047 -1.689 1 81.25 320 GLN B N 1
ATOM 6532 C CA . GLN B 1 320 ? -6.395 -9.703 -1.691 1 81.25 320 GLN B CA 1
ATOM 6533 C C . GLN B 1 320 ? -6.051 -10.242 -3.078 1 81.25 320 GLN B C 1
ATOM 6535 O O . GLN B 1 320 ? -6.938 -10.422 -3.916 1 81.25 320 GLN B O 1
ATOM 6540 N N . ALA B 1 321 ? -4.785 -10.445 -3.227 1 78.12 321 ALA B N 1
ATOM 6541 C CA . ALA B 1 321 ? -4.352 -11.07 -4.477 1 78.12 321 ALA B CA 1
ATOM 6542 C C . ALA B 1 321 ? -4.836 -12.516 -4.566 1 78.12 321 ALA B C 1
ATOM 6544 O O . ALA B 1 321 ? -5 -13.188 -3.543 1 78.12 321 ALA B O 1
ATOM 6545 N N . ALA B 1 322 ? -5.066 -12.891 -5.77 1 76.62 322 ALA B N 1
ATOM 6546 C CA . ALA B 1 322 ? -5.645 -14.211 -6.008 1 76.62 322 ALA B CA 1
ATOM 6547 C C . ALA B 1 322 ? -4.637 -15.32 -5.707 1 76.62 322 ALA B C 1
ATOM 6549 O O . ALA B 1 322 ? -5.02 -16.422 -5.324 1 76.62 322 ALA B O 1
ATOM 6550 N N . TRP B 1 323 ? -3.365 -14.984 -5.895 1 73.12 323 TRP B N 1
ATOM 6551 C CA . TRP B 1 323 ? -2.354 -16.031 -5.809 1 73.12 323 TRP B CA 1
ATOM 6552 C C . TRP B 1 323 ? -1.462 -15.82 -4.586 1 73.12 323 TRP B C 1
ATOM 6554 O O . TRP B 1 323 ? -0.68 -14.867 -4.535 1 73.12 323 TRP B O 1
ATOM 6564 N N . GLU B 1 324 ? -1.818 -16.25 -3.443 1 66.88 324 GLU B N 1
ATOM 6565 C CA . GLU B 1 324 ? -0.969 -16.125 -2.264 1 66.88 324 GLU B CA 1
ATOM 6566 C C . GLU B 1 324 ? -0.167 -17.391 -2.02 1 66.88 324 GLU B C 1
ATOM 6568 O O . GLU B 1 324 ? -0.713 -18.5 -2.072 1 66.88 324 GLU B O 1
ATOM 6573 N N . MET B 1 325 ? 1.116 -17.219 -2.236 1 69.81 325 MET B N 1
ATOM 6574 C CA . MET B 1 325 ? 2.004 -18.328 -1.927 1 69.81 325 MET B CA 1
ATOM 6575 C C . MET B 1 325 ? 2.912 -18 -0.749 1 69.81 325 MET B C 1
ATOM 6577 O O . MET B 1 325 ? 3.365 -16.859 -0.615 1 69.81 325 MET B O 1
ATOM 6581 N N . GLU B 1 326 ? 2.973 -19.016 0.089 1 72.38 326 GLU B N 1
ATOM 6582 C CA . GLU B 1 326 ? 3.943 -18.844 1.165 1 72.38 326 GLU B CA 1
ATOM 6583 C C . GLU B 1 326 ? 5.371 -18.953 0.642 1 72.38 326 GLU B C 1
ATOM 6585 O O . GLU B 1 326 ? 5.691 -19.844 -0.131 1 72.38 326 GLU B O 1
ATOM 6590 N N . GLY B 1 327 ? 6.125 -18.031 1.009 1 79.88 327 GLY B N 1
ATOM 6591 C CA . GLY B 1 327 ? 7.52 -18.047 0.589 1 79.88 327 GLY B CA 1
ATOM 6592 C C . GLY B 1 327 ? 7.715 -17.562 -0.836 1 79.88 327 GLY B C 1
ATOM 6593 O O . GLY B 1 327 ? 6.789 -17.016 -1.446 1 79.88 327 GLY B O 1
ATOM 6594 N N . GLU B 1 328 ? 8.938 -17.719 -1.307 1 92.25 328 GLU B N 1
ATOM 6595 C CA . GLU B 1 328 ? 9.312 -17.172 -2.613 1 92.25 328 GLU B CA 1
ATOM 6596 C C . GLU B 1 328 ? 9.805 -18.281 -3.543 1 92.25 328 GLU B C 1
ATOM 6598 O O . GLU B 1 328 ? 10.602 -18.031 -4.445 1 92.25 328 GLU B O 1
ATOM 6603 N N . GLY B 1 329 ? 9.359 -19.547 -3.246 1 93.25 329 GLY B N 1
ATOM 6604 C CA . GLY B 1 329 ? 9.836 -20.672 -4.023 1 93.25 329 GLY B CA 1
ATOM 6605 C C . GLY B 1 329 ? 9.578 -20.531 -5.512 1 93.25 329 GLY B C 1
ATOM 6606 O O . GLY B 1 329 ? 10.445 -20.828 -6.328 1 93.25 329 GLY B O 1
ATOM 6607 N N . ASN B 1 330 ? 8.422 -20.078 -5.848 1 93.19 330 ASN B N 1
ATOM 6608 C CA . ASN B 1 330 ? 8.078 -19.891 -7.254 1 93.19 330 ASN B CA 1
ATOM 6609 C C . ASN B 1 330 ? 9 -18.891 -7.938 1 93.19 330 ASN B C 1
ATOM 6611 O O . ASN B 1 330 ? 9.477 -19.141 -9.047 1 93.19 330 ASN B O 1
ATOM 6615 N N . ARG B 1 331 ? 9.242 -17.875 -7.297 1 94 331 ARG B N 1
ATOM 6616 C CA . ARG B 1 331 ? 10.125 -16.844 -7.836 1 94 331 ARG B CA 1
ATOM 6617 C C . ARG B 1 331 ? 11.531 -17.391 -8.055 1 94 331 ARG B C 1
ATOM 6619 O O . ARG B 1 331 ? 12.133 -17.156 -9.109 1 94 331 ARG B O 1
ATOM 6626 N N . PHE B 1 332 ? 12.047 -18.078 -7.098 1 96.75 332 PHE B N 1
ATOM 6627 C CA . PHE B 1 332 ? 13.398 -18.625 -7.199 1 96.75 332 PHE B CA 1
ATOM 6628 C C . PHE B 1 332 ? 13.5 -19.625 -8.336 1 96.75 332 PHE B C 1
ATOM 6630 O O . PHE B 1 332 ? 14.414 -19.562 -9.156 1 96.75 332 PHE B O 1
ATOM 6637 N N . VAL B 1 333 ? 12.539 -20.547 -8.406 1 95.88 333 VAL B N 1
ATOM 6638 C CA . VAL B 1 333 ? 12.625 -21.609 -9.414 1 95.88 333 VAL B CA 1
ATOM 6639 C C . VAL B 1 333 ? 12.508 -21 -10.812 1 95.88 333 VAL B C 1
ATOM 6641 O O . VAL B 1 333 ? 13.344 -21.25 -11.68 1 95.88 333 VAL B O 1
ATOM 6644 N N . THR B 1 334 ? 11.578 -20.125 -11.008 1 95.06 334 THR B N 1
ATOM 6645 C CA . THR B 1 334 ? 11.336 -19.562 -12.328 1 95.06 334 THR B CA 1
ATOM 6646 C C . THR B 1 334 ? 12.508 -18.688 -12.766 1 95.06 334 THR B C 1
ATOM 6648 O O . THR B 1 334 ? 12.945 -18.766 -13.922 1 95.06 334 THR B O 1
ATOM 6651 N N . THR B 1 335 ? 13.047 -17.984 -11.883 1 96.5 335 THR B N 1
ATOM 6652 C CA . THR B 1 335 ? 14.094 -17.031 -12.234 1 96.5 335 THR B CA 1
ATOM 6653 C C . THR B 1 335 ? 15.445 -17.734 -12.336 1 96.5 335 THR B C 1
ATOM 6655 O O . THR B 1 335 ? 16.281 -17.375 -13.172 1 96.5 335 THR B O 1
ATOM 6658 N N . ASN B 1 336 ? 15.664 -18.734 -11.492 1 97.31 336 ASN B N 1
ATOM 6659 C CA . ASN B 1 336 ? 16.906 -19.484 -11.555 1 97.31 336 ASN B CA 1
ATOM 6660 C C . ASN B 1 336 ? 16.953 -20.391 -12.781 1 97.31 336 ASN B C 1
ATOM 6662 O O . ASN B 1 336 ? 18.031 -20.703 -13.289 1 97.31 336 ASN B O 1
ATOM 6666 N N . ASP B 1 337 ? 15.812 -20.875 -13.188 1 96.44 337 ASP B N 1
ATOM 6667 C CA . ASP B 1 337 ? 15.742 -21.734 -14.367 1 96.44 337 ASP B CA 1
ATOM 6668 C C . ASP B 1 337 ? 16.016 -20.938 -15.641 1 96.44 337 ASP B C 1
ATOM 6670 O O . ASP B 1 337 ? 16.75 -21.391 -16.516 1 96.44 337 ASP B O 1
ATOM 6674 N N . ALA B 1 338 ? 15.492 -19.781 -15.711 1 95.94 338 ALA B N 1
ATOM 6675 C CA . ALA B 1 338 ? 15.602 -18.938 -16.891 1 95.94 338 ALA B CA 1
ATOM 6676 C C . ALA B 1 338 ? 16.984 -18.281 -16.984 1 95.94 338 ALA B C 1
ATOM 6678 O O . ALA B 1 338 ? 17.75 -18.328 -16.016 1 95.94 338 ALA B O 1
ATOM 6679 N N . LEU B 1 339 ? 17.25 -17.781 -18.219 1 96.5 339 LEU B N 1
ATOM 6680 C CA . LEU B 1 339 ? 18.391 -16.875 -18.344 1 96.5 339 LEU B CA 1
ATOM 6681 C C . LEU B 1 339 ? 18.094 -15.523 -17.719 1 96.5 339 LEU B C 1
ATOM 6683 O O . LEU B 1 339 ? 17.438 -14.688 -18.328 1 96.5 339 LEU B O 1
ATOM 6687 N N . SER B 1 340 ? 18.594 -15.344 -16.484 1 97.38 340 SER B N 1
ATOM 6688 C CA . SER B 1 340 ? 18.25 -14.164 -15.695 1 97.38 340 SER B CA 1
ATOM 6689 C C . SER B 1 340 ? 19.5 -13.375 -15.32 1 97.38 340 SER B C 1
ATOM 6691 O O . SER B 1 340 ? 20.578 -13.945 -15.188 1 97.38 340 SER B O 1
ATOM 6693 N N . GLY B 1 341 ? 19.297 -12.109 -15.148 1 96.75 341 GLY B N 1
ATOM 6694 C CA . GLY B 1 341 ? 20.375 -11.219 -14.766 1 96.75 341 GLY B CA 1
ATOM 6695 C C . GLY B 1 341 ? 20.781 -10.266 -15.875 1 96.75 341 GLY B C 1
ATOM 6696 O O . GLY B 1 341 ? 20.344 -10.406 -17.016 1 96.75 341 GLY B O 1
ATOM 6697 N N . PRO B 1 342 ? 21.578 -9.336 -15.523 1 94 342 PRO B N 1
ATOM 6698 C CA . PRO B 1 342 ? 21.938 -8.266 -16.453 1 94 342 PRO B CA 1
ATOM 6699 C C . PRO B 1 342 ? 22.734 -8.758 -17.656 1 94 342 PRO B C 1
ATOM 6701 O O . PRO B 1 342 ? 22.828 -8.055 -18.656 1 94 342 PRO B O 1
ATOM 6704 N N . GLU B 1 343 ? 23.266 -9.93 -17.625 1 94.19 343 GLU B N 1
ATOM 6705 C CA . GLU B 1 343 ? 24.016 -10.492 -18.734 1 94.19 343 GLU B CA 1
ATOM 6706 C C . GLU B 1 343 ? 23.094 -10.898 -19.875 1 94.19 343 GLU B C 1
ATOM 6708 O O . GLU B 1 343 ? 23.516 -10.961 -21.031 1 94.19 343 GLU B O 1
ATOM 6713 N N . TYR B 1 344 ? 21.828 -11.094 -19.562 1 95.44 344 TYR B N 1
ATOM 6714 C CA . TYR B 1 344 ? 20.938 -11.695 -20.547 1 95.44 344 TYR B CA 1
ATOM 6715 C C . TYR B 1 344 ? 19.859 -10.719 -20.969 1 95.44 344 TYR B C 1
ATOM 6717 O O . TYR B 1 344 ? 19.141 -10.961 -21.953 1 95.44 344 TYR B O 1
ATOM 6725 N N . TRP B 1 345 ? 19.672 -9.633 -20.25 1 96.69 345 TRP B N 1
ATOM 6726 C CA . TRP B 1 345 ? 18.609 -8.672 -20.516 1 96.69 345 TRP B CA 1
ATOM 6727 C C . TRP B 1 345 ? 19.156 -7.258 -20.625 1 96.69 345 TRP B C 1
ATOM 6729 O O . TRP B 1 345 ? 20.234 -6.957 -20.094 1 96.69 345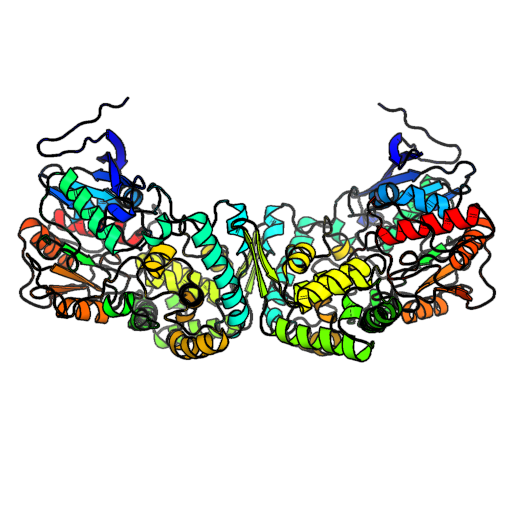 TRP B O 1
ATOM 6739 N N . PRO B 1 346 ? 18.375 -6.383 -21.344 1 95.88 346 PRO B N 1
ATOM 6740 C CA . PRO B 1 346 ? 18.797 -4.984 -21.344 1 95.88 346 PRO B CA 1
ATOM 6741 C C . PRO B 1 346 ? 18.938 -4.41 -19.938 1 95.88 346 PRO B C 1
ATOM 6743 O O . PRO B 1 346 ? 18.125 -4.715 -19.062 1 95.88 346 PRO B O 1
ATOM 6746 N N . HIS B 1 347 ? 19.922 -3.613 -19.781 1 91.94 347 HIS B N 1
ATOM 6747 C CA . HIS B 1 347 ? 20.219 -3.133 -18.438 1 91.94 347 HIS B CA 1
ATOM 6748 C C . HIS B 1 347 ? 19.297 -1.995 -18.031 1 91.94 347 HIS B C 1
ATOM 6750 O O . HIS B 1 347 ? 18.906 -1.883 -16.875 1 91.94 347 HIS B O 1
ATOM 6756 N N . ASP B 1 348 ? 18.828 -1.212 -18.984 1 95.94 348 ASP B N 1
ATOM 6757 C CA . ASP B 1 348 ? 18.078 -0.018 -18.594 1 95.94 348 ASP B CA 1
ATOM 6758 C C . ASP B 1 348 ? 16.578 -0.248 -18.719 1 95.94 348 ASP B C 1
ATOM 6760 O O . ASP B 1 348 ? 16.141 -1.11 -19.484 1 95.94 348 ASP B O 1
ATOM 6764 N N . ARG B 1 349 ? 15.797 0.535 -17.953 1 97.44 349 ARG B N 1
ATOM 6765 C CA . ARG B 1 349 ? 14.344 0.424 -17.875 1 97.44 349 ARG B CA 1
ATOM 6766 C C . ARG B 1 349 ? 13.695 0.61 -19.234 1 97.44 349 ARG B C 1
ATOM 6768 O O . ARG B 1 349 ? 12.828 -0.168 -19.625 1 97.44 349 ARG B O 1
ATOM 6775 N N . GLN B 1 350 ? 14.078 1.652 -19.953 1 97.62 350 GLN B N 1
ATOM 6776 C CA . GLN B 1 350 ? 13.406 2.004 -21.188 1 97.62 350 GLN B CA 1
ATOM 6777 C C . GLN B 1 350 ? 13.562 0.901 -22.234 1 97.62 350 GLN B C 1
ATOM 6779 O O . GLN B 1 350 ? 12.602 0.542 -22.922 1 97.62 350 GLN B O 1
ATOM 6784 N N . SER B 1 351 ? 14.781 0.384 -22.391 1 97.75 351 SER B N 1
ATOM 6785 C CA . SER B 1 351 ? 15.023 -0.71 -23.328 1 97.75 351 SER B CA 1
ATOM 6786 C C . SER B 1 351 ? 14.195 -1.94 -22.953 1 97.75 351 SER B C 1
ATOM 6788 O O . SER B 1 351 ? 13.648 -2.611 -23.828 1 97.75 351 SER B O 1
ATOM 6790 N N . MET B 1 352 ? 14.148 -2.223 -21.688 1 97.62 352 MET B N 1
ATOM 6791 C CA . MET B 1 352 ? 13.336 -3.342 -21.203 1 97.62 352 MET B CA 1
ATOM 6792 C C . MET B 1 352 ? 11.859 -3.117 -21.531 1 97.62 352 MET B C 1
ATOM 6794 O O . MET B 1 352 ? 11.18 -4.027 -22.016 1 97.62 352 MET B O 1
ATOM 6798 N N . LEU B 1 353 ? 11.367 -1.913 -21.25 1 98 353 LEU B N 1
ATOM 6799 C CA . LEU B 1 353 ? 9.977 -1.564 -21.531 1 98 353 LEU B CA 1
ATOM 6800 C C . LEU B 1 353 ? 9.656 -1.729 -23 1 98 353 LEU B C 1
ATOM 6802 O O . LEU B 1 353 ? 8.594 -2.248 -23.359 1 98 353 LEU B O 1
ATOM 6806 N N . ASP B 1 354 ? 10.539 -1.31 -23.859 1 97.69 354 ASP B N 1
ATOM 6807 C CA . ASP B 1 354 ? 10.359 -1.411 -25.297 1 97.69 354 ASP B CA 1
ATOM 6808 C C . ASP B 1 354 ? 10.227 -2.869 -25.734 1 97.69 354 ASP B C 1
ATOM 6810 O O . ASP B 1 354 ? 9.5 -3.174 -26.688 1 97.69 354 ASP B O 1
ATOM 6814 N N . GLU B 1 355 ? 10.898 -3.715 -25.062 1 95.81 355 GLU B N 1
ATOM 6815 C CA . GLU B 1 355 ? 10.828 -5.145 -25.359 1 95.81 355 GLU B CA 1
ATOM 6816 C C . GLU B 1 355 ? 9.547 -5.762 -24.797 1 95.81 355 GLU B C 1
ATOM 6818 O O . GLU B 1 355 ? 8.906 -6.578 -25.469 1 95.81 355 GLU B O 1
ATOM 6823 N N . LEU B 1 356 ? 9.117 -5.379 -23.625 1 97.38 356 LEU B N 1
ATOM 6824 C CA . LEU B 1 356 ? 8.023 -6.012 -22.906 1 97.38 356 LEU B CA 1
ATOM 6825 C C . LEU B 1 356 ? 6.676 -5.57 -23.453 1 97.38 356 LEU B C 1
ATOM 6827 O O . LEU B 1 356 ? 5.77 -6.391 -23.625 1 97.38 356 LEU B O 1
ATOM 6831 N N . LEU B 1 357 ? 6.562 -4.254 -23.766 1 97.06 357 LEU B N 1
ATOM 6832 C CA . LEU B 1 357 ? 5.262 -3.627 -23.984 1 97.06 357 LEU B CA 1
ATOM 6833 C C . LEU B 1 357 ? 4.527 -4.293 -25.141 1 97.06 357 LEU B C 1
ATOM 6835 O O . LEU B 1 357 ? 3.396 -4.762 -24.984 1 97.06 357 LEU B O 1
ATOM 6839 N N . PRO B 1 358 ? 5.121 -4.469 -26.359 1 97 358 PRO B N 1
ATOM 6840 C CA . PRO B 1 358 ? 4.375 -5.09 -27.453 1 97 358 PRO B CA 1
ATOM 6841 C C . PRO B 1 358 ? 4.023 -6.551 -27.188 1 97 358 PRO B C 1
ATOM 6843 O O . PRO B 1 358 ? 2.996 -7.043 -27.656 1 97 358 PRO B O 1
ATOM 6846 N N . LYS B 1 359 ? 4.824 -7.277 -26.469 1 97 359 LYS B N 1
ATOM 6847 C CA . LYS B 1 359 ? 4.605 -8.688 -26.172 1 97 359 LYS B CA 1
ATOM 6848 C C . LYS B 1 359 ? 3.52 -8.867 -25.109 1 97 359 LYS B C 1
ATOM 6850 O O . LYS B 1 359 ? 2.584 -9.648 -25.297 1 97 359 LYS B O 1
ATOM 6855 N N . LEU B 1 360 ? 3.607 -8.117 -24.031 1 97.06 360 LEU B N 1
ATOM 6856 C CA . LEU B 1 360 ? 2.645 -8.258 -22.938 1 97.06 360 LEU B CA 1
ATOM 6857 C C . LEU B 1 360 ? 1.267 -7.766 -23.359 1 97.06 360 LEU B C 1
ATOM 6859 O O . LEU B 1 360 ? 0.255 -8.156 -22.781 1 97.06 360 LEU B O 1
ATOM 6863 N N . ASN B 1 361 ? 1.218 -6.918 -24.438 1 96.19 361 ASN B N 1
ATOM 6864 C CA . ASN B 1 361 ? -0.054 -6.395 -24.922 1 96.19 361 ASN B CA 1
ATOM 6865 C C . ASN B 1 361 ? -0.777 -7.414 -25.797 1 96.19 361 ASN B C 1
ATOM 6867 O O . ASN B 1 361 ? -1.918 -7.191 -26.219 1 96.19 361 ASN B O 1
ATOM 6871 N N . GLN B 1 362 ? -0.162 -8.547 -26.016 1 96.94 362 GLN B N 1
ATOM 6872 C CA . GLN B 1 362 ? -0.771 -9.57 -26.859 1 96.94 362 GLN B CA 1
ATOM 6873 C C . GLN B 1 362 ? -1.891 -10.297 -26.125 1 96.94 362 GLN B C 1
ATOM 6875 O O . GLN B 1 362 ? -2.684 -11.008 -26.734 1 96.94 362 GLN B O 1
ATOM 6880 N N . SER B 1 363 ? -1.95 -10.164 -24.875 1 97.75 363 SER B N 1
ATOM 6881 C CA . SER B 1 363 ? -3.02 -10.719 -24.047 1 97.75 363 SER B CA 1
ATOM 6882 C C . SER B 1 363 ? -3.486 -9.719 -23 1 97.75 363 SER B C 1
ATOM 6884 O O . SER B 1 363 ? -2.674 -8.984 -22.438 1 97.75 363 SER B O 1
ATOM 6886 N N . ILE B 1 364 ? -4.797 -9.719 -22.719 1 97.06 364 ILE B N 1
ATOM 6887 C CA . ILE B 1 364 ? -5.359 -8.898 -21.656 1 97.06 364 ILE B CA 1
ATOM 6888 C C . ILE B 1 364 ? -4.684 -9.234 -20.328 1 97.06 364 ILE B C 1
ATOM 6890 O O . ILE B 1 364 ? -4.57 -8.375 -19.453 1 97.06 364 ILE B O 1
ATOM 6894 N N . PHE B 1 365 ? -4.109 -10.414 -20.25 1 97.31 365 PHE B N 1
ATOM 6895 C CA . PHE B 1 365 ? -3.58 -10.906 -18.984 1 97.31 365 PHE B CA 1
ATOM 6896 C C . PHE B 1 365 ? -2.057 -10.859 -18.984 1 97.31 365 PHE B C 1
ATOM 6898 O O . PHE B 1 365 ? -1.422 -11.227 -17.984 1 97.31 365 PHE B O 1
ATOM 6905 N N . GLY B 1 366 ? -1.434 -10.383 -20.062 1 96.69 366 GLY B N 1
ATOM 6906 C CA . GLY B 1 366 ? 0.011 -10.281 -20.188 1 96.69 366 GLY B CA 1
ATOM 6907 C C . GLY B 1 366 ? 0.658 -9.508 -19.047 1 96.69 366 GLY B C 1
ATOM 6908 O O . GLY B 1 366 ? 1.676 -9.938 -18.5 1 96.69 366 GLY B O 1
ATOM 6909 N N . PRO B 1 367 ? -0.018 -8.398 -18.625 1 96.88 367 PRO B N 1
ATOM 6910 C CA . PRO B 1 367 ? 0.561 -7.539 -17.594 1 96.88 367 PRO B CA 1
ATOM 6911 C C . PRO B 1 367 ? 0.755 -8.266 -16.266 1 96.88 367 PRO B C 1
ATOM 6913 O O . PRO B 1 367 ? 1.505 -7.797 -15.398 1 96.88 367 PRO B O 1
ATOM 6916 N N . THR B 1 368 ? 0.097 -9.406 -16.031 1 95.12 368 THR B N 1
ATOM 6917 C CA . THR B 1 368 ? 0.265 -10.148 -14.781 1 95.12 368 THR B CA 1
ATOM 6918 C C . THR B 1 368 ? 1.696 -10.656 -14.648 1 95.12 368 THR B C 1
ATOM 6920 O O . THR B 1 368 ? 2.148 -10.969 -13.539 1 95.12 368 THR B O 1
ATOM 6923 N N . GLU B 1 369 ? 2.469 -10.734 -15.734 1 95.25 369 GLU B N 1
ATOM 6924 C CA . GLU B 1 369 ? 3.838 -11.242 -15.719 1 95.25 369 GLU B CA 1
ATOM 6925 C C . GLU B 1 369 ? 4.848 -10.102 -15.664 1 95.25 369 GLU B C 1
ATOM 6927 O O . GLU B 1 369 ? 6.055 -10.344 -15.578 1 95.25 369 GLU B O 1
ATOM 6932 N N . ASN B 1 370 ? 4.391 -8.883 -15.695 1 96.62 370 ASN B N 1
ATOM 6933 C CA . ASN B 1 370 ? 5.254 -7.723 -15.859 1 96.62 370 ASN B CA 1
ATOM 6934 C C . ASN B 1 370 ? 6.328 -7.664 -14.773 1 96.62 370 ASN B C 1
ATOM 6936 O O . ASN B 1 370 ? 7.512 -7.512 -15.078 1 96.62 370 ASN B O 1
ATOM 6940 N N . SER B 1 371 ? 5.949 -7.832 -13.578 1 95.19 371 SER B N 1
ATOM 6941 C CA . SER B 1 371 ? 6.887 -7.754 -12.461 1 95.19 371 SER B CA 1
ATOM 6942 C C . SER B 1 371 ? 7.941 -8.852 -12.539 1 95.19 371 SER B C 1
ATOM 6944 O O . SER B 1 371 ? 9.094 -8.641 -12.156 1 95.19 371 SER B O 1
ATOM 6946 N N . ASP B 1 372 ? 7.582 -10.016 -12.984 1 94.56 372 ASP B N 1
ATOM 6947 C CA . ASP B 1 372 ? 8.492 -11.148 -13.078 1 94.56 372 ASP B CA 1
ATOM 6948 C C . ASP B 1 372 ? 9.625 -10.852 -14.062 1 94.56 372 ASP B C 1
ATOM 6950 O O . ASP B 1 372 ? 10.766 -11.281 -13.852 1 94.56 372 ASP B O 1
ATOM 6954 N N . TYR B 1 373 ? 9.328 -10.188 -15.078 1 97 373 TYR B N 1
ATOM 6955 C CA . TYR B 1 373 ? 10.352 -9.914 -16.078 1 97 373 TYR B CA 1
ATOM 6956 C C . TYR B 1 373 ? 11.352 -8.883 -15.562 1 97 373 TYR B C 1
ATOM 6958 O O . TYR B 1 373 ? 12.547 -8.977 -15.844 1 97 373 TYR B O 1
ATOM 6966 N N . TYR B 1 374 ? 10.875 -7.938 -14.82 1 97.31 374 TYR B N 1
ATOM 6967 C CA . TYR B 1 374 ? 11.844 -7.035 -14.195 1 97.31 374 TYR B CA 1
ATOM 6968 C C . TYR B 1 374 ? 12.703 -7.773 -13.188 1 97.31 374 TYR B C 1
ATOM 6970 O O . TYR B 1 374 ? 13.883 -7.453 -13.008 1 97.31 374 TYR B O 1
ATOM 6978 N N . ASN B 1 375 ? 12.109 -8.711 -12.5 1 95.56 375 ASN B N 1
ATOM 6979 C CA . ASN B 1 375 ? 12.891 -9.562 -11.617 1 95.56 375 ASN B CA 1
ATOM 6980 C C . ASN B 1 375 ? 13.961 -10.336 -12.383 1 95.56 375 ASN B C 1
ATOM 6982 O O . ASN B 1 375 ? 15.102 -10.453 -11.922 1 95.56 375 ASN B O 1
ATOM 6986 N N . ARG B 1 376 ? 13.641 -10.867 -13.516 1 97.06 376 ARG B N 1
ATOM 6987 C CA . ARG B 1 376 ? 14.602 -11.562 -14.359 1 97.06 376 ARG B CA 1
ATOM 6988 C C . ARG B 1 376 ? 15.727 -10.633 -14.797 1 97.06 376 ARG B C 1
ATOM 6990 O O . ARG B 1 376 ? 16.906 -11 -14.75 1 97.06 376 ARG B O 1
ATOM 6997 N N . GLN B 1 377 ? 15.344 -9.484 -15.211 1 97.75 377 GLN B N 1
ATOM 6998 C CA . GLN B 1 377 ? 16.297 -8.484 -15.68 1 97.75 377 GLN B CA 1
ATOM 6999 C C . GLN B 1 377 ? 17.375 -8.211 -14.633 1 97.75 377 GLN B C 1
ATOM 7001 O O . GLN B 1 377 ? 18.562 -8.125 -14.969 1 97.75 377 GLN B O 1
ATOM 7006 N N . ASN B 1 378 ? 16.938 -8.125 -13.375 1 97.94 378 ASN B N 1
ATOM 7007 C CA . ASN B 1 378 ? 17.844 -7.586 -12.359 1 97.94 378 ASN B CA 1
ATOM 7008 C C . ASN B 1 378 ? 18.266 -8.664 -11.367 1 97.94 378 ASN B C 1
ATOM 7010 O O . ASN B 1 378 ? 18.844 -8.359 -10.328 1 97.94 378 ASN B O 1
ATOM 7014 N N . TRP B 1 379 ? 17.906 -9.93 -11.664 1 98.06 379 TRP B N 1
ATOM 7015 C CA . TRP B 1 379 ? 18.203 -11.039 -10.766 1 98.06 379 TRP B CA 1
ATOM 7016 C C . TRP B 1 379 ? 19.688 -11.055 -10.398 1 98.06 379 TRP B C 1
ATOM 7018 O O . TRP B 1 379 ? 20.547 -10.945 -11.273 1 98.06 379 TRP B O 1
ATOM 7028 N N . ALA B 1 380 ? 19.984 -11.148 -9.078 1 97.5 380 ALA B N 1
ATOM 7029 C CA . ALA B 1 380 ? 21.359 -10.977 -8.594 1 97.5 380 ALA B CA 1
ATOM 7030 C C . ALA B 1 380 ? 21.984 -12.32 -8.219 1 97.5 380 ALA B C 1
ATOM 7032 O O . ALA B 1 380 ? 23.156 -12.383 -7.836 1 97.5 380 ALA B O 1
ATOM 7033 N N . ILE B 1 381 ? 21.219 -13.359 -8.266 1 97.56 381 ILE B N 1
ATOM 7034 C CA . ILE B 1 381 ? 21.688 -14.695 -7.953 1 97.56 381 ILE B CA 1
ATOM 7035 C C . ILE B 1 381 ? 22.203 -15.367 -9.227 1 97.56 381 ILE B C 1
ATOM 7037 O O . ILE B 1 381 ? 21.469 -15.461 -10.219 1 97.56 381 ILE B O 1
ATOM 7041 N N . PRO B 1 382 ? 23.391 -15.789 -9.219 1 95.38 382 PRO B N 1
ATOM 7042 C CA . PRO B 1 382 ? 23.953 -16.391 -10.438 1 95.38 382 PRO B CA 1
ATOM 7043 C C . PRO B 1 382 ? 23.266 -17.703 -10.812 1 95.38 382 PRO B C 1
ATOM 7045 O O . PRO B 1 382 ? 22.875 -18.469 -9.93 1 95.38 382 PRO B O 1
ATOM 7048 N N . ARG B 1 383 ? 23.172 -17.875 -12.055 1 94.44 383 ARG B N 1
ATOM 7049 C CA . ARG B 1 383 ? 22.688 -19.156 -12.57 1 94.44 383 ARG B CA 1
ATOM 7050 C C . ARG B 1 383 ? 23.672 -20.281 -12.273 1 94.44 383 ARG B C 1
ATOM 7052 O O . ARG B 1 383 ? 24.875 -20.141 -12.516 1 94.44 383 ARG B O 1
ATOM 7059 N N . THR B 1 384 ? 23.203 -21.438 -11.781 1 96.81 384 THR B N 1
ATOM 7060 C CA . THR B 1 384 ? 24.125 -22.484 -11.328 1 96.81 384 THR B CA 1
ATOM 7061 C C . THR B 1 384 ? 23.953 -23.75 -12.148 1 96.81 384 THR B C 1
ATOM 7063 O O . THR B 1 384 ? 24.422 -24.828 -11.75 1 96.81 384 THR B O 1
ATOM 7066 N N . HIS B 1 385 ? 23.266 -23.719 -13.219 1 95.81 385 HIS B N 1
ATOM 7067 C CA . HIS B 1 385 ? 2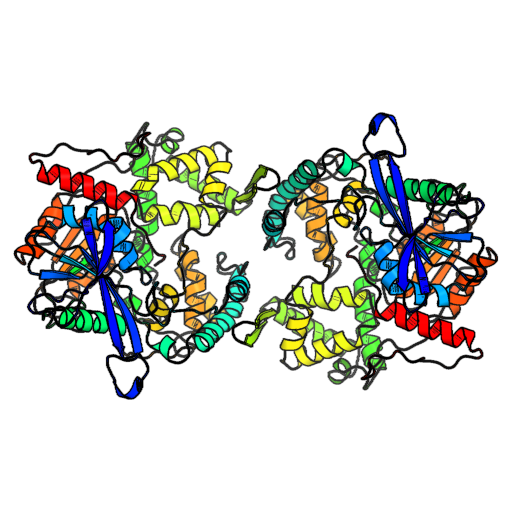3.125 -24.844 -14.133 1 95.81 385 HIS B CA 1
ATOM 7068 C C . HIS B 1 385 ? 23.203 -24.391 -15.586 1 95.81 385 HIS B C 1
ATOM 7070 O O . HIS B 1 385 ? 23.062 -23.203 -15.875 1 95.81 385 HIS B O 1
ATOM 7076 N N . ASN B 1 386 ? 23.422 -25.344 -16.438 1 94 386 ASN B N 1
ATOM 7077 C CA . ASN B 1 386 ? 23.5 -25.016 -17.859 1 94 386 ASN B CA 1
ATOM 7078 C C . ASN B 1 386 ? 22.484 -25.812 -18.672 1 94 386 ASN B C 1
ATOM 7080 O O . ASN B 1 386 ? 22.656 -26.031 -19.875 1 94 386 ASN B O 1
ATOM 7084 N N . PHE B 1 387 ? 21.453 -26.188 -17.984 1 94.75 387 PHE B N 1
ATOM 7085 C CA . PHE B 1 387 ? 20.453 -27.016 -18.656 1 94.75 387 PHE B CA 1
ATOM 7086 C C . PHE B 1 387 ? 19.734 -26.234 -19.734 1 94.75 387 PHE B C 1
ATOM 7088 O O . PHE B 1 387 ? 19.375 -25.062 -19.531 1 94.75 387 PHE B O 1
ATOM 7095 N N . SER B 1 388 ? 19.547 -26.797 -20.859 1 93.75 388 SER B N 1
ATOM 7096 C CA . SER B 1 388 ? 18.656 -26.391 -21.938 1 93.75 388 SER B CA 1
ATOM 7097 C C . SER B 1 388 ? 17.891 -27.594 -22.5 1 93.75 388 SER B C 1
ATOM 7099 O O . SER B 1 388 ? 18.422 -28.703 -22.547 1 93.75 388 SER B O 1
ATOM 7101 N N . GLN B 1 389 ? 16.688 -27.359 -22.859 1 94.69 389 GLN B N 1
ATOM 7102 C CA . GLN B 1 389 ? 15.867 -28.469 -23.344 1 94.69 389 GLN B CA 1
ATOM 7103 C C . GLN B 1 389 ? 16.406 -29.016 -24.656 1 94.69 389 GLN B C 1
ATOM 7105 O O . GLN B 1 389 ? 16.516 -28.281 -25.641 1 94.69 389 GLN B O 1
ATOM 7110 N N . PRO B 1 390 ? 16.719 -30.312 -24.656 1 95.56 390 PRO B N 1
ATOM 7111 C CA . PRO B 1 390 ? 17.125 -30.922 -25.938 1 95.56 390 PRO B CA 1
ATOM 7112 C C . PRO B 1 390 ? 15.984 -31.047 -26.922 1 95.56 390 PRO B C 1
ATOM 7114 O O . PRO B 1 390 ? 14.844 -31.312 -26.531 1 95.56 390 PRO B O 1
ATOM 7117 N N . GLU B 1 391 ? 16.328 -30.984 -28.188 1 96.12 391 GLU B N 1
ATOM 7118 C CA . GLU B 1 391 ? 15.328 -31.078 -29.25 1 96.12 391 GLU B CA 1
ATOM 7119 C C . GLU B 1 391 ? 14.734 -32.469 -29.312 1 96.12 391 GLU B C 1
ATOM 7121 O O . GLU B 1 391 ? 13.578 -32.656 -29.719 1 96.12 391 GLU B O 1
ATOM 7126 N N . SER B 1 392 ? 15.609 -33.438 -28.984 1 96.12 392 SER B N 1
ATOM 7127 C CA . SER B 1 392 ? 15.18 -34.812 -28.984 1 96.12 392 SER B CA 1
ATOM 7128 C C . SER B 1 392 ? 15.68 -35.562 -27.75 1 96.12 392 SER B C 1
ATOM 7130 O O . SER B 1 392 ? 16.875 -35.531 -27.438 1 96.12 392 SER B O 1
ATOM 7132 N N . VAL B 1 393 ? 14.719 -36.156 -27.109 1 95.94 393 VAL B N 1
ATOM 7133 C CA . VAL B 1 393 ? 15.031 -36.938 -25.906 1 95.94 393 VAL B CA 1
ATOM 7134 C C . VAL B 1 393 ? 14.523 -38.344 -26.078 1 95.94 393 VAL B C 1
ATOM 7136 O O . VAL B 1 393 ? 13.344 -38.562 -26.391 1 95.94 393 VAL B O 1
ATOM 7139 N N . HIS B 1 394 ? 15.406 -39.344 -25.875 1 94.44 394 HIS B N 1
ATOM 7140 C CA . HIS B 1 394 ? 15.047 -40.75 -25.875 1 94.44 394 HIS B CA 1
ATOM 7141 C C . HIS B 1 394 ? 15.047 -41.312 -24.453 1 94.44 394 HIS B C 1
ATOM 7143 O O . HIS B 1 394 ? 16.109 -41.594 -23.891 1 94.44 394 HIS B O 1
ATOM 7149 N N . THR B 1 395 ? 13.828 -41.438 -23.922 1 93.62 395 THR B N 1
ATOM 7150 C CA . THR B 1 395 ? 13.68 -41.969 -22.578 1 93.62 395 THR B CA 1
ATOM 7151 C C . THR B 1 395 ? 13.617 -43.5 -22.594 1 93.62 395 THR B C 1
ATOM 7153 O O . THR B 1 395 ? 13.352 -44.094 -23.625 1 93.62 395 THR B O 1
ATOM 7156 N N . ALA B 1 396 ? 13.906 -44.125 -21.438 1 91.56 396 ALA B N 1
ATOM 7157 C CA . ALA B 1 396 ? 13.844 -45.594 -21.297 1 91.56 396 ALA B CA 1
ATOM 7158 C C . ALA B 1 396 ? 12.453 -46.094 -21.672 1 91.56 396 ALA B C 1
ATOM 7160 O O . ALA B 1 396 ? 12.328 -47.156 -22.281 1 91.56 396 ALA B O 1
ATOM 7161 N N . HIS B 1 397 ? 11.438 -45.438 -21.203 1 92 397 HIS B N 1
ATOM 7162 C CA . HIS B 1 397 ? 10.047 -45.688 -21.578 1 92 397 HIS B CA 1
ATOM 7163 C C . HIS B 1 397 ? 9.359 -44.406 -22.016 1 92 397 HIS B C 1
ATOM 7165 O O . HIS B 1 397 ? 9.688 -43.344 -21.531 1 92 397 HIS B O 1
ATOM 7171 N N . PRO B 1 398 ? 8.469 -44.562 -22.953 1 93.25 398 PRO B N 1
ATOM 7172 C CA . PRO B 1 398 ? 7.77 -43.375 -23.422 1 93.25 398 PRO B CA 1
ATOM 7173 C C . PRO B 1 398 ? 6.992 -42.688 -22.297 1 93.25 398 PRO B C 1
ATOM 7175 O O . PRO B 1 398 ? 6.586 -43.344 -21.328 1 93.25 398 PRO B O 1
ATOM 7178 N N . LEU B 1 399 ? 6.836 -41.344 -22.5 1 95.88 399 LEU B N 1
ATOM 7179 C CA . LEU B 1 399 ? 6.02 -40.594 -21.562 1 95.88 399 LEU B CA 1
ATOM 7180 C C . LEU B 1 399 ? 4.559 -40.562 -22 1 95.88 399 LEU B C 1
ATOM 7182 O O . LEU B 1 399 ? 4.25 -40.844 -23.172 1 95.88 399 LEU B O 1
ATOM 7186 N N . LEU B 1 400 ? 3.68 -40.375 -21.031 1 97.62 400 LEU B N 1
ATOM 7187 C CA . LEU B 1 400 ? 2.299 -39.969 -21.312 1 97.62 400 LEU B CA 1
ATOM 7188 C C . LEU B 1 400 ? 2.094 -38.5 -21.078 1 97.62 400 LEU B C 1
ATOM 7190 O O . LEU B 1 400 ? 2.264 -38 -19.953 1 97.62 400 LEU B O 1
ATOM 7194 N N . ILE B 1 401 ? 1.763 -37.75 -22.125 1 97.88 401 ILE B N 1
ATOM 7195 C CA . ILE B 1 401 ? 1.579 -36.312 -22.062 1 97.88 401 ILE B CA 1
ATOM 7196 C C . ILE B 1 401 ? 0.089 -36 -22.047 1 97.88 401 ILE B C 1
ATOM 7198 O O . ILE B 1 401 ? -0.672 -36.5 -22.875 1 97.88 401 ILE B O 1
ATOM 7202 N N . LEU B 1 402 ? -0.333 -35.219 -21.094 1 98.38 402 LEU B N 1
ATOM 7203 C CA . LEU B 1 402 ? -1.735 -34.844 -20.969 1 98.38 402 LEU B CA 1
ATOM 7204 C C . LEU B 1 402 ? -1.912 -33.344 -21.156 1 98.38 402 LEU B C 1
ATOM 7206 O O . LEU B 1 402 ? -1.061 -32.562 -20.734 1 98.38 402 LEU B O 1
ATOM 7210 N N . SER B 1 403 ? -2.963 -32.875 -21.766 1 98.31 403 SER B N 1
ATOM 7211 C CA . SER B 1 403 ? -3.299 -31.453 -21.938 1 98.31 403 SER B CA 1
ATOM 7212 C C . SER B 1 403 ? -4.785 -31.281 -22.219 1 98.31 403 SER B C 1
ATOM 7214 O O . SER B 1 403 ? -5.422 -32.125 -22.828 1 98.31 403 SER B O 1
ATOM 7216 N N . THR B 1 404 ? -5.332 -30.219 -21.734 1 98.44 404 THR B N 1
ATOM 7217 C CA . THR B 1 404 ? -6.629 -29.797 -22.25 1 98.44 404 THR B CA 1
ATOM 7218 C C . THR B 1 404 ? -6.465 -29.047 -23.578 1 98.44 404 THR B C 1
ATOM 7220 O O . THR B 1 404 ? -5.375 -28.578 -23.906 1 98.44 404 THR B O 1
ATOM 7223 N N . THR B 1 405 ? -7.57 -29 -24.297 1 98.62 405 THR B N 1
ATOM 7224 C CA . THR B 1 405 ? -7.531 -28.266 -25.562 1 98.62 405 THR B CA 1
ATOM 7225 C C . THR B 1 405 ? -7.223 -26.797 -25.328 1 98.62 405 THR B C 1
ATOM 7227 O O . THR B 1 405 ? -6.449 -26.188 -26.062 1 98.62 405 THR B O 1
ATOM 7230 N N . TYR B 1 406 ? -7.875 -26.266 -24.328 1 98.62 406 TYR B N 1
ATOM 7231 C CA . TYR B 1 406 ? -7.691 -24.859 -24 1 98.62 406 TYR B CA 1
ATOM 7232 C C . TYR B 1 406 ? -7.227 -24.688 -22.562 1 98.62 406 TYR B C 1
ATOM 7234 O O . TYR B 1 406 ? -8.047 -24.609 -21.641 1 98.62 406 TYR B O 1
ATOM 7242 N N . ASP B 1 407 ? -5.965 -24.656 -22.422 1 98.31 407 ASP B N 1
ATOM 7243 C CA . ASP B 1 407 ? -5.309 -24.328 -21.156 1 98.31 407 ASP B CA 1
ATOM 7244 C C . ASP B 1 407 ? -4.867 -22.859 -21.141 1 98.31 407 ASP B C 1
ATOM 7246 O O . ASP B 1 407 ? -4.227 -22.391 -22.078 1 98.31 407 ASP B O 1
ATOM 7250 N N . PRO B 1 408 ? -5.188 -22.172 -20.078 1 97.56 408 PRO B N 1
ATOM 7251 C CA . PRO B 1 408 ? -4.961 -20.734 -20.078 1 97.56 408 PRO B CA 1
ATOM 7252 C C . PRO B 1 408 ? -3.482 -20.359 -19.953 1 97.56 408 PRO B C 1
ATOM 7254 O O . PRO B 1 408 ? -3.102 -19.219 -20.203 1 97.56 408 PRO B O 1
ATOM 7257 N N . ILE B 1 409 ? -2.637 -21.328 -19.547 1 96.56 409 ILE B N 1
ATOM 7258 C CA . ILE B 1 409 ? -1.262 -20.906 -19.281 1 96.56 409 ILE B CA 1
ATOM 7259 C C . ILE B 1 409 ? -0.295 -21.969 -19.797 1 96.56 409 ILE B C 1
ATOM 7261 O O . ILE B 1 409 ? 0.913 -21.734 -19.891 1 96.56 409 ILE B O 1
ATOM 7265 N N . CYS B 1 410 ? -0.764 -23.156 -20.078 1 97.12 410 CYS B N 1
ATOM 7266 C CA . CYS B 1 410 ? -0.026 -24.234 -20.719 1 97.12 410 CYS B CA 1
ATOM 7267 C C . CYS B 1 410 ? -0.758 -24.75 -21.953 1 97.12 410 CYS B C 1
ATOM 7269 O O . CYS B 1 410 ? -1.312 -25.844 -21.938 1 97.12 410 CYS B O 1
ATOM 7271 N N . PRO B 1 411 ? -0.637 -23.984 -22.984 1 98.25 411 PRO B N 1
ATOM 7272 C CA . PRO B 1 411 ? -1.466 -24.266 -24.156 1 98.25 411 PRO B CA 1
ATOM 7273 C C . PRO B 1 411 ? -1.08 -25.578 -24.844 1 98.25 411 PRO B C 1
ATOM 7275 O O . PRO B 1 411 ? 0.056 -26.047 -24.703 1 98.25 411 PRO B O 1
ATOM 7278 N N . LEU B 1 412 ? -2.025 -26.141 -25.547 1 98.62 412 LEU B N 1
ATOM 7279 C CA . LEU B 1 412 ? -1.861 -27.406 -26.25 1 98.62 412 LEU B CA 1
ATOM 7280 C C . LEU B 1 412 ? -0.628 -27.359 -27.156 1 98.62 412 LEU B C 1
ATOM 7282 O O . LEU B 1 412 ? 0.053 -28.375 -27.312 1 98.62 412 LEU B O 1
ATOM 7286 N N . VAL B 1 413 ? -0.298 -26.203 -27.688 1 98.69 413 VAL B N 1
ATOM 7287 C CA . VAL B 1 413 ? 0.861 -26.078 -28.562 1 98.69 413 VAL B CA 1
ATOM 7288 C C . VAL B 1 413 ? 2.131 -26.438 -27.797 1 98.69 413 VAL B C 1
ATOM 7290 O O . VAL B 1 413 ? 3.062 -27.016 -28.359 1 98.69 413 VAL B O 1
ATOM 7293 N N . SER B 1 414 ? 2.199 -26.125 -26.547 1 98.31 414 SER B N 1
ATOM 7294 C CA . SER B 1 414 ? 3.354 -26.469 -25.719 1 98.31 414 SER B CA 1
ATOM 7295 C C . SER B 1 414 ? 3.449 -27.969 -25.516 1 98.31 414 SER B C 1
ATOM 7297 O O . SER B 1 414 ? 4.543 -28.547 -25.516 1 98.31 414 SER B O 1
ATOM 7299 N N . ALA B 1 415 ? 2.334 -28.594 -25.281 1 98.31 415 ALA B N 1
ATOM 7300 C CA . ALA B 1 415 ? 2.305 -30.047 -25.141 1 98.31 415 ALA B CA 1
ATOM 7301 C C . ALA B 1 415 ? 2.762 -30.734 -26.438 1 98.31 415 ALA B C 1
ATOM 7303 O O . ALA B 1 415 ? 3.477 -31.734 -26.391 1 98.31 415 ALA B O 1
ATOM 7304 N N . LYS B 1 416 ? 2.336 -30.219 -27.531 1 98.56 416 LYS B N 1
ATOM 7305 C CA . LYS B 1 416 ? 2.746 -30.75 -28.828 1 98.56 416 LYS B CA 1
ATOM 7306 C C . LYS B 1 416 ? 4.25 -30.594 -29.031 1 98.56 416 LYS B C 1
ATOM 7308 O O . LYS B 1 416 ? 4.891 -31.453 -29.641 1 98.56 416 LYS B O 1
ATOM 7313 N N . THR B 1 417 ? 4.746 -29.469 -28.594 1 98.19 417 THR B N 1
ATOM 7314 C CA . THR B 1 417 ? 6.191 -29.266 -28.625 1 98.19 417 THR B CA 1
ATOM 7315 C C . THR B 1 417 ? 6.906 -30.344 -27.812 1 98.19 417 THR B C 1
ATOM 7317 O O . THR B 1 417 ? 7.922 -30.891 -28.25 1 98.19 417 THR B O 1
ATOM 7320 N N . ALA B 1 418 ? 6.406 -30.641 -26.625 1 97.75 418 ALA B N 1
ATOM 7321 C CA . ALA B 1 418 ? 6.969 -31.719 -25.797 1 97.75 418 ALA B CA 1
ATOM 7322 C C . ALA B 1 418 ? 6.867 -33.062 -26.516 1 97.75 418 ALA B C 1
ATOM 7324 O O . ALA B 1 418 ? 7.801 -33.875 -26.469 1 97.75 418 ALA B O 1
ATOM 7325 N N . LEU B 1 419 ? 5.73 -33.312 -27.156 1 97.69 419 LEU B N 1
ATOM 7326 C CA . LEU B 1 419 ? 5.523 -34.562 -27.891 1 97.69 419 LEU B CA 1
ATOM 7327 C C . LEU B 1 419 ? 6.598 -34.719 -28.953 1 97.69 419 LEU B C 1
ATOM 7329 O O . LEU B 1 419 ? 7.098 -35.844 -29.156 1 97.69 419 LEU B O 1
ATOM 7333 N N . LYS B 1 420 ? 6.949 -33.688 -29.609 1 97.56 420 LYS B N 1
ATOM 7334 C CA . LYS B 1 420 ? 7.984 -33.719 -30.641 1 97.56 420 LYS B CA 1
ATOM 7335 C C . LYS B 1 420 ? 9.352 -34.031 -30.031 1 97.56 420 LYS B C 1
ATOM 7337 O O . LYS B 1 420 ? 10.18 -34.719 -30.625 1 97.56 420 LYS B O 1
ATOM 7342 N N . ALA B 1 421 ? 9.586 -33.469 -28.859 1 97.19 421 ALA B N 1
ATOM 7343 C CA . ALA B 1 421 ? 10.898 -33.562 -28.219 1 97.19 421 ALA B CA 1
ATOM 7344 C C . ALA B 1 421 ? 11.094 -34.969 -27.609 1 97.19 421 ALA B C 1
ATOM 7346 O O . ALA B 1 421 ? 12.203 -35.5 -27.625 1 97.19 421 ALA B O 1
ATOM 7347 N N . PHE B 1 422 ? 10.07 -35.594 -27 1 96.69 422 PHE B N 1
ATOM 7348 C CA . PHE B 1 422 ? 10.164 -36.875 -26.312 1 96.69 422 PHE B CA 1
ATOM 7349 C C . PHE B 1 422 ? 9.734 -38 -27.25 1 96.69 422 PHE B C 1
ATOM 7351 O O . PHE B 1 422 ? 8.555 -38.312 -27.344 1 96.69 422 PHE B O 1
ATOM 7358 N N . LYS B 1 423 ? 10.719 -38.656 -27.734 1 94.94 423 LYS B N 1
ATOM 7359 C CA . LYS B 1 423 ? 10.484 -39.656 -28.781 1 94.94 423 LYS B CA 1
ATOM 7360 C C . LYS B 1 423 ? 9.734 -40.875 -28.25 1 94.94 423 LYS B C 1
ATOM 7362 O O . LYS B 1 423 ? 10.039 -41.344 -27.156 1 94.94 423 LYS B O 1
ATOM 7367 N N . GLY B 1 424 ? 8.734 -41.25 -29.016 1 94.12 424 GLY B N 1
ATOM 7368 C CA . GLY B 1 424 ? 7.957 -42.438 -28.656 1 94.12 424 GLY B CA 1
ATOM 7369 C C . GLY B 1 424 ? 6.805 -42.125 -27.719 1 94.12 424 GLY B C 1
ATOM 7370 O O . GLY B 1 424 ? 5.922 -42.969 -27.5 1 94.12 424 GLY B O 1
ATOM 7371 N N . SER B 1 425 ? 6.75 -40.938 -27.156 1 96.38 425 SER B N 1
ATOM 7372 C CA . SER B 1 425 ? 5.695 -40.531 -26.234 1 96.38 425 SER B CA 1
ATOM 7373 C C . SER B 1 425 ? 4.383 -40.281 -26.953 1 96.38 425 SER B C 1
ATOM 7375 O O . SER B 1 425 ? 4.352 -40.219 -28.188 1 96.38 425 SER B O 1
ATOM 7377 N N . GLN B 1 426 ? 3.322 -40.25 -26.203 1 97.75 426 GLN B N 1
ATOM 7378 C CA . GLN B 1 426 ? 2.018 -39.969 -26.797 1 97.75 426 GLN B CA 1
ATOM 7379 C C . GLN B 1 426 ? 1.262 -38.906 -26 1 97.75 426 GLN B C 1
ATOM 7381 O O . GLN B 1 426 ? 1.536 -38.719 -24.812 1 97.75 426 GLN B O 1
ATOM 7386 N N . LEU B 1 427 ? 0.334 -38.219 -26.688 1 98.44 427 LEU B N 1
ATOM 7387 C CA . LEU B 1 427 ? -0.433 -37.125 -26.125 1 98.44 427 LEU B CA 1
ATOM 7388 C C . LEU B 1 427 ? -1.913 -37.469 -26.031 1 98.44 427 LEU B C 1
ATOM 7390 O O . LEU B 1 427 ? -2.49 -38 -26.984 1 98.44 427 LEU B O 1
ATOM 7394 N N . ILE B 1 428 ? -2.457 -37.375 -24.844 1 98.75 428 ILE B N 1
ATOM 7395 C CA . ILE B 1 428 ? -3.904 -37.406 -24.656 1 98.75 428 ILE B CA 1
ATOM 7396 C C . ILE B 1 428 ? -4.434 -36 -24.469 1 98.75 428 ILE B C 1
ATOM 7398 O O . ILE B 1 428 ? -4.027 -35.312 -23.531 1 98.75 428 ILE B O 1
ATOM 7402 N N . GLU B 1 429 ? -5.25 -35.562 -25.312 1 98.69 429 GLU B N 1
ATOM 7403 C CA . GLU B 1 429 ? -5.926 -34.281 -25.266 1 98.69 429 GLU B CA 1
ATOM 7404 C C . GLU B 1 429 ? -7.336 -34.406 -24.688 1 98.69 429 GLU B C 1
ATOM 7406 O O . GLU B 1 429 ? -8.156 -35.156 -25.219 1 98.69 429 GLU B O 1
ATOM 7411 N N . VAL B 1 430 ? -7.566 -33.812 -23.594 1 98.62 430 VAL B N 1
ATOM 7412 C CA . VAL B 1 430 ? -8.938 -33.688 -23.125 1 98.62 430 VAL B CA 1
ATOM 7413 C C . VAL B 1 430 ? -9.609 -32.469 -23.766 1 98.62 430 VAL B C 1
ATOM 7415 O O . VAL B 1 430 ? -9.164 -31.344 -23.578 1 98.62 430 VAL B O 1
ATOM 7418 N N . GLU B 1 431 ? -10.641 -32.719 -24.516 1 98.44 431 GLU B N 1
ATOM 7419 C CA . GLU B 1 431 ? -11.328 -31.656 -25.219 1 98.44 431 GLU B CA 1
ATOM 7420 C C . GLU B 1 431 ? -12.156 -30.797 -24.266 1 98.44 431 GLU B C 1
ATOM 7422 O O . GLU B 1 431 ? -13.383 -30.875 -24.266 1 98.44 431 GLU B O 1
ATOM 7427 N N . GLY B 1 432 ? -11.43 -29.891 -23.641 1 97.69 432 GLY B N 1
ATOM 7428 C CA . GLY B 1 432 ? -12.07 -29.062 -22.625 1 97.69 432 GLY B CA 1
ATOM 7429 C C . GLY B 1 432 ? -11.258 -27.828 -22.266 1 97.69 432 GLY B C 1
ATOM 7430 O O . GLY B 1 432 ? -10.305 -27.484 -22.969 1 97.69 432 GLY B O 1
ATOM 7431 N N . TYR B 1 433 ? -11.773 -27.078 -21.297 1 98.06 433 TYR B N 1
ATOM 7432 C CA . TYR B 1 433 ? -11.172 -25.844 -20.812 1 98.06 433 TYR B CA 1
ATOM 7433 C C . TYR B 1 433 ? -10.57 -26.047 -19.422 1 98.06 433 TYR B C 1
ATOM 7435 O O . TYR B 1 433 ? -11.125 -26.766 -18.594 1 98.06 433 TYR B O 1
ATOM 7443 N N . GLY B 1 434 ? -9.422 -25.312 -19.172 1 97.5 434 GLY B N 1
ATOM 7444 C CA . GLY B 1 434 ? -8.867 -25.297 -17.828 1 97.5 434 GLY B CA 1
ATOM 7445 C C . GLY B 1 434 ? -7.414 -25.719 -17.766 1 97.5 434 GLY B C 1
ATOM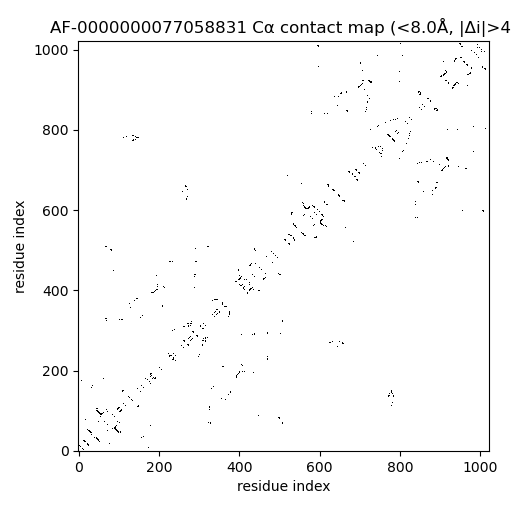 7446 O O . GLY B 1 434 ? -6.898 -26.312 -18.719 1 97.5 434 GLY B O 1
ATOM 7447 N N . HIS B 1 435 ? -6.789 -25.391 -16.688 1 96.62 435 HIS B N 1
ATOM 7448 C CA . HIS B 1 435 ? -5.363 -25.672 -16.547 1 96.62 435 HIS B CA 1
ATOM 7449 C C . HIS B 1 435 ? -5.121 -27.109 -16.078 1 96.62 435 HIS B C 1
ATOM 7451 O O . HIS B 1 435 ? -5.586 -27.5 -15.016 1 96.62 435 HIS B O 1
ATOM 7457 N N . CYS B 1 436 ? -4.371 -27.828 -16.844 1 95.94 436 CYS B N 1
ATOM 7458 C CA . CYS B 1 436 ? -4.07 -29.234 -16.594 1 95.94 436 CYS B CA 1
ATOM 7459 C C . CYS B 1 436 ? -5.305 -30.109 -16.812 1 95.94 436 CYS B C 1
ATOM 7461 O O . CYS B 1 436 ? -6.43 -29.609 -16.797 1 95.94 436 CYS B O 1
ATOM 7463 N N . SER B 1 437 ? -5.148 -31.359 -17 1 95.56 437 SER B N 1
ATOM 7464 C CA . SER B 1 437 ? -6.242 -32.281 -17.25 1 95.56 437 SER B CA 1
ATOM 7465 C C . SER B 1 437 ? -7.117 -32.469 -16 1 95.56 437 SER B C 1
ATOM 7467 O O . SER B 1 437 ? -8.281 -32.844 -16.109 1 95.56 437 SER B O 1
ATOM 7469 N N . VAL B 1 438 ? -6.602 -32.094 -14.852 1 93.94 438 VAL B N 1
ATOM 7470 C CA . VAL B 1 438 ? -7.324 -32.25 -13.594 1 93.94 438 VAL B CA 1
ATOM 7471 C C . VAL B 1 438 ? -8.422 -31.203 -13.484 1 93.94 438 VAL B C 1
ATOM 7473 O O . VAL B 1 438 ? -9.305 -31.297 -12.625 1 93.94 438 VAL B O 1
ATOM 7476 N N . ALA B 1 439 ? -8.43 -30.234 -14.352 1 95.38 439 ALA B N 1
ATOM 7477 C CA . ALA B 1 439 ? -9.391 -29.141 -14.289 1 95.38 439 ALA B CA 1
ATOM 7478 C C . ALA B 1 439 ? -10.805 -29.641 -14.594 1 95.38 439 ALA B C 1
ATOM 7480 O O . ALA B 1 439 ? -11.789 -28.969 -14.266 1 95.38 439 ALA B O 1
ATOM 7481 N N . VAL B 1 440 ? -10.891 -30.797 -15.25 1 95.75 440 VAL B N 1
ATOM 7482 C CA . VAL B 1 440 ? -12.188 -31.359 -15.633 1 95.75 440 VAL B CA 1
ATOM 7483 C C . VAL B 1 440 ? -12.195 -32.875 -15.398 1 95.75 440 VAL B C 1
ATOM 7485 O O . VAL B 1 440 ? -11.141 -33.469 -15.203 1 95.75 440 VAL B O 1
ATOM 7488 N N . ALA B 1 441 ? -13.406 -33.438 -15.406 1 96.06 441 ALA B N 1
ATOM 7489 C CA . ALA B 1 441 ? -13.539 -34.875 -15.258 1 96.06 441 ALA B CA 1
ATOM 7490 C C . ALA B 1 441 ? -13.586 -35.562 -16.609 1 96.06 441 ALA B C 1
ATOM 7492 O O . ALA B 1 441 ? -14.242 -35.094 -17.547 1 96.06 441 ALA B O 1
ATOM 7493 N N . SER B 1 442 ? -12.852 -36.562 -16.781 1 97.19 442 SER B N 1
ATOM 7494 C CA . SER B 1 442 ? -12.852 -37.406 -17.969 1 97.19 442 SER B CA 1
ATOM 7495 C C . SER B 1 442 ? -12.508 -38.844 -17.641 1 97.19 442 SER B C 1
ATOM 7497 O O . SER B 1 442 ? -11.344 -39.188 -17.406 1 97.19 442 SER B O 1
ATOM 7499 N N . THR B 1 443 ? -13.477 -39.781 -17.656 1 96.56 443 THR B N 1
ATOM 7500 C CA . THR B 1 443 ? -13.234 -41.188 -17.359 1 96.56 443 THR B CA 1
ATOM 7501 C C . THR B 1 443 ? -12.422 -41.844 -18.484 1 96.56 443 THR B C 1
ATOM 7503 O O . THR B 1 443 ? -11.648 -42.75 -18.234 1 96.56 443 THR B O 1
ATOM 7506 N N . CYS B 1 444 ? -12.594 -41.281 -19.703 1 96.62 444 CYS B N 1
ATOM 7507 C CA . CYS B 1 444 ? -11.734 -41.688 -20.812 1 96.62 444 CYS B CA 1
ATOM 7508 C C . CYS B 1 444 ? -10.266 -41.469 -20.469 1 96.62 444 CYS B C 1
ATOM 7510 O O . CYS B 1 444 ? -9.438 -42.375 -20.656 1 96.62 444 CYS B O 1
ATOM 7512 N N . LEU B 1 445 ? -9.93 -40.312 -19.984 1 97.88 445 LEU B N 1
ATOM 7513 C CA . LEU B 1 445 ? -8.562 -40 -19.594 1 97.88 445 LEU B CA 1
ATOM 7514 C C . LEU B 1 445 ? -8.094 -40.938 -18.469 1 97.88 445 LEU B C 1
ATOM 7516 O O . LEU B 1 445 ? -6.973 -41.438 -18.516 1 97.88 445 LEU B O 1
ATOM 7520 N N . ALA B 1 446 ? -8.938 -41.094 -17.453 1 97.31 446 ALA B N 1
ATOM 7521 C CA . ALA B 1 446 ? -8.586 -41.938 -16.312 1 97.31 446 ALA B CA 1
ATOM 7522 C C . ALA B 1 446 ? -8.219 -43.344 -16.766 1 97.31 446 ALA B C 1
ATOM 7524 O O . ALA B 1 446 ? -7.289 -43.969 -16.219 1 97.31 446 ALA B O 1
ATOM 7525 N N . LYS B 1 447 ? -8.945 -43.812 -17.672 1 96.56 447 LYS B N 1
ATOM 7526 C CA . LYS B 1 447 ? -8.672 -45.156 -18.188 1 96.56 447 LYS B CA 1
ATOM 7527 C C . LYS B 1 447 ? -7.277 -45.219 -18.797 1 96.56 447 LYS B C 1
ATOM 7529 O O . LYS B 1 447 ? -6.527 -46.156 -18.547 1 96.56 447 LYS B O 1
ATOM 7534 N N . HIS B 1 448 ? -6.965 -44.312 -19.609 1 97.69 448 HIS B N 1
ATOM 7535 C CA . HIS B 1 448 ? -5.652 -44.281 -20.25 1 97.69 448 HIS B CA 1
ATOM 7536 C C . HIS B 1 448 ? -4.543 -44.125 -19.219 1 97.69 448 HIS B C 1
ATOM 7538 O O . HIS B 1 448 ? -3.473 -44.719 -19.359 1 97.69 448 HIS B O 1
ATOM 7544 N N . VAL B 1 449 ? -4.758 -43.281 -18.234 1 97.5 449 VAL B N 1
ATOM 7545 C CA . VAL B 1 449 ? -3.787 -43.094 -17.156 1 97.5 449 VAL B CA 1
ATOM 7546 C C . VAL B 1 449 ? -3.535 -44.406 -16.438 1 97.5 449 VAL B C 1
ATOM 7548 O O . VAL B 1 449 ? -2.383 -44.781 -16.219 1 97.5 449 VAL B O 1
ATOM 7551 N N . ARG B 1 450 ? -4.555 -45.125 -16.125 1 97 450 ARG B N 1
ATOM 7552 C CA . ARG B 1 450 ? -4.418 -46.406 -15.43 1 97 450 ARG B CA 1
ATOM 7553 C C . ARG B 1 450 ? -3.717 -47.438 -16.312 1 97 450 ARG B C 1
ATOM 7555 O O . ARG B 1 450 ? -2.82 -48.156 -15.867 1 97 450 ARG B O 1
ATOM 7562 N N . ASP B 1 451 ? -4.129 -47.5 -17.547 1 97.19 451 ASP B N 1
ATOM 7563 C CA . ASP B 1 451 ? -3.477 -48.406 -18.469 1 97.19 451 ASP B CA 1
ATOM 7564 C C . ASP B 1 451 ? -1.977 -48.125 -18.562 1 97.19 451 ASP B C 1
ATOM 7566 O O . ASP B 1 451 ? -1.169 -49.062 -18.609 1 97.19 451 ASP B O 1
ATOM 7570 N N . PHE B 1 452 ? -1.624 -46.969 -18.562 1 97.06 452 PHE B N 1
ATOM 7571 C CA . PHE B 1 452 ? -0.221 -46.594 -18.641 1 97.06 452 PHE B CA 1
ATOM 7572 C C . PHE B 1 452 ? 0.512 -46.969 -17.359 1 97.06 452 PHE B C 1
ATOM 7574 O O . PHE B 1 452 ? 1.596 -47.531 -17.406 1 97.06 452 PHE B O 1
ATOM 7581 N N . LEU B 1 453 ? -0.047 -46.531 -16.234 1 95.81 453 LEU B N 1
ATOM 7582 C CA . LEU B 1 453 ? 0.621 -46.75 -14.945 1 95.81 453 LEU B CA 1
ATOM 7583 C C . LEU B 1 453 ? 0.788 -48.25 -14.664 1 95.81 453 LEU B C 1
ATOM 7585 O O . LEU B 1 453 ? 1.848 -48.656 -14.203 1 95.81 453 LEU B O 1
ATOM 7589 N N . TYR B 1 454 ? -0.203 -49.062 -14.953 1 95.38 454 TYR B N 1
ATOM 7590 C CA . TYR B 1 454 ? -0.194 -50.469 -14.555 1 95.38 454 TYR B CA 1
ATOM 7591 C C . TYR B 1 454 ? 0.414 -51.344 -15.641 1 95.38 454 TYR B C 1
ATOM 7593 O O . TYR B 1 454 ? 1.045 -52.375 -15.352 1 95.38 454 TYR B O 1
ATOM 7601 N N . ASN B 1 455 ? 0.279 -50.875 -16.906 1 95.25 455 ASN B N 1
ATOM 7602 C CA . ASN B 1 455 ? 0.693 -51.75 -17.984 1 95.25 455 ASN B CA 1
ATOM 7603 C C . ASN B 1 455 ? 1.795 -51.125 -18.844 1 95.25 455 ASN B C 1
ATOM 7605 O O . ASN B 1 455 ? 2.404 -51.812 -19.672 1 95.25 455 ASN B O 1
ATOM 7609 N N . GLY B 1 456 ? 2.021 -49.906 -18.688 1 93.69 456 GLY B N 1
ATOM 7610 C CA . GLY B 1 456 ? 2.992 -49.188 -19.516 1 93.69 456 GLY B CA 1
ATOM 7611 C C . GLY B 1 456 ? 2.48 -48.906 -20.922 1 93.69 456 GLY B C 1
ATOM 7612 O O . GLY B 1 456 ? 3.262 -48.594 -21.812 1 93.69 456 GLY B O 1
ATOM 7613 N N . THR B 1 457 ? 1.204 -48.969 -21.047 1 94.56 457 THR B N 1
ATOM 7614 C CA . THR B 1 457 ? 0.599 -48.844 -22.359 1 94.56 457 THR B CA 1
ATOM 7615 C C . THR B 1 457 ? 0.323 -47.375 -22.688 1 94.56 457 THR B C 1
ATOM 7617 O O . THR B 1 457 ? -0.323 -46.656 -21.906 1 94.56 457 THR B O 1
ATOM 7620 N N . VAL B 1 458 ? 0.877 -46.906 -23.781 1 95.31 458 VAL B N 1
ATOM 7621 C CA . VAL B 1 458 ? 0.483 -45.625 -24.344 1 95.31 458 VAL B CA 1
ATOM 7622 C C . VAL B 1 458 ? -0.445 -45.844 -25.547 1 95.31 458 VAL B C 1
ATOM 7624 O O . VAL B 1 458 ? -0.37 -46.875 -26.203 1 95.31 458 VAL B O 1
ATOM 7627 N N . PRO B 1 459 ? -1.343 -44.938 -25.734 1 95.88 459 PRO B N 1
ATOM 7628 C CA . PRO B 1 459 ? -2.195 -45.125 -26.922 1 95.88 459 PRO B CA 1
ATOM 7629 C C . PRO B 1 459 ? -1.401 -45.188 -28.219 1 95.88 459 PRO B C 1
ATOM 7631 O O . PRO B 1 459 ? -0.269 -44.688 -28.266 1 95.88 459 PRO B O 1
ATOM 7634 N N . ASP B 1 460 ? -1.962 -45.781 -29.234 1 92.62 460 ASP B N 1
ATOM 7635 C CA . ASP B 1 460 ? -1.279 -45.969 -30.516 1 92.62 460 ASP B CA 1
ATOM 7636 C C . ASP B 1 460 ? -1.12 -44.656 -31.266 1 92.62 460 ASP B C 1
ATOM 7638 O O . ASP B 1 460 ? -0.216 -44.5 -32.094 1 92.62 460 ASP B O 1
ATOM 7642 N N . GLN B 1 461 ? -1.967 -43.75 -30.969 1 93.31 461 GLN B N 1
ATOM 7643 C CA . GLN B 1 461 ? -1.956 -42.469 -31.656 1 93.31 461 GLN B CA 1
ATOM 7644 C C . GLN B 1 461 ? -2.461 -41.344 -30.75 1 93.31 461 GLN B C 1
ATOM 7646 O O . GLN B 1 461 ? -2.896 -41.625 -29.625 1 93.31 461 GLN B O 1
ATOM 7651 N N . TYR B 1 462 ? -2.217 -40.156 -31.328 1 95.38 462 TYR B N 1
ATOM 7652 C CA . TYR B 1 462 ? -2.824 -39 -30.688 1 95.38 462 TYR B CA 1
ATOM 7653 C C . TYR B 1 462 ? -4.289 -39.281 -30.359 1 95.38 462 TYR B C 1
ATOM 7655 O O . TYR B 1 462 ? -5.074 -39.625 -31.234 1 95.38 462 TYR B O 1
ATOM 7663 N N . THR B 1 463 ? -4.641 -39.188 -29.047 1 97.88 463 THR B N 1
ATOM 7664 C CA . THR B 1 463 ? -5.969 -39.562 -28.578 1 97.88 463 THR B CA 1
ATOM 7665 C C . THR B 1 463 ? -6.703 -38.375 -27.984 1 97.88 463 THR B C 1
ATOM 7667 O O . THR B 1 463 ? -6.102 -37.562 -27.281 1 97.88 463 THR B O 1
ATOM 7670 N N . LYS B 1 464 ? -7.945 -38.312 -28.281 1 98.5 464 LYS B N 1
ATOM 7671 C CA . LYS B 1 464 ? -8.805 -37.281 -27.719 1 98.5 464 LYS B CA 1
ATOM 7672 C C . LYS B 1 464 ? -9.836 -37.875 -26.75 1 98.5 464 LYS B C 1
ATOM 7674 O O . LYS B 1 464 ? -10.383 -38.938 -27.016 1 98.5 464 LYS B O 1
ATOM 7679 N N . CYS B 1 465 ? -9.992 -37.312 -25.609 1 98.12 465 CYS B N 1
ATOM 7680 C CA . CYS B 1 465 ? -10.992 -37.656 -24.609 1 98.12 465 CYS B CA 1
ATOM 7681 C C . CYS B 1 465 ? -11.969 -36.5 -24.375 1 98.12 465 CYS B C 1
ATOM 7683 O O . CYS B 1 465 ? -11.586 -35.344 -24.453 1 98.12 465 CYS B O 1
ATOM 7685 N N . GLU B 1 466 ? -13.164 -36.875 -24.078 1 97.12 466 GLU B N 1
ATOM 7686 C CA . GLU B 1 466 ? -14.188 -35.875 -23.812 1 97.12 466 GLU B CA 1
ATOM 7687 C C . GLU B 1 466 ? -14.258 -35.531 -22.312 1 97.12 466 GLU B C 1
ATOM 7689 O O . GLU B 1 466 ? -13.781 -36.312 -21.484 1 97.12 466 GLU B O 1
ATOM 7694 N N . VAL B 1 467 ? -14.836 -34.344 -22.031 1 96.69 467 VAL B N 1
ATOM 7695 C CA . VAL B 1 467 ? -15.141 -33.938 -20.656 1 96.69 467 VAL B CA 1
ATOM 7696 C C . VAL B 1 467 ? -16.438 -34.594 -20.219 1 96.69 467 VAL B C 1
ATOM 7698 O O . VAL B 1 467 ? -17.438 -34.594 -20.953 1 96.69 467 VAL B O 1
ATOM 7701 N N . ASP B 1 468 ? -16.422 -35.219 -19.047 1 95.12 468 ASP B N 1
ATOM 7702 C CA . ASP B 1 468 ? -17.609 -35.875 -18.484 1 95.12 468 ASP B CA 1
ATOM 7703 C C . ASP B 1 468 ? -18.328 -34.938 -17.516 1 95.12 468 ASP B C 1
ATOM 7705 O O . ASP B 1 468 ? -18.328 -35.156 -16.297 1 95.12 468 ASP B O 1
ATOM 7709 N N . GLY B 1 469 ? -19.016 -33.938 -18 1 89.81 469 GLY B N 1
ATOM 7710 C CA . GLY B 1 469 ? -19.797 -33.094 -17.109 1 89.81 469 GLY B CA 1
ATOM 7711 C C . GLY B 1 469 ? -19.969 -31.672 -17.656 1 89.81 469 GLY B C 1
ATOM 7712 O O . GLY B 1 469 ? -19.391 -31.312 -18.672 1 89.81 469 GLY B O 1
ATOM 7713 N N . SER B 1 470 ? -20.75 -30.938 -16.922 1 90 470 SER B N 1
ATOM 7714 C CA . SER B 1 470 ? -21.031 -29.531 -17.266 1 90 470 SER B CA 1
ATOM 7715 C C . SER B 1 470 ? -20.016 -28.609 -16.609 1 90 470 SER B C 1
ATOM 7717 O O . SER B 1 470 ? -19.406 -28.938 -15.594 1 90 470 SER B O 1
ATOM 7719 N N . TYR B 1 471 ? -19.797 -27.5 -17.266 1 94.38 471 TYR B N 1
ATOM 7720 C CA . TYR B 1 471 ? -18.922 -26.484 -16.703 1 94.38 471 TYR B CA 1
ATOM 7721 C C . TYR B 1 471 ? -19.641 -25.641 -15.664 1 94.38 471 TYR B C 1
ATOM 7723 O O . TYR B 1 471 ? -19.016 -25.016 -14.812 1 94.38 471 TYR B O 1
ATOM 7731 N N . PHE B 1 472 ? -20.969 -25.562 -15.805 1 94 472 PHE B N 1
ATOM 7732 C CA . PHE B 1 472 ? -21.766 -24.781 -14.867 1 94 472 PHE B CA 1
ATOM 7733 C C . PHE B 1 472 ? -22.641 -25.688 -14.016 1 94 472 PHE B C 1
ATOM 7735 O O . PHE B 1 472 ? -23.719 -26.094 -14.445 1 94 472 PHE B O 1
ATOM 7742 N N . ILE B 1 473 ? -22.078 -25.984 -12.891 1 84.12 473 ILE B N 1
ATOM 7743 C CA . ILE B 1 473 ? -22.766 -26.844 -11.93 1 84.12 473 ILE B CA 1
ATOM 7744 C C . ILE B 1 473 ? -23.25 -26.016 -10.742 1 84.12 473 ILE B C 1
ATOM 7746 O O . ILE B 1 473 ? -22.453 -25.344 -10.094 1 84.12 473 ILE B O 1
ATOM 7750 N N . VAL B 1 474 ? -24.469 -26.047 -10.469 1 80.94 474 VAL B N 1
ATOM 7751 C CA . VAL B 1 474 ? -25 -25.344 -9.305 1 80.94 474 VAL B CA 1
ATOM 7752 C C . VAL B 1 474 ? -24.562 -26.047 -8.023 1 80.94 474 VAL B C 1
ATOM 7754 O O . VAL B 1 474 ? -24.812 -27.25 -7.852 1 80.94 474 VAL B O 1
ATOM 7757 N N . PRO B 1 475 ? -23.844 -25.359 -7.262 1 79.12 475 PRO B N 1
ATOM 7758 C CA . PRO B 1 475 ? -23.391 -26.016 -6.027 1 79.12 475 PRO B CA 1
ATOM 7759 C C . PRO B 1 475 ? -24.547 -26.469 -5.145 1 79.12 475 PRO B C 1
ATOM 7761 O O . PRO B 1 475 ? -25.562 -25.766 -5.047 1 79.12 475 PRO B O 1
ATOM 7764 N N . GLU B 1 476 ? -24.359 -27.641 -4.68 1 77.62 476 GLU B N 1
ATOM 7765 C CA . GLU B 1 476 ? -25.359 -28.125 -3.727 1 77.62 476 GLU B CA 1
ATOM 7766 C C . GLU B 1 476 ? -25.297 -27.328 -2.42 1 77.62 476 GLU B C 1
ATOM 7768 O O . GLU B 1 476 ? -24.234 -26.828 -2.043 1 77.62 476 GLU B O 1
ATOM 7773 N N . GLU B 1 477 ? -26.375 -27.297 -1.695 1 76.81 477 GLU B N 1
ATOM 7774 C CA . GLU B 1 477 ? -26.469 -26.562 -0.436 1 76.81 477 GLU B CA 1
ATOM 7775 C C . GLU B 1 477 ? -25.484 -27.125 0.596 1 76.81 477 GLU B C 1
ATOM 7777 O O . GLU B 1 477 ? -24.922 -26.375 1.388 1 76.81 477 GLU B O 1
ATOM 7782 N N . ASP B 1 478 ? -25.312 -28.422 0.455 1 76.38 478 ASP B N 1
ATOM 7783 C CA . ASP B 1 478 ? -24.438 -29.047 1.46 1 76.38 478 ASP B CA 1
ATOM 7784 C C . ASP B 1 478 ? -23 -29.109 0.978 1 76.38 478 ASP B C 1
ATOM 7786 O O . ASP B 1 478 ? -22.125 -29.641 1.676 1 76.38 478 ASP B O 1
ATOM 7790 N N . GLY B 1 479 ? -22.797 -28.625 -0.104 1 77.19 479 GLY B N 1
ATOM 7791 C CA . GLY B 1 479 ? -21.453 -28.562 -0.634 1 77.19 479 GLY B CA 1
ATOM 7792 C C . GLY B 1 479 ? -20.969 -29.891 -1.222 1 77.19 479 GLY B C 1
ATOM 7793 O O . GLY B 1 479 ? -19.844 -29.984 -1.706 1 77.19 479 GLY B O 1
ATOM 7794 N N . LYS B 1 480 ? -22.016 -30.891 -1.115 1 77.5 480 LYS B N 1
ATOM 7795 C CA . LYS B 1 480 ? -21.641 -32.219 -1.593 1 77.5 480 LYS B CA 1
ATOM 7796 C C . LYS B 1 480 ? -21.594 -32.25 -3.117 1 77.5 480 LYS B C 1
ATOM 7798 O O . LYS B 1 480 ? -22.422 -31.625 -3.787 1 77.5 480 LYS B O 1
ATOM 7803 N N . VAL B 1 481 ? -20.484 -33.031 -3.84 1 84.25 481 VAL B N 1
ATOM 7804 C CA . VAL B 1 481 ? -20.312 -33.219 -5.277 1 84.25 481 VAL B CA 1
ATOM 7805 C C . VAL B 1 481 ? -21.094 -34.438 -5.73 1 84.25 481 VAL B C 1
ATOM 7807 O O . VAL B 1 481 ? -21.031 -35.5 -5.094 1 84.25 481 VAL B O 1
ATOM 7810 N N . VAL B 1 482 ? -21.906 -34.281 -6.797 1 80.88 482 VAL B N 1
ATOM 7811 C CA . VAL B 1 482 ? -22.703 -35.406 -7.312 1 80.88 482 VAL B CA 1
ATOM 7812 C C . VAL B 1 482 ? -22.281 -35.719 -8.742 1 80.88 482 VAL B C 1
ATOM 7814 O O . VAL B 1 482 ? -21.828 -34.844 -9.477 1 80.88 482 VAL B O 1
ATOM 7817 N N . ALA B 1 483 ? -22.438 -37 -9.047 1 82.75 483 ALA B N 1
ATOM 7818 C CA . ALA B 1 483 ? -22.094 -37.438 -10.398 1 82.75 483 ALA B CA 1
ATOM 7819 C C . ALA B 1 483 ? -22.953 -36.719 -11.438 1 82.75 483 ALA B C 1
ATOM 7821 O O . ALA B 1 483 ? -24.141 -36.469 -11.219 1 82.75 483 ALA B O 1
ATOM 7822 N N . GLN B 1 484 ? -22.375 -36.469 -12.531 1 83.88 484 GLN B N 1
ATOM 7823 C CA . GLN B 1 484 ? -23.047 -35.656 -13.555 1 83.88 484 GLN B CA 1
ATOM 7824 C C . GLN B 1 484 ? -23.484 -36.531 -14.727 1 83.88 484 GLN B C 1
ATOM 7826 O O . GLN B 1 484 ? -24.141 -36.031 -15.656 1 83.88 484 GLN B O 1
ATOM 7831 N N . LYS B 1 485 ? -23 -37.719 -14.648 1 84.56 485 LYS B N 1
ATOM 7832 C CA . LYS B 1 485 ? -23.359 -38.688 -15.68 1 84.56 485 LYS B CA 1
ATOM 7833 C C . LYS B 1 485 ? -23.484 -40.094 -15.102 1 84.56 485 LYS B C 1
ATOM 7835 O O . LYS B 1 485 ? -23 -40.344 -14 1 84.56 485 LYS B O 1
ATOM 7840 N N . SER B 1 486 ? -24.266 -40.938 -15.812 1 86.81 486 SER B N 1
ATOM 7841 C CA . SER B 1 486 ? -24.391 -42.344 -15.391 1 86.81 486 SER B CA 1
ATOM 7842 C C . SER B 1 486 ? -23.312 -43.219 -16.031 1 86.81 486 SER B C 1
ATOM 7844 O O . SER B 1 486 ? -22.922 -42.969 -17.172 1 86.81 486 SER B O 1
ATOM 7846 N N . PHE B 1 487 ? -22.844 -44.125 -15.195 1 90.81 487 PHE B N 1
ATOM 7847 C CA . PHE B 1 487 ? -21.781 -45 -15.688 1 90.81 487 PHE B CA 1
ATOM 7848 C C . PHE B 1 487 ? -22.188 -46.469 -15.539 1 90.81 487 PHE B C 1
ATOM 7850 O O . PHE B 1 487 ? -23.094 -46.781 -14.766 1 90.81 487 PHE B O 1
ATOM 7857 N N . GLU B 1 488 ? -21.5 -47.281 -16.234 1 89.44 488 GLU B N 1
ATOM 7858 C CA . GLU B 1 488 ? -21.812 -48.719 -16.266 1 89.44 488 GLU B CA 1
ATOM 7859 C C . GLU B 1 488 ? -21.359 -49.406 -14.992 1 89.44 488 GLU B C 1
ATOM 7861 O O . GLU B 1 488 ? -21.984 -50.375 -14.547 1 89.44 488 GLU B O 1
ATOM 7866 N N . THR B 1 489 ? -20.266 -48.969 -14.461 1 92.06 489 THR B N 1
ATOM 7867 C CA . THR B 1 489 ? -19.703 -49.625 -13.273 1 92.06 489 THR B CA 1
ATOM 7868 C C . THR B 1 489 ? -19.578 -48.625 -12.125 1 92.06 489 THR B C 1
ATOM 7870 O O . THR B 1 489 ? -19.438 -47.438 -12.344 1 92.06 489 THR B O 1
ATOM 7873 N N . THR B 1 490 ? -19.594 -49.219 -11.016 1 91.88 490 THR B N 1
ATOM 7874 C CA . THR B 1 490 ? -19.422 -48.406 -9.812 1 91.88 490 THR B CA 1
ATOM 7875 C C . THR B 1 490 ? -18.016 -47.812 -9.781 1 91.88 490 THR B C 1
ATOM 7877 O O . THR B 1 490 ? -17.828 -46.688 -9.281 1 91.88 490 THR B O 1
ATOM 7880 N N . GLU B 1 491 ? -17.141 -48.469 -10.273 1 92.31 491 GLU B N 1
ATOM 7881 C CA . GLU B 1 491 ? -15.773 -48 -10.312 1 92.31 491 GLU B CA 1
ATOM 7882 C C . GLU B 1 491 ? -15.664 -46.719 -11.148 1 92.31 491 GLU B C 1
ATOM 7884 O O . GLU B 1 491 ? -15.023 -45.75 -10.734 1 92.31 491 GLU B O 1
ATOM 7889 N N . GLN B 1 492 ? -16.297 -46.75 -12.242 1 93.12 492 GLN B N 1
ATOM 7890 C CA . GLN B 1 492 ? -16.281 -45.562 -13.109 1 93.12 492 GLN B CA 1
ATOM 7891 C C . GLN B 1 492 ? -16.969 -44.375 -12.445 1 93.12 492 GLN B C 1
ATOM 7893 O O . GLN B 1 492 ? -16.531 -43.25 -12.586 1 93.12 492 GLN B O 1
ATOM 7898 N N . GLU B 1 493 ? -18.016 -44.688 -11.766 1 94.44 493 GLU B N 1
ATOM 7899 C CA . GLU B 1 493 ? -18.719 -43.656 -11.039 1 94.44 493 GLU B CA 1
ATOM 7900 C C . GLU B 1 493 ? -17.844 -43.031 -9.945 1 94.44 493 GLU B C 1
ATOM 7902 O O . GLU B 1 493 ? -17.828 -41.812 -9.758 1 94.44 493 GLU B O 1
ATOM 7907 N N . ASN B 1 494 ? -17.156 -43.906 -9.25 1 94.69 494 ASN B N 1
ATOM 7908 C CA . ASN B 1 494 ? -16.266 -43.438 -8.195 1 94.69 494 ASN B CA 1
ATOM 7909 C C . ASN B 1 494 ? -15.133 -42.562 -8.75 1 94.69 494 ASN B C 1
ATOM 7911 O O . ASN B 1 494 ? -14.758 -41.562 -8.148 1 94.69 494 ASN B O 1
ATOM 7915 N N . ILE B 1 495 ? -14.625 -43 -9.844 1 95.69 495 ILE B N 1
ATOM 7916 C CA . ILE B 1 495 ? -13.555 -42.25 -10.492 1 95.69 495 ILE B CA 1
ATOM 7917 C C . ILE B 1 495 ? -14.078 -40.875 -10.922 1 95.69 495 ILE B C 1
ATOM 7919 O O . ILE B 1 495 ? -13.422 -39.844 -10.695 1 95.69 495 ILE B O 1
ATOM 7923 N N . HIS B 1 496 ? -15.242 -40.875 -11.539 1 95.81 496 HIS B N 1
ATOM 7924 C CA . HIS B 1 496 ? -15.875 -39.625 -11.977 1 95.81 496 HIS B CA 1
ATOM 7925 C C . HIS B 1 496 ? -16.078 -38.688 -10.812 1 95.81 496 HIS B C 1
ATOM 7927 O O . HIS B 1 496 ? -15.719 -37.5 -10.906 1 95.81 496 HIS B O 1
ATOM 7933 N N . LEU B 1 497 ? -16.578 -39.156 -9.703 1 93.94 497 LEU B N 1
ATOM 7934 C CA . LEU B 1 497 ? -16.812 -38.344 -8.516 1 93.94 497 LEU B CA 1
ATOM 7935 C C . LEU B 1 497 ? -15.492 -37.812 -7.957 1 93.94 497 LEU B C 1
ATOM 7937 O O . LEU B 1 497 ? -15.414 -36.656 -7.566 1 93.94 497 LEU B O 1
ATOM 7941 N N . ALA B 1 498 ? -14.477 -38.625 -7.918 1 95 498 ALA B N 1
ATOM 7942 C CA . ALA B 1 498 ? -13.164 -38.219 -7.434 1 95 498 ALA B CA 1
ATOM 7943 C C . ALA B 1 498 ? -12.578 -37.094 -8.312 1 95 498 ALA B C 1
ATOM 7945 O O . ALA B 1 498 ? -11.945 -36.156 -7.812 1 95 498 ALA B O 1
ATOM 7946 N N . GLN B 1 499 ? -12.789 -37.219 -9.586 1 95.62 499 GLN B N 1
ATOM 7947 C CA . GLN B 1 499 ? -12.297 -36.219 -10.516 1 95.62 499 GLN B CA 1
ATOM 7948 C C . GLN B 1 499 ? -13.008 -34.875 -10.312 1 95.62 499 GLN B C 1
ATOM 7950 O O . GLN B 1 499 ? -12.383 -33.812 -10.352 1 95.62 499 GLN B O 1
ATOM 7955 N N . LEU B 1 500 ? -14.305 -34.938 -10.102 1 93.25 500 LEU B N 1
ATOM 7956 C CA . LEU B 1 500 ? -15.062 -33.719 -9.852 1 93.25 500 LEU B CA 1
ATOM 7957 C C . LEU B 1 500 ? -14.594 -33.031 -8.57 1 93.25 500 LEU B C 1
ATOM 7959 O O . LEU B 1 500 ? -14.469 -31.812 -8.523 1 93.25 500 LEU B O 1
ATOM 7963 N N . GLU B 1 501 ? -14.305 -33.844 -7.594 1 91.94 501 GLU B N 1
ATOM 7964 C CA . GLU B 1 501 ? -13.828 -33.281 -6.324 1 91.94 501 GLU B CA 1
ATOM 7965 C C . GLU B 1 501 ? -12.43 -32.688 -6.477 1 91.94 501 GLU B C 1
ATOM 7967 O O . GLU B 1 501 ? -12.133 -31.641 -5.887 1 91.94 501 GLU B O 1
ATOM 7972 N N . LEU B 1 502 ? -11.602 -33.344 -7.195 1 92.12 502 LEU B N 1
ATOM 7973 C CA . LEU B 1 502 ? -10.258 -32.844 -7.465 1 92.12 502 LEU B CA 1
ATOM 7974 C C . LEU B 1 502 ? -10.312 -31.5 -8.203 1 92.12 502 LEU B C 1
ATOM 7976 O O . LEU B 1 502 ? -9.609 -30.562 -7.836 1 92.12 502 LEU B O 1
ATOM 7980 N N . ALA B 1 503 ? -11.133 -31.422 -9.195 1 90.5 503 ALA B N 1
ATOM 7981 C CA . ALA B 1 503 ? -11.258 -30.219 -10.008 1 90.5 503 ALA B CA 1
ATOM 7982 C C . ALA B 1 503 ? -11.773 -29.047 -9.18 1 90.5 503 ALA B C 1
ATOM 7984 O O . ALA B 1 503 ? -11.383 -27.891 -9.414 1 90.5 503 ALA B O 1
ATOM 7985 N N . ARG B 1 504 ? -12.57 -29.266 -8.203 1 86.12 504 ARG B N 1
ATOM 7986 C CA . ARG B 1 504 ? -13.203 -28.234 -7.391 1 86.12 504 ARG B CA 1
ATOM 7987 C C . ARG B 1 504 ? -12.203 -27.594 -6.438 1 86.12 504 ARG B C 1
ATOM 7989 O O . ARG B 1 504 ? -12.297 -26.406 -6.141 1 86.12 504 ARG B O 1
ATOM 7996 N N . ASP B 1 505 ? -11.234 -28.312 -6.008 1 80.62 505 ASP B N 1
ATOM 7997 C CA . ASP B 1 505 ? -10.391 -27.781 -4.938 1 80.62 505 ASP B CA 1
ATOM 7998 C C . ASP B 1 505 ? -8.914 -27.891 -5.297 1 80.62 505 ASP B C 1
ATOM 8000 O O . ASP B 1 505 ? -8.062 -28.062 -4.418 1 80.62 505 ASP B O 1
ATOM 8004 N N . TRP B 1 506 ? -8.672 -27.969 -6.547 1 74.75 506 TRP B N 1
ATOM 8005 C CA . TRP B 1 506 ? -7.266 -27.953 -6.941 1 74.75 506 TRP B CA 1
ATOM 8006 C C . TRP B 1 506 ? -6.633 -26.594 -6.691 1 74.75 506 TRP B C 1
ATOM 8008 O O . TRP B 1 506 ? -7.23 -25.562 -7.008 1 74.75 506 TRP B O 1
ATOM 8018 N N . LYS B 1 507 ? -5.5 -26.609 -5.984 1 72.19 507 LYS B N 1
ATOM 8019 C CA . LYS B 1 507 ? -4.785 -25.375 -5.73 1 72.19 507 LYS B CA 1
ATOM 8020 C C . LYS B 1 507 ? -3.801 -25.062 -6.855 1 72.19 507 LYS B C 1
ATOM 8022 O O . LYS B 1 507 ? -2.93 -25.875 -7.164 1 72.19 507 LYS B O 1
ATOM 8027 N N . TYR B 1 508 ? -4.07 -23.922 -7.445 1 69.06 508 TYR B N 1
ATOM 8028 C CA . TYR B 1 508 ? -3.174 -23.5 -8.516 1 69.06 508 TYR B CA 1
ATOM 8029 C C . TYR B 1 508 ? -2.199 -22.438 -8.031 1 69.06 508 TYR B C 1
ATOM 8031 O O . TYR B 1 508 ? -2.5 -21.703 -7.09 1 69.06 508 TYR B O 1
ATOM 8039 N N . TYR B 1 509 ? -1.042 -22.5 -8.555 1 66.81 509 TYR B N 1
ATOM 8040 C CA . TYR B 1 509 ? -0.016 -21.5 -8.289 1 66.81 509 TYR B CA 1
ATOM 8041 C C . TYR B 1 509 ? 0.28 -20.672 -9.539 1 66.81 509 TYR B C 1
ATOM 8043 O O . TYR B 1 509 ? 0.077 -21.141 -10.656 1 66.81 509 TYR B O 1
ATOM 8051 N N . TYR B 1 510 ? 0.44 -19.438 -9.195 1 59.12 510 TYR B N 1
ATOM 8052 C CA . TYR B 1 510 ? 0.69 -18.562 -10.328 1 59.12 510 TYR B CA 1
ATOM 8053 C C . TYR B 1 510 ? 1.902 -19.031 -11.125 1 59.12 510 TYR B C 1
ATOM 8055 O O . TYR B 1 510 ? 2.93 -19.391 -10.547 1 59.12 510 TYR B O 1
ATOM 8063 N N . HIS B 1 511 ? 1.651 -19.328 -12.508 1 60.28 511 HIS B N 1
ATOM 8064 C CA . HIS B 1 511 ? 2.713 -19.688 -13.445 1 60.28 511 HIS B CA 1
ATOM 8065 C C . HIS B 1 511 ? 3.387 -18.438 -14 1 60.28 511 HIS B C 1
ATOM 8067 O O . HIS B 1 511 ? 2.721 -17.438 -14.273 1 60.28 511 HIS B O 1
#

pLDDT: mean 93.78, std 7.09, range [47.44, 98.75]

InterPro domains:
  IPR013595 Peptidase S33 tripeptidyl aminopeptidase-like, C-terminal [PF08386] (371-465)
  IPR029058 Alpha/Beta hydrolase fold [G3DSA:3.40.50.1820] (52-452)
  IPR029058 Alpha/Beta hydrolase fold [SSF53474] (60-453)

Organism: Zymoseptoria tritici (strain CBS 115943 / IPO323) (NCBI:txid336722)

Solvent-accessible surface area (backbone atoms only — not comparable to full-atom values): 52510 Å² total; per-residue (Å²): 124,81,71,68,49,64,53,91,71,33,74,49,53,32,26,79,68,55,67,36,96,85,38,62,29,32,28,39,71,47,79,43,58,43,34,78,87,40,62,82,78,20,69,91,43,55,30,37,33,35,34,30,32,38,74,28,87,67,38,86,44,72,44,78,46,77,62,42,42,62,50,38,36,10,50,59,45,42,61,74,42,38,61,35,49,41,57,53,66,36,44,58,34,18,44,29,27,31,15,45,68,19,12,73,84,7,33,61,56,30,40,41,42,90,40,75,69,34,52,52,62,57,61,67,70,53,35,62,51,59,75,82,22,38,37,58,34,43,27,50,20,47,43,50,21,48,16,27,35,66,62,36,50,77,62,49,42,47,31,25,59,70,46,44,42,50,48,52,46,53,52,31,51,32,60,54,41,79,65,29,72,45,44,82,86,38,17,80,23,17,51,74,34,72,50,61,41,34,62,42,53,65,52,55,41,31,71,60,87,68,56,63,32,48,69,22,32,64,54,30,54,51,45,52,38,44,53,26,49,72,44,43,87,48,19,58,38,31,73,78,33,93,39,40,68,54,42,50,47,53,54,52,54,49,45,56,50,28,62,65,40,39,42,57,37,73,78,50,55,73,44,56,52,56,35,39,43,59,23,47,47,62,27,36,50,49,58,40,39,37,28,32,63,45,40,34,60,54,30,40,34,50,34,39,37,76,73,72,43,52,59,65,41,28,72,71,14,40,77,52,74,65,67,79,66,82,66,34,24,36,59,38,28,57,39,44,46,20,50,43,8,56,91,57,34,61,81,49,63,66,63,40,46,65,61,44,51,71,53,31,66,74,36,98,64,33,33,78,49,45,54,57,52,36,34,26,28,38,32,64,54,62,68,74,73,83,76,64,67,64,73,68,37,76,39,68,35,50,43,44,36,37,26,15,57,24,4,32,56,28,16,39,68,25,41,52,52,47,46,65,19,32,48,84,33,37,45,41,34,34,62,42,57,6,41,26,54,57,20,44,25,31,63,61,48,47,50,51,52,38,42,20,68,78,68,66,47,68,69,95,50,83,38,78,26,58,59,60,59,72,60,51,60,76,79,43,95,81,68,62,89,72,72,72,68,90,61,95,42,70,66,56,42,50,30,42,43,27,30,49,54,45,21,63,68,61,85,79,50,75,116,125,81,70,68,48,64,53,91,69,34,74,49,55,32,27,81,67,52,69,33,94,88,39,63,28,32,28,38,72,47,79,42,57,43,33,76,87,38,64,81,79,22,70,89,43,55,31,37,34,37,34,30,33,39,73,27,87,67,37,86,45,73,43,79,45,76,62,44,44,62,52,36,36,10,50,57,45,42,61,74,42,37,60,35,48,40,55,53,65,36,44,58,34,19,45,28,26,32,15,46,66,19,13,73,84,6,34,64,55,29,40,42,40,91,41,75,70,35,53,52,61,57,62,67,70,54,36,63,50,62,76,82,23,39,36,58,34,44,25,51,18,48,44,48,20,48,15,26,35,66,60,36,50,77,63,50,42,47,29,27,61,69,46,44,45,50,48,51,45,53,51,30,51,34,61,52,40,81,67,28,74,45,44,82,88,38,16,80,22,16,50,74,35,72,50,59,41,33,60,45,54,64,52,54,42,30,70,60,86,69,57,63,32,48,70,23,32,65,54,32,53,52,46,52,40,45,51,26,47,73,44,43,88,47,19,60,38,30,73,77,33,96,38,41,68,53,40,50,48,54,54,51,53,50,44,55,50,28,62,65,40,38,42,58,36,73,78,52,54,73,45,57,51,57,36,39,44,58,23,47,46,60,27,37,51,48,58,40,38,37,27,32,63,45,41,33,60,52,30,40,34,50,33,39,37,75,73,72,43,53,58,64,43,27,71,69,13,40,77,50,74,66,67,80,64,81,65,35,25,37,59,39,28,56,39,45,46,20,52,42,8,58,90,56,34,61,81,49,63,67,61,40,45,66,61,43,51,71,55,32,65,72,38,97,64,32,34,78,48,44,55,57,50,35,34,26,28,38,31,63,54,63,68,74,71,83,77,67,67,64,73,66,36,76,39,65,35,48,41,45,37,36,24,14,58,24,5,32,56,26,17,40,68,26,41,50,52,47,46,65,18,33,50,82,32,38,45,41,35,35,62,41,58,6,42,26,53,59,20,44,24,31,63,61,50,43,50,49,52,37,41,19,68,78,68,66,46,69,68,96,50,86,39,80,26,58,59,59,58,74,60,49,60,75,78,43,94,82,68,62,88,73,73,74,67,90,61,94,43,68,65,56,43,51,31,43,42,26,30,49,54,44,19,64,67,61,83,78,49,76,118

Sequence (1022 aa):
MTPRIQYAGEKISWEPCGDVSGRPVECSNITVPMDQFDAANSGDKTFSIPLIRMRGKNATQNLLLNPGGPGGSGTEFVFRRGKQLAEIVGEGFHLLSFDPRGINASRPLAECFPTRESRRLTDGTRTSEVEHDSAEAYAWSLNLAQACKDTMSEHGGYINTPQTAADMNSILDAVGQEDLTYASLFPERSSRVIIDGVANAFNWYSDEVDIESFTNTEDVLEGFFDECIKAGKNCTLGELADSKHKLHKLVFDFSDKLKEQPISVYVNNTMYGILTWESVWFNGIFPYMYRPSGWYSLADNLAKLLKGNATDAWLAYGRQAAWEMEGEGNRFVTTNDALSGPEYWPHDRQSMLDELLPKLNQSIFGPTENSDYYNRQNWAIPRTHNFSQPESVHTAHPLLILSTTYDPICPLVSAKTALKAFKGSQLIEVEGYGHCSVAVASTCLAKHVRDFLYNGTVPDQYTKCEVDGSYFIVPEEDGKVVAQKSFETTEQENIHLAQLELARDWKYYYHMTPRIQYAGEKISWEPCGDVSGRPVECSNITVPMDQFDAANSGDKTFSIPLIRMRGKNATQNLLLNPGGPGGSGTEFVFRRGKQLAEIVGEGFHLLSFDPRGINASRPLAECFPTRESRRLTDGTRTSEVEHDSAEAYAWSLNLAQACKDTMSEHGGYINTPQTAADMNSILDAVGQEDLTYASLFPERSSRVIIDGVANAFNWYSDEVDIESFTNTEDVLEGFFDECIKAGKNCTLGELADSKHKLHKLVFDFSDKLKEQPISVYVNNTMYGILTWESVWFNGIFPYMYRPSGWYSLADNLAKLLKGNATDAWLAYGRQAAWEMEGEGNRFVTTNDALSGPEYWPHDRQSMLDELLPKLNQSIFGPTENSDYYNRQNWAIPRTHNFSQPESVHTAHPLLILSTTYDPICPLVSAKTALKAFKGSQLIEVEGYGHCSVAVASTCLAKHVRDFLYNGTVPDQYTKCEVDGSYFIVPEEDGKVVAQKSFETTEQENIHLAQLELARDWKYYYH

Radius of gyration: 35.48 Å; Cα contacts (8 Å, |Δi|>4): 2146; chains: 2; bounding box: 64×107×78 Å

Foldseek 3Di:
DADWDDDPQFQFTWGWDDDAPNFTKIKDKDKAFLDNVDNVLRPPNIKIKIKMKGAFPQEDEADEDDLPQVQDAFVVVCNQQVVLVCLLQDRHHIYMYIAFDQHDPMPPHQALAPDPVSVCVCPPQDQLPPVVSLVSLLVVLLVSQVSSCVVCPQSLQRLADVNRQSVQCVVCVRGNHQAGEDCQVCQARHALYEDWLFAQQQVLAELADCLVQQVQQVVLVLVLLQLLLVVPPLFLLNVVDNHSVVSVCLLVVVLVVQQVPWAWADPDPVDTDTHGSCLCVVQNVRVCLAALLCSSVSRVQSNCVSVPHNHSSCVRRVPDHNFDGPHCSVLSHSLLSYQAEQVSDPQDSVRRSVRQVVSLVVDPNSSVCSSSSSNRNHNPRDRDDDDHQDQATEHSAAYEYEYECRERRRHVVSSVSVCRRYPPHEYEYEDDTHRIPLSFFWLPVSVQSNCCNPPVDHDPHHHYTYGQARSRDDADPVNQQAGHDDDDDPSSRSSRSSSSSSSNDPDHHDD/DADWDDDPQFQFTWGWDDDAPNFTKIKDKDKAFLDNVDNVLRPPNIKIKIKMKGAFPQEDEADEDDLDQVQDAFVVVCNQQVVLVCLLQDRHHIYMYIAFDQHDPMPPHQALAPDPVSVCVCPPQDQLPPVVSLVSLLVVLLVSLVSSCVVCPQSLQRLADVNRQSVQCVVCVRGNHQAGEDCQVCQARHALYEDWLFAQQQVLAELADCLVQQVQQVVLVLVLLQLLLVVPPLFLLNVVDNDSVVSVCLLVVVLVVQQVPWAWADPDPVDTDTHGSCLCVVQNVRVCLAALLCSSVSRVQSNCVSVPHNHSSCVRRVPDHNFDHPHCSSLSHSLLSYQAEQVSDPQDSVRRSVRQVVSLVVDPNSSVCSSSSSNRNHNPRDRDDDDHQAQATEHSAAYEYEYECRERRRHVVSSVSVCRRYPPHEYEYEDDTHRIPLSFFWLPVSVQSNCCNPPVDHDPHHHYTYGQARSRDDADPVNQQAGHDDDDDPSSRSSRSSSSSSSNDPDHHDD